Protein AF-0000000080708548 (afdb_homodimer)

Sequence (972 aa):
MDDQYDEQAQTPADSDKGAAAAVDATTAAASSSLLKWSDKQFHILTGGGVSSKWYRGPRFPFSQEELPHFHKARATTHEAFSLWHNQGTGCGAEIAGAWKRPLFVGGWTHSDDAAEPASRSSSSPPIGQEGETTFNLQTPSVFIDIRVPKAAAALLGHHRSFHTMTDFELRLFARRHAFAGYTRVEPVASPWVDGASLRRGGGEEQGAKEHGRLEGSVATRHHCIDWNYVGEARPRPNKWRVEMGPGGDVWKEWGFAKDAFDQHVYMERWERLPGGRGPYFALRRRPSSAPDALLVVCGDHFGLIVDRDSGLMEAGGSSRGGKGGLVGRVDDAIARGDRRRALELLSLEASHGRVSAQKGRLPWTVNCSLHPWLENRRPFLGSVLTIAPDSLSADWVGVKSAGGSDDGVPRHLGWNGARLDGTWDVVESTMSLPPPSRSPSSRGLPHVAFRALFAESGAEVLMGGGETPRKDEGGTCSLRAKLSQLMDDQYDEQAQTPADSDKGAAAAVDATTAAASSSLLKWSDKQFHILTGGGVSSKWYRGPRFPFSQEELPHFHKARATTHEAFSLWHNQGTGCGAEIAGAWKRPLFVGGWTHSDDAAEPASRSSSSPPIGQEGETTFNLQTPSVFIDIRVPKAAAALLGHHRSFHTMTDFELRLFARRHAFAGYTRVEPVASPWVDGASLRRGGGEEQGAKEHGRLEGSVATRHHCIDWNYVGEARPRPNKWRVEMGPGGDVWKEWGFAKDAFDQHVYMERWERLPGGRGPYFALRRRPSSAPDALLVVCGDHFGLIVDRDSGLMEAGGSSRGGKGGLVGRVDDAIARGDRRRALELLSLEASHGRVSAQKGRLPWTVNCSLHPWLENRRPFLGSVLTIAPDSLSADWVGVKSAGGSDDGVPRHLGWNGARLDGTWDVVESTMSLPPPSRSPSSRGLPHVAFRALFAESGAEVLMGGGETPRKDEGGTCSLRAKLSQL

Nearest PDB structures (foldseek):
  8z02-assembly1_B  TM=2.528E-01  e=1.165E+00  Homo sapiens
  3ufx-assembly1_B  TM=2.279E-01  e=3.077E+00  Thermus aquaticus
  5cae-assembly1_B  TM=1.972E-01  e=2.109E+00  Sus scrofa
  3ufx-assembly5_G  TM=2.280E-01  e=3.818E+00  Thermus aquaticus
  8g5c-assembly1_A  TM=3.177E-01  e=8.128E+00  Homo sapiens

Foldseek 3Di:
DPPPPPPPPPDPVNVVVVQVVLLVVLLVLLLVLLLCQVVVLVCLLCQRVCNVVFCPPDVHDDDPCLFQCSCQVVVCQLVVLLVVLVVVAFFAQLQAWKKWWQWKGFHPDIAGDDADDPPPPDDRQSGPGTHWTWIWHDGRWKIKIWIGGPSLCRNPLPDQDCVVDDLSNLLSLLRIWMWIGTKGKDQDQDPPPPLVVLPPPPPPVVVCNPPSPSQWIKMGHHTNAILFPQADTDPHTPMFIWHADPPSQKIKTFASGADPVRGGRMIIIIGHDVQGADWKWKKWFDPVLDDTKMWIDGGFKIKIKHHFGVPRNVPPPCPVDQDDTLSSVSVVCSVVVNVLNSCRSSVIKMFMDTQPDDVVAFGQATCDISRSSRHSHQLQAQAEEAEEEPPSDDDPPVPPDDDPDPPSRPPPPDSDNHSNHHYIYISDTPLDQPPPDPPPPDSVGSQVVVCVSCVRSNHHYHYDDDPPPPDPDDPDPPPPPDDDDD/DPPPPPPPPPDPVNVVVVQVVVLVVLLVLLLVLLLCQVVVLVCLLCQRVCNVVFCPPDVHDDDPCLFQCSCQVVVCQLVVLLVCLVVVAFFAQLQAWKKWWQWKGFHPDIAGDDADDPPPDDDRQSGPGTHWTWIWHDGRWKIKIWIGGPSLCRNPLPDQDCVVDDLSNLLSLLRIWMWIGTKGKDQDQDPPPPLVVCPPPPDPSVVCNPPSNSQWIKIWHHTNAILFDQADTDPHTPMFIWAADPPSQKIKTFASGADPVRGGRMIIIIGHDVQGADWKWKKWFDPVLDDTKMWIDGGFKIKIKHHFGVPRNVPPPCPVDQDDTLSSVSVVCSVVVNVLNSCRSSVIKMFMDTQPDDVVAFGQATCDISRSSSHSHQLQAQAEEAEEEPPSDDDPPVPPDDDPDPPRRPPPPDSDNHSNHHYIYISDTPLDQQDPDPDPDDSPGSLVVVCVSCVRSNHHYHYDDDPPPPPPDPPPPDPDDDPDDD

Secondary structure (DSSP, 8-state):
-----------HHHHHHHHHHHHHHHHHHHHHHHHTHHHHHHHHHTTTTTGGGTS-TTTS---GGGSTTHHHHTT-HHHHHHHHHHHTTT--GGG-EEEEEEEEEETTEEEE--------SSSS-------EEEEEEE-SSEEEEEEEEHHHHHHHTT-SSGGG--HHHHHHHTS-EEEEEEEEEEEEE-TT--HHHHHH--SGGGGTTTTT-EEEEEEEEEEEEETT-SS---SS-EEEEEEE-GGGSEEEEEESSB-TTS-BSEEEEEEEPTT-SS-EEEEEE-GGG-S-EEEEEETTEEEEEE---THHHHT----TT--SSHHHHHHHHHHTT-HHHHHHHTT-EEEEEESS-BTTB-SSEEEEESSGGGTT--TTTT-EEEEESSTTSS--------------S-------GGGG-EEEEEEEE-S------SSSS----THHHHHHHHGGGT-EEEE----------------TT--S--/-----------HHHHHHHHHHHHHHHHHHHHHHHHTHHHHHHHHHTTTTTGGGTS-TTTS---GGGSTTHHHHTT-HHHHHHHHHHHT-S--GGG-EEEEEEEEEETTEEEE--------SSSS--S----EEEEEEE-SSEEEEEEEEHHHHHHHTT-SSGGG--HHHHHHHTS-EEEEEEEEEEEEE-TT--HHHHHH--SGGGGGTTTT-EEEEEEEEEEEEETT-SS---SS-EEEEEEE-GGGSEEEEEESSB-TTS-BSEEEEEEEPTT-SS-EEEEEE-GGG-S-EEEEEETTEEEEEE---THHHHT----TT--SSHHHHHHHHHHTT-HHHHHHHTT-EEEEEESS-BTTB-SSEEEEESSGGGTT--TTTT-EEEEESSTTSS--------------S-------GGGG-EEEEEEEE-S------SSSS----THHHHHHHHGGGT-EEEE-------------------SS--

Radius of gyration: 35.39 Å; Cα contacts (8 Å, |Δi|>4): 1915; chains: 2; bounding box: 96×175×98 Å

Organism: Ectocarpus siliculosus (NCBI:txid2880)

Solvent-accessible surface area (backbone atoms only — not comparable to full-atom values): 53369 Å² total; per-residue (Å²): 136,84,81,74,79,77,74,78,72,78,50,72,66,59,56,53,51,53,48,52,50,50,44,48,49,30,49,48,49,26,48,53,49,38,69,42,42,56,58,49,53,47,28,21,69,21,29,57,70,50,40,79,75,30,59,32,68,85,84,28,60,81,59,73,79,49,21,22,40,45,39,40,77,64,74,36,41,70,61,50,50,41,52,41,59,73,64,66,59,25,57,31,65,83,68,39,22,22,29,32,41,61,33,38,38,14,52,92,51,70,45,29,40,61,70,43,50,75,66,66,70,87,82,64,69,75,51,63,36,61,36,32,52,38,42,37,38,24,48,38,39,41,38,38,38,41,38,40,34,44,30,47,50,69,74,48,45,83,42,75,48,75,85,76,47,51,72,69,50,48,51,48,60,48,48,54,45,40,37,28,36,39,39,38,24,41,78,36,73,43,86,74,64,54,74,64,67,39,66,65,52,73,56,88,61,46,78,54,35,78,58,74,55,54,69,32,32,35,37,37,33,37,37,69,38,48,58,49,56,71,78,58,71,65,94,55,57,48,40,27,33,45,43,76,39,80,94,63,49,31,32,33,43,29,36,62,32,43,48,87,82,60,39,52,30,18,39,35,37,35,34,54,38,93,52,9,62,70,61,31,36,32,35,35,42,36,79,89,34,61,48,52,32,40,39,38,34,17,41,41,30,35,32,40,36,37,44,41,66,72,62,62,63,67,65,53,57,74,62,85,69,76,71,69,48,41,52,43,48,33,45,51,24,48,74,68,67,34,55,69,59,30,49,55,69,63,53,49,42,41,34,36,27,27,48,53,62,47,97,94,39,62,33,34,25,25,72,42,40,77,47,48,58,51,39,76,31,46,74,38,35,69,11,44,35,28,42,26,67,76,59,71,66,83,85,74,66,78,72,71,81,74,78,68,76,76,79,73,67,75,72,79,60,66,89,47,11,64,79,66,33,37,45,27,35,53,75,45,65,60,68,66,51,60,70,83,63,81,74,85,66,89,72,76,54,43,60,54,56,55,44,59,65,36,57,63,30,48,37,46,74,41,78,59,79,84,76,72,81,75,78,79,74,85,80,80,79,80,72,70,75,83,84,81,80,136,137,83,81,76,80,78,75,79,70,77,49,73,65,59,56,51,49,53,49,52,50,50,45,50,50,32,50,48,48,26,48,53,50,38,69,42,42,57,60,49,52,49,29,21,68,22,28,57,70,49,40,78,76,31,59,34,69,85,85,28,62,79,58,72,79,49,20,22,39,45,40,40,78,65,73,35,40,71,60,50,50,45,51,40,59,72,64,63,59,25,56,30,66,83,67,40,21,23,29,33,42,64,35,36,36,14,53,91,51,71,45,31,41,63,70,42,52,74,70,70,63,82,88,64,70,78,51,64,37,63,35,32,52,37,42,37,36,25,48,38,37,41,37,38,38,42,35,40,34,44,34,50,52,70,73,49,45,84,39,77,49,72,85,78,48,50,71,69,51,51,50,49,61,48,46,54,45,40,37,28,34,40,36,38,25,42,81,35,73,42,85,75,63,52,71,63,66,40,65,65,49,71,54,90,59,46,79,49,40,79,62,68,53,61,68,34,32,38,36,39,35,36,37,66,37,48,60,49,58,71,81,60,71,65,94,54,57,50,40,28,32,46,44,77,40,79,95,64,48,31,35,34,43,28,37,62,31,43,48,88,83,60,39,54,30,18,39,36,38,34,34,53,39,92,52,9,62,68,60,33,37,31,34,33,42,36,81,90,33,62,49,52,33,41,38,39,35,18,39,40,30,34,34,41,38,37,44,42,66,73,60,61,64,67,66,52,56,73,60,84,73,75,72,68,48,42,52,44,49,34,46,50,25,48,75,69,67,34,55,68,60,30,50,55,69,62,52,50,42,40,35,36,27,28,47,54,63,47,97,92,39,62,34,35,24,24,72,42,40,80,49,50,57,52,39,77,32,47,74,39,35,69,11,44,34,30,41,26,69,76,58,77,71,70,84,75,66,79,73,72,81,74,76,65,75,75,80,74,66,76,72,80,62,67,89,48,11,64,80,66,32,35,47,27,35,51,75,46,62,61,68,67,52,61,72,86,68,83,79,90,67,86,77,79,55,42,62,53,56,55,46,58,66,36,57,63,29,48,37,46,75,42,78,57,80,82,75,71,79,76,79,76,75,83,76,78,79,78,85,70,77,86,82,70,85,134

pLDDT: mean 73.2, std 26.58, range [16.62, 98.75]

Structure (mmCIF, N/CA/C/O backbone):
data_AF-0000000080708548-model_v1
#
loop_
_entity.id
_entity.type
_entity.pdbx_description
1 polymer 'Uncharacterized protein'
#
loop_
_atom_site.group_PDB
_atom_site.id
_atom_site.type_symbol
_atom_site.label_atom_id
_atom_site.label_alt_id
_atom_site.label_comp_id
_atom_site.label_asym_id
_atom_site.label_entity_id
_atom_site.label_seq_id
_atom_site.pdbx_PDB_ins_code
_atom_site.Cartn_x
_atom_site.Cartn_y
_atom_site.Cartn_z
_atom_site.occupancy
_atom_site.B_iso_or_equiv
_atom_site.auth_seq_id
_atom_site.auth_comp_id
_atom_site.auth_asym_id
_atom_site.auth_atom_id
_atom_site.pdbx_PDB_model_num
ATOM 1 N N . MET A 1 1 ? 48.531 -3.324 -46.625 1 24.28 1 MET A N 1
ATOM 2 C CA . MET A 1 1 ? 47.688 -2.174 -46.406 1 24.28 1 MET A CA 1
ATOM 3 C C . MET A 1 1 ? 47.062 -2.225 -45 1 24.28 1 MET A C 1
ATOM 5 O O . MET A 1 1 ? 46.469 -3.225 -44.625 1 24.28 1 MET A O 1
ATOM 9 N N . ASP A 1 2 ? 47.719 -1.481 -44.031 1 27.39 2 ASP A N 1
ATOM 10 C CA . ASP A 1 2 ? 47.594 -1.198 -42.625 1 27.39 2 ASP A CA 1
ATOM 11 C C . ASP A 1 2 ? 46.281 -0.537 -42.281 1 27.39 2 ASP A C 1
ATOM 13 O O . ASP A 1 2 ? 46.031 0.605 -42.688 1 27.39 2 ASP A O 1
ATOM 17 N N . ASP A 1 3 ? 45.156 -1.214 -42.406 1 29.67 3 ASP A N 1
ATOM 18 C CA . ASP A 1 3 ? 43.844 -0.714 -42.031 1 29.67 3 ASP A CA 1
ATOM 19 C C . ASP A 1 3 ? 43.844 -0.222 -40.562 1 29.67 3 ASP A C 1
ATOM 21 O O . ASP A 1 3 ? 44.062 -1.006 -39.656 1 29.67 3 ASP A O 1
ATOM 25 N N . GLN A 1 4 ? 44.312 1.041 -40.375 1 25.47 4 GLN A N 1
ATOM 26 C CA . GLN A 1 4 ? 44.281 1.815 -39.156 1 25.47 4 GLN A CA 1
ATOM 27 C C . GLN A 1 4 ? 42.875 1.932 -38.594 1 25.47 4 GLN A C 1
ATOM 29 O O . GLN A 1 4 ? 41.969 2.393 -39.281 1 25.47 4 GLN A O 1
ATOM 34 N N . TYR A 1 5 ? 42.469 1.082 -37.656 1 32 5 TYR A N 1
ATOM 35 C CA . TYR A 1 5 ? 41.281 1.146 -36.812 1 32 5 TYR A CA 1
ATOM 36 C C . TYR A 1 5 ? 41.156 2.502 -36.125 1 32 5 TYR A C 1
ATOM 38 O O . TYR A 1 5 ? 42.062 2.904 -35.406 1 32 5 TYR A O 1
ATOM 46 N N . ASP A 1 6 ? 40.625 3.498 -36.812 1 27.58 6 ASP A N 1
ATOM 47 C CA . ASP A 1 6 ? 40.25 4.781 -36.188 1 27.58 6 ASP A CA 1
ATOM 48 C C . ASP A 1 6 ? 39.375 4.586 -34.969 1 27.58 6 ASP A C 1
ATOM 50 O O . ASP A 1 6 ? 38.25 4.074 -35.094 1 27.58 6 ASP A O 1
ATOM 54 N N . GLU A 1 7 ? 39.938 4.395 -33.844 1 30.53 7 GLU A N 1
ATOM 55 C CA . GLU A 1 7 ? 39.25 4.527 -32.594 1 30.53 7 GLU A CA 1
ATOM 56 C C . GLU A 1 7 ? 38.594 5.898 -32.438 1 30.53 7 GLU A C 1
ATOM 58 O O . GLU A 1 7 ? 39.281 6.914 -32.344 1 30.53 7 GLU A O 1
ATOM 63 N N . GLN A 1 8 ? 37.5 6.098 -33.062 1 28.34 8 GLN A N 1
ATOM 64 C CA . GLN A 1 8 ? 36.75 7.305 -32.75 1 28.34 8 GLN A CA 1
ATOM 65 C C . GLN A 1 8 ? 36.594 7.492 -31.25 1 28.34 8 GLN A C 1
ATOM 67 O O . GLN A 1 8 ? 35.969 6.656 -30.578 1 28.34 8 GLN A O 1
ATOM 72 N N . ALA A 1 9 ? 37.5 8.305 -30.578 1 29.86 9 ALA A N 1
ATOM 73 C CA . ALA A 1 9 ? 37.438 8.836 -29.219 1 29.86 9 ALA A CA 1
ATOM 74 C C . ALA A 1 9 ? 36.094 9.492 -28.953 1 29.86 9 ALA A C 1
ATOM 76 O O . ALA A 1 9 ? 35.719 10.453 -29.625 1 29.86 9 ALA A O 1
ATOM 77 N N . GLN A 1 10 ? 35.219 8.719 -28.5 1 33.66 10 GLN A N 1
ATOM 78 C CA . GLN A 1 10 ? 34.031 9.406 -27.969 1 33.66 10 GLN A CA 1
ATOM 79 C C . GLN A 1 10 ? 34.438 10.578 -27.078 1 33.66 10 GLN A C 1
ATOM 81 O O . GLN A 1 10 ? 35.25 10.414 -26.156 1 33.66 10 GLN A O 1
ATOM 86 N N . THR A 1 11 ? 34.469 11.727 -27.578 1 40.75 11 THR A N 1
ATOM 87 C CA . THR A 1 11 ? 34.906 12.93 -26.859 1 40.75 11 THR A CA 1
ATOM 88 C C . THR A 1 11 ? 34.062 13.117 -25.594 1 40.75 11 THR A C 1
ATOM 90 O O . THR A 1 11 ? 32.875 12.719 -25.547 1 40.75 11 THR A O 1
ATOM 93 N N . PRO A 1 12 ? 34.656 13.516 -24.578 1 45.22 12 PRO A N 1
ATOM 94 C CA . PRO A 1 12 ? 34 13.883 -23.312 1 45.22 12 PRO A CA 1
ATOM 95 C C . PRO A 1 12 ? 32.75 14.727 -23.516 1 45.22 12 PRO A C 1
ATOM 97 O O . PRO A 1 12 ? 31.875 14.758 -22.656 1 45.22 12 PRO A O 1
ATOM 100 N N . ALA A 1 13 ? 32.625 15.352 -24.656 1 51.41 13 ALA A N 1
ATOM 101 C CA . ALA A 1 13 ? 31.469 16.203 -24.938 1 51.41 13 ALA A CA 1
ATOM 102 C C . ALA A 1 13 ? 30.219 15.359 -25.172 1 51.41 13 ALA A C 1
ATOM 104 O O . ALA A 1 13 ? 29.109 15.766 -24.797 1 51.41 13 ALA A O 1
ATOM 105 N N . ASP A 1 14 ? 30.359 14.203 -25.672 1 49.38 14 ASP A N 1
ATOM 106 C CA . ASP A 1 14 ? 29.203 13.352 -25.938 1 49.38 14 ASP A CA 1
ATOM 107 C C . ASP A 1 14 ? 28.672 12.719 -24.656 1 49.38 14 ASP A C 1
ATOM 109 O O . ASP A 1 14 ? 27.469 12.531 -24.5 1 49.38 14 ASP A O 1
ATOM 113 N N . SER A 1 15 ? 29.578 12.562 -23.719 1 52.16 15 SER A N 1
ATOM 114 C CA . SER A 1 15 ? 29.172 12.016 -22.438 1 52.16 15 SER A CA 1
ATOM 115 C C . SER A 1 15 ? 28.438 13.055 -21.594 1 52.16 15 SER A C 1
ATOM 117 O O . SER A 1 15 ? 27.453 12.734 -20.922 1 52.16 15 SER A O 1
ATOM 119 N N . ASP A 1 16 ? 28.859 14.359 -21.891 1 50.06 16 ASP A N 1
ATOM 120 C CA . ASP A 1 16 ? 28.234 15.445 -21.156 1 50.06 16 ASP A CA 1
ATOM 121 C C . ASP A 1 16 ? 26.812 15.711 -21.672 1 50.06 16 ASP A C 1
ATOM 123 O O . ASP A 1 16 ? 25.922 16.031 -20.891 1 50.06 16 ASP A O 1
ATOM 127 N N . LYS A 1 17 ? 26.609 15.352 -23.016 1 56.81 17 LYS A N 1
ATOM 128 C CA . LYS A 1 17 ? 25.297 15.562 -23.609 1 56.81 17 LYS A CA 1
ATOM 129 C C . LYS A 1 17 ? 24.328 14.453 -23.219 1 56.81 17 LYS A C 1
ATOM 131 O O . LYS A 1 17 ? 23.156 14.711 -22.969 1 56.81 17 LYS A O 1
ATOM 136 N N . GLY A 1 18 ? 24.812 13.312 -23.109 1 47.94 18 GLY A N 1
ATOM 137 C CA . GLY A 1 18 ? 24.016 12.18 -22.672 1 47.94 18 GLY A CA 1
ATOM 138 C C . GLY A 1 18 ? 23.578 12.273 -21.219 1 47.94 18 GLY A C 1
ATOM 139 O O . GLY A 1 18 ? 22.422 11.992 -20.891 1 47.94 18 GLY A O 1
ATOM 140 N N . ALA A 1 19 ? 24.516 12.82 -20.484 1 47.5 19 ALA A N 1
ATOM 141 C CA . ALA A 1 19 ? 24.234 13.023 -19.062 1 47.5 19 ALA A CA 1
ATOM 142 C C . ALA A 1 19 ? 23.25 14.172 -18.859 1 47.5 19 ALA A C 1
ATOM 144 O O . ALA A 1 19 ? 22.328 14.055 -18.062 1 47.5 19 ALA A O 1
ATOM 145 N N . ALA A 1 20 ? 23.438 15.242 -19.547 1 50.25 20 ALA A N 1
ATOM 146 C CA . ALA A 1 20 ? 22.531 16.391 -19.469 1 50.25 20 ALA A CA 1
ATOM 147 C C . ALA A 1 20 ? 21.125 16.016 -19.938 1 50.25 20 ALA A C 1
ATOM 149 O O . ALA A 1 20 ? 20.125 16.406 -19.344 1 50.25 20 ALA A O 1
ATOM 150 N N . ALA A 1 21 ? 21.078 15.195 -20.984 1 57.84 21 ALA A N 1
ATOM 151 C CA . ALA A 1 21 ? 19.797 14.734 -21.516 1 57.84 21 ALA A CA 1
ATOM 152 C C . ALA A 1 21 ? 19.094 13.812 -20.531 1 57.84 21 ALA A C 1
ATOM 154 O O . ALA A 1 21 ? 17.875 13.883 -20.375 1 57.84 21 ALA A O 1
ATOM 155 N N . ALA A 1 22 ? 19.828 12.984 -19.844 1 52.5 22 ALA A N 1
ATOM 156 C CA . ALA A 1 22 ? 19.266 12.086 -18.844 1 52.5 22 ALA A CA 1
ATOM 157 C C . ALA A 1 22 ? 18.75 12.867 -17.625 1 52.5 22 ALA A C 1
ATOM 159 O O . ALA A 1 22 ? 17.688 12.562 -17.094 1 52.5 22 ALA A O 1
ATOM 160 N N . VAL A 1 23 ? 19.469 13.898 -17.25 1 53.72 23 VAL A N 1
ATOM 161 C CA . VAL A 1 23 ? 19.047 14.758 -16.141 1 53.72 23 VAL A CA 1
ATOM 162 C C . VAL A 1 23 ? 17.766 15.508 -16.531 1 53.72 23 VAL A C 1
ATOM 164 O O . VAL A 1 23 ? 16.859 15.641 -15.719 1 53.72 23 VAL A O 1
ATOM 167 N N . ASP A 1 24 ? 17.688 15.797 -17.719 1 68.31 24 ASP A N 1
ATOM 168 C CA . ASP A 1 24 ? 16.531 16.531 -18.203 1 68.31 24 ASP A CA 1
ATOM 169 C C . ASP A 1 24 ? 15.289 15.633 -18.234 1 68.31 24 ASP A C 1
ATOM 171 O O . ASP A 1 24 ? 14.195 16.062 -17.859 1 68.31 24 ASP A O 1
ATOM 175 N N . ALA A 1 25 ? 15.531 14.398 -18.562 1 66.69 25 ALA A N 1
ATOM 176 C CA . ALA A 1 25 ? 14.406 13.469 -18.625 1 66.69 25 ALA A CA 1
ATOM 177 C C . ALA A 1 25 ? 13.898 13.141 -17.219 1 66.69 25 ALA A C 1
ATOM 179 O O . ALA A 1 25 ? 12.688 13.055 -17 1 66.69 25 ALA A O 1
ATOM 180 N N . THR A 1 26 ? 14.742 13.047 -16.344 1 67.88 26 THR A N 1
ATOM 181 C CA . THR A 1 26 ? 14.383 12.742 -14.961 1 67.88 26 THR A CA 1
ATOM 182 C C . THR A 1 26 ? 13.633 13.914 -14.328 1 67.88 26 THR A C 1
ATOM 184 O O . THR A 1 26 ? 12.648 13.711 -13.617 1 67.88 26 THR A O 1
ATOM 187 N N . THR A 1 27 ? 14.102 15 -14.703 1 74.88 27 THR A N 1
ATOM 188 C CA . THR A 1 27 ? 13.453 16.203 -14.195 1 74.88 27 THR A CA 1
ATOM 189 C C . THR A 1 27 ? 12.055 16.359 -14.781 1 74.88 27 THR A C 1
ATOM 191 O O . THR A 1 27 ? 11.125 16.75 -14.078 1 74.88 27 THR A O 1
ATOM 194 N N . ALA A 1 28 ? 12.031 16 -16.016 1 79 28 ALA A N 1
ATOM 195 C CA . ALA A 1 28 ? 10.727 16.094 -16.672 1 79 28 ALA A CA 1
ATOM 196 C C . ALA A 1 28 ? 9.742 15.094 -16.078 1 79 28 ALA A C 1
ATOM 198 O O . ALA A 1 28 ? 8.57 15.422 -15.859 1 79 28 ALA A O 1
ATOM 199 N N . ALA A 1 29 ? 10.25 13.938 -15.789 1 76.12 29 ALA A N 1
ATOM 200 C CA . ALA A 1 29 ? 9.391 12.906 -15.211 1 76.12 29 ALA A CA 1
ATOM 201 C C . ALA A 1 29 ? 8.961 13.281 -13.797 1 76.12 29 ALA A C 1
ATOM 203 O O . ALA A 1 29 ? 7.801 13.102 -13.43 1 76.12 29 ALA A O 1
ATOM 204 N N . ALA A 1 30 ? 9.836 13.805 -13.109 1 80.56 30 ALA A N 1
ATOM 205 C CA . ALA A 1 30 ? 9.531 14.234 -11.742 1 80.56 30 ALA A CA 1
ATOM 206 C C . ALA A 1 30 ? 8.523 15.383 -11.742 1 80.56 30 ALA A C 1
ATOM 208 O O . ALA A 1 30 ? 7.613 15.414 -10.906 1 80.56 30 ALA A O 1
ATOM 209 N N . SER A 1 31 ? 8.688 16.25 -12.633 1 85.5 31 SER A N 1
ATOM 210 C CA . SER A 1 31 ? 7.77 17.375 -12.734 1 85.5 31 SER A CA 1
ATOM 211 C C . SER A 1 31 ? 6.367 16.906 -13.125 1 85.5 31 SER A C 1
ATOM 213 O O . SER A 1 31 ? 5.375 17.391 -12.57 1 85.5 31 SER A O 1
ATOM 215 N N . SER A 1 32 ? 6.383 16.016 -14.047 1 84.06 32 SER A N 1
ATOM 216 C CA . SER A 1 32 ? 5.098 15.484 -14.477 1 84.06 32 SER A CA 1
ATOM 217 C C . SER A 1 32 ? 4.398 14.758 -13.328 1 84.06 32 SER A C 1
ATOM 219 O O . SER A 1 32 ? 3.191 14.922 -13.125 1 84.06 32 SER A O 1
ATOM 221 N N . SER A 1 33 ? 5.168 14.016 -12.617 1 81.88 33 SER A N 1
ATOM 222 C CA . SER A 1 33 ? 4.625 13.305 -11.461 1 81.88 33 SER A CA 1
ATOM 223 C C . SER A 1 33 ? 4.121 14.281 -10.406 1 81.88 33 SER A C 1
ATOM 225 O O . SER A 1 33 ? 3.045 14.086 -9.836 1 81.88 33 SER A O 1
ATOM 227 N N . LEU A 1 34 ? 4.855 15.266 -10.172 1 89.81 34 LEU A N 1
ATOM 228 C CA . LEU A 1 34 ? 4.488 16.25 -9.156 1 89.81 34 LEU A CA 1
ATOM 229 C C . LEU A 1 34 ? 3.232 17.016 -9.57 1 89.81 34 LEU A C 1
ATOM 231 O O . LEU A 1 34 ? 2.357 17.281 -8.742 1 89.81 34 LEU A O 1
ATOM 235 N N . LEU A 1 35 ? 3.082 17.312 -10.828 1 91.06 35 LEU A N 1
ATOM 236 C CA . LEU A 1 35 ? 1.9 18.016 -11.305 1 91.06 35 LEU A CA 1
ATOM 237 C C . LEU A 1 35 ? 0.642 17.188 -11.086 1 91.06 35 LEU A C 1
ATOM 239 O O . LEU A 1 35 ? -0.45 17.734 -10.93 1 91.06 35 LEU A O 1
ATOM 243 N N . LYS A 1 36 ? 0.856 15.852 -10.984 1 89.5 36 LYS A N 1
ATOM 244 C CA . LYS A 1 36 ? -0.289 14.953 -10.859 1 89.5 36 LYS A CA 1
ATOM 245 C C . LYS A 1 36 ? -0.509 14.555 -9.406 1 89.5 36 LYS A C 1
ATOM 247 O O . LYS A 1 36 ? -1.459 13.828 -9.094 1 89.5 36 LYS A O 1
ATOM 252 N N . TRP A 1 37 ? 0.269 15.016 -8.555 1 91.75 37 TRP A N 1
ATOM 253 C CA . TRP A 1 37 ? 0.281 14.516 -7.18 1 91.75 37 TRP A CA 1
ATOM 254 C C . TRP A 1 37 ? -1.041 14.82 -6.48 1 91.75 37 TRP A C 1
ATOM 256 O O . TRP A 1 37 ? -1.637 13.938 -5.859 1 91.75 37 TRP A O 1
ATOM 266 N N . SER A 1 38 ? -1.519 16.031 -6.582 1 92.88 38 SER A N 1
ATOM 267 C CA . SER A 1 38 ? -2.742 16.422 -5.891 1 92.88 38 SER A CA 1
ATOM 268 C C . SER A 1 38 ? -3.943 15.633 -6.41 1 92.88 38 SER A C 1
ATOM 270 O O . SER A 1 38 ? -4.812 15.242 -5.633 1 92.88 38 SER A O 1
ATOM 272 N N . ASP A 1 39 ? -3.965 15.445 -7.688 1 90.75 39 ASP A N 1
ATOM 273 C CA . ASP A 1 39 ? -5.035 14.648 -8.281 1 90.75 39 ASP A CA 1
ATOM 274 C C . ASP A 1 39 ? -4.992 13.211 -7.773 1 90.75 39 ASP A C 1
ATOM 276 O O . ASP A 1 39 ? -6.035 12.609 -7.512 1 90.75 39 ASP A O 1
ATOM 280 N N . LYS A 1 40 ? -3.812 12.711 -7.688 1 91.69 40 LYS A N 1
ATOM 281 C CA . LYS A 1 40 ? -3.662 11.359 -7.176 1 91.69 40 LYS A CA 1
ATOM 282 C C . LYS A 1 40 ? -4.133 11.266 -5.727 1 91.69 40 LYS A C 1
ATOM 284 O O . LYS A 1 40 ? -4.84 10.32 -5.355 1 91.69 40 LYS A O 1
ATOM 289 N N . GLN A 1 41 ? -3.713 12.219 -4.871 1 91.94 41 GLN A N 1
ATOM 290 C CA . GLN A 1 41 ? -4.152 12.234 -3.482 1 91.94 41 GLN A CA 1
ATOM 291 C C . GLN A 1 41 ? -5.676 12.281 -3.389 1 91.94 41 GLN A C 1
ATOM 293 O O . GLN A 1 41 ? -6.273 11.57 -2.582 1 91.94 41 GLN A O 1
ATOM 298 N N . PHE A 1 42 ? -6.238 13.086 -4.23 1 91.06 42 PHE A N 1
ATOM 299 C CA . PHE A 1 42 ? -7.688 13.219 -4.266 1 91.06 42 PHE A CA 1
ATOM 300 C C . PHE A 1 42 ? -8.344 11.906 -4.691 1 91.06 42 PHE A C 1
ATOM 302 O O . PHE A 1 42 ? -9.344 11.484 -4.105 1 91.06 42 PHE A O 1
ATOM 309 N N . HIS A 1 43 ? -7.801 11.297 -5.723 1 90.44 43 HIS A N 1
ATOM 310 C CA . HIS A 1 43 ? -8.305 10.008 -6.195 1 90.44 43 HIS A CA 1
ATOM 311 C C . HIS A 1 43 ? -8.297 8.969 -5.082 1 90.44 43 HIS A C 1
ATOM 313 O O . HIS A 1 43 ? -9.297 8.273 -4.871 1 90.44 43 HIS A O 1
ATOM 319 N N . ILE A 1 44 ? -7.262 8.883 -4.344 1 92.88 44 ILE A N 1
ATOM 320 C CA . ILE A 1 44 ? -7.129 7.902 -3.271 1 92.88 44 ILE A CA 1
ATOM 321 C C . ILE A 1 44 ? -8.133 8.211 -2.166 1 92.88 44 ILE A C 1
ATOM 323 O O . ILE A 1 44 ? -8.906 7.336 -1.761 1 92.88 44 ILE A O 1
ATOM 327 N N . LEU A 1 45 ? -8.18 9.445 -1.751 1 92.31 45 LEU A N 1
ATOM 328 C CA . LEU A 1 45 ? -9.016 9.867 -0.634 1 92.31 45 LEU A CA 1
ATOM 329 C C . LEU A 1 45 ? -10.492 9.602 -0.931 1 92.31 45 LEU A C 1
ATOM 331 O O . LEU A 1 45 ? -11.273 9.336 -0.016 1 92.31 45 LEU A O 1
ATOM 335 N N . THR A 1 46 ? -10.844 9.617 -2.223 1 89.81 46 THR A N 1
ATOM 336 C CA . THR A 1 46 ? -12.25 9.523 -2.588 1 89.81 46 THR A CA 1
ATOM 337 C C . THR A 1 46 ? -12.586 8.141 -3.127 1 89.81 46 THR A C 1
ATOM 339 O O . THR A 1 46 ? -13.664 7.926 -3.688 1 89.81 46 THR A O 1
ATOM 342 N N . GLY A 1 47 ? -11.648 7.223 -3.01 1 84.69 47 GLY A N 1
ATOM 343 C CA . GLY A 1 47 ? -11.914 5.898 -3.551 1 84.69 47 GLY A CA 1
ATOM 344 C C . GLY A 1 47 ? -12.094 5.895 -5.055 1 84.69 47 GLY A C 1
ATOM 345 O O . GLY A 1 47 ? -12.977 5.211 -5.578 1 84.69 47 GLY A O 1
ATOM 346 N N . GLY A 1 48 ? -11.391 6.754 -5.688 1 77.88 48 GLY A N 1
ATOM 347 C CA . GLY A 1 48 ? -11.484 6.832 -7.137 1 77.88 48 GLY A CA 1
ATOM 348 C C . GLY A 1 48 ? -12.477 7.875 -7.617 1 77.88 48 GLY A C 1
ATOM 349 O O . GLY A 1 48 ? -13.031 7.75 -8.711 1 77.88 48 GLY A O 1
ATOM 350 N N . GLY A 1 49 ? -12.773 8.828 -6.789 1 76.62 49 GLY A N 1
ATOM 351 C CA . GLY A 1 49 ? -13.68 9.898 -7.164 1 76.62 49 GLY A CA 1
ATOM 352 C C . GLY A 1 49 ? -15.141 9.562 -6.914 1 76.62 49 GLY A C 1
ATOM 353 O O . GLY A 1 49 ? -16.031 10.266 -7.379 1 76.62 49 GLY A O 1
ATOM 354 N N . VAL A 1 50 ? -15.398 8.5 -6.098 1 76.25 50 VAL A N 1
ATOM 355 C CA . VAL A 1 50 ? -16.781 8.031 -6.012 1 76.25 50 VAL A CA 1
ATOM 356 C C . VAL A 1 50 ? -17.297 8.211 -4.586 1 76.25 50 VAL A C 1
ATOM 358 O O . VAL A 1 50 ? -18.453 7.883 -4.293 1 76.25 50 VAL A O 1
ATOM 361 N N . SER A 1 51 ? -16.562 8.789 -3.746 1 82.19 51 SER A N 1
ATOM 362 C CA . SER A 1 51 ? -16.906 8.797 -2.328 1 82.19 51 SER A CA 1
ATOM 363 C C . SER A 1 51 ? -18.188 9.594 -2.074 1 82.19 51 SER A C 1
ATOM 365 O O . SER A 1 51 ? -18.953 9.266 -1.166 1 82.19 51 SER A O 1
ATOM 367 N N . SER A 1 52 ? -18.422 10.625 -2.826 1 79.44 52 SER A N 1
ATOM 368 C CA . SER A 1 52 ? -19.594 11.469 -2.602 1 79.44 52 SER A CA 1
ATOM 369 C C . SER A 1 52 ? -20.875 10.656 -2.682 1 79.44 52 SER A C 1
ATOM 371 O O . SER A 1 52 ? -21.875 11 -2.041 1 79.44 52 SER A O 1
ATOM 373 N N . LYS A 1 53 ? -20.766 9.516 -3.375 1 82.31 53 LYS A N 1
ATOM 374 C CA . LYS A 1 53 ? -21.922 8.633 -3.527 1 82.31 53 LYS A CA 1
ATOM 375 C C . LYS A 1 53 ? -22.203 7.879 -2.234 1 82.31 53 LYS A C 1
ATOM 377 O O . LYS A 1 53 ? -23.328 7.441 -2.002 1 82.31 53 LYS A O 1
ATOM 382 N N . TRP A 1 54 ? -21.234 7.793 -1.437 1 85.56 54 TRP A N 1
ATOM 383 C CA . TRP A 1 54 ? -21.375 6.891 -0.299 1 85.56 54 TRP A CA 1
ATOM 384 C C . TRP A 1 54 ? -21.609 7.664 0.992 1 85.56 54 TRP A C 1
ATOM 386 O O . TRP A 1 54 ? -22.125 7.121 1.967 1 85.56 54 TRP A O 1
ATOM 396 N N . TYR A 1 55 ? -21.219 8.984 0.988 1 86.75 55 TYR A N 1
ATOM 397 C CA . TYR A 1 55 ? -21.438 9.82 2.164 1 86.75 55 TYR A CA 1
ATOM 398 C C . TYR A 1 55 ? -22.859 10.328 2.219 1 86.75 55 TYR A C 1
ATOM 400 O O . TYR A 1 55 ? -23.109 11.539 2.15 1 86.75 55 TYR A O 1
ATOM 408 N N . ARG A 1 56 ? -23.688 9.422 2.357 1 83.31 56 ARG A N 1
ATOM 409 C CA . ARG A 1 56 ? -25.109 9.75 2.432 1 83.31 56 ARG A CA 1
ATOM 410 C C . ARG A 1 56 ? -25.859 8.773 3.332 1 83.31 56 ARG A C 1
ATOM 412 O O . ARG A 1 56 ? -25.422 7.641 3.525 1 83.31 56 ARG A O 1
ATOM 419 N N . GLY A 1 57 ? -26.859 9.336 3.891 1 78.56 57 GLY A N 1
ATOM 420 C CA . GLY A 1 57 ? -27.766 8.477 4.648 1 78.56 57 GLY A CA 1
ATOM 421 C C . GLY A 1 57 ? -28.516 7.48 3.777 1 78.56 57 GLY A C 1
ATOM 422 O O . GLY A 1 57 ? -28.656 7.688 2.572 1 78.56 57 GLY A O 1
ATOM 423 N N . PRO A 1 58 ? -28.828 6.312 4.414 1 80.69 58 PRO A N 1
ATOM 424 C CA . PRO A 1 58 ? -28.766 6.051 5.852 1 80.69 58 PRO A CA 1
ATOM 425 C C . PRO A 1 58 ? -27.469 5.375 6.273 1 80.69 58 PRO A C 1
ATOM 427 O O . PRO A 1 58 ? -27.156 5.305 7.465 1 80.69 58 PRO A O 1
ATOM 430 N N . ARG A 1 59 ? -26.703 4.957 5.395 1 82.62 59 ARG A N 1
ATOM 431 C CA . ARG A 1 59 ? -25.562 4.133 5.777 1 82.62 59 ARG A CA 1
ATOM 432 C C . ARG A 1 59 ? -24.453 4.984 6.406 1 82.62 59 ARG A C 1
ATOM 434 O O . ARG A 1 59 ? -23.922 4.637 7.465 1 82.62 59 ARG A O 1
ATOM 441 N N . PHE A 1 60 ? -24.234 6.137 5.773 1 89.88 60 PHE A N 1
ATOM 442 C CA . PHE A 1 60 ? -23.141 6.965 6.266 1 89.88 60 PHE A CA 1
ATOM 443 C C . PHE A 1 60 ? -23.547 8.43 6.305 1 89.88 60 PHE A C 1
ATOM 445 O O . PHE A 1 60 ? -22.984 9.258 5.574 1 89.88 60 PHE A O 1
ATOM 452 N N . PRO A 1 61 ? -24.406 8.727 7.223 1 90 61 PRO A N 1
ATOM 453 C CA . PRO A 1 61 ? -24.891 10.102 7.355 1 90 61 PRO A CA 1
ATOM 454 C C . PRO A 1 61 ? -23.875 11.031 8.016 1 90 61 PRO A C 1
ATOM 456 O O . PRO A 1 61 ? -22.969 10.555 8.711 1 90 61 PRO A O 1
ATOM 459 N N . PHE A 1 62 ? -24.016 12.297 7.762 1 92.75 62 PHE A N 1
ATOM 460 C CA . PHE A 1 62 ? -23.266 13.32 8.492 1 92.75 62 PHE A CA 1
ATOM 461 C C . PHE A 1 62 ? -24.047 14.625 8.547 1 92.75 62 PHE A C 1
ATOM 463 O O . PHE A 1 62 ? -24.906 14.875 7.695 1 92.75 62 PHE A O 1
ATOM 470 N N . SER A 1 63 ? -23.844 15.359 9.555 1 94.25 63 SER A N 1
ATOM 471 C CA . SER A 1 63 ? -24.438 16.688 9.672 1 94.25 63 SER A CA 1
ATOM 472 C C . SER A 1 63 ? -23.531 17.75 9.055 1 94.25 63 SER A C 1
ATOM 474 O O . SER A 1 63 ? -22.328 17.547 8.922 1 94.25 63 SER A O 1
ATOM 476 N N . GLN A 1 64 ? -24.031 18.859 8.727 1 94.38 64 GLN A N 1
ATOM 477 C CA . GLN A 1 64 ? -23.281 19.969 8.156 1 94.38 64 GLN A CA 1
ATOM 478 C C . GLN A 1 64 ? -22.172 20.422 9.109 1 94.38 64 GLN A C 1
ATOM 480 O O . GLN A 1 64 ? -21.094 20.828 8.672 1 94.38 64 GLN A O 1
ATOM 485 N N . GLU A 1 65 ? -22.469 20.312 10.328 1 95.25 65 GLU A N 1
ATOM 486 C CA . GLU A 1 65 ? -21.5 20.766 11.336 1 95.25 65 GLU A CA 1
ATOM 487 C C . GLU A 1 65 ? -20.266 19.875 11.344 1 95.25 65 GLU A C 1
ATOM 489 O O . GLU A 1 65 ? -19.219 20.266 11.883 1 95.25 65 GLU A O 1
ATOM 494 N N . GLU A 1 66 ? -20.375 18.734 10.773 1 95.38 66 GLU A N 1
ATOM 495 C CA . GLU A 1 66 ? -19.25 17.812 10.773 1 95.38 66 GLU A CA 1
ATOM 496 C C . GLU A 1 66 ? -18.312 18.078 9.602 1 95.38 66 GLU A C 1
ATOM 498 O O . GLU A 1 66 ? -17.234 17.5 9.516 1 95.38 66 GLU A O 1
ATOM 503 N N . LEU A 1 67 ? -18.719 18.984 8.711 1 96.19 67 LEU A N 1
ATOM 504 C CA . LEU A 1 67 ? -17.828 19.344 7.609 1 96.19 67 LEU A CA 1
ATOM 505 C C . LEU A 1 67 ? -16.562 20.016 8.125 1 96.19 67 LEU A C 1
ATOM 507 O O . LEU A 1 67 ? -16.609 20.812 9.07 1 96.19 67 LEU A O 1
ATOM 511 N N . PRO A 1 68 ? -15.469 19.703 7.527 1 97 68 PRO A N 1
ATOM 512 C CA . PRO A 1 68 ? -14.195 20.141 8.117 1 97 68 PRO A CA 1
ATOM 513 C C . PRO A 1 68 ? -14.07 21.656 8.195 1 97 68 PRO A C 1
ATOM 515 O O . PRO A 1 68 ? -13.43 22.188 9.109 1 97 68 PRO A O 1
ATOM 518 N N . HIS A 1 69 ? -14.711 22.391 7.234 1 95.94 69 HIS A N 1
ATOM 519 C CA . HIS A 1 69 ? -14.523 23.828 7.168 1 95.94 69 HIS A CA 1
ATOM 520 C C . HIS A 1 69 ? -15.742 24.578 7.703 1 95.94 69 HIS A C 1
ATOM 522 O O . HIS A 1 69 ? -15.867 25.781 7.52 1 95.94 69 HIS A O 1
ATOM 528 N N . PHE A 1 70 ? -16.672 23.891 8.336 1 96 70 PHE A N 1
ATOM 529 C CA . PHE A 1 70 ? -17.906 24.5 8.828 1 96 70 PHE A CA 1
ATOM 530 C C . PHE A 1 70 ? -17.594 25.656 9.773 1 96 70 PHE A C 1
ATOM 532 O O . PHE A 1 70 ? -18.078 26.766 9.562 1 96 70 PHE A O 1
ATOM 539 N N . HIS A 1 71 ? -16.828 25.453 10.773 1 95.25 71 HIS A N 1
ATOM 540 C CA . HIS A 1 71 ? -16.516 26.469 11.766 1 95.25 71 HIS A CA 1
ATOM 541 C C . HIS A 1 71 ? -15.508 27.469 11.227 1 95.25 71 HIS A C 1
ATOM 543 O O . HIS A 1 71 ? -15.547 28.656 11.594 1 95.25 71 HIS A O 1
ATOM 549 N N . LYS A 1 72 ? -14.594 26.984 10.367 1 94.06 72 LYS A N 1
ATOM 550 C CA . LYS A 1 72 ? -13.625 27.891 9.773 1 94.06 72 LYS A CA 1
ATOM 551 C C . LYS A 1 72 ? -14.32 28.953 8.922 1 94.06 72 LYS A C 1
ATOM 553 O O . LYS A 1 72 ? -14.023 30.141 9.031 1 94.06 72 LYS A O 1
ATOM 558 N N . ALA A 1 73 ? -15.219 28.5 8.109 1 91.5 73 ALA A N 1
ATOM 559 C CA . ALA A 1 73 ? -15.953 29.406 7.227 1 91.5 73 ALA A CA 1
ATOM 560 C C . ALA A 1 73 ? -16.75 30.438 8.023 1 91.5 73 ALA A C 1
ATOM 562 O O . ALA A 1 73 ? -17.031 31.531 7.535 1 91.5 73 ALA A O 1
ATOM 563 N N . ARG A 1 74 ? -17.047 30.109 9.266 1 92.19 74 ARG A N 1
ATOM 564 C CA . ARG A 1 74 ? -17.875 30.969 10.109 1 92.19 74 ARG A CA 1
ATOM 565 C C . ARG A 1 74 ? -17.047 31.688 11.156 1 92.19 74 ARG A C 1
ATOM 567 O O . ARG A 1 74 ? -17.594 32.375 12.023 1 92.19 74 ARG A O 1
ATOM 574 N N . ALA A 1 75 ? -15.766 31.516 11.148 1 90.19 75 ALA A N 1
ATOM 575 C CA . ALA A 1 75 ? -14.828 32.125 12.094 1 90.19 75 ALA A CA 1
ATOM 576 C C . ALA A 1 75 ? -15.188 31.766 13.531 1 90.19 75 ALA A C 1
ATOM 578 O O . ALA A 1 75 ? -15.125 32.625 14.422 1 90.19 75 ALA A O 1
ATOM 579 N N . THR A 1 76 ? -15.648 30.516 13.695 1 93.75 76 THR A N 1
ATOM 580 C CA . THR A 1 76 ? -16.062 30.094 15.031 1 93.75 76 THR A CA 1
ATOM 581 C C . THR A 1 76 ? -15.148 29 15.562 1 93.75 76 THR A C 1
ATOM 583 O O . THR A 1 76 ? -15.516 28.281 16.5 1 93.75 76 THR A O 1
ATOM 586 N N . THR A 1 77 ? -14.016 28.812 15.016 1 94.19 77 THR A N 1
ATOM 587 C CA . THR A 1 77 ? -13.164 27.688 15.383 1 94.19 77 THR A CA 1
ATOM 588 C C . THR A 1 77 ? -12.656 27.844 16.812 1 94.19 77 THR A C 1
ATOM 590 O O . THR A 1 77 ? -12.633 26.875 17.578 1 94.19 77 THR A O 1
ATOM 593 N N . HIS A 1 78 ? -12.203 29.062 17.234 1 91.56 78 HIS A N 1
ATOM 594 C CA . HIS A 1 78 ? -11.727 29.25 18.609 1 91.56 78 HIS A CA 1
ATOM 595 C C . HIS A 1 78 ? -12.82 28.938 19.625 1 91.56 78 HIS A C 1
ATOM 597 O O . HIS A 1 78 ? -12.578 28.219 20.594 1 91.56 78 HIS A O 1
ATOM 603 N N . GLU A 1 79 ? -13.977 29.422 19.359 1 90.31 79 GLU A N 1
ATOM 604 C CA . GLU A 1 79 ? -15.109 29.203 20.266 1 90.31 79 GLU A CA 1
ATOM 605 C C . GLU A 1 79 ? -15.484 27.734 20.312 1 90.31 79 GLU A C 1
ATOM 607 O O . GLU A 1 79 ? -15.648 27.172 21.406 1 90.31 79 GLU A O 1
ATOM 612 N N . ALA A 1 80 ? -15.633 27.109 19.203 1 92.12 80 ALA A N 1
ATOM 613 C CA . ALA A 1 80 ? -16.047 25.719 19.141 1 92.12 80 ALA A CA 1
ATOM 614 C C . ALA A 1 80 ? -15.031 24.797 19.828 1 92.12 80 ALA A C 1
ATOM 616 O O . ALA A 1 80 ? -15.406 23.953 20.625 1 92.12 80 ALA A O 1
ATOM 617 N N . PHE A 1 81 ? -13.773 25.016 19.547 1 88.88 81 PHE A N 1
ATOM 618 C CA . PHE A 1 81 ? -12.727 24.188 20.125 1 88.88 81 PHE A CA 1
ATOM 619 C C . PHE A 1 81 ? -12.711 24.312 21.656 1 88.88 81 PHE A C 1
ATOM 621 O O . PHE A 1 81 ? -12.578 23.312 22.359 1 88.88 81 PHE A O 1
ATOM 628 N N . SER A 1 82 ? -12.812 25.547 22.062 1 86.12 82 SER A N 1
ATOM 629 C CA . SER A 1 82 ? -12.836 25.781 23.5 1 86.12 82 SER A CA 1
ATOM 630 C C . SER A 1 82 ? -14.023 25.078 24.156 1 86.12 82 SER A C 1
ATOM 632 O O . SER A 1 82 ? -13.875 24.469 25.219 1 86.12 82 SER A O 1
ATOM 634 N N . LEU A 1 83 ? -15.117 25.172 23.547 1 86.81 83 LEU A N 1
ATOM 635 C CA . LEU A 1 83 ? -16.328 24.547 24.078 1 86.81 83 LEU A CA 1
ATOM 636 C C . LEU A 1 83 ? -16.141 23.031 24.156 1 86.81 83 LEU A C 1
ATOM 638 O O . LEU A 1 83 ? -16.453 22.422 25.172 1 86.81 83 LEU A O 1
ATOM 642 N N . TRP A 1 84 ? -15.695 22.406 23.094 1 86.88 84 TRP A N 1
ATOM 643 C CA . TRP A 1 84 ? -15.523 20.969 23.062 1 86.88 84 TRP A CA 1
ATOM 644 C C . TRP A 1 84 ? -14.484 20.5 24.078 1 86.88 84 TRP A C 1
ATOM 646 O O . TRP A 1 84 ? -14.664 19.469 24.734 1 86.88 84 TRP A O 1
ATOM 656 N N . HIS A 1 85 ? -13.398 21.219 24.141 1 81.56 85 HIS A N 1
ATOM 657 C CA . HIS A 1 85 ? -12.359 20.891 25.109 1 81.56 85 HIS A CA 1
ATOM 658 C C . HIS A 1 85 ? -12.906 20.891 26.531 1 81.56 85 HIS A C 1
ATOM 660 O O . HIS A 1 85 ? -12.609 20 27.328 1 81.56 85 HIS A O 1
ATOM 666 N N . ASN A 1 86 ? -13.656 21.859 26.844 1 77.88 86 ASN A N 1
ATOM 667 C CA . ASN A 1 86 ? -14.219 22 28.188 1 77.88 86 ASN A CA 1
ATOM 668 C C . ASN A 1 86 ? -15.227 20.891 28.484 1 77.88 86 ASN A C 1
ATOM 670 O O . ASN A 1 86 ? -15.391 20.5 29.641 1 77.88 86 ASN A O 1
ATOM 674 N N . GLN A 1 87 ? -15.828 20.422 27.469 1 78.5 87 GLN A N 1
ATOM 675 C CA . GLN A 1 87 ? -16.797 19.344 27.625 1 78.5 87 GLN A CA 1
ATOM 676 C C . GLN A 1 87 ? -16.109 18 27.812 1 78.5 87 GLN A C 1
ATOM 678 O O . GLN A 1 87 ? -16.719 17.047 28.297 1 78.5 87 GLN A O 1
ATOM 683 N N . GLY A 1 88 ? -14.828 17.953 27.641 1 70 88 GLY A N 1
ATOM 684 C CA . GLY A 1 88 ? -14.062 16.719 27.781 1 70 88 GLY A CA 1
ATOM 685 C C . GLY A 1 88 ? -14.508 15.625 26.828 1 70 88 GLY A C 1
ATOM 686 O O . GLY A 1 88 ? -14.07 14.477 26.953 1 70 88 GLY A O 1
ATOM 687 N N . THR A 1 89 ? -15.422 15.836 26.047 1 60.5 89 THR A N 1
ATOM 688 C CA . THR A 1 89 ? -15.961 14.82 25.156 1 60.5 89 THR A CA 1
ATOM 689 C C . THR A 1 89 ? -15.195 14.789 23.844 1 60.5 89 THR A C 1
ATOM 691 O O . THR A 1 89 ? -14.766 15.836 23.344 1 60.5 89 THR A O 1
ATOM 694 N N . GLY A 1 90 ? -14.797 13.594 23.484 1 63 90 GLY A N 1
ATOM 695 C CA . GLY A 1 90 ? -14.328 13.453 22.109 1 63 90 GLY A CA 1
ATOM 696 C C . GLY A 1 90 ? -12.812 13.445 22 1 63 90 GLY A C 1
ATOM 697 O O . GLY A 1 90 ? -12.266 13.781 20.953 1 63 90 GLY A O 1
ATOM 698 N N . CYS A 1 91 ? -12.227 13.133 23.078 1 67.06 91 CYS A N 1
ATOM 699 C CA . CYS A 1 91 ? -10.766 13.109 23.016 1 67.06 91 CYS A CA 1
ATOM 700 C C . CYS A 1 91 ? -10.258 11.727 22.656 1 67.06 91 CYS A C 1
ATOM 702 O O . CYS A 1 91 ? -10.812 10.719 23.094 1 67.06 91 CYS A O 1
ATOM 704 N N . GLY A 1 92 ? -9.406 11.711 21.75 1 79.25 92 GLY A N 1
ATOM 705 C CA . GLY A 1 92 ? -8.844 10.484 21.203 1 79.25 92 GLY A CA 1
ATOM 706 C C . GLY A 1 92 ? -7.418 10.234 21.672 1 79.25 92 GLY A C 1
ATOM 707 O O . GLY A 1 92 ? -6.477 10.359 20.891 1 79.25 92 GLY A O 1
ATOM 708 N N . ALA A 1 93 ? -7.273 9.781 23.016 1 83.38 93 ALA A N 1
ATOM 709 C CA . ALA A 1 93 ? -5.934 9.562 23.562 1 83.38 93 ALA A CA 1
ATOM 710 C C . ALA A 1 93 ? -5.238 8.414 22.844 1 83.38 93 ALA A C 1
ATOM 712 O O . ALA A 1 93 ? -4.004 8.344 22.797 1 83.38 93 ALA A O 1
ATOM 713 N N . GLU A 1 94 ? -5.996 7.59 22.219 1 88.25 94 GLU A N 1
ATOM 714 C CA . GLU A 1 94 ? -5.418 6.395 21.609 1 88.25 94 GLU A CA 1
ATOM 715 C C . GLU A 1 94 ? -4.57 6.746 20.391 1 88.25 94 GLU A C 1
ATOM 717 O O . GLU A 1 94 ? -3.598 6.051 20.078 1 88.25 94 GLU A O 1
ATOM 722 N N . ILE A 1 95 ? -4.898 7.828 19.734 1 92.56 95 ILE A N 1
ATOM 723 C CA . ILE A 1 95 ? -4.156 8.156 18.516 1 92.56 95 ILE A CA 1
ATOM 724 C C . ILE A 1 95 ? -3.193 9.305 18.797 1 92.56 95 ILE A C 1
ATOM 726 O O . ILE A 1 95 ? -2.578 9.852 17.891 1 92.56 95 ILE A O 1
ATOM 730 N N . ALA A 1 96 ? -3.049 9.727 20.062 1 94.69 96 ALA A N 1
ATOM 731 C CA . ALA A 1 96 ? -2.129 10.805 20.406 1 94.69 96 ALA A CA 1
ATOM 732 C C . ALA A 1 96 ? -0.682 10.406 20.125 1 94.69 96 ALA A C 1
ATOM 734 O O . ALA A 1 96 ? -0.282 9.273 20.422 1 94.69 96 ALA A O 1
ATOM 735 N N . GLY A 1 97 ? 0.105 11.258 19.5 1 96.62 97 GLY A N 1
ATOM 736 C CA . GLY A 1 97 ? 1.502 11.008 19.188 1 96.62 97 GLY A CA 1
ATOM 737 C C . GLY A 1 97 ? 1.942 11.656 17.891 1 96.62 97 GLY A C 1
ATOM 738 O O . GLY A 1 97 ? 1.19 12.43 17.297 1 96.62 97 GLY A O 1
ATOM 739 N N . ALA A 1 98 ? 3.215 11.477 17.578 1 98.38 98 ALA A N 1
ATOM 740 C CA . ALA A 1 98 ? 3.752 11.852 16.266 1 98.38 98 ALA A CA 1
ATOM 741 C C . ALA A 1 98 ? 3.832 10.648 15.336 1 98.38 98 ALA A C 1
ATOM 743 O O . ALA A 1 98 ? 4.363 9.602 15.711 1 98.38 98 ALA A O 1
ATOM 744 N N . TRP A 1 99 ? 3.314 10.844 14.156 1 98.06 99 TRP A N 1
ATOM 745 C CA . TRP A 1 99 ? 3.115 9.695 13.273 1 98.06 99 TRP A CA 1
ATOM 746 C C . TRP A 1 99 ? 3.629 10 11.867 1 98.06 99 TRP A C 1
ATOM 748 O O . TRP A 1 99 ? 3.572 11.141 11.406 1 98.06 99 TRP A O 1
ATOM 758 N N . LYS A 1 100 ? 4.16 8.992 11.188 1 97.12 100 LYS A N 1
ATOM 759 C CA . LYS A 1 100 ? 4.379 8.992 9.742 1 97.12 100 LYS A CA 1
ATOM 760 C C . LYS A 1 100 ? 3.369 8.094 9.031 1 97.12 100 LYS A C 1
ATOM 762 O O . LYS A 1 100 ? 2.703 7.277 9.672 1 97.12 100 LYS A O 1
ATOM 767 N N . ARG A 1 101 ? 3.244 8.234 7.723 1 96.94 101 ARG A N 1
ATOM 768 C CA . ARG A 1 101 ? 2.262 7.465 6.961 1 96.94 101 ARG A CA 1
ATOM 769 C C . ARG A 1 101 ? 2.939 6.594 5.91 1 96.94 101 ARG A C 1
ATOM 771 O O . ARG A 1 101 ? 3.143 7.023 4.773 1 96.94 101 ARG A O 1
ATOM 778 N N . PRO A 1 102 ? 3.174 5.324 6.121 1 93.62 102 PRO A N 1
ATOM 779 C CA . PRO A 1 102 ? 3.828 4.438 5.156 1 93.62 102 PRO A CA 1
ATOM 780 C C . PRO A 1 102 ? 2.926 4.074 3.979 1 93.62 102 PRO A C 1
ATOM 782 O O . PRO A 1 102 ? 3.418 3.676 2.92 1 93.62 102 PRO A O 1
ATOM 785 N N . LEU A 1 103 ? 1.619 4.23 4.195 1 94.62 103 LEU A N 1
ATOM 786 C CA . LEU A 1 103 ? 0.742 3.764 3.125 1 94.62 103 LEU A CA 1
ATOM 787 C C . LEU A 1 103 ? -0.561 4.555 3.107 1 94.62 103 LEU A C 1
ATOM 789 O O . LEU A 1 103 ? -1.153 4.809 4.16 1 94.62 103 LEU A O 1
ATOM 793 N N . PHE A 1 104 ? -0.958 4.969 1.976 1 96.94 104 PHE A N 1
ATOM 794 C CA . PHE A 1 104 ? -2.227 5.609 1.646 1 96.94 104 PHE A CA 1
ATOM 795 C C . PHE A 1 104 ? -2.869 4.945 0.434 1 96.94 104 PHE A C 1
ATOM 797 O O . PHE A 1 104 ? -2.338 5.023 -0.677 1 96.94 104 PHE A O 1
ATOM 804 N N . VAL A 1 105 ? -4.035 4.242 0.704 1 95.25 105 VAL A N 1
ATOM 805 C CA . VAL A 1 105 ? -4.609 3.428 -0.362 1 95.25 105 VAL A CA 1
ATOM 806 C C . VAL A 1 105 ? -6.102 3.729 -0.494 1 95.25 105 VAL A C 1
ATOM 808 O O . VAL A 1 105 ? -6.793 3.926 0.508 1 95.25 105 VAL A O 1
ATOM 811 N N . GLY A 1 106 ? -6.605 3.754 -1.706 1 93.56 106 GLY A N 1
ATOM 812 C CA . GLY A 1 106 ? -8 3.982 -2.051 1 93.56 106 GLY A CA 1
ATOM 813 C C . GLY A 1 106 ? -8.258 3.977 -3.545 1 93.56 106 GLY A C 1
ATOM 814 O O . GLY A 1 106 ? -7.387 4.367 -4.328 1 93.56 106 GLY A O 1
ATOM 815 N N . GLY A 1 107 ? -9.453 3.586 -3.934 1 92.12 107 GLY A N 1
ATOM 816 C CA . GLY A 1 107 ? -9.719 3.408 -5.352 1 92.12 107 GLY A CA 1
ATOM 817 C C . GLY A 1 107 ? -8.82 2.371 -6 1 92.12 107 GLY A C 1
ATOM 818 O O . GLY A 1 107 ? -8.742 1.232 -5.535 1 92.12 107 GLY A O 1
ATOM 819 N N . TRP A 1 108 ? -8.125 2.828 -7.023 1 91.44 108 TRP A N 1
ATOM 820 C CA . TRP A 1 108 ? -7.34 1.869 -7.797 1 91.44 108 TRP A CA 1
ATOM 821 C C . TRP A 1 108 ? -5.871 2.268 -7.832 1 91.44 108 TRP A C 1
ATOM 823 O O . TRP A 1 108 ? -5.176 2.023 -8.82 1 91.44 108 TRP A O 1
ATOM 833 N N . THR A 1 109 ? -5.504 3.018 -6.789 1 92 109 THR A N 1
ATOM 834 C CA . THR A 1 109 ? -4.109 3.426 -6.68 1 92 109 THR A CA 1
ATOM 835 C C . THR A 1 109 ? -3.711 3.596 -5.215 1 92 109 THR A C 1
ATOM 837 O O . THR A 1 109 ? -4.492 3.287 -4.312 1 92 109 THR A O 1
ATOM 840 N N . HIS A 1 110 ? -2.393 3.836 -4.938 1 92.88 110 HIS A N 1
ATOM 841 C CA . HIS A 1 110 ? -1.862 4.047 -3.596 1 92.88 110 HIS A CA 1
ATOM 842 C C . HIS A 1 110 ? -0.661 4.984 -3.621 1 92.88 110 HIS A C 1
ATOM 844 O O . HIS A 1 110 ? -0.132 5.297 -4.691 1 92.88 110 HIS A O 1
ATOM 850 N N . SER A 1 111 ? -0.402 5.535 -2.496 1 91.06 111 SER A N 1
ATOM 851 C CA . SER A 1 111 ? 0.806 6.32 -2.254 1 91.06 111 SER A CA 1
ATOM 852 C C . SER A 1 111 ? 1.528 5.848 -0.997 1 91.06 111 SER A C 1
ATOM 854 O O . SER A 1 111 ? 0.9 5.328 -0.071 1 91.06 111 SER A O 1
ATOM 856 N N . ASP A 1 112 ? 2.828 5.871 -1 1 87.06 112 ASP A N 1
ATOM 857 C CA . ASP A 1 112 ? 3.615 5.41 0.139 1 87.06 112 ASP A CA 1
ATOM 858 C C . ASP A 1 112 ? 4.77 6.363 0.43 1 87.06 112 ASP A C 1
ATOM 860 O O . ASP A 1 112 ? 4.879 7.422 -0.191 1 87.06 112 ASP A O 1
ATOM 864 N N . ASP A 1 113 ? 5.477 6.051 1.514 1 81.5 113 ASP A N 1
ATOM 865 C CA . ASP A 1 113 ? 6.594 6.91 1.895 1 81.5 113 ASP A CA 1
ATOM 866 C C . ASP A 1 113 ? 7.922 6.332 1.406 1 81.5 113 ASP A C 1
ATOM 868 O O . ASP A 1 113 ? 8.984 6.715 1.895 1 81.5 113 ASP A O 1
ATOM 872 N N . ALA A 1 114 ? 7.816 5.25 0.768 1 64.31 114 ALA A N 1
ATOM 873 C CA . ALA A 1 114 ? 9.055 4.578 0.39 1 64.31 114 ALA A CA 1
ATOM 874 C C . ALA A 1 114 ? 9.891 5.445 -0.549 1 64.31 114 ALA A C 1
ATOM 876 O O . ALA A 1 114 ? 9.344 6.172 -1.382 1 64.31 114 ALA A O 1
ATOM 877 N N . ALA A 1 115 ? 11.141 5.883 0.108 1 49.81 115 ALA A N 1
ATOM 878 C CA . ALA A 1 115 ? 12.156 6.633 -0.627 1 49.81 115 ALA A CA 1
ATOM 879 C C . ALA A 1 115 ? 12.641 5.852 -1.845 1 49.81 115 ALA A C 1
ATOM 881 O O . ALA A 1 115 ? 12.633 4.617 -1.842 1 49.81 115 ALA A O 1
ATOM 882 N N . GLU A 1 116 ? 12.445 6.465 -2.9 1 42.59 116 GLU A N 1
ATOM 883 C CA . GLU A 1 116 ? 13.344 5.945 -3.928 1 42.59 116 GLU A CA 1
ATOM 884 C C . GLU A 1 116 ? 14.789 5.891 -3.426 1 42.59 116 GLU A C 1
ATOM 886 O O . GLU A 1 116 ? 15.203 6.73 -2.627 1 42.59 116 GLU A O 1
ATOM 891 N N . PRO A 1 117 ? 15.531 4.875 -3.438 1 34.66 117 PRO A N 1
ATOM 892 C CA . PRO A 1 117 ? 16.906 4.82 -2.963 1 34.66 117 PRO A CA 1
ATOM 893 C C . PRO A 1 117 ? 17.719 6.059 -3.348 1 34.66 117 PRO A C 1
ATOM 895 O O . PRO A 1 117 ? 17.453 6.676 -4.383 1 34.66 117 PRO A O 1
ATOM 898 N N . ALA A 1 118 ? 18.203 6.801 -2.229 1 29.72 118 ALA A N 1
ATOM 899 C CA . ALA A 1 118 ? 19.25 7.805 -2.432 1 29.72 118 ALA A CA 1
ATOM 900 C C . ALA A 1 118 ? 20.375 7.258 -3.291 1 29.72 118 ALA A C 1
ATOM 902 O O . ALA A 1 118 ? 21.141 6.383 -2.854 1 29.72 118 ALA A O 1
ATOM 903 N N . SER A 1 119 ? 20.422 6.766 -4.379 1 29.72 119 SER A N 1
ATOM 904 C CA . SER A 1 119 ? 21.812 6.773 -4.844 1 29.72 119 SER A CA 1
ATOM 905 C C . SER A 1 119 ? 22.469 8.125 -4.578 1 29.72 119 SER A C 1
ATOM 907 O O . SER A 1 119 ? 22.016 9.156 -5.074 1 29.72 119 SER A O 1
ATOM 909 N N . ARG A 1 120 ? 22.953 8.422 -3.389 1 29.53 120 ARG A N 1
ATOM 910 C CA . ARG A 1 120 ? 23.859 9.57 -3.307 1 29.53 120 ARG A CA 1
ATOM 911 C C . ARG A 1 120 ? 24.812 9.594 -4.488 1 29.53 120 ARG A C 1
ATOM 913 O O . ARG A 1 120 ? 25.812 10.312 -4.465 1 29.53 120 ARG A O 1
ATOM 920 N N . SER A 1 121 ? 25.438 8.562 -5.066 1 28.72 121 SER A N 1
ATOM 921 C CA . SER A 1 121 ? 26.5 9.273 -5.777 1 28.72 121 SER A CA 1
ATOM 922 C C . SER A 1 121 ? 25.984 10.594 -6.348 1 28.72 121 SER A C 1
ATOM 924 O O . SER A 1 121 ? 24.781 10.766 -6.547 1 28.72 121 SER A O 1
ATOM 926 N N . SER A 1 122 ? 27.047 11.523 -6.746 1 29.31 122 SER A N 1
ATOM 927 C CA . SER A 1 122 ? 27.031 12.93 -7.129 1 29.31 122 SER A CA 1
ATOM 928 C C . SER A 1 122 ? 25.734 13.305 -7.828 1 29.31 122 SER A C 1
ATOM 930 O O . SER A 1 122 ? 25.062 14.258 -7.43 1 29.31 122 SER A O 1
ATOM 932 N N . SER A 1 123 ? 25.859 13.539 -9.211 1 29.33 123 SER A N 1
ATOM 933 C CA . SER A 1 123 ? 25.234 14.547 -10.062 1 29.33 123 SER A CA 1
ATOM 934 C C . SER A 1 123 ? 23.766 14.219 -10.312 1 29.33 123 SER A C 1
ATOM 936 O O . SER A 1 123 ? 23.016 15.039 -10.867 1 29.33 123 SER A O 1
ATOM 938 N N . SER A 1 124 ? 23.422 12.875 -10.719 1 31.97 124 SER A N 1
ATOM 939 C CA . SER A 1 124 ? 22.141 12.875 -11.414 1 31.97 124 SER A CA 1
ATOM 940 C C . SER A 1 124 ? 20.969 12.742 -10.438 1 31.97 124 SER A C 1
ATOM 942 O O . SER A 1 124 ? 21.047 11.977 -9.469 1 31.97 124 SER A O 1
ATOM 944 N N . PRO A 1 125 ? 20.094 13.695 -10.383 1 34.69 125 PRO A N 1
ATOM 945 C CA . PRO A 1 125 ? 18.875 13.867 -9.586 1 34.69 125 PRO A CA 1
ATOM 946 C C . PRO A 1 125 ? 18.094 12.57 -9.422 1 34.69 125 PRO A C 1
ATOM 948 O O . PRO A 1 125 ? 18.125 11.719 -10.312 1 34.69 125 PRO A O 1
ATOM 951 N N . PRO A 1 126 ? 18 12.031 -8.227 1 38.38 126 PRO A N 1
ATOM 952 C CA . PRO A 1 126 ? 17.156 10.875 -7.949 1 38.38 126 PRO A CA 1
ATOM 953 C C . PRO A 1 126 ? 15.93 10.805 -8.867 1 38.38 126 PRO A C 1
ATOM 955 O O . PRO A 1 126 ? 15.188 11.781 -8.984 1 38.38 126 PRO A O 1
ATOM 958 N N . ILE A 1 127 ? 15.883 10.164 -9.961 1 35.88 127 ILE A N 1
ATOM 959 C CA . ILE A 1 127 ? 14.812 9.914 -10.922 1 35.88 127 ILE A CA 1
ATOM 960 C C . ILE A 1 127 ? 13.664 9.18 -10.234 1 35.88 127 ILE A C 1
ATOM 962 O O . ILE A 1 127 ? 13.883 8.219 -9.5 1 35.88 127 ILE A O 1
ATOM 966 N N . GLY A 1 128 ? 12.398 9.758 -10.414 1 42.53 128 GLY A N 1
ATOM 967 C CA . GLY A 1 128 ? 10.992 9.398 -10.359 1 42.53 128 GLY A CA 1
ATOM 968 C C . GLY A 1 128 ? 10.516 9.031 -8.961 1 42.53 128 GLY A C 1
ATOM 969 O O . GLY A 1 128 ? 10.133 7.891 -8.711 1 42.53 128 GLY A O 1
ATOM 970 N N . GLN A 1 129 ? 11.008 9.875 -8.039 1 53.62 129 GLN A N 1
ATOM 971 C CA . GLN A 1 129 ? 10.711 9.641 -6.629 1 53.62 129 GLN A CA 1
ATOM 972 C C . GLN A 1 129 ? 9.219 9.734 -6.352 1 53.62 129 GLN A C 1
ATOM 974 O O . GLN A 1 129 ? 8.656 10.836 -6.293 1 53.62 129 GLN A O 1
ATOM 979 N N . GLU A 1 130 ? 8.445 8.594 -6.562 1 69.12 130 GLU A N 1
ATOM 980 C CA . GLU A 1 130 ? 7.027 8.57 -6.23 1 69.12 130 GLU A CA 1
ATOM 981 C C . GLU A 1 130 ? 6.816 8.469 -4.723 1 69.12 130 GLU A C 1
ATOM 983 O O . GLU A 1 130 ? 7.73 8.094 -3.984 1 69.12 130 GLU A O 1
ATOM 988 N N . GLY A 1 131 ? 5.934 9.18 -4.191 1 83.44 131 GLY A N 1
ATOM 989 C CA . GLY A 1 131 ? 5.527 9.125 -2.795 1 83.44 131 GLY A CA 1
ATOM 990 C C . GLY A 1 131 ? 5.586 10.469 -2.1 1 83.44 131 GLY A C 1
ATOM 991 O O . GLY A 1 131 ? 5.746 11.508 -2.752 1 83.44 131 GLY A O 1
ATOM 992 N N . GLU A 1 132 ? 5.297 10.531 -0.814 1 91.75 132 GLU A N 1
ATOM 993 C CA . GLU A 1 132 ? 5.297 11.758 -0.019 1 91.75 132 GLU A CA 1
ATOM 994 C C . GLU A 1 132 ? 5.734 11.484 1.416 1 91.75 132 GLU A C 1
ATOM 996 O O . GLU A 1 132 ? 5.594 10.359 1.912 1 91.75 132 GLU A O 1
ATOM 1001 N N . THR A 1 133 ? 6.43 12.438 1.986 1 94.12 133 THR A N 1
ATOM 1002 C CA . THR A 1 133 ? 6.668 12.477 3.424 1 94.12 133 THR A CA 1
ATOM 1003 C C . THR A 1 133 ? 5.484 13.117 4.148 1 94.12 133 THR A C 1
ATOM 1005 O O . THR A 1 133 ? 5.086 14.234 3.832 1 94.12 133 THR A O 1
ATOM 1008 N N . THR A 1 134 ? 4.902 12.336 5.035 1 97.38 134 THR A N 1
ATOM 1009 C CA . THR A 1 134 ? 3.727 12.812 5.754 1 97.38 134 THR A CA 1
ATOM 1010 C C . THR A 1 134 ? 3.947 12.734 7.262 1 97.38 134 THR A C 1
ATOM 1012 O O . THR A 1 134 ? 4.414 11.711 7.773 1 97.38 134 THR A O 1
ATOM 1015 N N . PHE A 1 135 ? 3.662 13.828 7.988 1 98.38 135 PHE A N 1
ATOM 1016 C CA . PHE A 1 135 ? 3.658 13.875 9.445 1 98.38 135 PHE A CA 1
ATOM 1017 C C . PHE A 1 135 ? 2.268 14.211 9.969 1 98.38 135 PHE A C 1
ATOM 1019 O O . PHE A 1 135 ? 1.592 15.094 9.438 1 98.38 135 PHE A O 1
ATOM 1026 N N . ASN A 1 136 ? 1.864 13.453 10.891 1 98.44 136 ASN A N 1
ATOM 1027 C CA . ASN A 1 136 ? 0.701 13.805 11.695 1 98.44 136 ASN A CA 1
ATOM 1028 C C . ASN A 1 136 ? 1.056 13.914 13.172 1 98.44 136 ASN A C 1
ATOM 1030 O O . ASN A 1 136 ? 1.515 12.945 13.781 1 98.44 136 ASN A O 1
ATOM 1034 N N . LEU A 1 137 ? 1.044 15.094 13.727 1 98.25 137 LEU A N 1
ATOM 1035 C CA . LEU A 1 137 ? 1.144 15.32 15.172 1 98.25 137 LEU A CA 1
ATOM 1036 C C . LEU A 1 137 ? -0.237 15.516 15.781 1 98.25 137 LEU A C 1
ATOM 1038 O O . LEU A 1 137 ? -0.996 16.391 15.352 1 98.25 137 LEU A O 1
ATOM 1042 N N . GLN A 1 138 ? -0.498 14.656 16.719 1 95.5 138 GLN A N 1
ATOM 1043 C CA . GLN A 1 138 ? -1.84 14.586 17.297 1 95.5 138 GLN A CA 1
ATOM 1044 C C . GLN A 1 138 ? -1.789 14.5 18.812 1 95.5 138 GLN A C 1
ATOM 1046 O O . GLN A 1 138 ? -1.154 13.602 19.375 1 95.5 138 GLN A O 1
ATOM 1051 N N . THR A 1 139 ? -2.342 15.547 19.484 1 94.19 139 THR A N 1
ATOM 1052 C CA . THR A 1 139 ? -2.771 15.359 20.875 1 94.19 139 THR A CA 1
ATOM 1053 C C . THR A 1 139 ? -4.145 14.688 20.922 1 94.19 139 THR A C 1
ATOM 1055 O O . THR A 1 139 ? -4.691 14.305 19.891 1 94.19 139 THR A O 1
ATOM 1058 N N . PRO A 1 140 ? -4.703 14.492 22.047 1 90.31 140 PRO A N 1
ATOM 1059 C CA . PRO A 1 140 ? -6.031 13.875 22.062 1 90.31 140 PRO A CA 1
ATOM 1060 C C . PRO A 1 140 ? -7.059 14.672 21.25 1 90.31 140 PRO A C 1
ATOM 1062 O O . PRO A 1 140 ? -8.008 14.094 20.719 1 90.31 140 PRO A O 1
ATOM 1065 N N . SER A 1 141 ? -6.793 16.062 21.031 1 92.62 141 SER A N 1
ATOM 1066 C CA . SER A 1 141 ? -7.867 16.812 20.391 1 92.62 141 SER A CA 1
ATOM 1067 C C . SER A 1 141 ? -7.32 17.75 19.328 1 92.62 141 SER A C 1
ATOM 1069 O O . SER A 1 141 ? -8.086 18.328 18.547 1 92.62 141 SER A O 1
ATOM 1071 N N . VAL A 1 142 ? -6.051 18 19.297 1 95.94 142 VAL A N 1
ATOM 1072 C CA . VAL A 1 142 ? -5.48 18.969 18.359 1 95.94 142 VAL A CA 1
ATOM 1073 C C . VAL A 1 142 ? -4.52 18.25 17.406 1 95.94 142 VAL A C 1
ATOM 1075 O O . VAL A 1 142 ? -3.742 17.391 17.828 1 95.94 142 VAL A O 1
ATOM 1078 N N . PHE A 1 143 ? -4.629 18.656 16.141 1 97.62 143 PHE A N 1
ATOM 1079 C CA . PHE A 1 143 ? -3.762 17.953 15.188 1 97.62 143 PHE A CA 1
ATOM 1080 C C . PHE A 1 143 ? -3.111 18.953 14.234 1 97.62 143 PHE A C 1
ATOM 1082 O O . PHE A 1 143 ? -3.643 20.031 14 1 97.62 143 PHE A O 1
ATOM 1089 N N . ILE A 1 144 ? -1.986 18.625 13.719 1 98.75 144 ILE A N 1
ATOM 1090 C CA . ILE A 1 144 ? -1.327 19.203 12.555 1 98.75 144 ILE A CA 1
ATOM 1091 C C . ILE A 1 144 ? -0.912 18.078 11.594 1 98.75 144 ILE A C 1
ATOM 1093 O O . ILE A 1 144 ? -0.269 17.109 12 1 98.75 144 ILE A O 1
ATOM 1097 N N . ASP A 1 145 ? -1.33 18.172 10.391 1 98.75 145 ASP A N 1
ATOM 1098 C CA . ASP A 1 145 ? -0.98 17.234 9.32 1 98.75 145 ASP A CA 1
ATOM 1099 C C . ASP A 1 145 ? -0.159 17.938 8.234 1 98.75 145 ASP A C 1
ATOM 1101 O O . ASP A 1 145 ? -0.538 19.016 7.754 1 98.75 145 ASP A O 1
ATOM 1105 N N . ILE A 1 146 ? 0.983 17.375 7.863 1 98.62 146 ILE A N 1
ATOM 1106 C CA . ILE A 1 146 ? 1.904 17.953 6.895 1 98.62 146 ILE A CA 1
ATOM 1107 C C . ILE A 1 146 ? 2.275 16.906 5.844 1 98.62 146 ILE A C 1
ATOM 1109 O O . ILE A 1 146 ? 2.701 15.805 6.18 1 98.62 146 ILE A O 1
ATOM 1113 N N . ARG A 1 147 ? 2.119 17.266 4.574 1 97.38 147 ARG A N 1
ATOM 1114 C CA . ARG A 1 147 ? 2.395 16.344 3.477 1 97.38 147 ARG A CA 1
ATOM 1115 C C . ARG A 1 147 ? 3.254 17 2.408 1 97.38 147 ARG A C 1
ATOM 1117 O O . ARG A 1 147 ? 2.822 17.969 1.762 1 97.38 147 ARG A O 1
ATOM 1124 N N . VAL A 1 148 ? 4.422 16.453 2.174 1 96.19 148 VAL A N 1
ATOM 1125 C CA . VAL A 1 148 ? 5.371 16.984 1.203 1 96.19 148 VAL A CA 1
ATOM 1126 C C . VAL A 1 148 ? 5.777 15.883 0.223 1 96.19 148 VAL A C 1
ATOM 1128 O O . VAL A 1 148 ? 6.453 14.922 0.603 1 96.19 148 VAL A O 1
ATOM 1131 N N . PRO A 1 149 ? 5.418 16.078 -1.069 1 93.75 149 PRO A N 1
ATOM 1132 C CA . PRO A 1 149 ? 5.871 15.086 -2.051 1 93.75 149 PRO A CA 1
ATOM 1133 C C . PRO A 1 149 ? 7.395 15.008 -2.148 1 93.75 149 PRO A C 1
ATOM 1135 O O . PRO A 1 149 ? 8.078 16.031 -2.09 1 93.75 149 PRO A O 1
ATOM 1138 N N . LYS A 1 150 ? 7.918 13.836 -2.299 1 88 150 LYS A N 1
ATOM 1139 C CA . LYS A 1 150 ? 9.359 13.641 -2.408 1 88 150 LYS A CA 1
ATOM 1140 C C . LYS A 1 150 ? 9.914 14.305 -3.668 1 88 150 LYS A C 1
ATOM 1142 O O . LYS A 1 150 ? 11.016 14.859 -3.652 1 88 150 LYS A O 1
ATOM 1147 N N . ALA A 1 151 ? 9.102 14.258 -4.75 1 87.06 151 ALA A N 1
ATOM 1148 C CA . ALA A 1 151 ? 9.5 14.922 -5.988 1 87.06 151 ALA A CA 1
ATOM 1149 C C . ALA A 1 151 ? 9.68 16.422 -5.77 1 87.06 151 ALA A C 1
ATOM 1151 O O . ALA A 1 151 ? 10.562 17.047 -6.371 1 87.06 151 ALA A O 1
ATOM 1152 N N . ALA A 1 152 ? 8.836 16.969 -4.949 1 90.25 152 ALA A N 1
ATOM 1153 C CA . ALA A 1 152 ? 8.953 18.406 -4.656 1 90.25 152 ALA A CA 1
ATOM 1154 C C . ALA A 1 152 ? 10.25 18.703 -3.912 1 90.25 152 ALA A C 1
ATOM 1156 O O . ALA A 1 152 ? 10.922 19.703 -4.207 1 90.25 152 ALA A O 1
ATOM 1157 N N . ALA A 1 153 ? 10.555 17.875 -2.98 1 83.88 153 ALA A N 1
ATOM 1158 C CA . ALA A 1 153 ? 11.797 18.062 -2.23 1 83.88 153 ALA A CA 1
ATOM 1159 C C . ALA A 1 153 ? 13.008 17.984 -3.154 1 83.88 153 ALA A C 1
ATOM 1161 O O . ALA A 1 153 ? 13.953 18.766 -3.01 1 83.88 153 ALA A O 1
ATOM 1162 N N . ALA A 1 154 ? 12.938 17.172 -4.141 1 82.25 154 ALA A N 1
ATOM 1163 C CA . ALA A 1 154 ? 14.055 16.984 -5.066 1 82.25 154 ALA A CA 1
ATOM 1164 C C . ALA A 1 154 ? 14.148 18.141 -6.059 1 82.25 154 ALA A C 1
ATOM 1166 O O . ALA A 1 154 ? 15.25 18.594 -6.383 1 82.25 154 ALA A O 1
ATOM 1167 N N . LEU A 1 155 ? 13.016 18.594 -6.512 1 87.88 155 LEU A N 1
ATOM 1168 C CA . LEU A 1 155 ? 12.977 19.578 -7.59 1 87.88 155 LEU A CA 1
ATOM 1169 C C . LEU A 1 155 ? 13.148 20.984 -7.043 1 87.88 155 LEU A C 1
ATOM 1171 O O . LEU A 1 155 ? 13.742 21.844 -7.699 1 87.88 155 LEU A O 1
ATOM 1175 N N . LEU A 1 156 ? 12.664 21.188 -5.848 1 93.44 156 LEU A N 1
ATOM 1176 C CA . LEU A 1 156 ? 12.531 22.562 -5.379 1 93.44 156 LEU A CA 1
ATOM 1177 C C . LEU A 1 156 ? 13.367 22.797 -4.129 1 93.44 156 LEU A C 1
ATOM 1179 O O . LEU A 1 156 ? 13.438 23.922 -3.621 1 93.44 156 LEU A O 1
ATOM 1183 N N . GLY A 1 157 ? 14.086 21.781 -3.633 1 91.5 157 GLY A N 1
ATOM 1184 C CA . GLY A 1 157 ? 14.789 21.828 -2.359 1 91.5 157 GLY A CA 1
ATOM 1185 C C . GLY A 1 157 ? 15.93 22.828 -2.35 1 91.5 157 GLY A C 1
ATOM 1186 O O . GLY A 1 157 ? 16.359 23.281 -1.284 1 91.5 157 GLY A O 1
ATOM 1187 N N . HIS A 1 158 ? 16.359 23.281 -3.496 1 91.81 158 HIS A N 1
ATOM 1188 C CA . HIS A 1 158 ? 17.516 24.156 -3.584 1 91.81 158 HIS A CA 1
ATOM 1189 C C . HIS A 1 158 ? 17.094 25.625 -3.459 1 91.81 158 HIS A C 1
ATOM 1191 O O . HIS A 1 158 ? 17.938 26.5 -3.27 1 91.81 158 HIS A O 1
ATOM 1197 N N . HIS A 1 159 ? 15.859 25.906 -3.508 1 93.5 159 HIS A N 1
ATOM 1198 C CA . HIS A 1 159 ? 15.406 27.281 -3.447 1 93.5 159 HIS A CA 1
ATOM 1199 C C . HIS A 1 159 ? 15.461 27.812 -2.02 1 93.5 159 HIS A C 1
ATOM 1201 O O . HIS A 1 159 ? 15.188 27.094 -1.066 1 93.5 159 HIS A O 1
ATOM 1207 N N . ARG A 1 160 ? 15.711 29.141 -1.902 1 92.94 160 ARG A N 1
ATOM 1208 C CA . ARG A 1 160 ? 15.828 29.781 -0.595 1 92.94 160 ARG A CA 1
ATOM 1209 C C . ARG A 1 160 ? 14.703 30.781 -0.38 1 92.94 160 ARG A C 1
ATOM 1211 O O . ARG A 1 160 ? 14.609 31.406 0.684 1 92.94 160 ARG A O 1
ATOM 1218 N N . SER A 1 161 ? 14.031 30.938 -1.391 1 93.25 161 SER A N 1
ATOM 1219 C CA . SER A 1 161 ? 12.859 31.812 -1.354 1 93.25 161 SER A CA 1
ATOM 1220 C C . SER A 1 161 ? 12.008 31.625 -2.605 1 93.25 161 SER A C 1
ATOM 1222 O O . SER A 1 161 ? 12.43 31 -3.57 1 93.25 161 SER A O 1
ATOM 1224 N N . PHE A 1 162 ? 10.797 32.281 -2.551 1 93.62 162 PHE A N 1
ATOM 1225 C CA . PHE A 1 162 ? 9.938 32.25 -3.73 1 93.62 162 PHE A CA 1
ATOM 1226 C C . PHE A 1 162 ? 10.57 33.031 -4.871 1 93.62 162 PHE A C 1
ATOM 1228 O O . PHE A 1 162 ? 10.281 32.781 -6.043 1 93.62 162 PHE A O 1
ATOM 1235 N N . HIS A 1 163 ? 11.438 34 -4.59 1 91.5 163 HIS A N 1
ATOM 1236 C CA . HIS A 1 163 ? 11.992 34.906 -5.582 1 91.5 163 HIS A CA 1
ATOM 1237 C C . HIS A 1 163 ? 12.836 34.156 -6.605 1 91.5 163 HIS A C 1
ATOM 1239 O O . HIS A 1 163 ? 12.961 34.594 -7.754 1 91.5 163 HIS A O 1
ATOM 1245 N N . THR A 1 164 ? 13.352 33.125 -6.164 1 93.19 164 THR A N 1
ATOM 1246 C CA . THR A 1 164 ? 14.234 32.375 -7.059 1 93.19 164 THR A CA 1
ATOM 1247 C C . THR A 1 164 ? 13.445 31.359 -7.867 1 93.19 164 THR A C 1
ATOM 1249 O O . THR A 1 164 ? 14.016 30.641 -8.688 1 93.19 164 THR A O 1
ATOM 1252 N N . MET A 1 165 ? 12.18 31.281 -7.695 1 94.88 165 MET A N 1
ATOM 1253 C CA . MET A 1 165 ? 11.367 30.281 -8.383 1 94.88 165 MET A CA 1
ATOM 1254 C C . MET A 1 165 ? 10.734 30.859 -9.641 1 94.88 165 MET A C 1
ATOM 1256 O O . MET A 1 165 ? 10.281 32 -9.641 1 94.88 165 MET A O 1
ATOM 1260 N N . THR A 1 166 ? 10.781 30.062 -10.641 1 95.81 166 THR A N 1
ATOM 1261 C CA . THR A 1 166 ? 10.031 30.406 -11.836 1 95.81 166 THR A CA 1
ATOM 1262 C C . THR A 1 166 ? 8.531 30.234 -11.602 1 95.81 166 THR A C 1
ATOM 1264 O O . THR A 1 166 ? 8.117 29.625 -10.617 1 95.81 166 THR A O 1
ATOM 1267 N N . ASP A 1 167 ? 7.762 30.797 -12.555 1 96.25 167 ASP A N 1
ATOM 1268 C CA . ASP A 1 167 ? 6.316 30.625 -12.484 1 96.25 167 ASP A CA 1
ATOM 1269 C C . ASP A 1 167 ? 5.93 29.141 -12.523 1 96.25 167 ASP A C 1
ATOM 1271 O O . ASP A 1 167 ? 5.023 28.719 -11.805 1 96.25 167 ASP A O 1
ATOM 1275 N N . PHE A 1 168 ? 6.57 28.438 -13.391 1 96 168 PHE A N 1
ATOM 1276 C CA . PHE A 1 168 ? 6.297 27 -13.477 1 96 168 PHE A CA 1
ATOM 1277 C C . PHE A 1 168 ? 6.602 26.312 -12.148 1 96 168 PHE A C 1
ATOM 1279 O O . PHE A 1 168 ? 5.844 25.453 -11.711 1 96 168 PHE A O 1
ATOM 1286 N N . GLU A 1 169 ? 7.668 26.688 -11.492 1 95.5 169 GLU A N 1
ATOM 1287 C CA . GLU A 1 169 ? 8.062 26.078 -10.227 1 95.5 169 GLU A CA 1
ATOM 1288 C C . GLU A 1 169 ? 7.082 26.438 -9.109 1 95.5 169 GLU A C 1
ATOM 1290 O O . GLU A 1 169 ? 6.871 25.656 -8.18 1 95.5 169 GLU A O 1
ATOM 1295 N N . LEU A 1 170 ? 6.488 27.594 -9.234 1 97.19 170 LEU A N 1
ATOM 1296 C CA . LEU A 1 170 ? 5.449 27.938 -8.273 1 97.19 170 LEU A CA 1
ATOM 1297 C C . LEU A 1 170 ? 4.242 27.016 -8.414 1 97.19 170 LEU A C 1
ATOM 1299 O O . LEU A 1 170 ? 3.604 26.672 -7.418 1 97.19 170 LEU A O 1
ATOM 1303 N N . ARG A 1 171 ? 3.908 26.672 -9.617 1 96.56 171 ARG A N 1
ATOM 1304 C CA . ARG A 1 171 ? 2.85 25.688 -9.836 1 96.56 171 ARG A CA 1
ATOM 1305 C C . ARG A 1 171 ? 3.207 24.344 -9.211 1 96.56 171 ARG A C 1
ATOM 1307 O O . ARG A 1 171 ? 2.357 23.688 -8.602 1 96.56 171 ARG A O 1
ATOM 1314 N N . LEU A 1 172 ? 4.484 23.938 -9.367 1 96.31 172 LEU A N 1
ATOM 1315 C CA . LEU A 1 172 ? 4.957 22.719 -8.727 1 96.31 172 LEU A CA 1
ATOM 1316 C C . LEU A 1 172 ? 4.875 22.828 -7.211 1 96.31 172 LEU A C 1
ATOM 1318 O O . LEU A 1 172 ? 4.453 21.891 -6.531 1 96.31 172 LEU A O 1
ATOM 1322 N N . PHE A 1 173 ? 5.168 23.969 -6.715 1 97.38 173 PHE A N 1
ATOM 1323 C CA . PHE A 1 173 ? 5.18 24.234 -5.281 1 97.38 173 PHE A CA 1
ATOM 1324 C C . PHE A 1 173 ? 3.785 24.078 -4.691 1 97.38 173 PHE A C 1
ATOM 1326 O O . PHE A 1 173 ? 3.631 23.609 -3.557 1 97.38 173 PHE A O 1
ATOM 1333 N N . ALA A 1 174 ? 2.844 24.406 -5.434 1 97.25 174 ALA A N 1
ATOM 1334 C CA . ALA A 1 174 ? 1.459 24.359 -4.973 1 97.25 174 ALA A CA 1
ATOM 1335 C C . ALA A 1 174 ? 1.053 22.938 -4.621 1 97.25 174 ALA A C 1
ATOM 1337 O O . ALA A 1 174 ? 0.093 22.719 -3.879 1 97.25 174 ALA A O 1
ATOM 1338 N N . ARG A 1 175 ? 1.782 22 -5.195 1 96.38 175 ARG A N 1
ATOM 1339 C CA . ARG A 1 175 ? 1.438 20.594 -4.996 1 96.38 175 ARG A CA 1
ATOM 1340 C C . ARG A 1 175 ? 2.027 20.062 -3.695 1 96.38 175 ARG A C 1
ATOM 1342 O O . ARG A 1 175 ? 2.977 19.281 -3.711 1 96.38 175 ARG A O 1
ATOM 1349 N N . ARG A 1 176 ? 1.496 20.391 -2.607 1 96.94 176 ARG A N 1
ATOM 1350 C CA . ARG A 1 176 ? 1.752 20 -1.222 1 96.94 176 ARG A CA 1
ATOM 1351 C C . ARG A 1 176 ? 0.533 20.281 -0.346 1 96.94 176 ARG A C 1
ATOM 1353 O O . ARG A 1 176 ? -0.498 20.75 -0.834 1 96.94 176 ARG A O 1
ATOM 1360 N N . HIS A 1 177 ? 0.64 19.797 0.877 1 97.06 177 HIS A N 1
ATOM 1361 C CA . HIS A 1 177 ? -0.56 19.953 1.69 1 97.06 177 HIS A CA 1
ATOM 1362 C C . HIS A 1 177 ? -0.214 20.031 3.174 1 97.06 177 HIS A C 1
ATOM 1364 O O . HIS A 1 177 ? 0.697 19.344 3.641 1 97.06 177 HIS A O 1
ATOM 1370 N N . ALA A 1 178 ? -0.969 20.875 3.924 1 98.56 178 ALA A N 1
ATOM 1371 C CA . ALA A 1 178 ? -0.953 20.922 5.383 1 98.56 178 ALA A CA 1
ATOM 1372 C C . ALA A 1 178 ? -2.273 21.469 5.93 1 98.56 178 ALA A C 1
ATOM 1374 O O . ALA A 1 178 ? -2.896 22.328 5.312 1 98.56 178 ALA A O 1
ATOM 1375 N N . PHE A 1 179 ? -2.699 20.922 6.965 1 98.31 179 PHE A N 1
ATOM 1376 C CA . PHE A 1 179 ? -3.9 21.391 7.648 1 98.31 179 PHE A CA 1
ATOM 1377 C C . PHE A 1 179 ? -3.848 21.062 9.133 1 98.31 179 PHE A C 1
ATOM 1379 O O . PHE A 1 179 ? -3.051 20.219 9.555 1 98.31 179 PHE A O 1
ATOM 1386 N N . ALA A 1 180 ? -4.594 21.812 9.922 1 98.69 180 ALA A N 1
ATOM 1387 C CA . ALA A 1 180 ? -4.59 21.688 11.375 1 98.69 180 ALA A CA 1
ATOM 1388 C C . ALA A 1 180 ? -5.949 22.062 11.961 1 98.69 180 ALA A C 1
ATOM 1390 O O . ALA A 1 180 ? -6.738 22.766 11.32 1 98.69 180 ALA A O 1
ATOM 1391 N N . GLY A 1 181 ? -6.148 21.531 13.109 1 97.75 181 GLY A N 1
ATOM 1392 C CA . GLY A 1 181 ? -7.402 21.844 13.773 1 97.75 181 GLY A CA 1
ATOM 1393 C C . GLY A 1 181 ? -7.691 20.938 14.953 1 97.75 181 GLY A C 1
ATOM 1394 O O . GLY A 1 181 ? -6.801 20.641 15.758 1 97.75 181 GLY A O 1
ATOM 1395 N N . TYR A 1 182 ? -8.977 20.641 15.102 1 96.38 182 TYR A N 1
ATOM 1396 C CA . TYR A 1 182 ? -9.484 19.906 16.25 1 96.38 182 TYR A CA 1
ATOM 1397 C C . TYR A 1 182 ? -10.062 18.562 15.82 1 96.38 182 TYR A C 1
ATOM 1399 O O . TYR A 1 182 ? -10.797 18.469 14.836 1 96.38 182 TYR A O 1
ATOM 1407 N N . THR A 1 183 ? -9.664 17.516 16.531 1 95.69 183 THR A N 1
ATOM 1408 C CA . THR A 1 183 ? -10.203 16.188 16.312 1 95.69 183 THR A CA 1
ATOM 1409 C C . THR A 1 183 ? -11.195 15.805 17.406 1 95.69 183 THR A C 1
ATOM 1411 O O . THR A 1 183 ? -10.852 15.828 18.594 1 95.69 183 THR A O 1
ATOM 1414 N N . ARG A 1 184 ? -12.375 15.453 17.031 1 93.81 184 ARG A N 1
ATOM 1415 C CA . ARG A 1 184 ? -13.352 14.875 17.953 1 93.81 184 ARG A CA 1
ATOM 1416 C C . ARG A 1 184 ? -13.453 13.367 17.766 1 93.81 184 ARG A C 1
ATOM 1418 O O . ARG A 1 184 ? -13.672 12.891 16.656 1 93.81 184 ARG A O 1
ATOM 1425 N N . VAL A 1 185 ? -13.227 12.641 18.797 1 90.94 185 VAL A N 1
ATOM 1426 C CA . VAL A 1 185 ? -13.25 11.18 18.719 1 90.94 185 VAL A CA 1
ATOM 1427 C C . VAL A 1 185 ? -14.43 10.648 19.531 1 90.94 185 VAL A C 1
ATOM 1429 O O . VAL A 1 185 ? -14.602 11 20.703 1 90.94 185 VAL A O 1
ATOM 1432 N N . GLU A 1 186 ? -15.219 9.844 18.922 1 87 186 GLU A N 1
ATOM 1433 C CA . GLU A 1 186 ? -16.359 9.211 19.578 1 87 186 GLU A CA 1
ATOM 1434 C C . GLU A 1 186 ? -16.281 7.691 19.484 1 87 186 GLU A C 1
ATOM 1436 O O . GLU A 1 186 ? -15.969 7.141 18.438 1 87 186 GLU A O 1
ATOM 1441 N N . PRO A 1 187 ? -16.531 7.066 20.594 1 82.38 187 PRO A N 1
ATOM 1442 C CA . PRO A 1 187 ? -16.531 5.602 20.547 1 82.38 187 PRO A CA 1
ATOM 1443 C C . PRO A 1 187 ? -17.719 5.039 19.75 1 82.38 187 PRO A C 1
ATOM 1445 O O . PRO A 1 187 ? -18.797 5.617 19.75 1 82.38 187 PRO A O 1
ATOM 1448 N N . VAL A 1 188 ? -17.406 3.996 18.953 1 76.31 188 VAL A N 1
ATOM 1449 C CA . VAL A 1 188 ? -18.453 3.316 18.219 1 76.31 188 VAL A CA 1
ATOM 1450 C C . VAL A 1 188 ? -18.438 1.824 18.547 1 76.31 188 VAL A C 1
ATOM 1452 O O . VAL A 1 188 ? -17.375 1.235 18.719 1 76.31 188 VAL A O 1
ATOM 1455 N N . ALA A 1 189 ? -19.656 1.229 18.703 1 63.28 189 ALA A N 1
ATOM 1456 C CA . ALA A 1 189 ? -19.797 -0.201 18.969 1 63.28 189 ALA A CA 1
ATOM 1457 C C . ALA A 1 189 ? -19.5 -1.023 17.719 1 63.28 189 ALA A C 1
ATOM 1459 O O . ALA A 1 189 ? -19.781 -0.588 16.609 1 63.28 189 ALA A O 1
ATOM 1460 N N . SER A 1 190 ? -18.672 -2.033 17.781 1 56.5 190 SER A N 1
ATOM 1461 C CA . SER A 1 190 ? -18.453 -2.939 16.656 1 56.5 190 SER A CA 1
ATOM 1462 C C . SER A 1 190 ? -19.75 -3.586 16.203 1 56.5 190 SER A C 1
ATOM 1464 O O . SER A 1 190 ? -20.531 -4.059 17.016 1 56.5 190 SER A O 1
ATOM 1466 N N . PRO A 1 191 ? -20.125 -3.424 14.922 1 50.88 191 PRO A N 1
ATOM 1467 C CA . PRO A 1 191 ? -21.359 -4.09 14.523 1 50.88 191 PRO A CA 1
ATOM 1468 C C . PRO A 1 191 ? -21.312 -5.602 14.727 1 50.88 191 PRO A C 1
ATOM 1470 O O . PRO A 1 191 ? -22.359 -6.242 14.852 1 50.88 191 PRO A O 1
ATOM 1473 N N . TRP A 1 192 ? -20.234 -6.367 14.508 1 46.66 192 TRP A N 1
ATOM 1474 C CA . TRP A 1 192 ? -20.234 -7.828 14.445 1 46.66 192 TRP A CA 1
ATOM 1475 C C . TRP A 1 192 ? -20 -8.43 15.828 1 46.66 192 TRP A C 1
ATOM 1477 O O . TRP A 1 192 ? -19.797 -9.641 15.953 1 46.66 192 TRP A O 1
ATOM 1487 N N . VAL A 1 193 ? -19.656 -7.746 16.812 1 40.41 193 VAL A N 1
ATOM 1488 C CA . VAL A 1 193 ? -19.578 -8.523 18.047 1 40.41 193 VAL A CA 1
ATOM 1489 C C . VAL A 1 193 ? -20.984 -8.906 18.516 1 40.41 193 VAL A C 1
ATOM 1491 O O . VAL A 1 193 ? -21.781 -8.031 18.859 1 40.41 193 VAL A O 1
ATOM 1494 N N . ASP A 1 194 ? -21.406 -9.875 18.094 1 38.31 194 ASP A N 1
ATOM 1495 C CA . ASP A 1 194 ? -22.609 -10.484 18.656 1 38.31 194 ASP A CA 1
ATOM 1496 C C . ASP A 1 194 ? -22.609 -10.391 20.172 1 38.31 194 ASP A C 1
ATOM 1498 O O . ASP A 1 194 ? -21.594 -10.641 20.828 1 38.31 194 ASP A O 1
ATOM 1502 N N . GLY A 1 195 ? -23.469 -9.727 20.766 1 35.53 195 GLY A N 1
ATOM 1503 C CA . GLY A 1 195 ? -23.75 -9.766 22.188 1 35.53 195 GLY A CA 1
ATOM 1504 C C . GLY A 1 195 ? -23.672 -11.172 22.766 1 35.53 195 GLY A C 1
ATOM 1505 O O . GLY A 1 195 ? -23.453 -11.344 23.969 1 35.53 195 GLY A O 1
ATOM 1506 N N . ALA A 1 196 ? -24.031 -12.227 22.016 1 35.31 196 ALA A N 1
ATOM 1507 C CA . ALA A 1 196 ? -24.125 -13.578 22.562 1 35.31 196 ALA A CA 1
ATOM 1508 C C . ALA A 1 196 ? -22.734 -14.18 22.766 1 35.31 196 ALA A C 1
ATOM 1510 O O . ALA A 1 196 ? -22.547 -15.047 23.609 1 35.31 196 ALA A O 1
ATOM 1511 N N . SER A 1 197 ? -21.844 -13.969 21.906 1 34.44 197 SER A N 1
ATOM 1512 C CA . SER A 1 197 ? -20.516 -14.562 22.109 1 34.44 197 SER A CA 1
ATOM 1513 C C . SER A 1 197 ? -19.828 -13.945 23.328 1 34.44 197 SER A C 1
ATOM 1515 O O . SER A 1 197 ? -18.766 -14.422 23.75 1 34.44 197 SER A O 1
ATOM 1517 N N . LEU A 1 198 ? -20.188 -12.773 23.672 1 33.78 198 LEU A N 1
ATOM 1518 C CA . LEU A 1 198 ? -19.703 -12.227 24.922 1 33.78 198 LEU A CA 1
ATOM 1519 C C . LEU A 1 198 ? -20.188 -13.07 26.109 1 33.78 198 LEU A C 1
ATOM 1521 O O . LEU A 1 198 ? -19.578 -13.047 27.172 1 33.78 198 LEU A O 1
ATOM 1525 N N . ARG A 1 199 ? -21.438 -13.5 26.078 1 31.52 199 ARG A N 1
ATOM 1526 C CA . ARG A 1 199 ? -21.984 -14.156 27.266 1 31.52 199 ARG A CA 1
ATOM 1527 C C . ARG A 1 199 ? -21.359 -15.531 27.469 1 31.52 199 ARG A C 1
ATOM 1529 O O . ARG A 1 199 ? -21.328 -16.047 28.578 1 31.52 199 ARG A O 1
ATOM 1536 N N . ARG A 1 200 ? -21.172 -16.297 26.453 1 32.25 200 ARG A N 1
ATOM 1537 C CA . ARG A 1 200 ? -20.922 -17.703 26.781 1 32.25 200 ARG A CA 1
ATOM 1538 C C . ARG A 1 200 ? -19.453 -17.906 27.125 1 32.25 200 ARG A C 1
ATOM 1540 O O . ARG A 1 200 ? -19.062 -19 27.562 1 32.25 200 ARG A O 1
ATOM 1547 N N . GLY A 1 201 ? -18.438 -17.297 26.359 1 31.61 201 GLY A N 1
ATOM 1548 C CA . GLY A 1 201 ? -17.156 -17.766 26.859 1 31.61 201 GLY A CA 1
ATOM 1549 C C . GLY A 1 201 ? -16.812 -17.219 28.234 1 31.61 201 GLY A C 1
ATOM 1550 O O . GLY A 1 201 ? -16.719 -16 28.422 1 31.61 201 GLY A O 1
ATOM 1551 N N . GLY A 1 202 ? -17.125 -17.766 29.266 1 31.09 202 GLY A N 1
ATOM 1552 C CA . GLY A 1 202 ? -16.641 -17.688 30.625 1 31.09 202 GLY A CA 1
ATOM 1553 C C . GLY A 1 202 ? -15.141 -17.516 30.719 1 31.09 202 GLY A C 1
ATOM 1554 O O . GLY A 1 202 ? -14.586 -17.359 31.812 1 31.09 202 GLY A O 1
ATOM 1555 N N . GLY A 1 203 ? -14.375 -18.391 29.969 1 28.56 203 GLY A N 1
ATOM 1556 C CA . GLY A 1 203 ? -12.977 -18.203 30.344 1 28.56 203 GLY A CA 1
ATOM 1557 C C . GLY A 1 203 ? -12.484 -16.781 30.141 1 28.56 203 GLY A C 1
ATOM 1558 O O . GLY A 1 203 ? -13.273 -15.883 29.844 1 28.56 203 GLY A O 1
ATOM 1559 N N . GLU A 1 204 ? -11.094 -16.656 29.922 1 30.52 204 GLU A N 1
ATOM 1560 C CA . GLU A 1 204 ? -10.234 -15.484 29.891 1 30.52 204 GLU A CA 1
ATOM 1561 C C . GLU A 1 204 ? -10.727 -14.461 28.859 1 30.52 204 GLU A C 1
ATOM 1563 O O . GLU A 1 204 ? -10.133 -13.398 28.703 1 30.52 204 GLU A O 1
ATOM 1568 N N . GLU A 1 205 ? -11.609 -14.922 28.062 1 32.16 205 GLU A N 1
ATOM 1569 C CA . GLU A 1 205 ? -12.117 -13.945 27.109 1 32.16 205 GLU A CA 1
ATOM 1570 C C . GLU A 1 205 ? -13.078 -12.961 27.781 1 32.16 205 GLU A C 1
ATOM 1572 O O . GLU A 1 205 ? -13.898 -12.336 27.109 1 32.16 205 GLU A O 1
ATOM 1577 N N . GLN A 1 206 ? -13.438 -13.102 29.141 1 31.09 206 GLN A N 1
ATOM 1578 C CA . GLN A 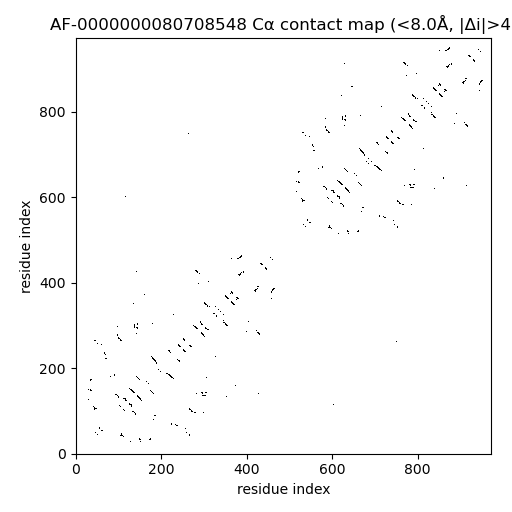1 206 ? -14.156 -12.203 30.031 1 31.09 206 GLN A CA 1
ATOM 1579 C C . GLN A 1 206 ? -13.797 -10.742 29.75 1 31.09 206 GLN A C 1
ATOM 1581 O O . GLN A 1 206 ? -14.523 -9.828 30.156 1 31.09 206 GLN A O 1
ATOM 1586 N N . GLY A 1 207 ? -12.539 -10.5 29.5 1 29.02 207 GLY A N 1
ATOM 1587 C CA . GLY A 1 207 ? -12.211 -9.094 29.344 1 29.02 207 GLY A CA 1
ATOM 1588 C C . GLY A 1 207 ? -12.922 -8.445 28.172 1 29.02 207 GLY A C 1
ATOM 1589 O O . GLY A 1 207 ? -12.812 -7.238 27.953 1 29.02 207 GLY A O 1
ATOM 1590 N N . ALA A 1 208 ? -13.391 -9.258 27.234 1 31.53 208 ALA A N 1
ATOM 1591 C CA . ALA A 1 208 ? -14.172 -8.664 26.156 1 31.53 208 ALA A CA 1
ATOM 1592 C C . ALA A 1 208 ? -15.609 -8.391 26.594 1 31.53 208 ALA A C 1
ATOM 1594 O O . ALA A 1 208 ? -16.375 -7.754 25.875 1 31.53 208 ALA A O 1
ATOM 1595 N N . LYS A 1 209 ? -16.359 -9.203 27.484 1 34.38 209 LYS A N 1
ATOM 1596 C CA . LYS A 1 209 ? -17.766 -9.164 27.859 1 34.38 209 LYS A CA 1
ATOM 1597 C C . LYS A 1 209 ? -18.141 -7.805 28.453 1 34.38 209 LYS A C 1
ATOM 1599 O O . LYS A 1 209 ? -19.266 -7.332 28.281 1 34.38 209 LYS A O 1
ATOM 1604 N N . GLU A 1 210 ? -17.75 -7.645 29.781 1 33.62 210 GLU A N 1
ATOM 1605 C CA . GLU A 1 210 ? -18.281 -6.598 30.641 1 33.62 210 GLU A CA 1
ATOM 1606 C C . GLU A 1 210 ? -18.312 -5.254 29.922 1 33.62 210 GLU A C 1
ATOM 1608 O O . GLU A 1 210 ? -19.172 -4.414 30.203 1 33.62 210 GLU A O 1
ATOM 1613 N N . HIS A 1 211 ? -17.156 -4.672 29.656 1 32 211 HIS A N 1
ATOM 1614 C CA . HIS A 1 211 ? -17.172 -3.385 28.969 1 32 211 HIS A CA 1
ATOM 1615 C C . HIS A 1 211 ? -17.531 -3.549 27.5 1 32 211 HIS A C 1
ATOM 1617 O O . HIS A 1 211 ? -16.922 -4.359 26.781 1 32 211 HIS A O 1
ATOM 1623 N N . GLY A 1 212 ? -18.781 -3.748 27.062 1 36.34 212 GLY A N 1
ATOM 1624 C CA . GLY A 1 212 ? -19.281 -3.619 25.703 1 36.34 212 GLY A CA 1
ATOM 1625 C C . GLY A 1 212 ? -18.219 -3.129 24.719 1 36.34 212 GLY A C 1
ATOM 1626 O O . GLY A 1 212 ? -17.953 -1.929 24.656 1 36.34 212 GLY A O 1
ATOM 1627 N N . ARG A 1 213 ? -17.203 -3.873 24.641 1 39.94 213 ARG A N 1
ATOM 1628 C CA . ARG A 1 213 ? -15.914 -3.43 24.094 1 39.94 213 ARG A CA 1
ATOM 1629 C C . ARG A 1 213 ? -16.125 -2.596 22.828 1 39.94 213 ARG A C 1
ATOM 1631 O O . ARG A 1 213 ? -16.734 -3.059 21.859 1 39.94 213 ARG A O 1
ATOM 1638 N N . LEU A 1 214 ? -16.453 -1.288 22.828 1 48.38 214 LEU A N 1
ATOM 1639 C CA . LEU A 1 214 ? -16.203 -0.225 21.859 1 48.38 214 LEU A CA 1
ATOM 1640 C C . LEU A 1 214 ? -15.016 -0.561 20.969 1 48.38 214 LEU A C 1
ATOM 1642 O O . LEU A 1 214 ? -13.898 -0.744 21.469 1 48.38 214 LEU A O 1
ATOM 1646 N N . GLU A 1 215 ? -15.203 -1.558 19.953 1 56.19 215 GLU A N 1
ATOM 1647 C CA . GLU A 1 215 ? -14.086 -2.086 19.156 1 56.19 215 GLU A CA 1
ATOM 1648 C C . GLU A 1 215 ? -13.508 -1.02 18.234 1 56.19 215 GLU A C 1
ATOM 1650 O O . GLU A 1 215 ? -12.422 -1.2 17.672 1 56.19 215 GLU A O 1
ATOM 1655 N N . GLY A 1 216 ? -14.055 0.248 18.297 1 73.75 216 GLY A N 1
ATOM 1656 C CA . GLY A 1 216 ? -13.32 1.238 17.531 1 73.75 216 GLY A CA 1
ATOM 1657 C C . GLY A 1 216 ? -13.797 2.658 17.766 1 73.75 216 GLY A C 1
ATOM 1658 O O . GLY A 1 216 ? -14.516 2.922 18.734 1 73.75 216 GLY A O 1
ATOM 1659 N N . SER A 1 217 ? -13.312 3.623 17.391 1 88.12 217 SER A N 1
ATOM 1660 C CA . SER A 1 217 ? -13.664 5.035 17.5 1 88.12 217 SER A CA 1
ATOM 1661 C C . SER A 1 217 ? -13.781 5.68 16.125 1 88.12 217 SER A C 1
ATOM 1663 O O . SER A 1 217 ? -13.234 5.164 15.141 1 88.12 217 SER A O 1
ATOM 1665 N N . VAL A 1 218 ? -14.664 6.633 16.094 1 92.38 218 VAL A N 1
ATOM 1666 C CA . VAL A 1 218 ? -14.766 7.488 14.906 1 92.38 218 VAL A CA 1
ATOM 1667 C C . VAL A 1 218 ? -14.234 8.883 15.227 1 92.38 218 VAL A C 1
ATOM 1669 O O . VAL A 1 218 ? -14.602 9.477 16.25 1 92.38 218 VAL A O 1
ATOM 1672 N N . ALA A 1 219 ? -13.383 9.312 14.438 1 95.62 219 ALA A N 1
ATOM 1673 C CA . ALA A 1 219 ? -12.805 10.641 14.57 1 95.62 219 ALA A CA 1
ATOM 1674 C C . ALA A 1 219 ? -13.359 11.594 13.523 1 95.62 219 ALA A C 1
ATOM 1676 O O . ALA A 1 219 ? -13.531 11.211 12.359 1 95.62 219 ALA A O 1
ATOM 1677 N N . THR A 1 220 ? -13.711 12.781 13.898 1 96.31 220 THR A N 1
ATOM 1678 C CA . THR A 1 220 ? -14.109 13.875 13.023 1 96.31 220 THR A CA 1
ATOM 1679 C C . THR A 1 220 ? -13.188 15.078 13.203 1 96.31 220 THR A C 1
ATOM 1681 O O . THR A 1 220 ? -13.016 15.57 14.312 1 96.31 220 THR A O 1
ATOM 1684 N N . ARG A 1 221 ? -12.648 15.531 12.047 1 97.25 221 ARG A N 1
ATOM 1685 C CA . ARG A 1 221 ? -11.703 16.641 12.133 1 97.25 221 ARG A CA 1
ATOM 1686 C C . ARG A 1 221 ? -12.328 17.938 11.641 1 97.25 221 ARG A C 1
ATOM 1688 O O . ARG A 1 221 ? -13.016 17.953 10.617 1 97.25 221 ARG A O 1
ATOM 1695 N N . HIS A 1 222 ? -12.07 18.953 12.375 1 97.12 222 HIS A N 1
ATOM 1696 C CA . HIS A 1 222 ? -12.453 20.328 12.062 1 97.12 222 HIS A CA 1
ATOM 1697 C C . HIS A 1 222 ? -11.219 21.203 11.836 1 97.12 222 HIS A C 1
ATOM 1699 O O . HIS A 1 222 ? -10.391 21.359 12.734 1 97.12 222 HIS A O 1
ATOM 1705 N N . HIS A 1 223 ? -11.172 21.766 10.633 1 97.75 223 HIS A N 1
ATOM 1706 C CA . HIS A 1 223 ? -9.969 22.484 10.227 1 97.75 223 HIS A CA 1
ATOM 1707 C C . HIS A 1 223 ? -10.055 23.969 10.617 1 97.75 223 HIS A C 1
ATOM 1709 O O . HIS A 1 223 ? -11.07 24.625 10.383 1 97.75 223 HIS A O 1
ATOM 1715 N N . CYS A 1 224 ? -8.992 24.531 11.234 1 96.75 224 CYS A N 1
ATOM 1716 C CA . CYS A 1 224 ? -8.906 25.969 11.445 1 96.75 224 CYS A CA 1
ATOM 1717 C C . CYS A 1 224 ? -7.883 26.594 10.5 1 96.75 224 CYS A C 1
ATOM 1719 O O . CYS A 1 224 ? -7.961 27.781 10.188 1 96.75 224 CYS A O 1
ATOM 1721 N N . ILE A 1 225 ? -6.898 25.859 10.102 1 96.75 225 ILE A N 1
ATOM 1722 C CA . ILE A 1 225 ? -5.938 26.219 9.07 1 96.75 225 ILE A CA 1
ATOM 1723 C C . ILE A 1 225 ? -5.863 25.109 8.023 1 96.75 225 ILE A C 1
ATOM 1725 O O . ILE A 1 225 ? -5.789 23.922 8.359 1 96.75 225 ILE A O 1
ATOM 1729 N N . ASP A 1 226 ? -5.895 25.5 6.73 1 96.88 226 ASP A N 1
ATOM 1730 C CA . ASP A 1 226 ? -5.922 24.5 5.672 1 96.88 226 ASP A CA 1
ATOM 1731 C C . ASP A 1 226 ? -5.324 25.047 4.379 1 96.88 226 ASP A C 1
ATOM 1733 O O . ASP A 1 226 ? -5.805 26.047 3.844 1 96.88 226 ASP A O 1
ATOM 1737 N N . TRP A 1 227 ? -4.309 24.344 3.908 1 96.56 227 TRP A N 1
ATOM 1738 C CA . TRP A 1 227 ? -3.607 24.688 2.676 1 96.56 227 TRP A CA 1
ATOM 1739 C C . TRP A 1 227 ? -4.586 24.844 1.516 1 96.56 227 TRP A C 1
ATOM 1741 O O . TRP A 1 227 ? -4.48 25.781 0.727 1 96.56 227 TRP A O 1
ATOM 1751 N N . ASN A 1 228 ? -5.605 24 1.452 1 93.25 228 ASN A N 1
ATOM 1752 C CA . ASN A 1 228 ? -6.473 23.938 0.281 1 93.25 228 ASN A CA 1
ATOM 1753 C C . ASN A 1 228 ? -7.723 24.797 0.455 1 93.25 228 ASN A C 1
ATOM 1755 O O . ASN A 1 228 ? -8.5 24.969 -0.485 1 93.25 228 ASN A O 1
ATOM 1759 N N . TYR A 1 229 ? -7.957 25.297 1.577 1 92.69 229 TYR A N 1
ATOM 1760 C CA . TYR A 1 229 ? -9.125 26.141 1.775 1 92.69 229 TYR A CA 1
ATOM 1761 C C . TYR A 1 229 ? -8.828 27.594 1.375 1 92.69 229 TYR A C 1
ATOM 1763 O O . TYR A 1 229 ? -8.266 28.359 2.162 1 92.69 229 TYR A O 1
ATOM 1771 N N . VAL A 1 230 ? -9.258 27.953 0.232 1 89.81 230 VAL A N 1
ATOM 1772 C CA . VAL A 1 230 ? -9.07 29.297 -0.297 1 89.81 230 VAL A CA 1
ATOM 1773 C C . VAL A 1 230 ? -10.414 29.859 -0.766 1 89.81 230 VAL A C 1
ATOM 1775 O O . VAL A 1 230 ? -10.5 30.469 -1.838 1 89.81 230 VAL A O 1
ATOM 1778 N N . GLY A 1 231 ? -11.391 29.484 -0.037 1 81.88 231 GLY A N 1
ATOM 1779 C CA . GLY A 1 231 ? -12.711 30.031 -0.33 1 81.88 231 GLY A CA 1
ATOM 1780 C C . GLY A 1 231 ? -13.75 28.953 -0.589 1 81.88 231 GLY A C 1
ATOM 1781 O O . GLY A 1 231 ? -14.953 29.203 -0.471 1 81.88 231 GLY A O 1
ATOM 1782 N N . GLU A 1 232 ? -13.359 27.828 -0.943 1 83.19 232 GLU A N 1
ATOM 1783 C CA . GLU A 1 232 ? -14.289 26.734 -1.202 1 83.19 232 GLU A CA 1
ATOM 1784 C C . GLU A 1 232 ? -14.117 25.609 -0.177 1 83.19 232 GLU A C 1
ATOM 1786 O O . GLU A 1 232 ? -13.023 25.062 -0.018 1 83.19 232 GLU A O 1
ATOM 1791 N N . ALA A 1 233 ? -15.219 25.297 0.441 1 88.19 233 ALA A N 1
ATOM 1792 C CA . ALA A 1 233 ? -15.203 24.281 1.487 1 88.19 233 ALA A CA 1
ATOM 1793 C C . ALA A 1 233 ? -15.336 22.875 0.894 1 88.19 233 ALA A C 1
ATOM 1795 O O . ALA A 1 233 ? -15.977 22.688 -0.144 1 88.19 233 ALA A O 1
ATOM 1796 N N . ARG A 1 234 ? -14.719 21.891 1.551 1 87.88 234 ARG A N 1
ATOM 1797 C CA . ARG A 1 234 ? -14.891 20.484 1.204 1 87.88 234 ARG A CA 1
ATOM 1798 C C . ARG A 1 234 ? -16.312 20.016 1.47 1 87.88 234 ARG A C 1
ATOM 1800 O O . ARG A 1 234 ? -16.875 20.281 2.537 1 87.88 234 ARG A O 1
ATOM 1807 N N . PRO A 1 235 ? -16.938 19.297 0.526 1 87.88 235 PRO A N 1
ATOM 1808 C CA . PRO A 1 235 ? -18.344 18.938 0.663 1 87.88 235 PRO A CA 1
ATOM 1809 C C . PRO A 1 235 ? -18.547 17.594 1.38 1 87.88 235 PRO A C 1
ATOM 1811 O O . PRO A 1 235 ? -19.625 17.016 1.298 1 87.88 235 PRO A O 1
ATOM 1814 N N . ARG A 1 236 ? -17.578 17.078 1.986 1 91.25 236 ARG A N 1
ATOM 1815 C CA . ARG A 1 236 ? -17.656 15.852 2.773 1 91.25 236 ARG A CA 1
ATOM 1816 C C . ARG A 1 236 ? -16.859 15.984 4.07 1 91.25 236 ARG A C 1
ATOM 1818 O O . ARG A 1 236 ? -15.875 16.734 4.125 1 91.25 236 ARG A O 1
ATOM 1825 N N . PRO A 1 237 ? -17.312 15.258 5.066 1 95.06 237 PRO A N 1
ATOM 1826 C CA . PRO A 1 237 ? -16.578 15.375 6.336 1 95.06 237 PRO A CA 1
ATOM 1827 C C . PRO A 1 237 ? -15.195 14.727 6.285 1 95.06 237 PRO A C 1
ATOM 1829 O O . PRO A 1 237 ? -14.945 13.859 5.449 1 95.06 237 PRO A O 1
ATOM 1832 N N . ASN A 1 238 ? -14.297 15.273 7.012 1 96.62 238 ASN A N 1
ATOM 1833 C CA . ASN A 1 238 ? -13.07 14.57 7.371 1 96.62 238 ASN A CA 1
ATOM 1834 C C . ASN A 1 238 ? -13.289 13.641 8.562 1 96.62 238 ASN A C 1
ATOM 1836 O O . ASN A 1 238 ? -12.914 13.977 9.688 1 96.62 238 ASN A O 1
ATOM 1840 N N . LYS A 1 239 ? -13.891 12.547 8.289 1 95.5 239 LYS A N 1
ATOM 1841 C CA . LYS A 1 239 ? -14.383 11.586 9.266 1 95.5 239 LYS A CA 1
ATOM 1842 C C . LYS A 1 239 ? -13.883 10.18 8.961 1 95.5 239 LYS A C 1
ATOM 1844 O O . LYS A 1 239 ? -13.898 9.75 7.801 1 95.5 239 LYS A O 1
ATOM 1849 N N . TRP A 1 240 ? -13.422 9.484 9.984 1 94.44 240 TRP A N 1
ATOM 1850 C CA . TRP A 1 240 ? -12.805 8.188 9.727 1 94.44 240 TRP A CA 1
ATOM 1851 C C . TRP A 1 240 ? -12.82 7.316 10.977 1 94.44 240 TRP A C 1
ATOM 1853 O O . TRP A 1 240 ? -13 7.82 12.086 1 94.44 240 TRP A O 1
ATOM 1863 N N . ARG A 1 241 ? -12.719 6.043 10.781 1 92.62 241 ARG A N 1
ATOM 1864 C CA . ARG A 1 241 ? -12.664 5.051 11.852 1 92.62 241 ARG A CA 1
ATOM 1865 C C . ARG A 1 241 ? -11.227 4.715 12.219 1 92.62 241 ARG A C 1
ATOM 1867 O O . ARG A 1 241 ? -10.367 4.598 11.344 1 92.62 241 ARG A O 1
ATOM 1874 N N . VAL A 1 242 ? -11.031 4.523 13.523 1 93.25 242 VAL A N 1
ATOM 1875 C CA . VAL A 1 242 ? -9.695 4.215 14.031 1 93.25 242 VAL A CA 1
ATOM 1876 C C . VAL A 1 242 ? -9.594 2.721 14.32 1 93.25 242 VAL A C 1
ATOM 1878 O O . VAL A 1 242 ? -10.406 2.166 15.062 1 93.25 242 VAL A O 1
ATOM 1881 N N . GLU A 1 243 ? -8.617 2.041 13.719 1 91.25 243 GLU A N 1
ATOM 1882 C CA . GLU A 1 243 ? -8.203 0.698 14.117 1 91.25 243 GLU A CA 1
ATOM 1883 C C . GLU A 1 243 ? -6.793 0.706 14.695 1 91.25 243 GLU A C 1
ATOM 1885 O O . GLU A 1 243 ? -5.816 0.892 13.969 1 91.25 243 GLU A O 1
ATOM 1890 N N . MET A 1 244 ? -6.711 0.465 15.984 1 90.38 244 MET A N 1
ATOM 1891 C CA . MET A 1 244 ? -5.402 0.458 16.641 1 90.38 244 MET A CA 1
ATOM 1892 C C . MET A 1 244 ? -4.719 -0.894 16.469 1 90.38 244 MET A C 1
ATOM 1894 O O . MET A 1 244 ? -5.363 -1.938 16.578 1 90.38 244 MET A O 1
ATOM 1898 N N . GLY A 1 245 ? -3.451 -0.838 16.141 1 87.81 245 GLY A N 1
ATOM 1899 C CA . GLY A 1 245 ? -2.662 -2.055 16.031 1 87.81 245 GLY A CA 1
ATOM 1900 C C . GLY A 1 245 ? -2.025 -2.471 17.344 1 87.81 245 GLY A C 1
ATOM 1901 O O . GLY A 1 245 ? -2.246 -1.834 18.391 1 87.81 245 GLY A O 1
ATOM 1902 N N . PRO A 1 246 ? -1.278 -3.559 17.219 1 82.81 246 PRO A N 1
ATOM 1903 C CA . PRO A 1 246 ? -0.636 -4.066 18.438 1 82.81 246 PRO A CA 1
ATOM 1904 C C . PRO A 1 246 ? 0.378 -3.086 19.016 1 82.81 246 PRO A C 1
ATOM 1906 O O . PRO A 1 246 ? 1.091 -2.41 18.266 1 82.81 246 PRO A O 1
ATOM 1909 N N . GLY A 1 247 ? 0.368 -2.986 20.328 1 84.94 247 GLY A N 1
ATOM 1910 C CA . GLY A 1 247 ? 1.354 -2.174 21.031 1 84.94 247 GLY A CA 1
ATOM 1911 C C . GLY A 1 247 ? 1.062 -0.687 20.953 1 84.94 247 GLY A C 1
ATOM 1912 O O . GLY A 1 247 ? 1.667 0.106 21.672 1 84.94 247 GLY A O 1
ATOM 1913 N N . GLY A 1 248 ? 0.206 -0.269 20.078 1 89.94 248 GLY A N 1
ATOM 1914 C CA . GLY A 1 248 ? -0.185 1.13 20.016 1 89.94 248 GLY A CA 1
ATOM 1915 C C . GLY A 1 248 ? 0.757 1.976 19.188 1 89.94 248 GLY A C 1
ATOM 1916 O O . GLY A 1 248 ? 0.711 3.207 19.234 1 89.94 248 GLY A O 1
ATOM 1917 N N . ASP A 1 249 ? 1.653 1.344 18.406 1 94.12 249 ASP A N 1
ATOM 1918 C CA . ASP A 1 249 ? 2.627 2.096 17.625 1 94.12 249 ASP A CA 1
ATOM 1919 C C . ASP A 1 249 ? 2.26 2.086 16.141 1 94.12 249 ASP A C 1
ATOM 1921 O O . ASP A 1 249 ? 3.025 2.564 15.305 1 94.12 249 ASP A O 1
ATOM 1925 N N . VAL A 1 250 ? 1.183 1.483 15.859 1 94.06 250 VAL A N 1
ATOM 1926 C CA . VAL A 1 250 ? 0.624 1.492 14.508 1 94.06 250 VAL A CA 1
ATOM 1927 C C . VAL A 1 250 ? -0.898 1.578 14.586 1 94.06 250 VAL A C 1
ATOM 1929 O O . VAL A 1 250 ? -1.513 1.053 15.516 1 94.06 250 VAL A O 1
ATOM 1932 N N . TRP A 1 251 ? -1.508 2.271 13.688 1 94.19 251 TRP A N 1
ATOM 1933 C CA . TRP A 1 251 ? -2.963 2.271 13.57 1 94.19 251 TRP A CA 1
ATOM 1934 C C . TRP A 1 251 ? -3.395 2.576 12.141 1 94.19 251 TRP A C 1
ATOM 1936 O O . TRP A 1 251 ? -2.572 2.959 11.305 1 94.19 251 TRP A O 1
ATOM 1946 N N . LYS A 1 252 ? -4.617 2.244 11.82 1 95.25 252 LYS A N 1
ATOM 1947 C CA . LYS A 1 252 ? -5.207 2.506 10.508 1 95.25 252 LYS A CA 1
ATOM 1948 C C . LYS A 1 252 ? -6.371 3.488 10.617 1 95.25 252 LYS A C 1
ATOM 1950 O O . LYS A 1 252 ? -7.188 3.391 11.531 1 95.25 252 LYS A O 1
ATOM 1955 N N . GLU A 1 253 ? -6.285 4.473 9.742 1 96.31 253 GLU A N 1
ATOM 1956 C CA . GLU A 1 253 ? -7.418 5.34 9.445 1 96.31 253 GLU A CA 1
ATOM 1957 C C . GLU A 1 253 ? -8.25 4.785 8.297 1 96.31 253 GLU A C 1
ATOM 1959 O O . GLU A 1 253 ? -7.789 4.727 7.156 1 96.31 253 GLU A O 1
ATOM 1964 N N . TRP A 1 254 ? -9.461 4.34 8.633 1 94.38 254 TRP A N 1
ATOM 1965 C CA . TRP A 1 254 ? -10.406 3.902 7.613 1 94.38 254 TRP A CA 1
ATOM 1966 C C . TRP A 1 254 ? -11.414 5.004 7.301 1 94.38 254 TRP A C 1
ATOM 1968 O O . TRP A 1 254 ? -12.047 5.555 8.203 1 94.38 254 TRP A O 1
ATOM 1978 N N . GLY A 1 255 ? -11.547 5.336 5.98 1 93.5 255 GLY A N 1
ATOM 1979 C CA . GLY A 1 255 ? -12.617 6.262 5.645 1 93.5 255 GLY A CA 1
ATOM 1980 C C . GLY A 1 255 ? -13.938 5.906 6.301 1 93.5 255 GLY A C 1
ATOM 1981 O O . GLY A 1 255 ? -14.242 4.73 6.5 1 93.5 255 GLY A O 1
ATOM 1982 N N . PHE A 1 256 ? -14.719 6.906 6.605 1 92.44 256 PHE A N 1
ATOM 1983 C CA . PHE A 1 256 ? -15.992 6.707 7.281 1 92.44 256 PHE A CA 1
ATOM 1984 C C . PHE A 1 256 ? -16.969 5.941 6.395 1 92.44 256 PHE A C 1
ATOM 1986 O O . PHE A 1 256 ? -17.625 5 6.844 1 92.44 256 PHE A O 1
ATOM 1993 N N . ALA A 1 257 ? -17 6.273 5.137 1 90.88 257 ALA A N 1
ATOM 1994 C CA . ALA A 1 257 ? -17.953 5.664 4.203 1 90.88 257 ALA A CA 1
ATOM 1995 C C . ALA A 1 257 ? -17.375 4.391 3.594 1 90.88 257 ALA A C 1
ATOM 1997 O O . ALA A 1 257 ? -16.156 4.27 3.42 1 90.88 257 ALA A O 1
ATOM 1998 N N . LYS A 1 258 ? -18.203 3.432 3.285 1 88.25 258 LYS A N 1
ATOM 1999 C CA . LYS A 1 258 ? -17.891 2.203 2.561 1 88.25 258 LYS A CA 1
ATOM 2000 C C . LYS A 1 258 ? -18.547 2.193 1.182 1 88.25 258 LYS A C 1
ATOM 2002 O O . LYS A 1 258 ? -19.594 2.791 0.986 1 88.25 258 LYS A O 1
ATOM 2007 N N . ASP A 1 259 ? -17.891 1.528 0.282 1 82.69 259 ASP A N 1
ATOM 2008 C CA . ASP A 1 259 ? -18.391 1.442 -1.083 1 82.69 259 ASP A CA 1
ATOM 2009 C C . ASP A 1 259 ? -19.359 0.275 -1.235 1 82.69 259 ASP A C 1
ATOM 2011 O O . ASP A 1 259 ? -19.828 -0.282 -0.24 1 82.69 259 ASP A O 1
ATOM 2015 N N . ALA A 1 260 ? -19.688 -0.058 -2.49 1 75.19 260 ALA A N 1
ATOM 2016 C CA . ALA A 1 260 ? -20.672 -1.093 -2.797 1 75.19 260 ALA A CA 1
ATOM 2017 C C . ALA A 1 260 ? -20.141 -2.479 -2.438 1 75.19 260 ALA A C 1
ATOM 2019 O O . ALA A 1 260 ? -20.922 -3.42 -2.26 1 75.19 260 ALA A O 1
ATOM 2020 N N . PHE A 1 261 ? -18.891 -2.623 -2.305 1 77.38 261 PHE A N 1
ATOM 2021 C CA . PHE A 1 261 ? -18.266 -3.893 -1.953 1 77.38 261 PHE A CA 1
ATOM 2022 C C . PHE A 1 261 ? -18.031 -3.982 -0.449 1 77.38 261 PHE A C 1
ATOM 2024 O O . PHE A 1 261 ? -17.344 -4.887 0.024 1 77.38 261 PHE A O 1
ATOM 2031 N N . ASP A 1 262 ? -18.516 -2.953 0.224 1 80.44 262 ASP A N 1
ATOM 2032 C CA . ASP A 1 262 ? -18.484 -2.863 1.681 1 80.44 262 ASP A CA 1
ATOM 2033 C C . ASP A 1 262 ? -17.062 -2.678 2.184 1 80.44 262 ASP A C 1
ATOM 2035 O O . ASP A 1 262 ? -16.688 -3.211 3.234 1 80.44 262 ASP A O 1
ATOM 2039 N N . GLN A 1 263 ? -16.344 -2.064 1.412 1 84.06 263 GLN A N 1
ATOM 2040 C CA . GLN A 1 263 ? -15 -1.671 1.797 1 84.06 263 GLN A CA 1
ATOM 2041 C C . GLN A 1 263 ? -14.914 -0.167 2.041 1 84.06 263 GLN A C 1
ATOM 2043 O O . GLN A 1 263 ? -15.523 0.621 1.318 1 84.06 263 GLN A O 1
ATOM 2048 N N . HIS A 1 264 ? -14.18 0.131 3.061 1 91.38 264 HIS A N 1
ATOM 2049 C CA . HIS A 1 264 ? -13.961 1.556 3.291 1 91.38 264 HIS A CA 1
ATOM 2050 C C . HIS A 1 264 ? -13.312 2.219 2.08 1 91.38 264 HIS A C 1
ATOM 2052 O O . HIS A 1 264 ? -12.445 1.626 1.435 1 91.38 264 HIS A O 1
ATOM 2058 N N . VAL A 1 265 ? -13.656 3.445 1.838 1 91.12 265 VAL A N 1
ATOM 2059 C CA . VAL A 1 265 ? -13.32 4.121 0.59 1 91.12 265 VAL A CA 1
ATOM 2060 C C . VAL A 1 265 ? -11.805 4.34 0.515 1 91.12 265 VAL A C 1
ATOM 2062 O O . VAL A 1 265 ? -11.234 4.379 -0.576 1 91.12 265 VAL A O 1
ATOM 2065 N N . TYR A 1 266 ? -11.164 4.52 1.637 1 94.81 266 TYR A N 1
ATOM 2066 C CA . TYR A 1 266 ? -9.711 4.637 1.679 1 94.81 266 TYR A CA 1
ATOM 2067 C C . TYR A 1 266 ? -9.156 4.145 3.014 1 94.81 266 TYR A C 1
ATOM 2069 O O . TYR A 1 266 ? -9.922 3.91 3.955 1 94.81 266 TYR A O 1
ATOM 2077 N N . MET A 1 267 ? -7.879 3.928 3.043 1 96.19 267 MET A N 1
ATOM 2078 C CA . MET A 1 267 ? -7.168 3.564 4.262 1 96.19 267 MET A CA 1
ATOM 2079 C C . MET A 1 267 ? -5.809 4.254 4.324 1 96.19 267 MET A C 1
ATOM 2081 O O . MET A 1 267 ? -5.094 4.32 3.322 1 96.19 267 MET A O 1
ATOM 2085 N N . GLU A 1 268 ? -5.52 4.863 5.391 1 97.5 268 GLU A N 1
ATOM 2086 C CA . GLU A 1 268 ? -4.172 5.305 5.734 1 97.5 268 GLU A CA 1
ATOM 2087 C C . GLU A 1 268 ? -3.594 4.473 6.875 1 97.5 268 GLU A C 1
ATOM 2089 O O . GLU A 1 268 ? -4.27 4.23 7.879 1 97.5 268 GLU A O 1
ATOM 2094 N N . ARG A 1 269 ? -2.408 3.988 6.676 1 96.5 269 ARG A N 1
ATOM 2095 C CA . ARG A 1 269 ? -1.697 3.359 7.785 1 96.5 269 ARG A CA 1
ATOM 2096 C C . ARG A 1 269 ? -0.68 4.316 8.398 1 96.5 269 ARG A C 1
ATOM 2098 O O . ARG A 1 269 ? 0.126 4.914 7.68 1 96.5 269 ARG A O 1
ATOM 2105 N N . TRP A 1 270 ? -0.764 4.426 9.664 1 96.94 270 TRP A N 1
ATOM 2106 C CA . TRP A 1 270 ? 0.105 5.32 10.422 1 96.94 270 TRP A CA 1
ATOM 2107 C C . TRP A 1 270 ? 1.043 4.527 11.328 1 96.94 270 TRP A C 1
ATOM 2109 O O . TRP A 1 270 ? 0.641 3.529 11.93 1 96.94 270 TRP A O 1
ATOM 2119 N N . GLU A 1 271 ? 2.275 4.977 11.414 1 96.44 271 GLU A N 1
ATOM 2120 C CA . GLU A 1 271 ? 3.287 4.387 12.289 1 96.44 271 GLU A CA 1
ATOM 2121 C C . GLU A 1 271 ? 3.939 5.449 13.172 1 96.44 271 GLU A C 1
ATOM 2123 O O . GLU A 1 271 ? 4.27 6.539 12.703 1 96.44 271 GLU A O 1
ATOM 2128 N N . ARG A 1 272 ? 4.047 5.117 14.414 1 97.25 272 ARG A N 1
ATOM 2129 C CA . ARG A 1 272 ? 4.629 6.074 15.352 1 97.25 272 ARG A CA 1
ATOM 2130 C C . ARG A 1 272 ? 6.082 6.367 15 1 97.25 272 ARG A C 1
ATOM 2132 O O . ARG A 1 272 ? 6.855 5.449 14.711 1 97.25 272 ARG A O 1
ATOM 2139 N N . LEU A 1 273 ? 6.414 7.641 15 1 96.44 273 LEU A N 1
ATOM 2140 C CA . LEU A 1 273 ? 7.801 8.055 14.836 1 96.44 273 LEU A CA 1
ATOM 2141 C C . LEU A 1 273 ? 8.617 7.707 16.078 1 96.44 273 LEU A C 1
ATOM 2143 O O . LEU A 1 273 ? 8.117 7.781 17.203 1 96.44 273 LEU A O 1
ATOM 2147 N N . PRO A 1 274 ? 9.93 7.348 15.859 1 95.19 274 PRO A N 1
ATOM 2148 C CA . PRO A 1 274 ? 10.773 7.242 17.047 1 95.19 274 PRO A CA 1
ATOM 2149 C C . PRO A 1 274 ? 10.75 8.508 17.906 1 95.19 274 PRO A C 1
ATOM 2151 O O . PRO A 1 274 ? 10.945 9.609 17.391 1 95.19 274 PRO A O 1
ATOM 2154 N N . GLY A 1 275 ? 10.43 8.352 19.203 1 94.5 275 GLY A N 1
ATOM 2155 C CA . GLY A 1 275 ? 10.32 9.5 20.078 1 94.5 275 GLY A CA 1
ATOM 2156 C C . GLY A 1 275 ? 8.984 10.211 19.969 1 94.5 275 GLY A C 1
ATOM 2157 O O . GLY A 1 275 ? 8.82 11.32 20.469 1 94.5 275 GLY A O 1
ATOM 2158 N N . GLY A 1 276 ? 8.102 9.586 19.234 1 96.12 276 GLY A N 1
ATOM 2159 C CA . GLY A 1 276 ? 6.836 10.242 18.969 1 96.12 276 GLY A CA 1
ATOM 2160 C C . GLY A 1 276 ? 5.797 10.016 20.047 1 96.12 276 GLY A C 1
ATOM 2161 O O . GLY A 1 276 ? 4.695 10.562 19.984 1 96.12 276 GLY A O 1
ATOM 2162 N N . ARG A 1 277 ? 6.176 9.141 21.031 1 91.44 277 ARG A N 1
ATOM 2163 C CA . ARG A 1 277 ? 5.344 8.922 22.203 1 91.44 277 ARG A CA 1
ATOM 2164 C C . ARG A 1 277 ? 5.816 9.773 23.375 1 91.44 277 ARG A C 1
ATOM 2166 O O . ARG A 1 277 ? 7.008 10.062 23.5 1 91.44 277 ARG A O 1
ATOM 2173 N N . GLY A 1 278 ? 4.883 10.242 24.297 1 82.5 278 GLY A N 1
ATOM 2174 C CA . GLY A 1 278 ? 5.277 10.969 25.484 1 82.5 278 GLY A CA 1
ATOM 2175 C C . GLY A 1 278 ? 4.363 12.141 25.797 1 82.5 278 GLY A C 1
ATOM 2176 O O . GLY A 1 278 ? 3.207 12.164 25.359 1 82.5 278 GLY A O 1
ATOM 2177 N N . PRO A 1 279 ? 4.922 13.023 26.578 1 87.94 279 PRO A N 1
ATOM 2178 C CA . PRO A 1 279 ? 4.125 14.219 26.891 1 87.94 279 PRO A CA 1
ATOM 2179 C C . PRO A 1 279 ? 3.768 15.031 25.641 1 87.94 279 PRO A C 1
ATOM 2181 O O . PRO A 1 279 ? 4.5 15 24.656 1 87.94 279 PRO A O 1
ATOM 2184 N N . TYR A 1 280 ? 2.643 15.586 25.703 1 90.38 280 TYR A N 1
ATOM 2185 C CA . TYR A 1 280 ? 2.211 16.422 24.594 1 90.38 280 TYR A CA 1
ATOM 2186 C C . TYR A 1 280 ? 1.677 17.75 25.078 1 90.38 280 TYR A C 1
ATOM 2188 O O . TYR A 1 280 ? 1.306 17.891 26.25 1 90.38 280 TYR A O 1
ATOM 2196 N N . PHE A 1 281 ? 1.66 18.75 24.203 1 90.12 281 PHE A N 1
ATOM 2197 C CA . PHE A 1 281 ? 0.898 19.984 24.391 1 90.12 281 PHE A CA 1
ATOM 2198 C C . PHE A 1 281 ? 0.548 20.625 23.062 1 90.12 281 PHE A C 1
ATOM 2200 O O . PHE A 1 281 ? 1.184 20.344 22.047 1 90.12 281 PHE A O 1
ATOM 2207 N N . ALA A 1 282 ? -0.418 21.391 23.094 1 93.38 282 ALA A N 1
ATOM 2208 C CA . ALA A 1 282 ? -0.875 22.172 21.953 1 93.38 282 ALA A CA 1
ATOM 2209 C C . ALA A 1 282 ? -1.129 23.625 22.328 1 93.38 282 ALA A C 1
ATOM 2211 O O . ALA A 1 282 ? -1.772 23.906 23.344 1 93.38 282 ALA A O 1
ATOM 2212 N N . LEU A 1 283 ? -0.509 24.531 21.547 1 92.12 283 LEU A N 1
ATOM 2213 C CA . LEU A 1 283 ? -0.744 25.969 21.688 1 92.12 283 LEU A CA 1
ATOM 2214 C C . LEU A 1 283 ? -1.414 26.531 20.438 1 92.12 283 LEU A C 1
ATOM 2216 O O . LEU A 1 283 ? -1.088 26.141 19.312 1 92.12 283 LEU A O 1
ATOM 2220 N N . ARG A 1 284 ? -2.32 27.344 20.656 1 94.38 284 ARG A N 1
ATOM 2221 C CA . ARG A 1 284 ? -2.914 28.094 19.547 1 94.38 284 ARG A CA 1
ATOM 2222 C C . ARG A 1 284 ? -2.797 29.594 19.766 1 94.38 284 ARG A C 1
ATOM 2224 O O . ARG A 1 284 ? -3.031 30.078 20.859 1 94.38 284 ARG A O 1
ATOM 2231 N N . ARG A 1 285 ? -2.414 30.25 18.734 1 93.12 285 ARG A N 1
ATOM 2232 C CA . ARG A 1 285 ? -2.275 31.688 18.828 1 93.12 285 ARG A CA 1
ATOM 2233 C C . ARG A 1 285 ? -3.637 32.375 18.969 1 93.12 285 ARG A C 1
ATOM 2235 O O . ARG A 1 285 ? -4.594 32 18.297 1 93.12 285 ARG A O 1
ATOM 2242 N N . ARG A 1 286 ? -3.682 33.312 19.797 1 88.75 286 ARG A N 1
ATOM 2243 C CA . ARG A 1 286 ? -4.91 34.062 19.984 1 88.75 286 ARG A CA 1
ATOM 2244 C C . ARG A 1 286 ? -5.238 34.906 18.75 1 88.75 286 ARG A C 1
ATOM 2246 O O . ARG A 1 286 ? -4.336 35.375 18.062 1 88.75 286 ARG A O 1
ATOM 2253 N N . PRO A 1 287 ? -6.512 35.031 18.562 1 83.88 287 PRO A N 1
ATOM 2254 C CA . PRO A 1 287 ? -6.914 35.812 17.375 1 83.88 287 PRO A CA 1
ATOM 2255 C C . PRO A 1 287 ? -6.301 37.219 17.359 1 83.88 287 PRO A C 1
ATOM 2257 O O . PRO A 1 287 ? -6.051 37.75 16.281 1 83.88 287 PRO A O 1
ATOM 2260 N N . SER A 1 288 ? -6 37.781 18.453 1 78.44 288 SER A N 1
ATOM 2261 C CA . SER A 1 288 ? -5.461 39.125 18.531 1 78.44 288 SER A CA 1
ATOM 2262 C C . SER A 1 288 ? -4.039 39.188 17.984 1 78.44 288 SER A C 1
ATOM 2264 O O . SER A 1 288 ? -3.545 40.25 17.641 1 78.44 288 SER A O 1
ATOM 2266 N N . SER A 1 289 ? -3.371 38.094 17.906 1 73.44 289 SER A N 1
ATOM 2267 C CA . SER A 1 289 ? -1.994 38.031 17.422 1 73.44 289 SER A CA 1
ATOM 2268 C C . SER A 1 289 ? -1.933 37.469 16 1 73.44 289 SER A C 1
ATOM 2270 O O . SER A 1 289 ? -0.882 37 15.562 1 73.44 289 SER A O 1
ATOM 2272 N N . ALA A 1 290 ? -2.734 37.688 15.117 1 77.5 290 ALA A N 1
ATOM 2273 C CA . ALA A 1 290 ? -2.822 37.156 13.758 1 77.5 290 ALA A CA 1
ATOM 2274 C C . ALA A 1 290 ? -1.441 37.062 13.125 1 77.5 290 ALA A C 1
ATOM 2276 O O . ALA A 1 290 ? -0.512 37.75 13.508 1 77.5 290 ALA A O 1
ATOM 2277 N N . PRO A 1 291 ? -1.194 36.188 12.148 1 89.88 291 PRO A N 1
ATOM 2278 C CA . PRO A 1 291 ? -2.148 35.219 11.625 1 89.88 291 PRO A CA 1
ATOM 2279 C C . PRO A 1 291 ? -2.334 34.031 12.555 1 89.88 291 PRO A C 1
ATOM 2281 O O . PRO A 1 291 ? -1.519 33.812 13.453 1 89.88 291 PRO A O 1
ATOM 2284 N N . ASP A 1 292 ? -3.484 33.25 12.375 1 93.06 292 ASP A N 1
ATOM 2285 C CA . ASP A 1 292 ? -3.742 32.031 13.156 1 93.06 292 ASP A CA 1
ATOM 2286 C C . ASP A 1 292 ? -2.566 31.062 13.07 1 93.06 292 ASP A C 1
ATOM 2288 O O . ASP A 1 292 ? -1.894 30.984 12.039 1 93.06 292 ASP A O 1
ATOM 2292 N N . ALA A 1 293 ? -2.252 30.422 14.188 1 95.94 293 ALA A N 1
ATOM 2293 C CA . ALA A 1 293 ? -1.129 29.484 14.242 1 95.94 293 ALA A CA 1
ATOM 2294 C C . ALA A 1 293 ? -1.342 28.438 15.328 1 95.94 293 ALA A C 1
ATOM 2296 O O . ALA A 1 293 ? -2.025 28.688 16.328 1 95.94 293 ALA A O 1
ATOM 2297 N N . LEU A 1 294 ? -0.844 27.266 15.047 1 97.19 294 LEU A N 1
ATOM 2298 C CA . LEU A 1 294 ? -0.88 26.156 15.992 1 97.19 294 LEU A CA 1
ATOM 2299 C C . LEU A 1 294 ? 0.501 25.531 16.156 1 97.19 294 LEU A C 1
ATOM 2301 O O . LEU A 1 294 ? 1.23 25.375 15.172 1 97.19 294 LEU A O 1
ATOM 2305 N N . LEU A 1 295 ? 0.844 25.312 17.391 1 96.69 295 LEU A N 1
ATOM 2306 C CA . LEU A 1 295 ? 2 24.5 17.75 1 96.69 295 LEU A CA 1
ATOM 2307 C C . LEU A 1 295 ? 1.571 23.234 18.484 1 96.69 295 LEU A C 1
ATOM 2309 O O . LEU A 1 295 ? 0.835 23.312 19.469 1 96.69 295 LEU A O 1
ATOM 2313 N N . VAL A 1 296 ? 1.977 22.078 17.984 1 97.19 296 VAL A N 1
ATOM 2314 C CA . VAL A 1 296 ? 1.728 20.812 18.656 1 97.19 296 VAL A CA 1
ATOM 2315 C C . VAL A 1 296 ? 3.053 20.094 18.922 1 97.19 296 VAL A C 1
ATOM 2317 O O . VAL A 1 296 ? 3.898 19.984 18.031 1 97.19 296 VAL A O 1
ATOM 2320 N N . VAL A 1 297 ? 3.213 19.688 20.125 1 95.31 297 VAL A N 1
ATOM 2321 C CA . VAL A 1 297 ? 4.367 18.891 20.5 1 95.31 297 VAL A CA 1
ATOM 2322 C C . VAL A 1 297 ? 3.904 17.516 21 1 95.31 297 VAL A C 1
ATOM 2324 O O . VAL A 1 297 ? 2.959 17.422 21.781 1 95.31 297 VAL A O 1
ATOM 2327 N N . CYS A 1 298 ? 4.473 16.516 20.5 1 95.62 298 CYS A N 1
ATOM 2328 C CA . CYS A 1 298 ? 4.309 15.133 20.953 1 95.62 298 CYS A CA 1
ATOM 2329 C C . CYS A 1 298 ? 5.66 14.445 21.125 1 95.62 298 CYS A C 1
ATOM 2331 O O . CYS A 1 298 ? 6.352 14.164 20.141 1 95.62 298 CYS A O 1
ATOM 2333 N N . GLY A 1 299 ? 5.992 14.164 22.344 1 93.81 299 GLY A N 1
ATOM 2334 C CA . GLY A 1 299 ? 7.32 13.625 22.594 1 93.81 299 GLY A CA 1
ATOM 2335 C C . GLY A 1 299 ? 8.438 14.531 22.125 1 93.81 299 GLY A C 1
ATOM 2336 O O . GLY A 1 299 ? 8.492 15.703 22.5 1 93.81 299 GLY A O 1
ATOM 2337 N N . ASP A 1 300 ? 9.25 14.023 21.203 1 95.19 300 ASP A N 1
ATOM 2338 C CA . ASP A 1 300 ? 10.422 14.742 20.734 1 95.19 300 ASP A CA 1
ATOM 2339 C C . ASP A 1 300 ? 10.141 15.438 19.391 1 95.19 300 ASP A C 1
ATOM 2341 O O . ASP A 1 300 ? 11.062 15.758 18.641 1 95.19 300 ASP A O 1
ATOM 2345 N N . HIS A 1 301 ? 8.922 15.523 19.078 1 97.69 301 HIS A N 1
ATOM 2346 C CA . HIS A 1 301 ? 8.547 16.109 17.781 1 97.69 301 HIS A CA 1
ATOM 2347 C C . HIS A 1 301 ? 7.66 17.328 17.969 1 97.69 301 HIS A C 1
ATOM 2349 O O . HIS A 1 301 ? 6.832 17.375 18.875 1 97.69 301 HIS A O 1
ATOM 2355 N N . PHE A 1 302 ? 7.793 18.297 17.094 1 97.38 302 PHE A N 1
ATOM 2356 C CA . PHE A 1 302 ? 6.852 19.406 17.094 1 97.38 302 PHE A CA 1
ATOM 2357 C C . PHE A 1 302 ? 6.352 19.672 15.672 1 97.38 302 PHE A C 1
ATOM 2359 O O . PHE A 1 302 ? 7.059 19.406 14.695 1 97.38 302 PHE A O 1
ATOM 2366 N N . GLY A 1 303 ? 5.125 19.984 15.547 1 98.5 303 GLY A N 1
ATOM 2367 C CA . GLY A 1 303 ? 4.512 20.562 14.359 1 98.5 303 GLY A CA 1
ATOM 2368 C C . GLY A 1 303 ? 4.094 22.016 14.547 1 98.5 303 GLY A C 1
ATOM 2369 O O . GLY A 1 303 ? 3.576 22.375 15.602 1 98.5 303 GLY A O 1
ATOM 2370 N N . LEU A 1 304 ? 4.434 22.828 13.578 1 98.31 304 LEU A N 1
ATOM 2371 C CA . LEU A 1 304 ? 4.086 24.234 13.562 1 98.31 304 LEU A CA 1
ATOM 2372 C C . LEU A 1 304 ? 3.391 24.609 12.258 1 98.31 304 LEU A C 1
ATOM 2374 O O . LEU A 1 304 ? 3.869 24.266 11.172 1 98.31 304 LEU A O 1
ATOM 2378 N N . ILE A 1 305 ? 2.242 25.219 12.367 1 98.38 305 ILE A N 1
ATOM 2379 C CA . ILE A 1 305 ? 1.541 25.703 11.18 1 98.38 305 ILE A CA 1
ATOM 2380 C C . ILE A 1 305 ? 1.084 27.141 11.398 1 98.38 305 ILE A C 1
ATOM 2382 O O . ILE A 1 305 ? 0.62 27.5 12.484 1 98.38 305 ILE A O 1
ATOM 2386 N N . VAL A 1 306 ? 1.352 28.016 10.469 1 96.31 306 VAL A N 1
ATOM 2387 C CA . VAL A 1 306 ? 0.983 29.438 10.477 1 96.31 306 VAL A CA 1
ATOM 2388 C C . VAL A 1 306 ? 0.183 29.766 9.219 1 96.31 306 VAL A C 1
ATOM 2390 O O . VAL A 1 306 ? 0.653 29.531 8.094 1 96.31 306 VAL A O 1
ATOM 2393 N N . ASP A 1 307 ? -1.018 30.234 9.438 1 95.19 307 ASP A N 1
ATOM 2394 C CA . ASP A 1 307 ? -1.906 30.531 8.312 1 95.19 307 ASP A CA 1
ATOM 2395 C C . ASP A 1 307 ? -1.407 31.734 7.527 1 95.19 307 ASP A C 1
ATOM 2397 O O . ASP A 1 307 ? -0.412 32.375 7.898 1 95.19 307 ASP A O 1
ATOM 2401 N N . ARG A 1 308 ? -2.057 31.922 6.402 1 91.81 308 ARG A N 1
ATOM 2402 C CA . ARG A 1 308 ? -1.827 33.094 5.566 1 91.81 308 ARG A CA 1
ATOM 2403 C C . ARG A 1 308 ? -2.268 34.375 6.281 1 91.81 308 ARG A C 1
ATOM 2405 O O . ARG A 1 308 ? -3.041 34.312 7.238 1 91.81 308 ARG A O 1
ATOM 2412 N N . ASP A 1 309 ? -1.666 35.406 5.785 1 79.62 309 ASP A N 1
ATOM 2413 C CA . ASP A 1 309 ? -2.098 36.688 6.336 1 79.62 309 ASP A CA 1
ATOM 2414 C C . ASP A 1 309 ? -3.545 37 5.957 1 79.62 309 ASP A C 1
ATOM 2416 O O . ASP A 1 309 ? -3.998 36.625 4.875 1 79.62 309 ASP A O 1
ATOM 2420 N N . SER A 1 310 ? -4.543 37.062 6.883 1 61.66 310 SER A N 1
ATOM 2421 C CA . SER A 1 310 ? -5.992 37.188 6.852 1 61.66 310 SER A CA 1
ATOM 2422 C C . SER A 1 310 ? -6.457 37.875 5.574 1 61.66 310 SER A C 1
ATOM 2424 O O . SER A 1 310 ? -7.582 37.656 5.117 1 61.66 310 SER A O 1
ATOM 2426 N N . GLY A 1 311 ? -5.672 38.562 4.844 1 54.06 311 GLY A N 1
ATOM 2427 C CA . GLY A 1 311 ? -6.223 39.312 3.73 1 54.06 311 GLY A CA 1
ATOM 2428 C C . GLY A 1 311 ? -6.574 38.469 2.535 1 54.06 311 GLY A C 1
ATOM 2429 O O . GLY A 1 311 ? -7.227 38.938 1.596 1 54.06 311 GLY A O 1
ATOM 2430 N N . LEU A 1 312 ? -6.172 37.281 2.457 1 53.34 312 LEU A N 1
ATOM 2431 C CA . LEU A 1 312 ? -6.367 36.469 1.248 1 53.34 312 LEU A CA 1
ATOM 2432 C C . LEU A 1 312 ? -7.812 36 1.132 1 53.34 312 LEU A C 1
ATOM 2434 O O . LEU A 1 312 ? -8.336 35.875 0.025 1 53.34 312 LEU A O 1
ATOM 2438 N N . MET A 1 313 ? -8.398 35.531 2.293 1 49.97 313 MET A N 1
ATOM 2439 C CA . MET A 1 313 ? -9.703 34.906 2.16 1 49.97 313 MET A CA 1
ATOM 2440 C C . MET A 1 313 ? -10.75 35.875 1.666 1 49.97 313 MET A C 1
ATOM 2442 O O . MET A 1 313 ? -11.727 35.5 1.02 1 49.97 313 MET A O 1
ATOM 2446 N N . GLU A 1 314 ? -10.602 37.125 2.176 1 44.97 314 GLU A N 1
ATOM 2447 C CA . GLU A 1 314 ? -11.664 38.094 1.876 1 44.97 314 GLU A CA 1
ATOM 2448 C C . GLU A 1 314 ? -11.664 38.469 0.397 1 44.97 314 GLU A C 1
ATOM 2450 O O . GLU A 1 314 ? -12.711 38.812 -0.159 1 44.97 314 GLU A O 1
ATOM 2455 N N . ALA A 1 315 ? -10.539 38.625 -0.081 1 38.09 315 ALA A N 1
ATOM 2456 C CA . ALA A 1 315 ? -10.578 39.156 -1.442 1 38.09 315 ALA A CA 1
ATOM 2457 C C . ALA A 1 315 ? -11.156 38.125 -2.412 1 38.09 315 ALA A C 1
ATOM 2459 O O . ALA A 1 315 ? -11.047 38.281 -3.631 1 38.09 315 ALA A O 1
ATOM 2460 N N . GLY A 1 316 ? -11.328 37 -1.972 1 38.41 316 GLY A N 1
ATOM 2461 C CA . GLY A 1 316 ? -12 36.156 -2.953 1 38.41 316 GLY A CA 1
ATOM 2462 C C . GLY A 1 316 ? -13.328 36.719 -3.42 1 38.41 316 GLY A C 1
ATOM 2463 O O . GLY A 1 316 ? -14.359 36.469 -2.795 1 38.41 316 GLY A O 1
ATOM 2464 N N . GLY A 1 317 ? -13.406 37.938 -3.688 1 34.84 317 GLY A N 1
ATOM 2465 C CA . GLY A 1 317 ? -14.484 38.094 -4.648 1 34.84 317 GLY A CA 1
ATOM 2466 C C . GLY A 1 317 ? -14.781 36.812 -5.41 1 34.84 317 GLY A C 1
ATOM 2467 O O . GLY A 1 317 ? -13.93 35.906 -5.492 1 34.84 317 GLY A O 1
ATOM 2468 N N . SER A 1 318 ? -16.109 36.438 -5.336 1 36.47 318 SER A N 1
ATOM 2469 C CA . SER A 1 318 ? -16.672 35.5 -6.285 1 36.47 318 SER A CA 1
ATOM 2470 C C . SER A 1 318 ? -15.914 35.531 -7.609 1 36.47 318 SER A C 1
ATOM 2472 O O . SER A 1 318 ? -16.266 36.312 -8.508 1 36.47 318 SER A O 1
ATOM 2474 N N . SER A 1 319 ? -14.883 36.156 -7.742 1 33.19 319 SER A N 1
ATOM 2475 C CA . SER A 1 319 ? -14.703 36 -9.18 1 33.19 319 SER A CA 1
ATOM 2476 C C . SER A 1 319 ? -15.141 34.594 -9.625 1 33.19 319 SER A C 1
ATOM 2478 O O . SER A 1 319 ? -14.773 33.594 -9.008 1 33.19 319 SER A O 1
ATOM 2480 N N . ARG A 1 320 ? -16.281 34.656 -10.234 1 35.34 320 ARG A N 1
ATOM 2481 C CA . ARG A 1 320 ? -17.031 33.625 -10.938 1 35.34 320 ARG A CA 1
ATOM 2482 C C . ARG A 1 320 ? -16.125 32.469 -11.344 1 35.34 320 ARG A C 1
ATOM 2484 O O . ARG A 1 320 ? -16.594 31.391 -11.656 1 35.34 320 ARG A O 1
ATOM 2491 N N . GLY A 1 321 ? -14.961 32.781 -11.836 1 33.34 321 GLY A N 1
ATOM 2492 C CA . GLY A 1 321 ? -14.461 31.75 -12.75 1 33.34 321 GLY A CA 1
ATOM 2493 C C . GLY A 1 321 ? -13.555 30.75 -12.078 1 33.34 321 GLY A C 1
ATOM 2494 O O . GLY A 1 321 ? -13.086 29.797 -12.711 1 33.34 321 GLY A O 1
ATOM 2495 N N . GLY A 1 322 ? -12.523 31.156 -11.016 1 37.59 322 GLY A N 1
ATOM 2496 C CA . GLY A 1 322 ? -11.57 30.062 -10.914 1 37.59 322 GLY A CA 1
ATOM 2497 C C . GLY A 1 322 ? -12.07 28.906 -10.086 1 37.59 322 GLY A C 1
ATOM 2498 O O . GLY A 1 322 ? -12.391 29.062 -8.906 1 37.59 322 GLY A O 1
ATOM 2499 N N . LYS A 1 323 ? -12.828 28.078 -10.391 1 46.41 323 LYS A N 1
ATOM 2500 C CA . LYS A 1 323 ? -13.18 26.703 -10.047 1 46.41 323 LYS A CA 1
ATOM 2501 C C . LYS A 1 323 ? -11.961 25.938 -9.539 1 46.41 323 LYS A C 1
ATOM 2503 O O . LYS A 1 323 ? -10.898 25.969 -10.164 1 46.41 323 LYS A O 1
ATOM 2508 N N . GLY A 1 324 ? -11.75 25.625 -8.094 1 63 324 GLY A N 1
ATOM 2509 C CA . GLY A 1 324 ? -10.883 24.516 -7.75 1 63 324 GLY A CA 1
ATOM 2510 C C . GLY A 1 324 ? -10.102 24.75 -6.469 1 63 324 GLY A C 1
ATOM 2511 O O . GLY A 1 324 ? -10.227 25.797 -5.832 1 63 324 GLY A O 1
ATOM 2512 N N . GLY A 1 325 ? -9.547 24.031 -5.664 1 83.38 325 GLY A N 1
ATOM 2513 C CA . GLY A 1 325 ? -8.602 24.016 -4.559 1 83.38 325 GLY A CA 1
ATOM 2514 C C . GLY A 1 325 ? -7.398 24.906 -4.801 1 83.38 325 GLY A C 1
ATOM 2515 O O . GLY A 1 325 ? -7.344 25.641 -5.793 1 83.38 325 GLY A O 1
ATOM 2516 N N . LEU A 1 326 ? -6.621 25.203 -3.854 1 93.25 326 LEU A N 1
ATOM 2517 C CA . LEU A 1 326 ? -5.441 26.062 -3.912 1 93.25 326 LEU A CA 1
ATOM 2518 C C . LEU A 1 326 ? -4.656 25.812 -5.195 1 93.25 326 LEU A C 1
ATOM 2520 O O . LEU A 1 326 ? -4.207 26.766 -5.844 1 93.25 326 LEU A O 1
ATOM 2524 N N . VAL A 1 327 ? -4.535 24.609 -5.641 1 94.38 327 VAL A N 1
ATOM 2525 C CA . VAL A 1 327 ? -3.764 24.25 -6.824 1 94.38 327 VAL A CA 1
ATOM 2526 C C . VAL A 1 327 ? -4.355 24.938 -8.055 1 94.38 327 VAL A C 1
ATOM 2528 O O . VAL A 1 327 ? -3.629 25.562 -8.828 1 94.38 327 VAL A O 1
ATOM 2531 N N . GLY A 1 328 ? -5.695 24.844 -8.188 1 92.25 328 GLY A N 1
ATOM 2532 C CA . GLY A 1 328 ? -6.359 25.5 -9.305 1 92.25 328 GLY A CA 1
ATOM 2533 C C . GLY A 1 328 ? -6.207 27 -9.289 1 92.25 328 GLY A C 1
ATOM 2534 O O . GLY A 1 328 ? -5.988 27.625 -10.336 1 92.25 328 GLY A O 1
ATOM 2535 N N . ARG A 1 329 ? -6.246 27.594 -8.188 1 93 329 ARG A N 1
ATOM 2536 C CA . ARG A 1 329 ? -6.148 29.047 -8.062 1 93 329 ARG A CA 1
ATOM 2537 C C . ARG A 1 329 ? -4.734 29.531 -8.367 1 93 329 ARG A C 1
ATOM 2539 O O . ARG A 1 329 ? -4.551 30.594 -8.969 1 93 329 ARG A O 1
ATOM 2546 N N . VAL A 1 330 ? -3.775 28.797 -7.914 1 95.44 330 VAL A N 1
ATOM 2547 C CA . VAL A 1 330 ? -2.391 29.156 -8.203 1 95.44 330 VAL A CA 1
ATOM 2548 C C . VAL A 1 330 ? -2.129 29.016 -9.703 1 95.44 330 VAL A C 1
ATOM 2550 O O . VAL A 1 330 ? -1.537 29.906 -10.32 1 95.44 330 VAL A O 1
ATOM 2553 N N . ASP A 1 331 ? -2.568 27.891 -10.273 1 95.25 331 ASP A N 1
ATOM 2554 C CA . ASP A 1 331 ? -2.395 27.703 -11.711 1 95.25 331 ASP A CA 1
ATOM 2555 C C . ASP A 1 331 ? -3.049 28.828 -12.5 1 95.25 331 ASP A C 1
ATOM 2557 O O . ASP A 1 331 ? -2.463 29.344 -13.453 1 95.25 331 ASP A O 1
ATOM 2561 N N . ASP A 1 332 ? -4.215 29.203 -12.094 1 93.94 332 ASP A N 1
ATOM 2562 C CA . ASP A 1 332 ? -4.938 30.281 -12.758 1 93.94 332 ASP A CA 1
ATOM 2563 C C . ASP A 1 332 ? -4.195 31.609 -12.617 1 93.94 332 ASP A C 1
ATOM 2565 O O . ASP A 1 332 ? -4.086 32.375 -13.578 1 93.94 332 ASP A O 1
ATOM 2569 N N . ALA A 1 333 ? -3.775 31.906 -11.414 1 95 333 ALA A N 1
ATOM 2570 C CA . ALA A 1 333 ? -3.041 33.125 -11.172 1 95 333 ALA A CA 1
ATOM 2571 C C . ALA A 1 333 ? -1.797 33.219 -12.047 1 95 333 ALA A C 1
ATOM 2573 O O . ALA A 1 333 ? -1.525 34.25 -12.656 1 95 333 ALA A O 1
ATOM 2574 N N . ILE A 1 334 ? -1.088 32.094 -12.117 1 95.62 334 ILE A N 1
ATOM 2575 C CA . ILE A 1 334 ? 0.124 32.062 -12.93 1 95.62 334 ILE A CA 1
ATOM 2576 C C . ILE A 1 334 ? -0.232 32.25 -14.406 1 95.62 334 ILE A C 1
ATOM 2578 O O . ILE A 1 334 ? 0.437 33 -15.117 1 95.62 334 ILE A O 1
ATOM 2582 N N . ALA A 1 335 ? -1.234 31.641 -14.805 1 95.69 335 ALA A N 1
ATOM 2583 C CA . ALA A 1 335 ? -1.676 31.75 -16.203 1 95.69 335 ALA A CA 1
ATOM 2584 C C . ALA A 1 335 ? -2.037 33.188 -16.547 1 95.69 335 ALA A C 1
ATOM 2586 O O . ALA A 1 335 ? -1.825 33.625 -17.672 1 95.69 335 ALA A O 1
ATOM 2587 N N . ARG A 1 336 ? -2.422 33.938 -15.609 1 95.94 336 ARG A N 1
ATOM 2588 C CA . ARG A 1 336 ? -2.848 35.312 -15.828 1 95.94 336 ARG A CA 1
ATOM 2589 C C . ARG A 1 336 ? -1.702 36.281 -15.562 1 95.94 336 ARG A C 1
ATOM 2591 O O . ARG A 1 336 ? -1.888 37.5 -15.617 1 95.94 336 ARG A O 1
ATOM 2598 N N . GLY A 1 337 ? -0.614 35.75 -15.195 1 95.12 337 GLY A N 1
ATOM 2599 C CA . GLY A 1 337 ? 0.546 36.594 -14.922 1 95.12 337 GLY A CA 1
ATOM 2600 C C . GLY A 1 337 ? 0.471 37.281 -13.578 1 95.12 337 GLY A C 1
ATOM 2601 O O . GLY A 1 337 ? 1.156 38.281 -13.352 1 95.12 337 GLY A O 1
ATOM 2602 N N . ASP A 1 338 ? -0.407 36.844 -12.758 1 95.06 338 ASP A N 1
ATOM 2603 C CA . ASP A 1 338 ? -0.575 37.406 -11.43 1 95.06 338 ASP A CA 1
ATOM 2604 C C . ASP A 1 338 ? 0.282 36.688 -10.398 1 95.06 338 ASP A C 1
ATOM 2606 O O . ASP A 1 338 ? -0.245 36.031 -9.5 1 95.06 338 ASP A O 1
ATOM 2610 N N . ARG A 1 339 ? 1.522 36.875 -10.43 1 94.81 339 ARG A N 1
ATOM 2611 C CA . ARG A 1 339 ? 2.486 36.188 -9.562 1 94.81 339 ARG A CA 1
ATOM 2612 C C . ARG A 1 339 ? 2.252 36.562 -8.102 1 94.81 339 ARG A C 1
ATOM 2614 O O . ARG A 1 339 ? 2.406 35.719 -7.215 1 94.81 339 ARG A O 1
ATOM 2621 N N . ARG A 1 340 ? 1.931 37.812 -7.906 1 92.81 340 ARG A N 1
ATOM 2622 C CA . ARG A 1 340 ? 1.695 38.281 -6.543 1 92.81 340 ARG A CA 1
ATOM 2623 C C . ARG A 1 340 ? 0.608 37.438 -5.863 1 92.81 340 ARG A C 1
ATOM 2625 O O . ARG A 1 340 ? 0.78 37 -4.727 1 92.81 340 ARG A O 1
ATOM 2632 N N . ARG A 1 341 ? -0.443 37.25 -6.535 1 91.81 341 ARG A N 1
ATOM 2633 C CA . ARG A 1 341 ? -1.537 36.438 -5.996 1 91.81 341 ARG A CA 1
ATOM 2634 C C . ARG A 1 341 ? -1.085 35.031 -5.719 1 91.81 341 ARG A C 1
ATOM 2636 O O . ARG A 1 341 ? -1.444 34.438 -4.695 1 91.81 341 ARG A O 1
ATOM 2643 N N . ALA A 1 342 ? -0.353 34.438 -6.594 1 94.44 342 ALA A N 1
ATOM 2644 C CA . ALA A 1 342 ? 0.175 33.094 -6.395 1 94.44 342 ALA A CA 1
ATOM 2645 C C . ALA A 1 342 ? 0.997 33 -5.113 1 94.44 342 ALA A C 1
ATOM 2647 O O . ALA A 1 342 ? 0.83 32.062 -4.324 1 94.44 342 ALA A O 1
ATOM 2648 N N . LEU A 1 343 ? 1.788 33.969 -4.91 1 95.06 343 LEU A N 1
ATOM 2649 C CA . LEU A 1 343 ? 2.654 33.969 -3.736 1 95.06 343 LEU A CA 1
ATOM 2650 C C . LEU A 1 343 ? 1.836 34.125 -2.457 1 95.06 343 LEU A C 1
ATOM 2652 O O . LEU A 1 343 ? 2.141 33.469 -1.445 1 95.06 343 LEU A O 1
ATOM 2656 N N . GLU A 1 344 ? 0.813 34.906 -2.518 1 92.5 344 GLU A N 1
ATOM 2657 C CA . GLU A 1 344 ? -0.076 35.062 -1.37 1 92.5 344 GLU A CA 1
ATOM 2658 C C . GLU A 1 344 ? -0.741 33.719 -1.008 1 92.5 344 GLU A C 1
ATOM 2660 O O . GLU A 1 344 ? -0.812 33.375 0.168 1 92.5 344 GLU A O 1
ATOM 2665 N N . LEU A 1 345 ? -1.202 33.031 -1.959 1 93.38 345 LEU A N 1
ATOM 2666 C CA . LEU A 1 345 ? -1.86 31.75 -1.761 1 93.38 345 LEU A CA 1
ATOM 2667 C C . LEU A 1 345 ? -0.888 30.719 -1.188 1 93.38 345 LEU A C 1
ATOM 2669 O O . LEU A 1 345 ? -1.271 29.891 -0.36 1 93.38 345 LEU A O 1
ATOM 2673 N N . LEU A 1 346 ? 0.361 30.812 -1.564 1 96.06 346 LEU A N 1
ATOM 2674 C CA . LEU A 1 346 ? 1.366 29.812 -1.227 1 96.06 346 LEU A CA 1
ATOM 2675 C C . LEU A 1 346 ? 2.055 30.156 0.09 1 96.06 346 LEU A C 1
ATOM 2677 O O . LEU A 1 346 ? 2.959 29.438 0.528 1 96.06 346 LEU A O 1
ATOM 2681 N N . SER A 1 347 ? 1.61 31.141 0.835 1 94.5 347 SER A N 1
ATOM 2682 C CA . SER A 1 347 ? 2.377 31.719 1.938 1 94.5 347 SER A CA 1
ATOM 2683 C C . SER A 1 347 ? 2.086 30.984 3.248 1 94.5 347 SER A C 1
ATOM 2685 O O . SER A 1 347 ? 2.725 31.266 4.266 1 94.5 347 SER A O 1
ATOM 2687 N N . LEU A 1 348 ? 1.081 30.062 3.283 1 96 348 LEU A N 1
ATOM 2688 C CA . LEU A 1 348 ? 0.862 29.266 4.48 1 96 348 LEU A CA 1
ATOM 2689 C C . LEU A 1 348 ? 2.088 28.406 4.793 1 96 348 LEU A C 1
ATOM 2691 O O . LEU A 1 348 ? 2.619 27.734 3.914 1 96 348 LEU A O 1
ATOM 2695 N N . GLU A 1 349 ? 2.545 28.469 6.031 1 96.69 349 GLU A N 1
ATOM 2696 C CA . GLU A 1 349 ? 3.732 27.719 6.43 1 96.69 349 GLU A CA 1
ATOM 2697 C C . GLU A 1 349 ? 3.371 26.562 7.367 1 96.69 349 GLU A C 1
ATOM 2699 O O . GLU A 1 349 ? 2.494 26.719 8.219 1 96.69 349 GLU A O 1
ATOM 2704 N N . ALA A 1 350 ? 3.996 25.453 7.168 1 98.5 350 ALA A N 1
ATOM 2705 C CA . ALA A 1 350 ? 3.881 24.312 8.078 1 98.5 350 ALA A CA 1
ATOM 2706 C C . ALA A 1 350 ? 5.18 23.516 8.117 1 98.5 350 ALA A C 1
ATOM 2708 O O . ALA A 1 350 ? 5.824 23.312 7.09 1 98.5 350 ALA A O 1
ATOM 2709 N N . SER A 1 351 ? 5.59 23.156 9.336 1 98.31 351 SER A N 1
ATOM 2710 C CA . SER A 1 351 ? 6.883 22.484 9.516 1 98.31 351 SER A CA 1
ATOM 2711 C C . SER A 1 351 ? 6.816 21.422 10.602 1 98.31 351 SER A C 1
ATOM 2713 O O . SER A 1 351 ? 6.094 21.578 11.594 1 98.31 351 SER A O 1
ATOM 2715 N N . HIS A 1 352 ? 7.488 20.391 10.352 1 98.62 352 HIS A N 1
ATOM 2716 C CA . HIS A 1 352 ? 7.824 19.375 11.352 1 98.62 352 HIS A CA 1
ATOM 2717 C C . HIS A 1 352 ? 9.273 19.531 11.812 1 98.62 352 HIS A C 1
ATOM 2719 O O . HIS A 1 352 ? 10.156 19.797 11 1 98.62 352 HIS A O 1
ATOM 2725 N N . GLY A 1 353 ? 9.461 19.359 13.117 1 97.81 353 GLY A N 1
ATOM 2726 C CA . GLY A 1 353 ? 10.82 19.391 13.648 1 97.81 353 GLY A CA 1
ATOM 2727 C C . GLY A 1 353 ? 10.992 18.531 14.891 1 97.81 353 GLY A C 1
ATOM 2728 O O . GLY A 1 353 ? 10.086 17.812 15.281 1 97.81 353 GLY A O 1
ATOM 2729 N N . ARG A 1 354 ? 12.234 18.625 15.406 1 96.44 354 ARG A N 1
ATOM 2730 C CA . ARG A 1 354 ? 12.602 17.875 16.609 1 96.44 354 ARG A CA 1
ATOM 2731 C C . ARG A 1 354 ? 12.875 18.828 17.766 1 96.44 354 ARG A C 1
ATOM 2733 O O . ARG A 1 354 ? 13.484 19.891 17.594 1 96.44 354 ARG A O 1
ATOM 2740 N N . VAL A 1 355 ? 12.367 18.391 18.922 1 94.56 355 VAL A N 1
ATOM 2741 C CA . VAL A 1 355 ? 12.531 19.188 20.125 1 94.56 355 VAL A CA 1
ATOM 2742 C C . VAL A 1 355 ? 13.953 19.047 20.656 1 94.56 355 VAL A C 1
ATOM 2744 O O . VAL A 1 355 ? 14.594 20.047 21 1 94.56 355 VAL A O 1
ATOM 2747 N N . SER A 1 356 ? 14.43 17.828 20.688 1 91.88 356 SER A N 1
ATOM 2748 C CA . SER A 1 356 ? 15.781 17.578 21.188 1 91.88 356 SER A CA 1
ATOM 2749 C C . SER A 1 356 ? 16.812 17.75 20.078 1 91.88 356 SER A C 1
ATOM 2751 O O . SER A 1 356 ? 16.484 17.672 18.891 1 91.88 356 SER A O 1
ATOM 2753 N N . ALA A 1 357 ? 17.984 17.953 20.562 1 90.38 357 ALA A N 1
ATOM 2754 C CA . ALA A 1 357 ? 19.094 18.031 19.609 1 90.38 357 ALA A CA 1
ATOM 2755 C C . ALA A 1 357 ? 19.328 16.688 18.938 1 90.38 357 ALA A C 1
ATOM 2757 O O . ALA A 1 357 ? 19.188 15.633 19.562 1 90.38 357 ALA A O 1
ATOM 2758 N N . GLN A 1 358 ? 19.531 16.812 17.656 1 89.38 358 GLN A N 1
ATOM 2759 C CA . GLN A 1 358 ? 19.969 15.656 16.891 1 89.38 358 GLN A CA 1
ATOM 2760 C C . GLN A 1 358 ? 21.422 15.805 16.438 1 89.38 358 GLN A C 1
ATOM 2762 O O . GLN A 1 358 ? 22.016 16.859 16.609 1 89.38 358 GLN A O 1
ATOM 2767 N N . LYS A 1 359 ? 21.969 14.695 15.961 1 86.31 359 LYS A N 1
ATOM 2768 C CA . LYS A 1 359 ? 23.344 14.789 15.469 1 86.31 359 LYS A CA 1
ATOM 2769 C C . LYS A 1 359 ? 23.484 15.914 14.445 1 86.31 359 LYS A C 1
ATOM 2771 O O . LYS A 1 359 ? 22.875 15.867 13.375 1 86.31 359 LYS A O 1
ATOM 2776 N N . GLY A 1 360 ? 24.156 16.906 14.859 1 87 360 GLY A N 1
ATOM 2777 C CA . GLY A 1 360 ? 24.453 18.031 13.969 1 87 360 GLY A CA 1
ATOM 2778 C C . GLY A 1 360 ? 23.359 19.078 13.93 1 87 360 GLY A C 1
ATOM 2779 O O . GLY A 1 360 ? 23.406 20.016 13.141 1 87 360 GLY A O 1
ATOM 2780 N N . ARG A 1 361 ? 22.359 18.938 14.695 1 90.38 361 ARG A N 1
ATOM 2781 C CA . ARG A 1 361 ? 21.25 19.891 14.719 1 90.38 361 ARG A CA 1
ATOM 2782 C C . ARG A 1 361 ? 20.922 20.312 16.141 1 90.38 361 ARG A C 1
ATOM 2784 O O . ARG A 1 361 ? 20.953 19.5 17.062 1 90.38 361 ARG A O 1
ATOM 2791 N N . LEU A 1 362 ? 20.766 21.594 16.344 1 92 362 LEU A N 1
ATOM 2792 C CA . LEU A 1 362 ? 20.375 22.156 17.625 1 92 362 LEU A CA 1
ATOM 2793 C C . LEU A 1 362 ? 18.953 21.766 17.984 1 92 362 LEU A C 1
ATOM 2795 O O . LEU A 1 362 ? 18.203 21.281 17.125 1 92 362 LEU A O 1
ATOM 2799 N N . PRO A 1 363 ? 18.562 21.891 19.25 1 92.5 363 PRO A N 1
ATOM 2800 C CA . PRO A 1 363 ? 17.172 21.625 19.625 1 92.5 363 PRO A CA 1
ATOM 2801 C C . PRO A 1 363 ? 16.172 22.531 18.906 1 92.5 363 PRO A C 1
ATOM 2803 O O . PRO A 1 363 ? 16.531 23.641 18.5 1 92.5 363 PRO A O 1
ATOM 2806 N N . TRP A 1 364 ? 14.922 22.047 18.734 1 95.19 364 TRP A N 1
ATOM 2807 C CA . TRP A 1 364 ? 13.836 22.781 18.125 1 95.19 364 TRP A CA 1
ATOM 2808 C C . TRP A 1 364 ? 14.195 23.203 16.703 1 95.19 364 TRP A C 1
ATOM 2810 O O . TRP A 1 364 ? 13.992 24.359 16.312 1 95.19 364 TRP A O 1
ATOM 2820 N N . THR A 1 365 ? 14.773 22.25 15.984 1 95.69 365 THR A N 1
ATOM 2821 C CA . THR A 1 365 ? 15.148 22.484 14.594 1 95.69 365 THR A CA 1
ATOM 2822 C C . THR A 1 365 ? 14.156 21.812 13.648 1 95.69 365 THR A C 1
ATOM 2824 O O . THR A 1 365 ? 13.727 20.688 13.883 1 95.69 365 THR A O 1
ATOM 2827 N N . VAL A 1 366 ? 13.742 22.531 12.602 1 96.75 366 VAL A N 1
ATOM 2828 C CA . VAL A 1 366 ? 12.828 22.031 11.586 1 96.75 366 VAL A CA 1
ATOM 2829 C C . VAL A 1 366 ? 13.539 21 10.711 1 96.75 366 VAL A C 1
ATOM 2831 O O . VAL A 1 366 ? 14.648 21.234 10.227 1 96.75 366 VAL A O 1
ATOM 2834 N N . ASN A 1 367 ? 12.914 19.812 10.508 1 95.69 367 ASN A N 1
ATOM 2835 C CA . ASN A 1 367 ? 13.469 18.766 9.648 1 95.69 367 ASN A CA 1
ATOM 2836 C C . ASN A 1 367 ? 12.742 18.703 8.312 1 95.69 367 ASN A C 1
ATOM 2838 O O . ASN A 1 367 ? 13.32 18.266 7.312 1 95.69 367 ASN A O 1
ATOM 2842 N N . CYS A 1 368 ? 11.516 19.031 8.273 1 96.56 368 CYS A N 1
ATOM 2843 C CA . CYS A 1 368 ? 10.695 19 7.062 1 96.56 368 CYS A CA 1
ATOM 2844 C C . CYS A 1 368 ? 9.695 20.141 7.055 1 96.56 368 CYS A C 1
ATOM 2846 O O . CYS A 1 368 ? 9.078 20.438 8.078 1 96.56 368 CYS A O 1
ATOM 2848 N N . SER A 1 369 ? 9.586 20.781 5.926 1 97.56 369 SER A N 1
ATOM 2849 C CA . SER A 1 369 ? 8.719 21.953 5.828 1 97.56 369 SER A CA 1
ATOM 2850 C C . SER A 1 369 ? 8.086 22.062 4.445 1 97.56 369 SER A C 1
ATOM 2852 O O . SER A 1 369 ? 8.625 21.547 3.467 1 97.56 369 SER A O 1
ATOM 2854 N N . LEU A 1 370 ? 6.867 22.641 4.359 1 97.62 370 LEU A N 1
ATOM 2855 C CA . LEU A 1 370 ? 6.324 23.016 3.061 1 97.62 370 LEU A CA 1
ATOM 2856 C C . LEU A 1 370 ? 7.301 23.906 2.297 1 97.62 370 LEU A C 1
ATOM 2858 O O . LEU A 1 370 ? 7.395 23.828 1.07 1 97.62 370 LEU A O 1
ATOM 2862 N N . HIS A 1 371 ? 8.008 24.766 3.01 1 96.94 371 HIS A N 1
ATOM 2863 C CA . HIS A 1 371 ? 9 25.688 2.461 1 96.94 371 HIS A CA 1
ATOM 2864 C C . HIS A 1 371 ? 10.414 25.188 2.707 1 96.94 371 HIS A C 1
ATOM 2866 O O . HIS A 1 371 ? 10.938 25.297 3.82 1 96.94 371 HIS A O 1
ATOM 2872 N N . PRO A 1 372 ? 11.031 24.781 1.646 1 95 372 PRO A N 1
ATOM 2873 C CA . PRO A 1 372 ? 12.32 24.125 1.831 1 95 372 PRO A CA 1
ATOM 2874 C C . PRO A 1 372 ? 13.336 25 2.557 1 95 372 PRO A C 1
ATOM 2876 O O . PRO A 1 372 ? 14.203 24.484 3.271 1 95 372 PRO A O 1
ATOM 2879 N N . TRP A 1 373 ? 13.289 26.281 2.486 1 94.56 373 TRP A N 1
ATOM 2880 C CA . TRP A 1 373 ? 14.273 27.172 3.086 1 94.56 373 TRP A CA 1
ATOM 2881 C C . TRP A 1 373 ? 14.047 27.297 4.59 1 94.56 373 TRP A C 1
ATOM 2883 O O . TRP A 1 373 ? 14.852 27.922 5.293 1 94.56 373 TRP A O 1
ATOM 2893 N N . LEU A 1 374 ? 12.977 26.734 5.117 1 95.06 374 LEU A N 1
ATOM 2894 C CA . LEU A 1 374 ? 12.75 26.719 6.559 1 95.06 374 LEU A CA 1
ATOM 2895 C C . LEU A 1 374 ? 13.391 25.484 7.195 1 95.06 374 LEU A C 1
ATOM 2897 O O . LEU A 1 374 ? 13.523 25.422 8.422 1 95.06 374 LEU A O 1
ATOM 2901 N N . GLU A 1 375 ? 13.789 24.531 6.41 1 94.81 375 GLU A N 1
ATOM 2902 C CA . GLU A 1 375 ? 14.438 23.328 6.945 1 94.81 375 GLU A CA 1
ATOM 2903 C C . GLU A 1 375 ? 15.805 23.672 7.527 1 94.81 375 GLU A C 1
ATOM 2905 O O . GLU A 1 375 ? 16.531 24.5 6.988 1 94.81 375 GLU A O 1
ATOM 2910 N N . ASN A 1 376 ? 16.078 23.031 8.641 1 93.88 376 ASN A N 1
ATOM 2911 C CA . ASN A 1 376 ? 17.312 23.203 9.414 1 93.88 376 ASN A CA 1
ATOM 2912 C C . ASN A 1 376 ? 17.344 24.562 10.117 1 93.88 376 ASN A C 1
ATOM 2914 O O . ASN A 1 376 ? 18.406 25.016 10.555 1 93.88 376 ASN A O 1
ATOM 2918 N N . ARG A 1 377 ? 16.203 25.172 10.188 1 93.31 377 ARG A N 1
ATOM 2919 C CA . ARG A 1 377 ? 16.078 26.406 10.938 1 93.31 377 ARG A CA 1
ATOM 2920 C C . ARG A 1 377 ? 15.352 26.172 12.266 1 93.31 377 ARG A C 1
ATOM 2922 O O . ARG A 1 377 ? 14.75 25.125 12.477 1 93.31 377 ARG A O 1
ATOM 2929 N N . ARG A 1 378 ? 15.523 27.172 13.117 1 93.88 378 ARG A N 1
ATOM 2930 C CA . ARG A 1 378 ? 14.852 27.203 14.414 1 93.88 378 ARG A CA 1
ATOM 2931 C C . ARG A 1 378 ? 13.773 28.281 14.438 1 93.88 378 ARG A C 1
ATOM 2933 O O . ARG A 1 378 ? 14.078 29.469 14.602 1 93.88 378 ARG A O 1
ATOM 2940 N N . PRO A 1 379 ? 12.594 27.828 14.305 1 92.69 379 PRO A N 1
ATOM 2941 C CA . PRO A 1 379 ? 11.539 28.812 14.062 1 92.69 379 PRO A CA 1
ATOM 2942 C C . PRO A 1 379 ? 11.312 29.75 15.25 1 92.69 379 PRO A C 1
ATOM 2944 O O . PRO A 1 379 ? 10.852 30.875 15.07 1 92.69 379 PRO A O 1
ATOM 2947 N N . PHE A 1 380 ? 11.672 29.375 16.438 1 90.88 380 PHE A N 1
ATOM 2948 C CA . PHE A 1 380 ? 11.328 30.141 17.625 1 90.88 380 PHE A CA 1
ATOM 2949 C C . PHE A 1 380 ? 12.492 31.047 18.031 1 90.88 380 PHE A C 1
ATOM 2951 O O . PHE A 1 380 ? 12.359 31.859 18.953 1 90.88 380 PHE A O 1
ATOM 2958 N N . LEU A 1 381 ? 13.555 30.906 17.391 1 88.06 381 LEU A N 1
ATOM 2959 C CA . LEU A 1 381 ? 14.719 31.703 17.75 1 88.06 381 LEU A CA 1
ATOM 2960 C C . LEU A 1 381 ? 14.398 33.188 17.688 1 88.06 381 LEU A C 1
ATOM 2962 O O . LEU A 1 381 ? 13.992 33.688 16.625 1 88.06 381 LEU A O 1
ATOM 2966 N N . GLY A 1 382 ? 14.484 33.812 18.766 1 85.31 382 GLY A N 1
ATOM 2967 C CA . GLY A 1 382 ? 14.273 35.25 18.828 1 85.31 382 GLY A CA 1
ATOM 2968 C C . GLY A 1 382 ? 12.812 35.625 19 1 85.31 382 GLY A C 1
ATOM 2969 O O . GLY A 1 382 ? 12.477 36.812 19.016 1 85.31 382 GLY A O 1
ATOM 2970 N N . SER A 1 383 ? 11.922 34.688 19.094 1 86.31 383 SER A N 1
ATOM 2971 C CA . SER A 1 383 ? 10.5 35 19.266 1 86.31 383 SER A CA 1
ATOM 2972 C C . SER A 1 383 ? 10.164 35.25 20.719 1 86.31 383 SER A C 1
ATOM 2974 O O . SER A 1 383 ? 10.883 34.812 21.625 1 86.31 383 SER A O 1
ATOM 2976 N N . VAL A 1 384 ? 9.094 36 20.891 1 83.75 384 VAL A N 1
ATOM 2977 C CA . VAL A 1 384 ? 8.523 36.219 22.219 1 83.75 384 VAL A CA 1
ATOM 2978 C C . VAL A 1 384 ? 7.121 35.625 22.281 1 83.75 384 VAL A C 1
ATOM 2980 O O . VAL A 1 384 ? 6.195 36.125 21.641 1 83.75 384 VAL A O 1
ATOM 2983 N N . LEU A 1 385 ? 7.027 34.594 23.031 1 85.44 385 LEU A N 1
ATOM 2984 C CA . LEU A 1 385 ? 5.754 33.906 23.188 1 85.44 385 LEU A CA 1
ATOM 2985 C C . LEU A 1 385 ? 5.16 34.188 24.562 1 85.44 385 LEU A C 1
ATOM 2987 O O . LEU A 1 385 ? 5.781 33.875 25.594 1 85.44 385 LEU A O 1
ATOM 2991 N N . THR A 1 386 ? 4.016 34.812 24.594 1 84.25 386 THR A N 1
ATOM 2992 C CA . THR A 1 386 ? 3.24 34.906 25.828 1 84.25 386 THR A CA 1
ATOM 2993 C C . THR A 1 386 ? 2.266 33.719 25.938 1 84.25 386 THR A C 1
ATOM 2995 O O . THR A 1 386 ? 1.314 33.625 25.156 1 84.25 386 THR A O 1
ATOM 2998 N N . ILE A 1 387 ? 2.562 32.812 26.844 1 83.81 387 ILE A N 1
ATOM 2999 C CA . ILE A 1 387 ? 1.716 31.641 27.016 1 83.81 387 ILE A CA 1
ATOM 3000 C C . ILE A 1 387 ? 0.7 31.891 28.125 1 83.81 387 ILE A C 1
ATOM 3002 O O . ILE A 1 387 ? 1.074 32.188 29.266 1 83.81 387 ILE A O 1
ATOM 3006 N N . ALA A 1 388 ? -0.576 31.875 27.844 1 74.69 388 ALA A N 1
ATOM 3007 C CA . ALA A 1 388 ? -1.668 32.094 28.781 1 74.69 388 ALA A CA 1
ATOM 3008 C C . ALA A 1 388 ? -2.297 30.75 29.188 1 74.69 388 ALA A C 1
ATOM 3010 O O . ALA A 1 388 ? -2.852 30.047 28.344 1 74.69 388 ALA A O 1
ATOM 3011 N N . PRO A 1 389 ? -2.072 30.172 30.422 1 60 389 PRO A N 1
ATOM 3012 C CA . PRO A 1 389 ? -2.643 28.875 30.812 1 60 389 PRO A CA 1
ATOM 3013 C C . PRO A 1 389 ? -4.168 28.891 30.828 1 60 389 PRO A C 1
ATOM 3015 O O . PRO A 1 389 ? -4.793 27.859 30.531 1 60 389 PRO A O 1
ATOM 3018 N N . ASP A 1 390 ? -4.961 29.75 31.797 1 50.03 390 ASP A N 1
ATOM 3019 C CA . ASP A 1 390 ? -6.379 29.641 32.125 1 50.03 390 ASP A CA 1
ATOM 3020 C C . ASP A 1 390 ? -7.258 30.094 30.969 1 50.03 390 ASP A C 1
ATOM 3022 O O . ASP A 1 390 ? -8.43 30.422 31.156 1 50.03 390 ASP A O 1
ATOM 3026 N N . SER A 1 391 ? -6.723 30.422 29.953 1 43.5 391 SER A N 1
ATOM 3027 C CA . SER A 1 391 ? -7.621 31.281 29.172 1 43.5 391 SER A CA 1
ATOM 3028 C C . SER A 1 391 ? -8.695 30.453 28.469 1 43.5 391 SER A C 1
ATOM 3030 O O . SER A 1 391 ? -9.375 30.953 27.578 1 43.5 391 SER A O 1
ATOM 3032 N N . LEU A 1 392 ? -8.688 29.203 28.453 1 39.16 392 LEU A N 1
ATOM 3033 C CA . LEU A 1 392 ? -9.852 28.812 27.656 1 39.16 392 LEU A CA 1
ATOM 3034 C C . LEU A 1 392 ? -11.125 29.422 28.234 1 39.16 392 LEU A C 1
ATOM 3036 O O . LEU A 1 392 ? -12.234 29.047 27.844 1 39.16 392 LEU A O 1
ATOM 3040 N N . SER A 1 393 ? -11.289 29.969 29.453 1 29.81 393 SER A N 1
ATOM 3041 C CA . SER A 1 393 ? -12.523 30.531 29.984 1 29.81 393 SER A CA 1
ATOM 3042 C C . SER A 1 393 ? -13.07 31.625 29.062 1 29.81 393 SER A C 1
ATOM 3044 O O . SER A 1 393 ? -12.383 32.062 28.141 1 29.81 393 SER A O 1
ATOM 3046 N N . ALA A 1 394 ? -13.688 32.906 29.656 1 28.48 394 ALA A N 1
ATOM 3047 C CA . ALA A 1 394 ? -14.859 33.719 29.422 1 28.48 394 ALA A CA 1
ATOM 3048 C C . ALA A 1 394 ? -14.688 34.562 28.156 1 28.48 394 ALA A C 1
ATOM 3050 O O . ALA A 1 394 ? -15.555 34.562 27.281 1 28.48 394 ALA A O 1
ATOM 3051 N N . ASP A 1 395 ? -14.062 35.938 28.25 1 25.75 395 ASP A N 1
ATOM 3052 C CA . ASP A 1 395 ? -14.57 37.125 27.562 1 25.75 395 ASP A CA 1
ATOM 3053 C C . ASP A 1 395 ? -14.055 37.156 26.125 1 25.75 395 ASP A C 1
ATOM 3055 O O . ASP A 1 395 ? -12.945 37.625 25.859 1 25.75 395 ASP A O 1
ATOM 3059 N N . TRP A 1 396 ? -14.258 36.188 25.406 1 26.23 396 TRP A N 1
ATOM 3060 C CA . TRP A 1 396 ? -14.023 36.312 23.969 1 26.23 396 TRP A CA 1
ATOM 3061 C C . TRP A 1 396 ? -14.609 37.625 23.438 1 26.23 396 TRP A C 1
ATOM 3063 O O . TRP A 1 396 ? -15.828 37.781 23.422 1 26.23 396 TRP A O 1
ATOM 3073 N N . VAL A 1 397 ? -14.133 38.75 23.734 1 24.09 397 VAL A N 1
ATOM 3074 C CA . VAL A 1 397 ? -14.617 39.844 22.906 1 24.09 397 VAL A CA 1
ATOM 3075 C C . VAL A 1 397 ? -14.242 39.625 21.453 1 24.09 397 VAL A C 1
ATOM 3077 O O . VAL A 1 397 ? -13.094 39.281 21.141 1 24.09 397 VAL A O 1
ATOM 3080 N N . GLY A 1 398 ? -15.125 39.281 20.641 1 25.47 398 GLY A N 1
ATOM 3081 C CA . GLY A 1 398 ? -15.047 39.25 19.188 1 25.47 398 GLY A CA 1
ATOM 3082 C C . GLY A 1 398 ? -14.07 40.281 18.641 1 25.47 398 GLY A C 1
ATOM 3083 O O . GLY A 1 398 ? -14.281 41.469 18.766 1 25.47 398 GLY A O 1
ATOM 3084 N N . VAL A 1 399 ? -12.883 40.188 18.859 1 24.11 399 VAL A N 1
ATOM 3085 C CA . VAL A 1 399 ? -12.07 41.188 18.188 1 24.11 399 VAL A CA 1
ATOM 3086 C C . VAL A 1 399 ? -12.32 41.094 16.672 1 24.11 399 VAL A C 1
ATOM 3088 O O . VAL A 1 399 ? -12.227 40.031 16.078 1 24.11 399 VAL A O 1
ATOM 3091 N N . LYS A 1 400 ? -12.984 42.031 16.109 1 24.56 400 LYS A N 1
ATOM 3092 C CA . LYS A 1 400 ? -13.133 42.375 14.688 1 24.56 400 LYS A CA 1
ATOM 3093 C C . LYS A 1 400 ? -11.781 42.375 13.984 1 24.56 400 LYS A C 1
ATOM 3095 O O . LYS A 1 400 ? -10.758 42.688 14.602 1 24.56 400 LYS A O 1
ATOM 3100 N N . SER A 1 401 ? -11.703 41.688 12.859 1 24.06 401 SER A N 1
ATOM 3101 C CA . SER A 1 401 ? -10.641 41.625 11.859 1 24.06 401 SER A CA 1
ATOM 3102 C C . SER A 1 401 ? -9.992 43 11.656 1 24.06 401 SER A C 1
ATOM 3104 O O . SER A 1 401 ? -10.68 43.969 11.359 1 24.06 401 SER A O 1
ATOM 3106 N N . ALA A 1 402 ? -9.07 43.344 12.422 1 23.66 402 ALA A N 1
ATOM 3107 C CA . ALA A 1 402 ? -8.391 44.594 12.016 1 23.66 402 ALA A CA 1
ATOM 3108 C C . ALA A 1 402 ? -7.984 44.531 10.547 1 23.66 402 ALA A C 1
ATOM 3110 O O . ALA A 1 402 ? -7.66 43.469 10.023 1 23.66 402 ALA A O 1
ATOM 3111 N N . GLY A 1 403 ? -8.453 45.406 9.695 1 22.95 403 GLY A N 1
ATOM 3112 C CA . GLY A 1 403 ? -8.18 45.688 8.305 1 22.95 403 GLY A CA 1
ATOM 3113 C C . GLY A 1 403 ? -6.699 45.625 7.957 1 22.95 403 GLY A C 1
ATOM 3114 O O . GLY A 1 403 ? -5.859 46.125 8.719 1 22.95 403 GLY A O 1
ATOM 3115 N N . GLY A 1 404 ? -6.297 44.562 7.238 1 24.98 404 GLY A N 1
ATOM 3116 C CA . GLY A 1 404 ? -4.988 44.344 6.641 1 24.98 404 GLY A CA 1
ATOM 3117 C C . GLY A 1 404 ? -4.418 45.594 6 1 24.98 404 GLY A C 1
ATOM 3118 O O . GLY A 1 404 ? -5.145 46.344 5.359 1 24.98 404 GLY A O 1
ATOM 3119 N N . SER A 1 405 ? -3.582 46.25 6.684 1 23.42 405 SER A N 1
ATOM 3120 C CA . SER A 1 405 ? -2.873 47.25 5.906 1 23.42 405 SER A CA 1
ATOM 3121 C C . SER A 1 405 ? -2.4 46.688 4.57 1 23.42 405 SER A C 1
ATOM 3123 O O . SER A 1 405 ? -2.16 45.5 4.445 1 23.42 405 SER A O 1
ATOM 3125 N N . ASP A 1 406 ? -2.727 47.25 3.387 1 25.31 406 ASP A N 1
ATOM 3126 C CA . ASP A 1 406 ? -2.584 47.125 1.939 1 25.31 406 ASP A CA 1
ATOM 3127 C C . ASP A 1 406 ? -1.144 46.781 1.557 1 25.31 406 ASP A C 1
ATOM 3129 O O . ASP A 1 406 ? -0.774 46.875 0.383 1 25.31 406 ASP A O 1
ATOM 3133 N N . ASP A 1 407 ? -0.158 46.969 2.438 1 26.88 407 ASP A N 1
ATOM 3134 C CA . ASP A 1 407 ? 1.066 46.906 1.647 1 26.88 407 ASP A CA 1
ATOM 3135 C C . ASP A 1 407 ? 1.319 45.469 1.18 1 26.88 407 ASP A C 1
ATOM 3137 O O . ASP A 1 407 ? 1.342 44.531 1.989 1 26.88 407 ASP A O 1
ATOM 3141 N N . GLY A 1 408 ? 0.893 44.969 0.05 1 27.59 408 GLY A N 1
ATOM 3142 C CA . GLY A 1 408 ? 0.753 43.812 -0.814 1 27.59 408 GLY A CA 1
ATOM 3143 C C . GLY A 1 408 ? 1.971 42.906 -0.799 1 27.59 408 GLY A C 1
ATOM 3144 O O . GLY A 1 408 ? 2.025 41.938 -1.532 1 27.59 408 GLY A O 1
ATOM 3145 N N . VAL A 1 409 ? 3.152 43.5 -0.723 1 26.61 409 VAL A N 1
ATOM 3146 C CA . VAL A 1 409 ? 4.262 42.594 -1.032 1 26.61 409 VAL A CA 1
ATOM 3147 C C . VAL A 1 409 ? 4.414 41.562 0.079 1 26.61 409 VAL A C 1
ATOM 3149 O O . VAL A 1 409 ? 4.484 41.906 1.259 1 26.61 409 VAL A O 1
ATOM 3152 N N . PRO A 1 410 ? 3.963 40.438 -0.192 1 31.33 410 PRO A N 1
ATOM 3153 C CA . PRO A 1 410 ? 4.262 39.406 0.794 1 31.33 410 PRO A CA 1
ATOM 3154 C C . PRO A 1 410 ? 5.688 39.5 1.337 1 31.33 410 PRO A C 1
ATOM 3156 O O . PRO A 1 410 ? 6.641 39.594 0.562 1 31.33 410 PRO A O 1
ATOM 3159 N N . ARG A 1 411 ? 5.961 40.188 2.391 1 27.81 411 ARG A N 1
ATOM 3160 C CA . ARG A 1 411 ? 7.281 40.219 3.014 1 27.81 411 ARG A CA 1
ATOM 3161 C C . ARG A 1 411 ? 7.859 38.844 3.178 1 27.81 411 ARG A C 1
ATOM 3163 O O . ARG A 1 411 ? 7.238 37.969 3.805 1 27.81 411 ARG A O 1
ATOM 3170 N N . HIS A 1 412 ? 8.461 38.281 2.145 1 30.64 412 HIS A N 1
ATOM 3171 C CA . HIS A 1 412 ? 9.336 37.125 2.414 1 30.64 412 HIS A CA 1
ATOM 3172 C C . HIS A 1 412 ? 10.195 37.375 3.648 1 30.64 412 HIS A C 1
ATOM 3174 O O . HIS A 1 412 ? 11.211 38.062 3.576 1 30.64 412 HIS A O 1
ATOM 3180 N N . LEU A 1 413 ? 9.609 37.719 4.637 1 30.03 413 LEU A N 1
ATOM 3181 C CA . LEU A 1 413 ? 10.398 37.938 5.852 1 30.03 413 LEU A CA 1
ATOM 3182 C C . LEU A 1 413 ? 11.219 36.688 6.176 1 30.03 413 LEU A C 1
ATOM 3184 O O . LEU A 1 413 ? 10.711 35.562 6.141 1 30.03 413 LEU A O 1
ATOM 3188 N N . GLY A 1 414 ? 12.414 36.656 5.906 1 31.42 414 GLY A N 1
ATOM 3189 C CA . GLY A 1 414 ? 13.234 35.719 6.637 1 31.42 414 GLY A CA 1
ATOM 3190 C C . GLY A 1 414 ? 12.664 35.344 7.988 1 31.42 414 GLY A C 1
ATOM 3191 O O . GLY A 1 414 ? 11.836 36.062 8.539 1 31.42 414 GLY A O 1
ATOM 3192 N N . TRP A 1 415 ? 12.578 34.031 8.281 1 39.81 415 TRP A N 1
ATOM 3193 C CA . TRP A 1 415 ? 12.125 33.562 9.586 1 39.81 415 TRP A CA 1
ATOM 3194 C C . TRP A 1 415 ? 12.57 34.5 10.695 1 39.81 415 TRP A C 1
ATOM 3196 O O . TRP A 1 415 ? 13.758 34.562 11.023 1 39.81 415 TRP A O 1
ATOM 3206 N N . ASN A 1 416 ? 12.25 35.688 10.656 1 45.38 416 ASN A N 1
ATOM 3207 C CA . ASN A 1 416 ? 12.539 36.375 11.914 1 45.38 416 ASN A CA 1
ATOM 3208 C C . ASN A 1 416 ? 11.578 35.969 13.016 1 45.38 416 ASN A C 1
ATOM 3210 O O . ASN A 1 416 ? 10.406 35.688 12.758 1 45.38 416 ASN A O 1
ATOM 3214 N N . GLY A 1 417 ? 12.07 35.375 14.125 1 56.66 417 GLY A N 1
ATOM 3215 C CA . GLY A 1 417 ? 11.406 35.031 15.375 1 56.66 417 GLY A CA 1
ATOM 3216 C C . GLY A 1 417 ? 10.211 35.938 15.664 1 56.66 417 GLY A C 1
ATOM 3217 O O . GLY A 1 417 ? 9.258 35.5 16.312 1 56.66 417 GLY A O 1
ATOM 3218 N N . ALA A 1 418 ? 10.047 36.969 14.898 1 66.38 418 ALA A N 1
ATOM 3219 C CA . ALA A 1 418 ? 8.977 37.938 15.188 1 66.38 418 ALA A CA 1
ATOM 3220 C C . ALA A 1 418 ? 7.645 37.438 14.625 1 66.38 418 ALA A C 1
ATOM 3222 O O . ALA A 1 418 ? 6.578 37.844 15.109 1 66.38 418 ALA A O 1
ATOM 3223 N N . ARG A 1 419 ? 7.711 36.531 13.688 1 79.19 419 ARG A N 1
ATOM 3224 C CA . ARG A 1 419 ? 6.504 36.031 13.047 1 79.19 419 ARG A CA 1
ATOM 3225 C C . ARG A 1 419 ? 5.664 35.219 14.039 1 79.19 419 ARG A C 1
ATOM 3227 O O . ARG A 1 419 ? 4.445 35.094 13.875 1 79.19 419 ARG A O 1
ATOM 3234 N N . LEU A 1 420 ? 6.273 34.719 15.078 1 89.19 420 LEU A N 1
ATOM 3235 C CA . LEU A 1 420 ? 5.574 33.875 16.031 1 89.19 420 LEU A CA 1
ATOM 3236 C C . LEU A 1 420 ? 5.301 34.625 17.328 1 89.19 420 LEU A C 1
ATOM 3238 O O . LEU A 1 420 ? 4.742 34.031 18.266 1 89.19 420 LEU A O 1
ATOM 3242 N N . ASP A 1 421 ? 5.625 35.906 17.281 1 88.12 421 ASP A N 1
ATOM 3243 C CA . ASP A 1 421 ? 5.336 36.719 18.453 1 88.12 421 ASP A CA 1
ATOM 3244 C C . ASP A 1 421 ? 3.834 36.781 18.734 1 88.12 421 ASP A C 1
ATOM 3246 O O . ASP A 1 421 ? 3.033 36.844 17.797 1 88.12 421 ASP A O 1
ATOM 3250 N N . GLY A 1 422 ? 3.58 36.812 20 1 88.19 422 GLY A N 1
ATOM 3251 C CA . GLY A 1 422 ? 2.184 37 20.359 1 88.19 422 GLY A CA 1
ATOM 3252 C C . GLY A 1 422 ? 1.749 36.125 21.531 1 88.19 422 GLY A C 1
ATOM 3253 O O . GLY A 1 422 ? 2.586 35.562 22.219 1 88.19 422 GLY A O 1
ATOM 3254 N N . THR A 1 423 ? 0.466 36.219 21.75 1 88.69 423 THR A N 1
ATOM 3255 C CA . THR A 1 423 ? -0.12 35.469 22.859 1 88.69 423 THR A CA 1
ATOM 3256 C C . THR A 1 423 ? -0.661 34.125 22.359 1 88.69 423 THR A C 1
ATOM 3258 O O . THR A 1 423 ? -1.375 34.062 21.359 1 88.69 423 THR A O 1
ATOM 3261 N N . TRP A 1 424 ? -0.229 33.094 23 1 90.5 424 TRP A N 1
ATOM 3262 C CA . TRP A 1 424 ? -0.626 31.734 22.688 1 90.5 424 TRP A CA 1
ATOM 3263 C C . TRP A 1 424 ? -1.401 31.109 23.844 1 90.5 424 TRP A C 1
ATOM 3265 O O . TRP A 1 424 ? -0.956 31.156 25 1 90.5 424 TRP A O 1
ATOM 3275 N N . ASP A 1 425 ? -2.527 30.547 23.516 1 88.31 425 ASP A N 1
ATOM 3276 C CA . ASP A 1 425 ? -3.32 29.812 24.516 1 88.31 425 ASP A CA 1
ATOM 3277 C C . ASP A 1 425 ? -2.912 28.344 24.562 1 88.31 425 ASP A C 1
ATOM 3279 O O . ASP A 1 425 ? -2.658 27.719 23.531 1 88.31 425 ASP A O 1
ATOM 3283 N N . VAL A 1 426 ? -2.814 27.812 25.766 1 86.5 426 VAL A N 1
ATOM 3284 C CA . VAL A 1 426 ? -2.674 26.375 25.938 1 86.5 426 VAL A CA 1
ATOM 3285 C C . VAL A 1 426 ? -4.012 25.688 25.656 1 86.5 426 VAL A C 1
ATOM 3287 O O . VAL A 1 426 ? -4.988 25.906 26.391 1 86.5 426 VAL A O 1
ATOM 3290 N N . VAL A 1 427 ? -4.086 24.922 24.672 1 87.25 427 VAL A N 1
ATOM 3291 C CA . VAL A 1 427 ? -5.316 24.203 24.344 1 87.25 427 VAL A CA 1
ATOM 3292 C C . VAL A 1 427 ? -5.371 22.875 25.094 1 87.25 427 VAL A C 1
ATOM 3294 O O . VAL A 1 427 ? -6.426 22.484 25.594 1 87.25 427 VAL A O 1
ATOM 3297 N N . GLU A 1 428 ? -4.246 22.141 25.141 1 85.31 428 GLU A N 1
ATOM 3298 C CA . GLU A 1 428 ? -4.113 20.828 25.781 1 85.31 428 GLU A CA 1
ATOM 3299 C C . GLU A 1 428 ? -2.668 20.547 26.172 1 85.31 428 GLU A C 1
ATOM 3301 O O . GLU A 1 428 ? -1.736 20.969 25.484 1 85.31 428 GLU A O 1
ATOM 3306 N N . SER A 1 429 ? -2.566 19.922 27.422 1 85.5 429 SER A N 1
ATOM 3307 C CA . SER A 1 429 ? -1.202 19.641 27.859 1 85.5 429 SER A CA 1
ATOM 3308 C C . SER A 1 429 ? -1.173 18.516 28.891 1 85.5 429 SER A C 1
ATOM 3310 O O . SER A 1 429 ? -2.088 18.406 29.719 1 85.5 429 SER A O 1
ATOM 3312 N N . THR A 1 430 ? -0.286 17.547 28.766 1 78.12 430 THR A N 1
ATOM 3313 C CA . THR A 1 430 ? 0.031 16.625 29.844 1 78.12 430 THR A CA 1
ATOM 3314 C C . THR A 1 430 ? 1.054 17.234 30.797 1 78.12 430 THR A C 1
ATOM 3316 O O . THR A 1 430 ? 1.355 16.672 31.844 1 78.12 430 THR A O 1
ATOM 3319 N N . MET A 1 431 ? 1.597 18.109 30.453 1 61.44 431 MET A N 1
ATOM 3320 C CA . MET A 1 431 ? 2.625 18.734 31.297 1 61.44 431 MET A CA 1
ATOM 3321 C C . MET A 1 431 ? 2.006 19.422 32.5 1 61.44 431 MET A C 1
ATOM 3323 O O . MET A 1 431 ? 1.016 20.141 32.375 1 61.44 431 MET A O 1
ATOM 3327 N N . SER A 1 432 ? 1.435 18.328 33.594 1 48.66 432 SER A N 1
ATOM 3328 C CA . SER A 1 432 ? 0.759 18.703 34.812 1 48.66 432 SER A CA 1
ATOM 3329 C C . SER A 1 432 ? 1.04 20.156 35.188 1 48.66 432 SER A C 1
ATOM 3331 O O . SER A 1 432 ? 2.197 20.578 35.25 1 48.66 432 SER A O 1
ATOM 3333 N N . LEU A 1 433 ? -0.096 20.797 35.125 1 40.34 433 LEU A N 1
ATOM 3334 C CA . LEU A 1 433 ? -0.13 22.016 35.938 1 40.34 433 LEU A CA 1
ATOM 3335 C C . LEU A 1 433 ? -0.201 21.688 37.406 1 40.34 433 LEU A C 1
ATOM 3337 O O . LEU A 1 433 ? -0.873 20.734 37.812 1 40.34 433 LEU A O 1
ATOM 3341 N N . PRO A 1 434 ? 0.656 21.766 38.312 1 34.09 434 PRO A N 1
ATOM 3342 C CA . PRO A 1 434 ? 0.417 21.422 39.719 1 34.09 434 PRO A CA 1
ATOM 3343 C C . PRO A 1 434 ? -0.986 21.812 40.188 1 34.09 434 PRO A C 1
ATOM 3345 O O . PRO A 1 434 ? -1.568 22.766 39.688 1 34.09 434 PRO A O 1
ATOM 3348 N N . PRO A 1 435 ? -1.713 20.828 40.688 1 32.25 435 PRO A N 1
ATOM 3349 C CA . PRO A 1 435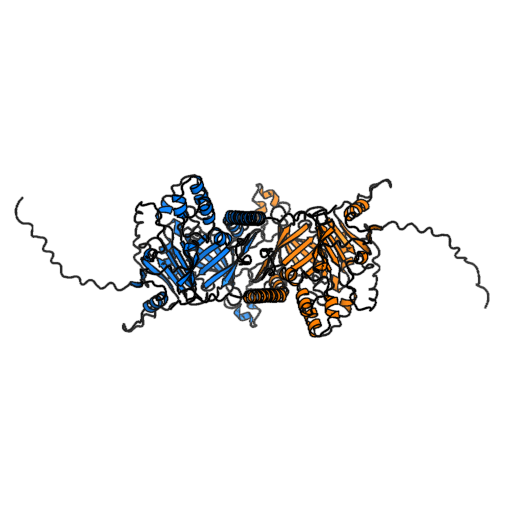 ? -2.986 21.219 41.312 1 32.25 435 PRO A CA 1
ATOM 3350 C C . PRO A 1 435 ? -2.863 22.453 42.156 1 32.25 435 PRO A C 1
ATOM 3352 O O . PRO A 1 435 ? -1.791 22.734 42.719 1 32.25 435 PRO A O 1
ATOM 3355 N N . PRO A 1 436 ? -3.781 23.375 42 1 31.31 436 PRO A N 1
ATOM 3356 C CA . PRO A 1 436 ? -3.74 24.422 43.031 1 31.31 436 PRO A CA 1
ATOM 3357 C C . PRO A 1 436 ? -3.693 23.875 44.438 1 31.31 436 PRO A C 1
ATOM 3359 O O . PRO A 1 436 ? -4.594 23.141 44.844 1 31.31 436 PRO A O 1
ATOM 3362 N N . SER A 1 437 ? -2.654 23.328 44.969 1 29.44 437 SER A N 1
ATOM 3363 C CA . SER A 1 437 ? -2.68 23.062 46.406 1 29.44 437 SER A CA 1
ATOM 3364 C C . SER A 1 437 ? -3.469 24.141 47.156 1 29.44 437 SER A C 1
ATOM 3366 O O . SER A 1 437 ? -3.576 25.266 46.688 1 29.44 437 SER A O 1
ATOM 3368 N N . ARG A 1 438 ? -4.234 23.734 48.312 1 32.16 438 ARG A N 1
ATOM 3369 C CA . ARG A 1 438 ? -4.887 24.578 49.312 1 32.16 438 ARG A CA 1
ATOM 3370 C C . ARG A 1 438 ? -4.012 25.766 49.656 1 32.16 438 ARG A C 1
ATOM 3372 O O . ARG A 1 438 ? -4.504 26.891 49.781 1 32.16 438 ARG A O 1
ATOM 3379 N N . SER A 1 439 ? -3.023 25.406 50.719 1 30.77 439 SER A N 1
ATOM 3380 C CA . SER A 1 439 ? -2.469 26.641 51.281 1 30.77 439 SER A CA 1
ATOM 3381 C C . SER A 1 439 ? -1.809 27.484 50.188 1 30.77 439 SER A C 1
ATOM 3383 O O . SER A 1 439 ? -1.194 26.953 49.281 1 30.77 439 SER A O 1
ATOM 3385 N N . PRO A 1 440 ? -2.141 28.812 50.094 1 31.3 440 PRO A N 1
ATOM 3386 C CA . PRO A 1 440 ? -1.753 29.828 49.094 1 31.3 440 PRO A CA 1
ATOM 3387 C C . PRO A 1 440 ? -0.284 29.719 48.688 1 31.3 440 PRO A C 1
ATOM 3389 O O . PRO A 1 440 ? 0.189 30.516 47.875 1 31.3 440 PRO A O 1
ATOM 3392 N N . SER A 1 441 ? 0.504 29.031 49.562 1 27.66 441 SER A N 1
ATOM 3393 C CA . SER A 1 441 ? 1.897 29.422 49.375 1 27.66 441 SER A CA 1
ATOM 3394 C C . SER A 1 441 ? 2.432 28.938 48.031 1 27.66 441 SER A C 1
ATOM 3396 O O . SER A 1 441 ? 2.941 29.719 47.25 1 27.66 441 SER A O 1
ATOM 3398 N N . SER A 1 442 ? 3.615 27.938 48.094 1 27.33 442 SER A N 1
ATOM 3399 C CA . SER A 1 442 ? 4.652 27.812 47.094 1 27.33 442 SER A CA 1
ATOM 3400 C C . SER A 1 442 ? 4.152 27.047 45.875 1 27.33 442 SER A C 1
ATOM 3402 O O . SER A 1 442 ? 4.238 25.812 45.812 1 27.33 442 SER A O 1
ATOM 3404 N N . ARG A 1 443 ? 2.959 27.172 45.375 1 34.88 443 ARG A N 1
ATOM 3405 C CA . ARG A 1 443 ? 2.307 26.719 44.156 1 34.88 443 ARG A CA 1
ATOM 3406 C C . ARG A 1 443 ? 3.252 26.828 42.969 1 34.88 443 ARG A C 1
ATOM 3408 O O . ARG A 1 443 ? 3.402 27.891 42.375 1 34.88 443 ARG A O 1
ATOM 3415 N N . GLY A 1 444 ? 4.375 26.094 42.938 1 31.28 444 GLY A N 1
ATOM 3416 C CA . GLY A 1 444 ? 5.359 26.094 41.875 1 31.28 444 GLY A CA 1
ATOM 3417 C C . GLY A 1 444 ? 4.77 25.75 40.531 1 31.28 444 GLY A C 1
ATOM 3418 O O . GLY A 1 444 ? 4.246 24.641 40.344 1 31.28 444 GLY A O 1
ATOM 3419 N N . LEU A 1 445 ? 4.281 26.656 39.562 1 35.81 445 LEU A N 1
ATOM 3420 C CA . LEU A 1 445 ? 3.4 27.031 38.469 1 35.81 445 LEU A CA 1
ATOM 3421 C C . LEU A 1 445 ? 3.762 26.266 37.219 1 35.81 445 LEU A C 1
ATOM 3423 O O . LEU A 1 445 ? 4.934 25.969 36.969 1 35.81 445 LEU A O 1
ATOM 3427 N N . PRO A 1 446 ? 2.816 25.438 36.531 1 46.34 446 PRO A N 1
ATOM 3428 C CA . PRO A 1 446 ? 2.898 25.016 35.125 1 46.34 446 PRO A CA 1
ATOM 3429 C C . PRO A 1 446 ? 3.789 25.922 34.281 1 46.34 446 PRO A C 1
ATOM 3431 O O . PRO A 1 446 ? 4.426 25.453 33.312 1 46.34 446 PRO A O 1
ATOM 3434 N N . HIS A 1 447 ? 4.004 27.031 34.688 1 52 447 HIS A N 1
ATOM 3435 C CA . HIS A 1 447 ? 4.816 28.047 34.031 1 52 447 HIS A CA 1
ATOM 3436 C C . HIS A 1 447 ? 6.266 27.594 33.875 1 52 447 HIS A C 1
ATOM 3438 O O . HIS A 1 447 ? 6.922 27.875 32.875 1 52 447 HIS A O 1
ATOM 3444 N N . VAL A 1 448 ? 6.578 26.625 34.812 1 51.38 448 VAL A N 1
ATOM 3445 C CA . VAL A 1 448 ? 7.984 26.25 34.844 1 51.38 448 VAL A CA 1
ATOM 3446 C C . VAL A 1 448 ? 8.25 25.219 33.75 1 51.38 448 VAL A C 1
ATOM 3448 O O . VAL A 1 448 ? 9.289 25.266 33.062 1 51.38 448 VAL A O 1
ATOM 3451 N N . ALA A 1 449 ? 7.172 24.484 33.438 1 64.94 449 ALA A N 1
ATOM 3452 C CA . ALA A 1 449 ? 7.391 23.391 32.5 1 64.94 449 ALA A CA 1
ATOM 3453 C C . ALA A 1 449 ? 7.516 23.906 31.062 1 64.94 449 ALA A C 1
ATOM 3455 O O . ALA A 1 449 ? 8.391 23.484 30.312 1 64.94 449 ALA A O 1
ATOM 3456 N N . PHE A 1 450 ? 6.738 24.844 30.75 1 72.94 450 PHE A N 1
ATOM 3457 C CA . PHE A 1 450 ? 6.812 25.391 29.406 1 72.94 450 PHE A CA 1
ATOM 3458 C C . PHE A 1 450 ? 8.102 26.188 29.219 1 72.94 450 PHE A C 1
ATOM 3460 O O . PHE A 1 450 ? 8.734 26.094 28.156 1 72.94 450 PHE A O 1
ATOM 3467 N N . ARG A 1 451 ? 8.43 26.906 30.297 1 71.31 451 ARG A N 1
ATOM 3468 C CA . ARG A 1 451 ? 9.672 27.656 30.203 1 71.31 451 ARG A CA 1
ATOM 3469 C C . ARG A 1 451 ? 10.867 26.719 30.016 1 71.31 451 ARG A C 1
ATOM 3471 O O . ARG A 1 451 ? 11.758 26.984 29.203 1 71.31 451 ARG A O 1
ATOM 3478 N N . ALA A 1 452 ? 10.766 25.703 30.703 1 72 452 ALA A N 1
ATOM 3479 C CA . ALA A 1 452 ? 11.852 24.734 30.594 1 72 452 ALA A CA 1
ATOM 3480 C C . ALA A 1 452 ? 11.883 24.078 29.219 1 72 452 ALA A C 1
ATOM 3482 O O . ALA A 1 452 ? 12.953 23.875 28.641 1 72 452 ALA A O 1
ATOM 3483 N N . LEU A 1 453 ? 10.758 23.859 28.719 1 76.12 453 LEU A N 1
ATOM 3484 C CA . LEU A 1 453 ? 10.656 23.172 27.438 1 76.12 453 LEU A CA 1
ATOM 3485 C C . LEU A 1 453 ? 11.156 24.062 26.312 1 76.12 453 LEU A C 1
ATOM 3487 O O . LEU A 1 453 ? 11.836 23.594 25.391 1 76.12 453 LEU A O 1
ATOM 3491 N N . PHE A 1 454 ? 10.797 25.328 26.469 1 80.62 454 PHE A N 1
ATOM 3492 C CA . PHE A 1 454 ? 11.164 26.234 25.406 1 80.62 454 PHE A CA 1
ATOM 3493 C C . PHE A 1 454 ? 12.555 26.812 25.625 1 80.62 454 PHE A C 1
ATOM 3495 O O . PHE A 1 454 ? 13.062 27.562 24.797 1 80.62 454 PHE A O 1
ATOM 3502 N N . ALA A 1 455 ? 13.141 26.484 26.781 1 77.31 455 ALA A N 1
ATOM 3503 C CA . ALA A 1 455 ? 14.422 27.062 27.141 1 77.31 455 ALA A CA 1
ATOM 3504 C C . ALA A 1 455 ? 15.461 26.875 26.047 1 77.31 455 ALA A C 1
ATOM 3506 O O . ALA A 1 455 ? 16.25 27.766 25.766 1 77.31 455 ALA A O 1
ATOM 3507 N N . GLU A 1 456 ? 15.367 25.812 25.344 1 82.44 456 GLU A N 1
ATOM 3508 C CA . GLU A 1 456 ? 16.375 25.516 24.328 1 82.44 456 GLU A CA 1
ATOM 3509 C C . GLU A 1 456 ? 15.898 25.906 22.938 1 82.44 456 GLU A C 1
ATOM 3511 O O . GLU A 1 456 ? 16.609 25.703 21.953 1 82.44 456 GLU A O 1
ATOM 3516 N N . SER A 1 457 ? 14.727 26.453 22.859 1 84.44 457 SER A N 1
ATOM 3517 C CA . SER A 1 457 ? 14.148 26.797 21.562 1 84.44 457 SER A CA 1
ATOM 3518 C C . SER A 1 457 ? 14.68 28.141 21.062 1 84.44 457 SER A C 1
ATOM 3520 O O . SER A 1 457 ? 14.539 28.453 19.875 1 84.44 457 SER A O 1
ATOM 3522 N N . GLY A 1 458 ? 15.289 28.953 22 1 78.62 458 GLY A N 1
ATOM 3523 C CA . GLY A 1 458 ? 15.703 30.297 21.688 1 78.62 458 GLY A CA 1
ATOM 3524 C C . GLY A 1 458 ? 14.578 31.312 21.828 1 78.62 458 GLY A C 1
ATOM 3525 O O . GLY A 1 458 ? 14.773 32.5 21.578 1 78.62 458 GLY A O 1
ATOM 3526 N N . ALA A 1 459 ? 13.43 30.906 22.172 1 83.25 459 ALA A N 1
ATOM 3527 C CA . ALA A 1 459 ? 12.305 31.812 22.391 1 83.25 459 ALA A CA 1
ATOM 3528 C C . ALA A 1 459 ? 12.336 32.406 23.781 1 83.25 459 ALA A C 1
ATOM 3530 O O . ALA A 1 459 ? 12.844 31.797 24.719 1 83.25 459 ALA A O 1
ATOM 3531 N N . GLU A 1 460 ? 11.891 33.656 23.906 1 81.94 460 GLU A N 1
ATOM 3532 C CA . GLU A 1 460 ? 11.516 34.219 25.203 1 81.94 460 GLU A CA 1
ATOM 3533 C C . GLU A 1 460 ? 10.062 33.875 25.547 1 81.94 460 GLU A C 1
ATOM 3535 O O . GLU A 1 460 ? 9.156 34.219 24.781 1 81.94 460 GLU A O 1
ATOM 3540 N N . VAL A 1 461 ? 9.891 33.219 26.625 1 81.06 461 VAL A N 1
ATOM 3541 C CA . VAL A 1 461 ? 8.547 32.781 27.016 1 81.06 461 VAL A CA 1
ATOM 3542 C C . VAL A 1 461 ? 8.07 33.594 28.219 1 81.06 461 VAL A C 1
ATOM 3544 O O . VAL A 1 461 ? 8.703 33.562 29.266 1 81.06 461 VAL A O 1
ATOM 3547 N N . LEU A 1 462 ? 6.949 34.281 28.016 1 76.44 462 LEU A N 1
ATOM 3548 C CA . LEU A 1 462 ? 6.285 35.031 29.078 1 76.44 462 LEU A CA 1
ATOM 3549 C C . LEU A 1 462 ? 5.008 34.344 29.516 1 76.44 462 LEU A C 1
ATOM 3551 O O . LEU A 1 462 ? 4.273 33.781 28.688 1 76.44 462 LEU A O 1
ATOM 3555 N N . MET A 1 463 ? 4.82 34.156 30.859 1 73.12 463 MET A N 1
ATOM 3556 C CA . MET A 1 463 ? 3.584 33.531 31.359 1 73.12 463 MET A CA 1
ATOM 3557 C C . MET A 1 463 ? 2.557 34.625 31.703 1 73.12 463 MET A C 1
ATOM 3559 O O . MET A 1 463 ? 2.883 35.625 32.344 1 73.12 463 MET A O 1
ATOM 3563 N N . GLY A 1 464 ? 1.438 34.875 31.078 1 55.66 464 GLY A N 1
ATOM 3564 C CA . GLY A 1 464 ? 0.371 35.844 31.219 1 55.66 464 GLY A CA 1
ATOM 3565 C C . GLY A 1 464 ? -0.812 35.312 32 1 55.66 464 GLY A C 1
ATOM 3566 O O . GLY A 1 464 ? -1.169 34.156 31.906 1 55.66 464 GLY A O 1
ATOM 3567 N N . GLY A 1 465 ? -1.197 35.969 33.594 1 47.56 465 GLY A N 1
ATOM 3568 C CA . GLY A 1 465 ? -2.354 35.938 34.469 1 47.56 465 GLY A CA 1
ATOM 3569 C C . GLY A 1 465 ? -2.404 37.094 35.406 1 47.56 465 GLY A C 1
ATOM 3570 O O . GLY A 1 465 ? -3.412 37.312 36.094 1 47.56 465 GLY A O 1
ATOM 3571 N N . GLY A 1 466 ? -1.39 37.531 36.188 1 35.84 466 GLY A N 1
ATOM 3572 C CA . GLY A 1 466 ? -1.682 38.344 37.344 1 35.84 466 GLY A CA 1
ATOM 3573 C C . GLY A 1 466 ? -2.125 39.75 37 1 35.84 466 GLY A C 1
ATOM 3574 O O . GLY A 1 466 ? -1.358 40.531 36.406 1 35.84 466 GLY A O 1
ATOM 3575 N N . GLU A 1 467 ? -3.416 40.031 36.656 1 33.31 467 GLU A N 1
ATOM 3576 C CA . GLU A 1 467 ? -3.859 41.438 36.844 1 33.31 467 GLU A CA 1
ATOM 3577 C C . GLU A 1 467 ? -3.359 41.969 38.188 1 33.31 467 GLU A C 1
ATOM 3579 O O . GLU A 1 467 ? -3.592 41.375 39.25 1 33.31 467 GLU A O 1
ATOM 3584 N N . THR A 1 468 ? -2.383 42.719 38.344 1 31.16 468 THR A N 1
ATOM 3585 C CA . THR A 1 468 ? -2.199 43.562 39.5 1 31.16 468 THR A CA 1
ATOM 3586 C C . THR A 1 468 ? -3.445 44.406 39.75 1 31.16 468 THR A C 1
ATOM 3588 O O . THR A 1 468 ? -3.99 45.031 38.812 1 31.16 468 THR A O 1
ATOM 3591 N N . PRO A 1 469 ? -4.254 44.188 40.875 1 30.66 469 PRO A N 1
ATOM 3592 C CA . PRO A 1 469 ? -5.348 45.094 41.219 1 30.66 469 PRO A CA 1
ATOM 3593 C C . PRO A 1 469 ? -4.945 46.562 41.094 1 30.66 469 PRO A C 1
ATOM 3595 O O . PRO A 1 469 ? -3.926 46.969 41.656 1 30.66 469 PRO A O 1
ATOM 3598 N N . ARG A 1 470 ? -5.305 47.219 40.031 1 30.11 470 ARG A N 1
ATOM 3599 C CA . ARG A 1 470 ? -5.117 48.656 40.031 1 30.11 470 ARG A CA 1
ATOM 3600 C C . ARG A 1 470 ? -5.723 49.281 41.281 1 30.11 470 ARG A C 1
ATOM 3602 O O . ARG A 1 470 ? -6.883 49.031 41.625 1 30.11 470 ARG A O 1
ATOM 3609 N N . LYS A 1 471 ? -4.961 49.719 42.219 1 30.95 471 LYS A N 1
ATOM 3610 C CA . LYS A 1 471 ? -5.32 50.656 43.281 1 30.95 471 LYS A CA 1
ATOM 3611 C C . LYS A 1 471 ? -6.062 51.875 42.719 1 30.95 471 LYS A C 1
ATOM 3613 O O . LYS A 1 471 ? -5.539 52.594 41.875 1 30.95 471 LYS A O 1
ATOM 3618 N N . ASP A 1 472 ? -7.414 51.844 42.719 1 25.17 472 ASP A N 1
ATOM 3619 C CA . ASP A 1 472 ? -8.32 53 42.594 1 25.17 472 ASP A CA 1
ATOM 3620 C C . ASP A 1 472 ? -7.875 54.156 43.469 1 25.17 472 ASP A C 1
ATOM 3622 O O . ASP A 1 472 ? -7.906 54.062 44.688 1 25.17 472 ASP A O 1
ATOM 3626 N N . GLU A 1 473 ? -6.914 54.938 43.188 1 24.31 473 GLU A N 1
ATOM 3627 C CA . GLU A 1 473 ? -6.82 56.25 43.812 1 24.31 473 GLU A CA 1
ATOM 3628 C C . GLU A 1 473 ? -8.141 57 43.719 1 24.31 473 GLU A C 1
ATOM 3630 O O . GLU A 1 473 ? -8.938 56.75 42.812 1 24.31 473 GLU A O 1
ATOM 3635 N N . GLY A 1 474 ? -8.688 57.844 44.75 1 23.23 474 GLY A N 1
ATOM 3636 C CA . GLY A 1 474 ? -9.719 58.781 45.125 1 23.23 474 GLY A CA 1
ATOM 3637 C C . GLY A 1 474 ? -9.875 59.938 44.156 1 23.23 474 GLY A C 1
ATOM 3638 O O . GLY A 1 474 ? -9.172 60.938 44.25 1 23.23 474 GLY A O 1
ATOM 3639 N N . GLY A 1 475 ? -9.93 59.844 42.844 1 19.67 475 GLY A N 1
ATOM 3640 C CA . GLY A 1 475 ? -10.328 61 42.094 1 19.67 475 GLY A CA 1
ATOM 3641 C C . GLY A 1 475 ? -11.609 61.625 42.594 1 19.67 475 GLY A C 1
ATOM 3642 O O . GLY A 1 475 ? -12.586 60.938 42.875 1 19.67 475 GLY A O 1
ATOM 3643 N N . THR A 1 476 ? -11.5 62.906 43.375 1 20.84 476 THR A N 1
ATOM 3644 C CA . THR A 1 476 ? -12.32 64.125 43.562 1 20.84 476 THR A CA 1
ATOM 3645 C C . THR A 1 476 ? -12.992 64.5 42.25 1 20.84 476 THR A C 1
ATOM 3647 O O . THR A 1 476 ? -12.383 64.438 41.188 1 20.84 476 THR A O 1
ATOM 3650 N N . CYS A 1 477 ? -14.328 64.5 42.094 1 19.88 477 CYS A N 1
ATOM 3651 C CA . CYS A 1 477 ? -15.383 65.062 41.25 1 19.88 477 CYS A CA 1
ATOM 3652 C C . CYS A 1 477 ? -15.312 66.562 41.188 1 19.88 477 CYS A C 1
ATOM 3654 O O . CYS A 1 477 ? -16.266 67.188 40.75 1 19.88 477 CYS A O 1
ATOM 3656 N N . SER A 1 478 ? -14.242 67.375 41.562 1 19.62 478 SER A N 1
ATOM 3657 C CA . SER A 1 478 ? -14.57 68.812 41.5 1 19.62 478 SER A CA 1
ATOM 3658 C C . SER A 1 478 ? -14.719 69.312 40.062 1 19.62 478 SER A C 1
ATOM 3660 O O . SER A 1 478 ? -13.727 69.562 39.375 1 19.62 478 SER A O 1
ATOM 3662 N N . LEU A 1 479 ? -15.383 68.875 39.062 1 17.31 479 LEU A N 1
ATOM 3663 C CA . LEU A 1 479 ? -15.367 69.562 37.781 1 17.31 479 LEU A CA 1
ATOM 3664 C C . LEU A 1 479 ? -16.047 70.938 37.906 1 17.31 479 LEU A C 1
ATOM 3666 O O . LEU A 1 479 ? -16.469 71.5 36.906 1 17.31 479 LEU A O 1
ATOM 3670 N N . ARG A 1 480 ? -16.438 71.625 39.031 1 18.75 480 ARG A N 1
ATOM 3671 C CA . ARG A 1 480 ? -17.219 72.812 38.781 1 18.75 480 ARG A CA 1
ATOM 3672 C C . ARG A 1 480 ? -16.344 73.938 38.219 1 18.75 480 ARG A C 1
ATOM 3674 O O . ARG A 1 480 ? -16.812 75.062 38.031 1 18.75 480 ARG A O 1
ATOM 3681 N N . ALA A 1 481 ? -15.164 74.062 37.938 1 17.42 481 ALA A N 1
ATOM 3682 C CA . ALA A 1 481 ? -14.609 75.375 38.062 1 17.42 481 ALA A CA 1
ATOM 3683 C C . ALA A 1 481 ? -15.109 76.312 36.969 1 17.42 481 ALA A C 1
ATOM 3685 O O . ALA A 1 481 ? -14.656 77.438 36.875 1 17.42 481 ALA A O 1
ATOM 3686 N N . LYS A 1 482 ? -15.82 75.938 35.875 1 20.22 482 LYS A N 1
ATOM 3687 C CA . LYS A 1 482 ? -15.812 77.062 34.906 1 20.22 482 LYS A CA 1
ATOM 3688 C C . LYS A 1 482 ? -16.672 78.188 35.375 1 20.22 482 LYS A C 1
ATOM 3690 O O . LYS A 1 482 ? -17.859 78 35.719 1 20.22 482 LYS A O 1
ATOM 3695 N N . LEU A 1 483 ? -16.266 79.562 35.844 1 19.52 483 LEU A N 1
ATOM 3696 C CA . LEU A 1 483 ? -16.562 80.938 36.188 1 19.52 483 LEU A CA 1
ATOM 3697 C C . LEU A 1 483 ? -17.578 81.562 35.219 1 19.52 483 LEU A C 1
ATOM 3699 O O . LEU A 1 483 ? -18.25 80.812 34.5 1 19.52 483 LEU A O 1
ATOM 3703 N N . SER A 1 484 ? -17.359 82.812 34.531 1 20.7 484 SER A N 1
ATOM 3704 C CA . SER A 1 484 ? -17.844 84.188 34.25 1 20.7 484 SER A CA 1
ATOM 3705 C C . SER A 1 484 ? -18.781 84.188 33.062 1 20.7 484 SER A C 1
ATOM 3707 O O . SER A 1 484 ? -19.812 84.875 33.094 1 20.7 484 SER A O 1
ATOM 3709 N N . GLN A 1 485 ? -18.484 84.188 31.719 1 22.09 485 GLN A N 1
ATOM 3710 C CA . GLN A 1 485 ? -19.094 85.125 30.797 1 22.09 485 GLN A CA 1
ATOM 3711 C C . GLN A 1 485 ? -20.547 84.75 30.484 1 22.09 485 GLN A C 1
ATOM 3713 O O . GLN A 1 485 ? -21.406 85.625 30.469 1 22.09 485 GLN A O 1
ATOM 3718 N N . LEU A 1 486 ? -21.344 83.812 29.797 1 20.84 486 LEU A N 1
ATOM 3719 C CA . LEU A 1 486 ? -22.547 84.438 29.281 1 20.84 486 LEU A CA 1
ATOM 3720 C C . LEU A 1 486 ? -23.625 84.5 30.359 1 20.84 486 LEU A C 1
ATOM 3722 O O . LEU A 1 486 ? -23.797 83.625 31.156 1 20.84 486 LEU A O 1
ATOM 3726 N N . MET B 1 1 ? 58.156 31.875 9.055 1 24.8 1 MET B N 1
ATOM 3727 C CA . MET B 1 1 ? 57.875 30.453 9.297 1 24.8 1 MET B CA 1
ATOM 3728 C C . MET B 1 1 ? 56.656 30 8.539 1 24.8 1 MET B C 1
ATOM 3730 O O . MET B 1 1 ? 55.562 30.562 8.711 1 24.8 1 MET B O 1
ATOM 3734 N N . ASP B 1 2 ? 56.875 29.484 7.281 1 28.09 2 ASP B N 1
ATOM 3735 C CA . ASP B 1 2 ? 56.062 28.984 6.172 1 28.09 2 ASP B CA 1
ATOM 3736 C C . ASP B 1 2 ? 55.281 27.75 6.586 1 28.09 2 ASP B C 1
ATOM 3738 O O . ASP B 1 2 ? 55.844 26.703 6.887 1 28.09 2 ASP B O 1
ATOM 3742 N N . ASP B 1 3 ? 54.25 27.875 7.363 1 29.69 3 ASP B N 1
ATOM 3743 C CA . ASP B 1 3 ? 53.312 26.812 7.746 1 29.69 3 ASP B CA 1
ATOM 3744 C C . ASP B 1 3 ? 52.75 26.109 6.516 1 29.69 3 ASP B C 1
ATOM 3746 O O . ASP B 1 3 ? 52.031 26.719 5.727 1 29.69 3 ASP B O 1
ATOM 3750 N N . GLN B 1 4 ? 53.562 25.188 5.93 1 26.19 4 GLN B N 1
ATOM 3751 C CA . GLN B 1 4 ? 53.188 24.281 4.836 1 26.19 4 GLN B CA 1
ATOM 3752 C C . GLN B 1 4 ? 51.969 23.438 5.203 1 26.19 4 GLN B C 1
ATOM 3754 O O . GLN B 1 4 ? 51.969 22.766 6.234 1 26.19 4 GLN B O 1
ATOM 3759 N N . TYR B 1 5 ? 50.75 23.812 4.766 1 32.5 5 TYR B N 1
ATOM 3760 C CA . TYR B 1 5 ? 49.5 23.078 4.754 1 32.5 5 TYR B CA 1
ATOM 3761 C C . TYR B 1 5 ? 49.688 21.688 4.129 1 32.5 5 TYR B C 1
ATOM 3763 O O . TYR B 1 5 ? 50.094 21.578 2.975 1 32.5 5 TYR B O 1
ATOM 3771 N N . ASP B 1 6 ? 50.094 20.688 4.879 1 27.89 6 ASP B N 1
ATOM 3772 C CA . ASP B 1 6 ? 50.094 19.281 4.496 1 27.89 6 ASP B CA 1
ATOM 3773 C C . ASP B 1 6 ? 48.719 18.828 4.012 1 27.89 6 ASP B C 1
ATOM 3775 O O . ASP B 1 6 ? 47.75 18.828 4.777 1 27.89 6 ASP B O 1
ATOM 3779 N N . GLU B 1 7 ? 48.438 19 2.766 1 31.19 7 GLU B N 1
ATOM 3780 C CA . GLU B 1 7 ? 47.312 18.344 2.102 1 31.19 7 GLU B CA 1
ATOM 3781 C C . GLU B 1 7 ? 47.406 16.828 2.234 1 31.19 7 GLU B C 1
ATOM 3783 O O . GLU B 1 7 ? 48.312 16.203 1.669 1 31.19 7 GLU B O 1
ATOM 3788 N N . GLN B 1 8 ? 47.062 16.297 3.322 1 28.61 8 GLN B N 1
ATOM 3789 C CA . GLN B 1 8 ? 46.875 14.844 3.387 1 28.61 8 GLN B CA 1
ATOM 3790 C C . GLN B 1 8 ? 46.031 14.336 2.229 1 28.61 8 GLN B C 1
ATOM 3792 O O . GLN B 1 8 ? 44.844 14.688 2.117 1 28.61 8 GLN B O 1
ATOM 3797 N N . ALA B 1 9 ? 46.688 13.859 1.091 1 30.64 9 ALA B N 1
ATOM 3798 C CA . ALA B 1 9 ? 46.125 13.117 -0.039 1 30.64 9 ALA B CA 1
ATOM 3799 C C . ALA B 1 9 ? 45.344 11.891 0.437 1 30.64 9 ALA B C 1
ATOM 3801 O O . ALA B 1 9 ? 45.906 11 1.07 1 30.64 9 ALA B O 1
ATOM 3802 N N . GLN B 1 10 ? 44.125 12.133 0.67 1 33.41 10 GLN B N 1
ATOM 3803 C CA . GLN B 1 10 ? 43.344 10.906 0.805 1 33.41 10 GLN B CA 1
ATOM 3804 C C . GLN B 1 10 ? 43.688 9.906 -0.297 1 33.41 10 GLN B C 1
ATOM 3806 O O . GLN B 1 10 ? 43.656 10.25 -1.481 1 33.41 10 GLN B O 1
ATOM 3811 N N . THR B 1 11 ? 44.469 9 -0.021 1 40.38 11 THR B N 1
ATOM 3812 C CA . THR B 1 11 ? 44.906 8 -0.993 1 40.38 11 THR B CA 1
ATOM 3813 C C . THR B 1 11 ? 43.719 7.25 -1.56 1 40.38 11 THR B C 1
ATOM 3815 O O . THR B 1 11 ? 42.719 7.074 -0.874 1 40.38 11 THR B O 1
ATOM 3818 N N . PRO B 1 12 ? 43.75 6.996 -2.805 1 44.28 12 PRO B N 1
ATOM 3819 C CA . PRO B 1 12 ? 42.75 6.176 -3.496 1 44.28 12 PRO B CA 1
ATOM 3820 C C . PRO B 1 12 ? 42.375 4.914 -2.717 1 44.28 12 PRO B C 1
ATOM 3822 O O . PRO B 1 12 ? 41.312 4.34 -2.934 1 44.28 12 PRO B O 1
ATOM 3825 N N . ALA B 1 13 ? 43.219 4.496 -1.802 1 52.31 13 ALA B N 1
ATOM 3826 C CA . ALA B 1 13 ? 42.969 3.283 -1.027 1 52.31 13 ALA B CA 1
ATOM 3827 C C . ALA B 1 13 ? 41.844 3.504 -0.015 1 52.31 13 ALA B C 1
ATOM 3829 O O . ALA B 1 13 ? 41.031 2.598 0.245 1 52.31 13 ALA B O 1
ATOM 3830 N N . ASP B 1 14 ? 41.688 4.652 0.472 1 48.44 14 ASP B N 1
ATOM 3831 C CA . ASP B 1 14 ? 40.688 4.938 1.471 1 48.44 14 ASP B CA 1
ATOM 3832 C C . ASP B 1 14 ? 39.312 5.062 0.822 1 48.44 14 ASP B C 1
ATOM 3834 O O . ASP B 1 14 ? 38.281 4.672 1.415 1 48.44 14 ASP B O 1
ATOM 3838 N N . SER B 1 15 ? 39.344 5.449 -0.418 1 51.62 15 SER B N 1
ATOM 3839 C CA . SER B 1 15 ? 38.062 5.539 -1.154 1 51.62 15 SER B CA 1
ATOM 3840 C C . SER B 1 15 ? 37.562 4.156 -1.558 1 51.62 15 SER B C 1
ATOM 3842 O O . SER B 1 15 ? 36.375 3.885 -1.497 1 51.62 15 SER B O 1
ATOM 3844 N N . ASP B 1 16 ? 38.625 3.252 -1.802 1 50.28 16 ASP B N 1
ATOM 3845 C CA . ASP B 1 16 ? 38.25 1.89 -2.188 1 50.28 16 ASP B CA 1
ATOM 3846 C C . ASP B 1 16 ? 37.719 1.109 -1 1 50.28 16 ASP B C 1
ATOM 3848 O O . ASP B 1 16 ? 36.781 0.3 -1.157 1 50.28 16 ASP B O 1
ATOM 3852 N N . LYS B 1 17 ? 38.156 1.521 0.243 1 57.19 17 LYS B N 1
ATOM 3853 C CA . LYS B 1 17 ? 37.688 0.837 1.449 1 57.19 17 LYS B CA 1
ATOM 3854 C C . LYS B 1 17 ? 36.312 1.318 1.858 1 57.19 17 LYS B C 1
ATOM 3856 O O . LYS B 1 17 ? 35.469 0.524 2.297 1 57.19 17 LYS B O 1
ATOM 3861 N N . GLY B 1 18 ? 36.062 2.504 1.645 1 48.09 18 GLY B N 1
ATOM 3862 C CA . GLY B 1 18 ? 34.781 3.08 1.93 1 48.09 18 GLY B CA 1
ATOM 3863 C C . GLY B 1 18 ? 33.688 2.576 1.003 1 48.09 18 GLY B C 1
ATOM 3864 O O . GLY B 1 18 ? 32.562 2.27 1.447 1 48.09 18 GLY B O 1
ATOM 3865 N N . ALA B 1 19 ? 34.156 2.363 -0.221 1 47.81 19 ALA B N 1
ATOM 3866 C CA . ALA B 1 19 ? 33.25 1.841 -1.226 1 47.81 19 ALA B CA 1
ATOM 3867 C C . ALA B 1 19 ? 32.969 0.36 -0.992 1 47.81 19 ALA B C 1
ATOM 3869 O O . ALA B 1 19 ? 31.812 -0.079 -1.075 1 47.81 19 ALA B O 1
ATOM 3870 N N . ALA B 1 20 ? 33.969 -0.398 -0.73 1 50.56 20 ALA B N 1
ATOM 3871 C CA . ALA B 1 20 ? 33.812 -1.821 -0.442 1 50.56 20 ALA B CA 1
ATOM 3872 C C . ALA B 1 20 ? 32.969 -2.037 0.811 1 50.56 20 ALA B C 1
ATOM 3874 O O . ALA B 1 20 ? 32.125 -2.928 0.846 1 50.56 20 ALA B O 1
ATOM 3875 N N . ALA B 1 21 ? 33.156 -1.206 1.804 1 57.88 21 ALA B N 1
ATOM 3876 C CA . ALA B 1 21 ? 32.406 -1.29 3.041 1 57.88 21 ALA B CA 1
ATOM 3877 C C . ALA B 1 21 ? 30.922 -0.937 2.801 1 57.88 21 ALA B C 1
ATOM 3879 O O . ALA B 1 21 ? 30.031 -1.564 3.367 1 57.88 21 ALA B O 1
ATOM 3880 N N . ALA B 1 22 ? 30.672 0.028 1.978 1 53.66 22 ALA B N 1
ATOM 3881 C CA . ALA B 1 22 ? 29.297 0.421 1.637 1 53.66 22 ALA B CA 1
ATOM 3882 C C . ALA B 1 22 ? 28.594 -0.672 0.835 1 53.66 22 ALA B C 1
ATOM 3884 O O . ALA B 1 22 ? 27.422 -0.963 1.068 1 53.66 22 ALA B O 1
ATOM 3885 N N . VAL B 1 23 ? 29.328 -1.347 -0.045 1 52.44 23 VAL B N 1
ATOM 3886 C CA . VAL B 1 23 ? 28.781 -2.459 -0.817 1 52.44 23 VAL B CA 1
ATOM 3887 C C . VAL B 1 23 ? 28.453 -3.623 0.115 1 52.44 23 VAL B C 1
ATOM 3889 O O . VAL B 1 23 ? 27.406 -4.266 -0.031 1 52.44 23 VAL B O 1
ATOM 3892 N N . ASP B 1 24 ? 29.203 -3.748 1.077 1 67.88 24 ASP B N 1
ATOM 3893 C CA . ASP B 1 24 ? 29 -4.832 2.037 1 67.88 24 ASP B CA 1
ATOM 3894 C C . ASP B 1 24 ? 27.766 -4.578 2.904 1 67.88 24 ASP B C 1
ATOM 3896 O O . ASP B 1 24 ? 27 -5.5 3.174 1 67.88 24 ASP B O 1
ATOM 3900 N N . ALA B 1 25 ? 27.609 -3.311 3.23 1 66.69 25 ALA B N 1
ATOM 3901 C CA . ALA B 1 25 ? 26.453 -2.979 4.062 1 66.69 25 ALA B CA 1
ATOM 3902 C C . ALA B 1 25 ? 25.156 -3.123 3.283 1 66.69 25 ALA B C 1
ATOM 3904 O O . ALA B 1 25 ? 24.156 -3.611 3.816 1 66.69 25 ALA B O 1
ATOM 3905 N N . THR B 1 26 ? 25.172 -2.803 2.1 1 67.94 26 THR B N 1
ATOM 3906 C CA . THR B 1 26 ? 24 -2.902 1.242 1 67.94 26 THR B CA 1
ATOM 3907 C C . THR B 1 26 ? 23.641 -4.363 0.988 1 67.94 26 THR B C 1
ATOM 3909 O O . THR B 1 26 ? 22.469 -4.73 1.017 1 67.94 26 THR B O 1
ATOM 3912 N N . THR B 1 27 ? 24.641 -5.066 0.841 1 74.69 27 THR B N 1
ATOM 3913 C CA . THR B 1 27 ? 24.438 -6.492 0.619 1 74.69 27 THR B CA 1
ATOM 3914 C C . THR B 1 27 ? 23.875 -7.16 1.875 1 74.69 27 THR B C 1
ATOM 3916 O O . THR B 1 27 ? 23 -8.016 1.791 1 74.69 27 THR B O 1
ATOM 3919 N N . ALA B 1 28 ? 24.406 -6.668 2.93 1 78.88 28 ALA B N 1
ATOM 3920 C CA . ALA B 1 28 ? 23.922 -7.227 4.195 1 78.88 28 ALA B CA 1
ATOM 3921 C C . ALA B 1 28 ? 22.469 -6.863 4.441 1 78.88 28 ALA B C 1
ATOM 3923 O O . ALA B 1 28 ? 21.688 -7.699 4.891 1 78.88 28 ALA B O 1
ATOM 3924 N N . ALA B 1 29 ? 22.141 -5.664 4.078 1 76.06 29 ALA B N 1
ATOM 3925 C CA . ALA B 1 29 ? 20.766 -5.215 4.262 1 76.06 29 ALA B CA 1
ATOM 3926 C C . ALA B 1 29 ? 19.812 -5.949 3.316 1 76.06 29 ALA B C 1
ATOM 3928 O O . ALA B 1 29 ? 18.719 -6.352 3.715 1 76.06 29 ALA B O 1
ATOM 3929 N N . ALA B 1 30 ? 20.25 -6.129 2.186 1 80.12 30 ALA B N 1
ATOM 3930 C CA . ALA B 1 30 ? 19.453 -6.852 1.205 1 80.12 30 ALA B CA 1
ATOM 3931 C C . ALA B 1 30 ? 19.25 -8.305 1.616 1 80.12 30 ALA B C 1
ATOM 3933 O O . ALA B 1 30 ? 18.172 -8.867 1.467 1 80.12 30 ALA B O 1
ATOM 3934 N N . SER B 1 31 ? 20.281 -8.875 2.109 1 85.31 31 SER B N 1
ATOM 3935 C CA . SER B 1 31 ? 20.203 -10.258 2.557 1 85.31 31 SER B CA 1
ATOM 3936 C C . SER B 1 31 ? 19.25 -10.406 3.744 1 85.31 31 SER B C 1
ATOM 3938 O O . SER B 1 31 ? 18.469 -11.352 3.805 1 85.31 31 SER B O 1
ATOM 3940 N N . SER B 1 32 ? 19.406 -9.477 4.609 1 84 32 SER B N 1
ATOM 3941 C CA . SER B 1 32 ? 18.516 -9.5 5.773 1 84 32 SER B CA 1
ATOM 3942 C C . SER B 1 32 ? 17.062 -9.344 5.367 1 84 32 SER B C 1
ATOM 3944 O O . SER B 1 32 ? 16.188 -10.039 5.887 1 84 32 SER B O 1
ATOM 3946 N N . SER B 1 33 ? 16.859 -8.445 4.457 1 81.75 33 SER B N 1
ATOM 3947 C CA . SER B 1 33 ? 15.508 -8.234 3.947 1 81.75 33 SER B CA 1
ATOM 3948 C C . SER B 1 33 ? 14.984 -9.477 3.244 1 81.75 33 SER B C 1
ATOM 3950 O O . SER B 1 33 ? 13.828 -9.867 3.436 1 81.75 33 SER B O 1
ATOM 3952 N N . LEU B 1 34 ? 15.789 -10.07 2.492 1 89.5 34 LEU B N 1
ATOM 3953 C CA . LEU B 1 34 ? 15.383 -11.258 1.743 1 89.5 34 LEU B CA 1
ATOM 3954 C C . LEU B 1 34 ? 15.094 -12.422 2.684 1 89.5 34 LEU B C 1
ATOM 3956 O O . LEU B 1 34 ? 14.125 -13.164 2.479 1 89.5 34 LEU B O 1
ATOM 3960 N N . LEU B 1 35 ? 15.828 -12.547 3.734 1 90.56 35 LEU B N 1
ATOM 3961 C CA . LEU B 1 35 ? 15.602 -13.617 4.699 1 90.56 35 LEU B CA 1
ATOM 3962 C C . LEU B 1 35 ? 14.234 -13.469 5.367 1 90.56 35 LEU B C 1
ATOM 3964 O O . LEU B 1 35 ? 13.633 -14.461 5.785 1 90.56 35 LEU B O 1
ATOM 3968 N N . LYS B 1 36 ? 13.742 -12.219 5.359 1 89.38 36 LYS B N 1
ATOM 3969 C CA . LYS B 1 36 ? 12.484 -11.945 6.047 1 89.38 36 LYS B CA 1
ATOM 3970 C C . LYS B 1 36 ? 11.32 -11.906 5.062 1 89.38 36 LYS B C 1
ATOM 3972 O O . LYS B 1 36 ? 10.164 -11.727 5.469 1 89.38 36 LYS B O 1
ATOM 3977 N N . TRP B 1 37 ? 11.57 -12.086 3.859 1 91.75 37 TRP B N 1
ATOM 3978 C CA . TRP B 1 37 ? 10.57 -11.852 2.822 1 91.75 37 TRP B CA 1
ATOM 3979 C C . TRP B 1 37 ? 9.391 -12.805 2.98 1 91.75 37 TRP B C 1
ATOM 3981 O O . TRP B 1 37 ? 8.227 -12.383 2.959 1 91.75 37 TRP B O 1
ATOM 3991 N N . SER B 1 38 ? 9.648 -14.086 3.156 1 92.94 38 SER B N 1
ATOM 3992 C CA . SER B 1 38 ? 8.578 -15.078 3.246 1 92.94 38 SER B CA 1
ATOM 3993 C C . SER B 1 38 ? 7.707 -14.836 4.473 1 92.94 38 SER B C 1
ATOM 3995 O O . SER B 1 38 ? 6.484 -14.984 4.414 1 92.94 38 SER B O 1
ATOM 3997 N N . ASP B 1 39 ? 8.336 -14.484 5.543 1 90.75 39 ASP B N 1
ATOM 3998 C CA . ASP B 1 39 ? 7.59 -14.164 6.758 1 90.75 39 ASP B CA 1
ATOM 3999 C C . ASP B 1 39 ? 6.695 -12.945 6.547 1 90.75 39 ASP B C 1
ATOM 4001 O O . ASP B 1 39 ? 5.562 -12.914 7.031 1 90.75 39 ASP B O 1
ATOM 4005 N N . LYS B 1 40 ? 7.254 -12.008 5.859 1 91.62 40 LYS B N 1
ATOM 4006 C CA . LYS B 1 40 ? 6.465 -10.82 5.562 1 91.62 40 LYS B CA 1
ATOM 4007 C C . LYS B 1 40 ? 5.266 -11.156 4.684 1 91.62 40 LYS B C 1
ATOM 4009 O O . LYS B 1 40 ? 4.152 -10.695 4.934 1 91.62 40 LYS B O 1
ATOM 4014 N N . GLN B 1 41 ? 5.469 -11.938 3.637 1 92 41 GLN B N 1
ATOM 4015 C CA . GLN B 1 41 ? 4.367 -12.344 2.771 1 92 41 GLN B CA 1
ATOM 4016 C C . GLN B 1 41 ? 3.283 -13.07 3.566 1 92 41 GLN B C 1
ATOM 4018 O O . GLN B 1 41 ? 2.092 -12.812 3.373 1 92 41 GLN B O 1
ATOM 4023 N N . PHE B 1 42 ? 3.74 -13.914 4.434 1 91.19 42 PHE B N 1
ATOM 4024 C CA . PHE B 1 42 ? 2.816 -14.664 5.281 1 91.19 42 PHE B CA 1
ATOM 4025 C C . PHE B 1 42 ? 2.041 -13.727 6.195 1 91.19 42 PHE B C 1
ATOM 4027 O O . PHE B 1 42 ? 0.83 -13.883 6.367 1 91.19 42 PHE B O 1
ATOM 4034 N N . HIS B 1 43 ? 2.742 -12.797 6.797 1 90.75 43 HIS B N 1
ATOM 4035 C CA . HIS B 1 43 ? 2.111 -11.812 7.664 1 90.75 43 HIS B CA 1
ATOM 4036 C C . HIS B 1 43 ? 1.017 -11.047 6.926 1 90.75 43 HIS B C 1
ATOM 4038 O O . HIS B 1 43 ? -0.093 -10.891 7.441 1 90.75 43 HIS B O 1
ATOM 4044 N N . ILE B 1 44 ? 1.261 -10.609 5.754 1 93.06 44 ILE B N 1
ATOM 4045 C CA . ILE B 1 44 ? 0.306 -9.836 4.965 1 93.06 44 ILE B CA 1
ATOM 4046 C C . ILE B 1 44 ? -0.894 -10.719 4.609 1 93.06 44 ILE B C 1
ATOM 4048 O O . ILE B 1 44 ? -2.041 -10.336 4.859 1 93.06 44 ILE B O 1
ATOM 4052 N N . LEU B 1 45 ? -0.628 -11.906 4.117 1 92.44 45 LEU B N 1
ATOM 4053 C CA . LEU B 1 45 ? -1.668 -12.812 3.643 1 92.44 45 LEU B CA 1
ATOM 4054 C C . LEU B 1 45 ? -2.629 -13.172 4.77 1 92.44 45 LEU B C 1
ATOM 4056 O O . LEU B 1 45 ? -3.814 -13.414 4.527 1 92.44 45 LEU B O 1
ATOM 4060 N N . THR B 1 46 ? -2.107 -13.141 6.012 1 90.06 46 THR B N 1
ATOM 4061 C CA . THR B 1 46 ? -2.908 -13.633 7.129 1 90.06 46 THR B CA 1
ATOM 4062 C C . THR B 1 46 ? -3.434 -12.469 7.965 1 90.06 46 THR B C 1
ATOM 4064 O O . THR B 1 46 ? -3.941 -12.664 9.07 1 90.06 46 THR B O 1
ATOM 4067 N N . GLY B 1 47 ? -3.262 -11.273 7.461 1 85.44 47 GLY B N 1
ATOM 4068 C CA . GLY B 1 47 ? -3.711 -10.141 8.25 1 85.44 47 GLY B CA 1
ATOM 4069 C C . GLY B 1 47 ? -2.963 -9.984 9.555 1 85.44 47 GLY B C 1
ATOM 4070 O O . GLY B 1 47 ? -3.568 -9.695 10.594 1 85.44 47 GLY B O 1
ATOM 4071 N N . GLY B 1 48 ? -1.738 -10.336 9.523 1 78.94 48 GLY B N 1
ATOM 4072 C CA . GLY B 1 48 ? -0.925 -10.234 10.719 1 78.94 48 GLY B CA 1
ATOM 4073 C C . GLY B 1 48 ? -0.881 -11.516 11.523 1 78.94 48 GLY B C 1
ATOM 4074 O O . GLY B 1 48 ? -0.69 -11.484 12.742 1 78.94 48 GLY B O 1
ATOM 4075 N N . GLY B 1 49 ? -1.143 -12.609 10.906 1 77.06 49 GLY B N 1
ATOM 4076 C CA . GLY B 1 49 ? -1.082 -13.898 11.57 1 77.06 49 GLY B CA 1
ATOM 4077 C C . GLY B 1 49 ? -2.381 -14.281 12.258 1 77.06 49 GLY B C 1
ATOM 4078 O O . GLY B 1 49 ? -2.42 -15.227 13.039 1 77.06 49 GLY B O 1
ATOM 4079 N N . VAL B 1 50 ? -3.5 -13.586 11.906 1 76.56 50 VAL B N 1
ATOM 4080 C CA . VAL B 1 50 ? -4.707 -13.797 12.695 1 76.56 50 VAL B CA 1
ATOM 4081 C C . VAL B 1 50 ? -5.805 -14.398 11.82 1 76.56 50 VAL B C 1
ATOM 4083 O O . VAL B 1 50 ? -6.918 -14.641 12.289 1 76.56 50 VAL B O 1
ATOM 4086 N N . SER B 1 51 ? -5.523 -14.711 10.641 1 82.75 51 SER B N 1
ATOM 4087 C CA . SER B 1 51 ? -6.566 -15.086 9.695 1 82.75 51 SER B CA 1
ATOM 4088 C C . SER B 1 51 ? -7.254 -16.391 10.109 1 82.75 51 SER B C 1
ATOM 4090 O O . SER B 1 51 ? -8.445 -16.562 9.867 1 82.75 51 SER B O 1
ATOM 4092 N N . SER B 1 52 ? -6.539 -17.281 10.703 1 79.88 52 SER B N 1
ATOM 4093 C CA . SER B 1 52 ? -7.117 -18.562 11.078 1 79.88 52 SER B CA 1
ATOM 4094 C C . SER B 1 52 ? -8.312 -18.391 12.008 1 79.88 52 SER B C 1
ATOM 4096 O O . SER B 1 52 ? -9.227 -19.219 12.023 1 79.88 52 SER B O 1
ATOM 4098 N N . LYS B 1 53 ? -8.32 -17.234 12.656 1 82.5 53 LYS B N 1
ATOM 4099 C CA . LYS B 1 53 ? -9.414 -16.922 13.578 1 82.5 53 LYS B CA 1
ATOM 4100 C C . LYS B 1 53 ? -10.688 -16.562 12.812 1 82.5 53 LYS B C 1
ATOM 4102 O O . LYS B 1 53 ? -11.789 -16.703 13.344 1 82.5 53 LYS B O 1
ATOM 4107 N N . TRP B 1 54 ? -10.516 -16.203 11.633 1 85.62 54 TRP B N 1
ATOM 4108 C CA . TRP B 1 54 ? -11.648 -15.617 10.922 1 85.62 54 TRP B CA 1
ATOM 4109 C C . TRP B 1 54 ? -12.211 -16.609 9.898 1 85.62 54 TRP B C 1
ATOM 4111 O O . TRP B 1 54 ? -13.375 -16.5 9.5 1 85.62 54 TRP B O 1
ATOM 4121 N N . TYR B 1 55 ? -11.375 -17.609 9.477 1 86.88 55 TYR B N 1
ATOM 4122 C CA . TYR B 1 55 ? -11.82 -18.609 8.531 1 86.88 55 TYR B CA 1
ATOM 4123 C C . TYR B 1 55 ? -12.609 -19.719 9.234 1 86.88 55 TYR B C 1
ATOM 4125 O O . TYR B 1 55 ? -12.203 -20.875 9.234 1 86.88 55 TYR B O 1
ATOM 4133 N N . ARG B 1 56 ? -13.672 -19.281 9.734 1 83.44 56 ARG B N 1
ATOM 4134 C CA . ARG B 1 56 ? -14.539 -20.219 10.445 1 83.44 56 ARG B CA 1
ATOM 4135 C C . ARG B 1 56 ? -16 -19.828 10.305 1 83.44 56 ARG B C 1
ATOM 4137 O O . ARG B 1 56 ? -16.312 -18.656 10.062 1 83.44 56 ARG B O 1
ATOM 4144 N N . GLY B 1 57 ? -16.781 -20.859 10.367 1 79.19 57 GLY B N 1
ATOM 4145 C CA . GLY B 1 57 ? -18.219 -20.609 10.406 1 79.19 57 GLY B CA 1
ATOM 4146 C C . GLY B 1 57 ? -18.672 -19.922 11.688 1 79.19 57 GLY B C 1
ATOM 4147 O O . GLY B 1 57 ? -17.984 -19.984 12.703 1 79.19 57 GLY B O 1
ATOM 4148 N N . PRO B 1 58 ? -19.781 -19.156 11.516 1 81.25 58 PRO B N 1
ATOM 4149 C CA . PRO B 1 58 ? -20.688 -19.109 10.375 1 81.25 58 PRO B CA 1
ATOM 4150 C C . PRO B 1 58 ? -20.344 -18 9.383 1 81.25 58 PRO B C 1
ATOM 4152 O O . PRO B 1 58 ? -20.859 -17.984 8.258 1 81.25 58 PRO B O 1
ATOM 4155 N N . ARG B 1 59 ? -19.469 -17.156 9.703 1 82.88 59 ARG B N 1
ATOM 4156 C CA . ARG B 1 59 ? -19.281 -15.992 8.859 1 82.88 59 ARG B CA 1
ATOM 4157 C C . ARG B 1 59 ? -18.516 -16.359 7.59 1 82.88 59 ARG B C 1
ATOM 4159 O O . ARG B 1 59 ? -18.906 -15.977 6.488 1 82.88 59 ARG B O 1
ATOM 4166 N N . PHE B 1 60 ? -17.484 -17.188 7.797 1 90.12 60 PHE B N 1
ATOM 4167 C CA . PHE B 1 60 ? -16.656 -17.516 6.641 1 90.12 60 PHE B CA 1
ATOM 4168 C C . PHE B 1 60 ? -16.297 -19 6.621 1 90.12 60 PHE B C 1
ATOM 4170 O O . PHE B 1 60 ? -15.133 -19.359 6.754 1 90.12 60 PHE B O 1
ATOM 4177 N N . PRO B 1 61 ? -17.281 -19.766 6.344 1 90.06 61 PRO B N 1
ATOM 4178 C CA . PRO B 1 61 ? -17.094 -21.219 6.309 1 90.06 61 PRO B CA 1
ATOM 4179 C C . PRO B 1 61 ? -16.375 -21.688 5.047 1 90.06 61 PRO B C 1
ATOM 4181 O O . PRO B 1 61 ? -16.359 -20.969 4.039 1 90.06 61 PRO B O 1
ATOM 4184 N N . PHE B 1 62 ? -15.766 -22.844 5.141 1 92.81 62 PHE B N 1
ATOM 4185 C CA . PHE B 1 62 ? -15.234 -23.531 3.967 1 92.81 62 PHE B CA 1
ATOM 4186 C C . PHE B 1 62 ? -15.227 -25.047 4.18 1 92.81 62 PHE B C 1
ATOM 4188 O O . PHE B 1 62 ? -15.203 -25.516 5.316 1 92.81 62 PHE B O 1
ATOM 4195 N N . SER B 1 63 ? -15.328 -25.734 3.15 1 94.31 63 SER B N 1
ATOM 4196 C CA . SER B 1 63 ? -15.219 -27.188 3.193 1 94.31 63 SER B CA 1
ATOM 4197 C C . SER B 1 63 ? -13.773 -27.641 3.014 1 94.31 63 SER B C 1
ATOM 4199 O O . SER B 1 63 ? -12.953 -26.906 2.457 1 94.31 63 SER B O 1
ATOM 4201 N N . GLN B 1 64 ? -13.445 -28.797 3.385 1 94.44 64 GLN B N 1
ATOM 4202 C CA . GLN B 1 64 ? -12.102 -29.359 3.236 1 94.44 64 GLN B CA 1
ATOM 4203 C C . GLN B 1 64 ? -11.688 -29.422 1.769 1 94.44 64 GLN B C 1
ATOM 4205 O O . GLN B 1 64 ? -10.516 -29.234 1.439 1 94.44 64 GLN B O 1
ATOM 4210 N N . GLU B 1 65 ? -12.641 -29.641 0.971 1 95.25 65 GLU B N 1
ATOM 4211 C CA . GLU B 1 65 ? -12.359 -29.766 -0.457 1 95.25 65 GLU B CA 1
ATOM 4212 C C . GLU B 1 65 ? -11.891 -28.438 -1.046 1 95.25 65 GLU B C 1
ATOM 4214 O O . GLU B 1 65 ? -11.305 -28.406 -2.127 1 95.25 65 GLU B O 1
ATOM 4219 N N . GLU B 1 66 ? -12.156 -27.375 -0.353 1 95.38 66 GLU B N 1
ATOM 4220 C CA . GLU B 1 66 ? -11.797 -26.062 -0.851 1 95.38 66 GLU B CA 1
ATOM 4221 C C . GLU B 1 66 ? -10.352 -25.703 -0.5 1 95.38 66 GLU B C 1
ATOM 4223 O O . GLU B 1 66 ? -9.82 -24.703 -0.961 1 95.38 66 GLU B O 1
ATOM 4228 N N . LEU B 1 67 ? -9.711 -26.547 0.307 1 96.25 67 LEU B N 1
ATOM 4229 C CA . LEU B 1 67 ? -8.312 -26.312 0.633 1 96.25 67 LEU B CA 1
ATOM 4230 C C . LEU B 1 67 ? -7.438 -26.422 -0.61 1 96.25 67 LEU B C 1
ATOM 4232 O O . LEU B 1 67 ? -7.664 -27.297 -1.455 1 96.25 67 LEU B O 1
ATOM 4236 N N . PRO B 1 68 ? -6.473 -25.594 -0.713 1 97 68 PRO B N 1
ATOM 4237 C CA . PRO B 1 68 ? -5.738 -25.5 -1.978 1 97 68 PRO B CA 1
ATOM 4238 C C . PRO B 1 68 ? -5.027 -26.797 -2.338 1 97 68 PRO B C 1
ATOM 4240 O O . PRO B 1 68 ? -4.871 -27.125 -3.521 1 97 68 PRO B O 1
ATOM 4243 N N . HIS B 1 69 ? -4.602 -27.578 -1.302 1 95.94 69 HIS B N 1
ATOM 4244 C CA . HIS B 1 69 ? -3.797 -28.766 -1.574 1 95.94 69 HIS B CA 1
ATOM 4245 C C . HIS B 1 69 ? -4.621 -30.047 -1.41 1 95.94 69 HIS B C 1
ATOM 4247 O O . HIS B 1 69 ? -4.066 -31.141 -1.374 1 95.94 69 HIS B O 1
ATOM 4253 N N . PHE B 1 70 ? -5.938 -29.938 -1.294 1 96 70 PHE B N 1
ATOM 4254 C CA . PHE B 1 70 ? -6.805 -31.094 -1.067 1 96 70 PHE B CA 1
ATOM 4255 C C . PHE B 1 70 ? -6.633 -32.125 -2.174 1 96 70 PHE B C 1
ATOM 4257 O O . PHE B 1 70 ? -6.344 -33.281 -1.902 1 96 70 PHE B O 1
ATOM 4264 N N . HIS B 1 71 ? -6.754 -31.766 -3.395 1 95.31 71 HIS B N 1
ATOM 4265 C CA . HIS B 1 71 ? -6.66 -32.688 -4.531 1 95.31 71 HIS B CA 1
ATOM 4266 C C . HIS B 1 71 ? -5.211 -33.062 -4.824 1 95.31 71 HIS B C 1
ATOM 4268 O O . HIS B 1 71 ? -4.93 -34.156 -5.273 1 95.31 71 HIS B O 1
ATOM 4274 N N . LYS B 1 72 ? -4.305 -32.062 -4.59 1 93.94 72 LYS B N 1
ATOM 4275 C CA . LYS B 1 72 ? -2.891 -32.375 -4.797 1 93.94 72 LYS B CA 1
ATOM 4276 C C . LYS B 1 72 ? -2.418 -33.469 -3.867 1 93.94 72 LYS B C 1
ATOM 4278 O O . LYS B 1 72 ? -1.754 -34.438 -4.305 1 93.94 72 LYS B O 1
ATOM 4283 N N . ALA B 1 73 ? -2.779 -33.344 -2.641 1 91.38 73 ALA B N 1
ATOM 4284 C CA . ALA B 1 73 ? -2.379 -34.344 -1.64 1 91.38 73 ALA B CA 1
ATOM 4285 C C . ALA B 1 73 ? -2.938 -35.719 -1.972 1 91.38 73 ALA B C 1
ATOM 4287 O O . ALA B 1 73 ? -2.367 -36.75 -1.577 1 91.38 73 ALA B O 1
ATOM 4288 N N . ARG B 1 74 ? -3.99 -35.75 -2.756 1 92.12 74 ARG B N 1
ATOM 4289 C CA . ARG B 1 74 ? -4.684 -37 -3.074 1 92.12 74 ARG B CA 1
ATOM 4290 C C . ARG B 1 74 ? -4.391 -37.438 -4.504 1 92.12 74 ARG B C 1
ATOM 4292 O O . ARG B 1 74 ? -4.961 -38.438 -4.988 1 92.12 74 ARG B O 1
ATOM 4299 N N . ALA B 1 75 ? -3.574 -36.719 -5.227 1 90.12 75 ALA B N 1
ATOM 4300 C CA . ALA B 1 75 ? -3.201 -37 -6.609 1 90.12 75 ALA B CA 1
ATOM 4301 C C . ALA B 1 75 ? -4.434 -37.062 -7.512 1 90.12 75 ALA B C 1
ATOM 4303 O O . ALA B 1 75 ? -4.527 -37.938 -8.383 1 90.12 75 ALA B O 1
ATOM 4304 N N . THR B 1 76 ? -5.398 -36.156 -7.172 1 93.56 76 THR B N 1
ATOM 4305 C CA . THR B 1 76 ? -6.637 -36.188 -7.945 1 93.56 76 THR B CA 1
ATOM 4306 C C . THR B 1 76 ? -6.797 -34.875 -8.734 1 93.56 76 THR B C 1
ATOM 4308 O O . THR B 1 76 ? -7.902 -34.531 -9.156 1 93.56 76 THR B O 1
ATOM 4311 N N . THR B 1 77 ? -5.762 -34.156 -8.945 1 94 77 THR B N 1
ATOM 4312 C CA . THR B 1 77 ? -5.883 -32.812 -9.562 1 94 77 THR B CA 1
ATOM 4313 C C . THR B 1 77 ? -6.285 -32.969 -11.031 1 94 77 THR B C 1
ATOM 4315 O O . THR B 1 77 ? -7.137 -32.219 -11.516 1 94 77 THR B O 1
ATOM 4318 N N . HIS B 1 78 ? -5.711 -33.906 -11.789 1 91.31 78 HIS B N 1
ATOM 4319 C CA . HIS B 1 78 ? -6.078 -34.062 -13.195 1 91.31 78 HIS B CA 1
ATOM 4320 C C . HIS B 1 78 ? -7.555 -34.406 -13.336 1 91.31 78 HIS B C 1
ATOM 4322 O O . HIS B 1 78 ? -8.258 -33.812 -14.156 1 91.31 78 HIS B O 1
ATOM 4328 N N . GLU B 1 79 ? -7.969 -35.312 -12.547 1 90 79 GLU B N 1
ATOM 4329 C CA . GLU B 1 79 ? -9.359 -35.75 -12.578 1 90 79 GLU B CA 1
ATOM 4330 C C . GLU B 1 79 ? -10.305 -34.625 -12.188 1 90 79 GLU B C 1
ATOM 4332 O O . GLU B 1 79 ? -11.289 -34.344 -12.883 1 90 79 GLU B O 1
ATOM 4337 N N . ALA B 1 80 ? -10.055 -33.969 -11.117 1 91.94 80 ALA B N 1
ATOM 4338 C CA . ALA B 1 80 ? -10.914 -32.906 -10.609 1 91.94 80 ALA B CA 1
ATOM 4339 C C . ALA B 1 80 ? -11.008 -31.75 -11.609 1 91.94 80 ALA B C 1
ATOM 4341 O O . ALA B 1 80 ? -12.102 -31.266 -11.914 1 91.94 80 ALA B O 1
ATOM 4342 N N . PHE B 1 81 ? -9.875 -31.344 -12.156 1 88.62 81 PHE B N 1
ATOM 4343 C CA . PHE B 1 81 ? -9.852 -30.234 -13.094 1 88.62 81 PHE B CA 1
ATOM 4344 C C . PHE B 1 81 ? -10.648 -30.562 -14.352 1 88.62 81 PHE B C 1
ATOM 4346 O O . PHE B 1 81 ? -11.398 -29.734 -14.852 1 88.62 81 PHE B O 1
ATOM 4353 N N . SER B 1 82 ? -10.422 -31.766 -14.797 1 85.81 82 SER B N 1
ATOM 4354 C CA . SER B 1 82 ? -11.156 -32.188 -15.977 1 85.81 82 SER B CA 1
ATOM 4355 C C . SER B 1 82 ? -12.664 -32.188 -15.719 1 85.81 82 SER B C 1
ATOM 4357 O O . SER B 1 82 ? -13.438 -31.766 -16.578 1 85.81 82 SER B O 1
ATOM 4359 N N . LEU B 1 83 ? -13.023 -32.688 -14.617 1 86.62 83 LEU B N 1
ATOM 4360 C CA . LEU B 1 83 ? -14.438 -32.719 -14.25 1 86.62 83 LEU B CA 1
ATOM 4361 C C . LEU B 1 83 ? -15.023 -31.312 -14.203 1 86.62 83 LEU B C 1
ATOM 4363 O O . LEU B 1 83 ? -16.094 -31.062 -14.75 1 86.62 83 LEU B O 1
ATOM 4367 N N . TRP B 1 84 ? -14.367 -30.406 -13.523 1 86.75 84 TRP B N 1
ATOM 4368 C CA . TRP B 1 84 ? -14.859 -29.047 -13.375 1 86.75 84 TRP B CA 1
ATOM 4369 C C . TRP B 1 84 ? -14.93 -28.344 -14.727 1 86.75 84 TRP B C 1
ATOM 4371 O O . TRP B 1 84 ? -15.875 -27.594 -15 1 86.75 84 TRP B O 1
ATOM 4381 N N . HIS B 1 85 ? -13.922 -28.5 -15.531 1 81.12 85 HIS B N 1
ATOM 4382 C CA . HIS B 1 85 ? -13.898 -27.906 -16.859 1 81.12 85 HIS B CA 1
ATOM 4383 C C . HIS B 1 85 ? -15.086 -28.359 -17.688 1 81.12 85 HIS B C 1
ATOM 4385 O O . HIS B 1 85 ? -15.727 -27.562 -18.375 1 81.12 85 HIS B O 1
ATOM 4391 N N . ASN B 1 86 ? -15.352 -29.594 -17.641 1 77.56 86 ASN B N 1
ATOM 4392 C CA . ASN B 1 86 ? -16.453 -30.172 -18.422 1 77.56 86 ASN B CA 1
ATOM 4393 C C . ASN B 1 86 ? -17.797 -29.688 -17.922 1 77.56 86 ASN B C 1
ATOM 4395 O O . ASN B 1 86 ? -18.75 -29.578 -18.703 1 77.56 86 ASN B O 1
ATOM 4399 N N . GLN B 1 87 ? -17.844 -29.375 -16.688 1 78.38 87 GLN B N 1
ATOM 4400 C CA . GLN B 1 87 ? -19.094 -28.875 -16.109 1 78.38 87 GLN B CA 1
ATOM 4401 C C . GLN B 1 87 ? -19.312 -27.406 -16.469 1 78.38 87 GLN B C 1
ATOM 4403 O O . GLN B 1 87 ? -20.438 -26.906 -16.359 1 78.38 87 GLN B O 1
ATOM 4408 N N . GLY B 1 88 ? -18.359 -26.781 -17.031 1 69.62 88 GLY B N 1
ATOM 4409 C CA . GLY B 1 88 ? -18.453 -25.375 -17.406 1 69.62 88 GLY B CA 1
ATOM 4410 C C . GLY B 1 88 ? -18.703 -24.453 -16.219 1 69.62 88 GLY B C 1
ATOM 4411 O O . GLY B 1 88 ? -19 -23.281 -16.406 1 69.62 88 GLY B O 1
ATOM 4412 N N . THR B 1 89 ? -18.766 -24.938 -15.102 1 60.72 89 THR B N 1
ATOM 4413 C CA . THR B 1 89 ? -19.078 -24.125 -13.922 1 60.72 89 THR B CA 1
ATOM 4414 C C . THR B 1 89 ? -17.797 -23.562 -13.305 1 60.72 89 THR B C 1
ATOM 4416 O O . THR B 1 89 ? -16.75 -24.219 -13.32 1 60.72 89 THR B O 1
ATOM 4419 N N . GLY B 1 90 ? -17.859 -22.281 -13.031 1 63.88 90 GLY B N 1
ATOM 4420 C CA . GLY B 1 90 ? -16.812 -21.75 -12.188 1 63.88 90 GLY B CA 1
ATOM 4421 C C . GLY B 1 90 ? -15.703 -21.062 -12.969 1 63.88 90 GLY B C 1
ATOM 4422 O O . GLY B 1 90 ? -14.562 -20.984 -12.508 1 63.88 90 GLY B O 1
ATOM 4423 N N . CYS B 1 91 ? -16.078 -20.656 -14.094 1 67.62 91 CYS B N 1
ATOM 4424 C CA . CYS B 1 91 ? -15.07 -19.969 -14.891 1 67.62 91 CYS B CA 1
ATOM 4425 C C . CYS B 1 91 ? -15.117 -18.469 -14.672 1 67.62 91 CYS B C 1
ATOM 4427 O O . CYS B 1 91 ? -16.188 -17.891 -14.516 1 67.62 91 CYS B O 1
ATOM 4429 N N . GLY B 1 92 ? -14.008 -17.953 -14.438 1 80 92 GLY B N 1
ATOM 4430 C CA . GLY B 1 92 ? -13.852 -16.547 -14.148 1 80 92 GLY B CA 1
ATOM 4431 C C . GLY B 1 92 ? -13.25 -15.758 -15.297 1 80 92 GLY B C 1
ATOM 4432 O O . GLY B 1 92 ? -12.094 -15.32 -15.219 1 80 92 GLY B O 1
ATOM 4433 N N . ALA B 1 93 ? -14.109 -15.484 -16.391 1 83.56 93 ALA B N 1
ATOM 4434 C CA . ALA B 1 93 ? -13.594 -14.773 -17.562 1 83.56 93 ALA B CA 1
ATOM 4435 C C . ALA B 1 93 ? -13.203 -13.344 -17.203 1 83.56 93 ALA B C 1
ATOM 4437 O O . ALA B 1 93 ? -12.359 -12.734 -17.875 1 83.56 93 ALA B O 1
ATOM 4438 N N . GLU B 1 94 ? -13.727 -12.859 -16.156 1 88.44 94 GLU B N 1
ATOM 4439 C CA . GLU B 1 94 ? -13.508 -11.453 -15.812 1 88.44 94 GLU B CA 1
ATOM 4440 C C . GLU B 1 94 ? -12.07 -11.211 -15.375 1 88.44 94 GLU B C 1
ATOM 4442 O O . GLU B 1 94 ? -11.523 -10.125 -15.578 1 88.44 94 GLU B O 1
ATOM 4447 N N . ILE B 1 95 ? -11.43 -12.227 -14.828 1 92.69 95 ILE B N 1
ATOM 4448 C CA . ILE B 1 95 ? -10.078 -12.016 -14.328 1 92.69 95 ILE B CA 1
ATOM 4449 C C . ILE B 1 95 ? -9.07 -12.648 -15.281 1 92.69 95 ILE B C 1
ATOM 4451 O O . ILE B 1 95 ? -7.875 -12.727 -14.977 1 92.69 95 ILE B O 1
ATOM 4455 N N . ALA B 1 96 ? -9.516 -13.125 -16.438 1 94.75 96 ALA B N 1
ATOM 4456 C CA . ALA B 1 96 ? -8.602 -13.734 -17.406 1 94.75 96 ALA B CA 1
ATOM 4457 C C . ALA B 1 96 ? -7.625 -12.695 -17.953 1 94.75 96 ALA B C 1
ATOM 4459 O O . ALA B 1 96 ? -8.008 -11.562 -18.25 1 94.75 96 ALA B O 1
ATOM 4460 N N . GLY B 1 97 ? -6.352 -13.016 -18.031 1 96.69 97 GLY B N 1
ATOM 4461 C CA . GLY B 1 97 ? -5.312 -12.133 -18.531 1 96.69 97 GLY B CA 1
ATOM 4462 C C . GLY B 1 97 ? -3.977 -12.328 -17.844 1 96.69 97 GLY B C 1
ATOM 4463 O O . GLY B 1 97 ? -3.811 -13.25 -17.047 1 96.69 97 GLY B O 1
ATOM 4464 N N . ALA B 1 98 ? -2.996 -11.562 -18.297 1 98.38 98 ALA B N 1
ATOM 4465 C CA . ALA B 1 98 ? -1.708 -11.469 -17.609 1 98.38 98 ALA B CA 1
ATOM 4466 C C . ALA B 1 98 ? -1.646 -10.227 -16.719 1 98.38 98 ALA B C 1
ATOM 4468 O O . ALA B 1 98 ? -1.953 -9.117 -17.172 1 98.38 98 ALA B O 1
ATOM 4469 N N . TRP B 1 99 ? -1.237 -10.445 -15.508 1 98 99 TRP B N 1
ATOM 4470 C CA . TRP B 1 99 ? -1.369 -9.391 -14.508 1 98 99 TRP B CA 1
ATOM 4471 C C . TRP B 1 99 ? -0.075 -9.219 -13.719 1 98 99 TRP B C 1
ATOM 4473 O O . TRP B 1 99 ? 0.65 -10.188 -13.492 1 98 99 TRP B O 1
ATOM 4483 N N . LYS B 1 100 ? 0.234 -7.984 -13.32 1 97.06 100 LYS B N 1
ATOM 4484 C CA . LYS B 1 100 ? 1.215 -7.672 -12.289 1 97.06 100 LYS B CA 1
ATOM 4485 C C . LYS B 1 100 ? 0.53 -7.211 -11.008 1 97.06 100 LYS B C 1
ATOM 4487 O O . LYS B 1 100 ? -0.657 -6.879 -11.016 1 97.06 100 LYS B O 1
ATOM 4492 N N . ARG B 1 101 ? 1.271 -7.211 -9.906 1 96.94 101 ARG B N 1
ATOM 4493 C CA . ARG B 1 101 ? 0.693 -6.863 -8.609 1 96.94 101 ARG B CA 1
ATOM 4494 C C . ARG B 1 101 ? 1.378 -5.633 -8.016 1 96.94 101 ARG B C 1
ATOM 4496 O O . ARG B 1 101 ? 2.355 -5.758 -7.277 1 96.94 101 ARG B O 1
ATOM 4503 N N . PRO B 1 102 ? 0.847 -4.418 -8.125 1 93.5 102 PRO B N 1
ATOM 4504 C CA . PRO B 1 102 ? 1.463 -3.199 -7.598 1 93.5 102 PRO B CA 1
ATOM 4505 C C . PRO B 1 102 ? 1.363 -3.102 -6.074 1 93.5 102 PRO B C 1
ATOM 4507 O O . PRO B 1 102 ? 2.139 -2.375 -5.449 1 93.5 102 PRO B O 1
ATOM 4510 N N . LEU B 1 103 ? 0.415 -3.855 -5.52 1 94.56 103 LEU B N 1
ATOM 4511 C CA . LEU B 1 103 ? 0.224 -3.674 -4.082 1 94.56 103 LEU B CA 1
ATOM 4512 C C . LEU B 1 103 ? -0.315 -4.945 -3.441 1 94.56 103 LEU B C 1
ATOM 4514 O O . LEU B 1 103 ? -1.218 -5.586 -3.984 1 94.56 103 LEU B O 1
ATOM 4518 N N . PHE B 1 104 ? 0.235 -5.312 -2.373 1 96.81 104 PHE B N 1
ATOM 4519 C CA . PHE B 1 104 ? -0.168 -6.387 -1.476 1 96.81 104 PHE B CA 1
ATOM 4520 C C . PHE B 1 104 ? -0.205 -5.902 -0.032 1 96.81 104 PHE B C 1
ATOM 4522 O O . PHE B 1 104 ? 0.835 -5.578 0.546 1 96.81 104 PHE B O 1
ATOM 4529 N N . VAL B 1 105 ? -1.461 -5.84 0.535 1 95.31 105 VAL B N 1
ATOM 4530 C CA . VAL B 1 105 ? -1.604 -5.207 1.844 1 95.31 105 VAL B CA 1
ATOM 4531 C C . VAL B 1 105 ? -2.424 -6.109 2.766 1 95.31 105 VAL B C 1
ATOM 4533 O O . VAL B 1 105 ? -3.391 -6.738 2.328 1 95.31 105 VAL B O 1
ATOM 4536 N N . GLY B 1 106 ? -2.072 -6.176 4.027 1 93.69 106 GLY B N 1
ATOM 4537 C CA . GLY B 1 106 ? -2.736 -6.938 5.074 1 93.69 106 GLY B CA 1
ATOM 4538 C C . GLY B 1 106 ? -2.055 -6.82 6.422 1 93.69 106 GLY B C 1
ATOM 4539 O O . GLY B 1 106 ? -0.834 -6.672 6.496 1 93.69 106 GLY B O 1
ATOM 4540 N N . GLY B 1 107 ? -2.84 -6.949 7.477 1 92.12 107 GLY B N 1
ATOM 4541 C CA . GLY B 1 107 ? -2.289 -6.695 8.797 1 92.12 107 GLY B CA 1
ATOM 4542 C C . GLY B 1 107 ? -1.757 -5.285 8.961 1 92.12 107 GLY B C 1
ATOM 4543 O O . GLY B 1 107 ? -2.473 -4.312 8.711 1 92.12 107 GLY B O 1
ATOM 4544 N N . TRP B 1 108 ? -0.481 -5.227 9.312 1 91.62 108 TRP B N 1
ATOM 4545 C CA . TRP B 1 108 ? 0.08 -3.916 9.625 1 91.62 108 TRP B CA 1
ATOM 4546 C C . TRP B 1 108 ? 1.289 -3.615 8.75 1 91.62 108 TRP B C 1
ATOM 4548 O O . TRP B 1 108 ? 2.227 -2.939 9.18 1 91.62 108 TRP B O 1
ATOM 4558 N N . THR B 1 109 ? 1.278 -4.273 7.586 1 92.06 109 THR B N 1
ATOM 4559 C CA . THR B 1 109 ? 2.359 -4.039 6.637 1 92.06 109 THR B CA 1
ATOM 4560 C C . THR B 1 109 ? 1.871 -4.238 5.203 1 92.06 109 THR B C 1
ATOM 4562 O O . THR B 1 109 ? 0.678 -4.445 4.973 1 92.06 109 THR B O 1
ATOM 4565 N N . HIS B 1 110 ? 2.725 -3.914 4.188 1 92.75 110 HIS B N 1
ATOM 4566 C CA . HIS B 1 110 ? 2.414 -4.066 2.77 1 92.75 110 HIS B CA 1
ATOM 4567 C C . HIS B 1 110 ? 3.672 -4.363 1.96 1 92.75 110 HIS B C 1
ATOM 4569 O O . HIS B 1 110 ? 4.785 -4.238 2.469 1 92.75 110 HIS B O 1
ATOM 4575 N N . SER B 1 111 ? 3.439 -4.898 0.829 1 91.06 111 SER B N 1
ATOM 4576 C CA . SER B 1 111 ? 4.477 -5.098 -0.178 1 91.06 111 SER B CA 1
ATOM 4577 C C . SER B 1 111 ? 4.043 -4.551 -1.533 1 91.06 111 SER B C 1
ATOM 4579 O O . SER B 1 111 ? 2.85 -4.504 -1.838 1 91.06 111 SER B O 1
ATOM 4581 N N . ASP B 1 112 ? 4.965 -4 -2.283 1 86.88 112 ASP B N 1
ATOM 4582 C CA . ASP B 1 112 ? 4.648 -3.416 -3.584 1 86.88 112 ASP B CA 1
ATOM 4583 C C . ASP B 1 112 ? 5.699 -3.793 -4.625 1 86.88 112 ASP B C 1
ATOM 4585 O O . ASP B 1 112 ? 6.598 -4.594 -4.348 1 86.88 112 ASP B O 1
ATOM 4589 N N . ASP B 1 113 ? 5.43 -3.377 -5.852 1 81.38 113 ASP B N 1
ATOM 4590 C CA . ASP B 1 113 ? 6.355 -3.703 -6.93 1 81.38 113 ASP B CA 1
ATOM 4591 C C . ASP B 1 113 ? 7.293 -2.533 -7.223 1 81.38 113 ASP B C 1
ATOM 4593 O O . ASP B 1 113 ? 7.914 -2.48 -8.289 1 81.38 113 ASP B O 1
ATOM 4597 N N . ALA B 1 114 ? 7.125 -1.532 -6.5 1 63.66 114 ALA B N 1
ATOM 4598 C CA . ALA B 1 114 ? 7.891 -0.329 -6.824 1 63.66 114 ALA B CA 1
ATOM 4599 C C . ALA B 1 114 ? 9.391 -0.584 -6.715 1 63.66 114 ALA B C 1
ATOM 4601 O O . ALA B 1 114 ? 9.836 -1.332 -5.844 1 63.66 114 ALA B O 1
ATOM 4602 N N . ALA B 1 115 ? 10.047 -0.604 -8.047 1 49.75 115 ALA B N 1
ATOM 4603 C CA . ALA B 1 115 ? 11.492 -0.708 -8.203 1 49.75 115 ALA B CA 1
ATOM 4604 C C . ALA B 1 115 ? 12.211 0.415 -7.453 1 49.75 115 ALA B C 1
ATOM 4606 O O . ALA B 1 115 ? 11.656 1.505 -7.281 1 49.75 115 ALA B O 1
ATOM 4607 N N . GLU B 1 116 ? 13.008 -0.006 -6.598 1 42.53 116 GLU B N 1
ATOM 4608 C CA . GLU B 1 116 ? 14.008 1 -6.254 1 42.53 116 GLU B CA 1
ATOM 4609 C C . GLU B 1 116 ? 14.648 1.585 -7.508 1 42.53 116 GLU B C 1
ATOM 4611 O O . GLU B 1 116 ? 14.82 0.886 -8.508 1 42.53 116 GLU B O 1
ATOM 4616 N N . PRO B 1 117 ? 14.797 2.771 -7.766 1 34.19 117 PRO B N 1
ATOM 4617 C CA . PRO B 1 117 ? 15.445 3.359 -8.938 1 34.19 117 PRO B CA 1
ATOM 4618 C C . PRO B 1 117 ? 16.75 2.652 -9.305 1 34.19 117 PRO B C 1
ATOM 4620 O O . PRO B 1 117 ? 17.469 2.18 -8.422 1 34.19 117 PRO B O 1
ATOM 4623 N N . ALA B 1 118 ? 16.719 1.979 -10.562 1 29.36 118 ALA B N 1
ATOM 4624 C CA . ALA B 1 118 ? 17.984 1.562 -11.164 1 29.36 118 ALA B CA 1
ATOM 4625 C C . ALA B 1 118 ? 19 2.699 -11.148 1 29.36 118 ALA B C 1
ATOM 4627 O O . ALA B 1 118 ? 18.844 3.699 -11.852 1 29.36 118 ALA B O 1
ATOM 4628 N N . SER B 1 119 ? 19.5 3.422 -10.25 1 29.58 119 SER B N 1
ATOM 4629 C CA . SER B 1 119 ? 20.672 4.086 -10.789 1 29.58 119 SER B CA 1
ATOM 4630 C C . SER B 1 119 ? 21.562 3.104 -11.547 1 29.58 119 SER B C 1
ATOM 4632 O O . SER B 1 119 ? 22.016 2.107 -10.984 1 29.58 119 SER B O 1
ATOM 4634 N N . ARG B 1 120 ? 21.328 2.807 -12.805 1 29.72 120 ARG B N 1
ATOM 4635 C CA . ARG B 1 120 ? 22.391 2.113 -13.531 1 29.72 120 ARG B CA 1
ATOM 4636 C C . ARG B 1 120 ? 23.766 2.666 -13.156 1 29.72 120 ARG B C 1
ATOM 4638 O O . ARG B 1 120 ? 24.75 2.387 -13.836 1 29.72 120 ARG B O 1
ATOM 4645 N N . SER B 1 121 ? 24.016 3.998 -12.977 1 28.98 121 SER B N 1
ATOM 4646 C CA . SER B 1 121 ? 25.469 3.99 -13.109 1 28.98 121 SER B CA 1
ATOM 4647 C C . SER B 1 121 ? 26.094 2.771 -12.422 1 28.98 121 SER B C 1
ATOM 4649 O O . SER B 1 121 ? 25.438 2.123 -11.602 1 28.98 121 SER B O 1
ATOM 4651 N N . SER B 1 122 ? 27.531 2.926 -12.148 1 29.12 122 SER B N 1
ATOM 4652 C CA . SER B 1 122 ? 28.484 1.863 -11.883 1 29.12 122 SER B CA 1
ATOM 4653 C C . SER B 1 122 ? 27.906 0.814 -10.945 1 29.12 122 SER B C 1
ATOM 4655 O O . SER B 1 122 ? 26.781 0.973 -10.445 1 29.12 122 SER B O 1
ATOM 4657 N N . SER B 1 123 ? 28.828 0.188 -10.078 1 29.55 123 SER B N 1
ATOM 4658 C CA . SER B 1 123 ? 29.156 -1.033 -9.344 1 29.55 123 SER B CA 1
ATOM 4659 C C . SER B 1 123 ? 28.125 -1.313 -8.25 1 29.55 123 SER B C 1
ATOM 4661 O O . SER B 1 123 ? 28.188 -2.352 -7.59 1 29.55 123 SER B O 1
ATOM 4663 N N . SER B 1 124 ? 27.688 -0.174 -7.492 1 32 124 SER B N 1
ATOM 4664 C CA . SER B 1 124 ? 27.188 -0.652 -6.207 1 32 124 SER B CA 1
ATOM 4665 C C . SER B 1 124 ? 25.734 -1.108 -6.312 1 32 124 SER B C 1
ATOM 4667 O O . SER B 1 124 ? 24.922 -0.458 -6.973 1 32 124 SER B O 1
ATOM 4669 N N . PRO B 1 125 ? 25.469 -2.332 -6.051 1 34.97 125 PRO B N 1
ATOM 4670 C CA . PRO B 1 125 ? 24.203 -3.053 -6.023 1 34.97 125 PRO B CA 1
ATOM 4671 C C . PRO B 1 125 ? 23.062 -2.211 -5.457 1 34.97 125 PRO B C 1
ATOM 4673 O O . PRO B 1 125 ? 23.281 -1.364 -4.59 1 34.97 125 PRO B O 1
ATOM 4676 N N . PRO B 1 126 ? 22.109 -1.826 -6.258 1 38.25 126 PRO B N 1
ATOM 4677 C CA . PRO B 1 126 ? 20.906 -1.152 -5.766 1 38.25 126 PRO B CA 1
ATOM 4678 C C . PRO B 1 126 ? 20.562 -1.525 -4.324 1 38.25 126 PRO B C 1
ATOM 4680 O O . PRO B 1 126 ? 20.484 -2.711 -3.99 1 38.25 126 PRO B O 1
ATOM 4683 N N . ILE B 1 127 ? 20.953 -0.865 -3.332 1 36.66 127 ILE B N 1
ATOM 4684 C CA . ILE B 1 127 ? 20.688 -1 -1.904 1 36.66 127 ILE B CA 1
ATOM 4685 C C . ILE B 1 127 ? 19.188 -0.899 -1.651 1 36.66 127 ILE B C 1
ATOM 4687 O O . ILE B 1 127 ? 18.516 0.001 -2.17 1 36.66 127 ILE B O 1
ATOM 4691 N N . GLY B 1 128 ? 18.656 -1.909 -0.866 1 42.19 128 GLY B N 1
ATOM 4692 C CA . GLY B 1 128 ? 17.484 -2.086 -0.03 1 42.19 128 GLY B CA 1
ATOM 4693 C C . GLY B 1 128 ? 16.188 -2.176 -0.826 1 42.19 128 GLY B C 1
ATOM 4694 O O . GLY B 1 128 ? 15.25 -1.412 -0.587 1 42.19 128 GLY B O 1
ATOM 4695 N N . GLN B 1 129 ? 16.391 -2.848 -1.997 1 53.09 129 GLN B N 1
ATOM 4696 C CA . GLN B 1 129 ? 15.25 -2.953 -2.9 1 53.09 129 GLN B CA 1
ATOM 4697 C C . GLN B 1 129 ? 14.117 -3.758 -2.268 1 53.09 129 GLN B C 1
ATOM 4699 O O . GLN B 1 129 ? 14.227 -4.977 -2.125 1 53.09 129 GLN B O 1
ATOM 4704 N N . GLU B 1 130 ? 13.211 -3.076 -1.463 1 68.56 130 GLU B N 1
ATOM 4705 C CA . GLU B 1 130 ? 12.031 -3.742 -0.91 1 68.56 130 GLU B CA 1
ATOM 4706 C C . GLU B 1 130 ? 10.977 -3.969 -1.981 1 68.56 130 GLU B C 1
ATOM 4708 O O . GLU B 1 130 ? 11.016 -3.346 -3.045 1 68.56 130 GLU B O 1
ATOM 4713 N N . GLY B 1 131 ? 10.406 -5.082 -2.031 1 83.12 131 GLY B N 1
ATOM 4714 C CA . GLY B 1 131 ? 9.289 -5.422 -2.908 1 83.12 131 GLY B CA 1
ATOM 4715 C C . GLY B 1 131 ? 9.523 -6.691 -3.703 1 83.12 131 GLY B C 1
ATOM 4716 O O . GLY B 1 131 ? 10.461 -7.441 -3.426 1 83.12 131 GLY B O 1
ATOM 4717 N N . GLU B 1 132 ? 8.602 -7.051 -4.566 1 91.62 132 GLU B N 1
ATOM 4718 C CA . GLU B 1 132 ? 8.68 -8.258 -5.391 1 91.62 132 GLU B CA 1
ATOM 4719 C C . GLU B 1 132 ? 8.031 -8.031 -6.754 1 91.62 132 GLU B C 1
ATOM 4721 O O . GLU B 1 132 ? 7.164 -7.172 -6.906 1 91.62 132 GLU B O 1
ATOM 4726 N N . THR B 1 133 ? 8.617 -8.664 -7.762 1 94 133 THR B N 1
ATOM 4727 C CA . THR B 1 133 ? 7.969 -8.82 -9.062 1 94 133 THR B CA 1
ATOM 4728 C C . THR B 1 133 ? 7.016 -10.008 -9.055 1 94 133 THR B C 1
ATOM 4730 O O . THR B 1 133 ? 7.418 -11.133 -8.742 1 94 133 THR B O 1
ATOM 4733 N N . THR B 1 134 ? 5.762 -9.719 -9.305 1 97.38 134 THR B N 1
ATOM 4734 C CA . THR B 1 134 ? 4.746 -10.766 -9.281 1 97.38 134 THR B CA 1
ATOM 4735 C C . THR B 1 134 ? 3.994 -10.82 -10.609 1 97.38 134 THR B C 1
ATOM 4737 O O . THR B 1 134 ? 3.574 -9.781 -11.133 1 97.38 134 THR B O 1
ATOM 4740 N N . PHE B 1 135 ? 3.857 -12.008 -11.195 1 98.38 135 PHE B N 1
ATOM 4741 C CA . PHE B 1 135 ? 3.037 -12.266 -12.367 1 98.38 135 PHE B CA 1
ATOM 4742 C C . PHE B 1 135 ? 1.923 -13.258 -12.047 1 98.38 135 PHE B C 1
ATOM 4744 O O . PHE B 1 135 ? 2.15 -14.25 -11.352 1 98.38 135 PHE B O 1
ATOM 4751 N N . ASN B 1 136 ? 0.792 -12.914 -12.445 1 98.5 136 ASN B N 1
ATOM 4752 C CA . ASN B 1 136 ? -0.316 -13.859 -12.484 1 98.5 136 ASN B CA 1
ATOM 4753 C C . ASN B 1 136 ? -0.869 -14.023 -13.891 1 98.5 136 ASN B C 1
ATOM 4755 O O . ASN B 1 136 ? -1.335 -13.062 -14.5 1 98.5 136 ASN B O 1
ATOM 4759 N N . LEU B 1 137 ? -0.697 -15.141 -14.5 1 98.25 137 LEU B N 1
ATOM 4760 C CA . LEU B 1 137 ? -1.355 -15.516 -15.75 1 98.25 137 LEU B CA 1
ATOM 4761 C C . LEU B 1 137 ? -2.574 -16.391 -15.477 1 98.25 137 LEU B C 1
ATOM 4763 O O . LEU B 1 137 ? -2.465 -17.422 -14.82 1 98.25 137 LEU B O 1
ATOM 4767 N N . GLN B 1 138 ? -3.666 -15.898 -15.953 1 95.56 138 GLN B N 1
ATOM 4768 C CA . GLN B 1 138 ? -4.949 -16.5 -15.617 1 95.56 138 GLN B CA 1
ATOM 4769 C C . GLN B 1 138 ? -5.832 -16.625 -16.859 1 95.56 138 GLN B C 1
ATOM 4771 O O . GLN B 1 138 ? -6.105 -15.641 -17.531 1 95.56 138 GLN B O 1
ATOM 4776 N N . THR B 1 139 ? -6.156 -17.891 -17.234 1 94.25 139 THR B N 1
ATOM 4777 C CA . THR B 1 139 ? -7.328 -18.109 -18.078 1 94.25 139 THR B CA 1
ATOM 4778 C C . THR B 1 139 ? -8.602 -18.141 -17.234 1 94.25 139 THR B C 1
ATOM 4780 O O . THR B 1 139 ? -8.562 -17.891 -16.031 1 94.25 139 THR B O 1
ATOM 4783 N N . PRO B 1 140 ? -9.711 -18.391 -17.797 1 90.5 140 PRO B N 1
ATOM 4784 C CA . PRO B 1 140 ? -10.906 -18.438 -16.953 1 90.5 140 PRO B CA 1
ATOM 4785 C C . PRO B 1 140 ? -10.805 -19.469 -15.844 1 90.5 140 PRO B C 1
ATOM 4787 O O . PRO B 1 140 ? -11.414 -19.312 -14.781 1 90.5 140 PRO B O 1
ATOM 4790 N N . SER B 1 141 ? -9.883 -20.547 -16.016 1 92.69 141 SER B N 1
ATOM 4791 C CA . SER B 1 141 ? -9.914 -21.578 -15 1 92.69 141 SER B CA 1
ATOM 4792 C C . SER B 1 141 ? -8.508 -22.016 -14.602 1 92.69 141 SER B C 1
ATOM 4794 O O . SER B 1 141 ? -8.328 -22.75 -13.625 1 92.69 141 SER B O 1
ATOM 4796 N N . VAL B 1 142 ? -7.52 -21.688 -15.328 1 96.06 142 VAL B N 1
ATOM 4797 C CA . VAL B 1 142 ? -6.16 -22.156 -15.055 1 96.06 142 VAL B CA 1
ATOM 4798 C C . VAL B 1 142 ? -5.266 -20.953 -14.734 1 96.06 142 VAL B C 1
ATOM 4800 O O . VAL B 1 142 ? -5.355 -19.922 -15.391 1 96.06 142 VAL B O 1
ATOM 4803 N N . PHE B 1 143 ? -4.418 -21.156 -13.727 1 97.62 143 PHE B N 1
ATOM 4804 C CA . PHE B 1 143 ? -3.58 -20.016 -13.359 1 97.62 143 PHE B CA 1
ATOM 4805 C C . PHE B 1 143 ? -2.143 -20.469 -13.109 1 97.62 143 PHE B C 1
ATOM 4807 O O . PHE B 1 143 ? -1.897 -21.625 -12.781 1 97.62 143 PHE B O 1
ATOM 4814 N N . ILE B 1 144 ? -1.229 -19.609 -13.281 1 98.75 144 ILE B N 1
ATOM 4815 C CA . ILE B 1 144 ? 0.152 -19.656 -12.812 1 98.75 144 ILE B CA 1
ATOM 4816 C C . ILE B 1 144 ? 0.502 -18.344 -12.117 1 98.75 144 ILE B C 1
ATOM 4818 O O . ILE B 1 144 ? 0.292 -17.25 -12.664 1 98.75 144 ILE B O 1
ATOM 4822 N N . ASP B 1 145 ? 0.941 -18.422 -10.922 1 98.75 145 ASP B N 1
ATOM 4823 C CA . ASP B 1 145 ? 1.39 -17.281 -10.125 1 98.75 145 ASP B CA 1
ATOM 4824 C C . ASP B 1 145 ? 2.885 -17.375 -9.828 1 98.75 145 ASP B C 1
ATOM 4826 O O . ASP B 1 145 ? 3.371 -18.422 -9.383 1 98.75 145 ASP B O 1
ATOM 4830 N N . ILE B 1 146 ? 3.641 -16.312 -10.094 1 98.62 146 ILE B N 1
ATOM 4831 C CA . ILE B 1 146 ? 5.09 -16.281 -9.93 1 98.62 146 ILE B CA 1
ATOM 4832 C C . ILE B 1 146 ? 5.492 -15.039 -9.133 1 98.62 146 ILE B C 1
ATOM 4834 O O . ILE B 1 146 ? 5.102 -13.922 -9.477 1 98.62 146 ILE B O 1
ATOM 4838 N N . ARG B 1 147 ? 6.273 -15.242 -8.086 1 97.31 147 ARG B N 1
ATOM 4839 C CA . ARG B 1 147 ? 6.691 -14.141 -7.223 1 97.31 147 ARG B CA 1
ATOM 4840 C C . ARG B 1 147 ? 8.195 -14.195 -6.957 1 97.31 147 ARG B C 1
ATOM 4842 O O . ARG B 1 147 ? 8.688 -15.133 -6.336 1 97.31 147 ARG B O 1
ATOM 4849 N N . VAL B 1 148 ? 8.883 -13.141 -7.352 1 96.12 148 VAL B N 1
ATOM 4850 C CA . VAL B 1 148 ? 10.328 -13.047 -7.199 1 96.12 148 VAL B CA 1
ATOM 4851 C C . VAL B 1 148 ? 10.688 -11.75 -6.48 1 96.12 148 VAL B C 1
ATOM 4853 O O . VAL B 1 148 ? 10.516 -10.656 -7.027 1 96.12 148 VAL B O 1
ATOM 4856 N N . PRO B 1 149 ? 11.266 -11.883 -5.262 1 93.69 149 PRO B N 1
ATOM 4857 C CA . PRO B 1 149 ? 11.711 -10.664 -4.586 1 93.69 149 PRO B CA 1
ATOM 4858 C C . PRO B 1 149 ? 12.781 -9.906 -5.371 1 93.69 149 PRO B C 1
ATOM 4860 O O . PRO B 1 149 ? 13.664 -10.523 -5.965 1 93.69 149 PRO B O 1
ATOM 4863 N N . LYS B 1 150 ? 12.727 -8.617 -5.379 1 88.06 150 LYS B N 1
ATOM 4864 C CA . LYS B 1 150 ? 13.695 -7.793 -6.094 1 88.06 150 LYS B CA 1
ATOM 4865 C C . LYS B 1 150 ? 15.094 -7.953 -5.504 1 88.06 150 LYS B C 1
ATOM 4867 O O . LYS B 1 150 ? 16.094 -7.957 -6.238 1 88.06 150 LYS B O 1
ATOM 4872 N N . ALA B 1 151 ? 15.141 -8.109 -4.152 1 87 151 ALA B N 1
ATOM 4873 C CA . ALA B 1 151 ? 16.422 -8.336 -3.496 1 87 151 ALA B CA 1
ATOM 4874 C C . ALA B 1 151 ? 17.078 -9.617 -4.004 1 87 151 ALA B C 1
ATOM 4876 O O . ALA B 1 151 ? 18.297 -9.688 -4.125 1 87 151 ALA B O 1
ATOM 4877 N N . ALA B 1 152 ? 16.266 -10.602 -4.27 1 90.25 152 ALA B N 1
ATOM 4878 C CA . ALA B 1 152 ? 16.812 -11.859 -4.789 1 90.25 152 ALA B CA 1
ATOM 4879 C C . ALA B 1 152 ? 17.406 -11.664 -6.18 1 90.25 152 ALA B C 1
ATOM 4881 O O . ALA B 1 152 ? 18.469 -12.203 -6.48 1 90.25 152 ALA B O 1
ATOM 4882 N N . ALA B 1 153 ? 16.719 -10.938 -6.973 1 83.56 153 ALA B N 1
ATOM 4883 C CA . ALA B 1 153 ? 17.219 -10.656 -8.32 1 83.56 153 ALA B CA 1
ATOM 4884 C C . ALA B 1 153 ? 18.547 -9.922 -8.266 1 83.56 153 ALA B C 1
ATOM 4886 O O . ALA B 1 153 ? 19.453 -10.211 -9.047 1 83.56 153 ALA B O 1
ATOM 4887 N N . ALA B 1 154 ? 18.703 -9.086 -7.32 1 82.12 154 ALA B N 1
ATOM 4888 C CA . ALA B 1 154 ? 19.922 -8.281 -7.188 1 82.12 154 ALA B CA 1
ATOM 4889 C C . ALA B 1 154 ? 21.078 -9.117 -6.625 1 82.12 154 ALA B C 1
ATOM 4891 O O . ALA B 1 154 ? 22.219 -8.984 -7.066 1 82.12 154 ALA B O 1
ATOM 4892 N N . LEU B 1 155 ? 20.75 -9.953 -5.672 1 87.94 155 LEU B N 1
ATOM 4893 C CA . LEU B 1 155 ? 21.781 -10.68 -4.934 1 87.94 155 LEU B CA 1
ATOM 4894 C C . LEU B 1 155 ? 22.203 -11.938 -5.688 1 87.94 155 LEU B C 1
ATOM 4896 O O . LEU B 1 155 ? 23.375 -12.328 -5.629 1 87.94 155 LEU B O 1
ATOM 4900 N N . LEU B 1 156 ? 21.281 -12.508 -6.398 1 93.25 156 LEU B N 1
ATOM 4901 C CA . LEU B 1 156 ? 21.531 -13.852 -6.906 1 93.25 156 LEU B CA 1
ATOM 4902 C C . LEU B 1 156 ? 21.5 -13.875 -8.43 1 93.25 156 LEU B C 1
ATOM 4904 O O . LEU B 1 156 ? 21.75 -14.914 -9.047 1 93.25 156 LEU B O 1
ATOM 4908 N N . GLY B 1 157 ? 21.266 -12.727 -9.086 1 91.38 157 GLY B N 1
ATOM 4909 C CA . GLY B 1 157 ? 21.031 -12.656 -10.523 1 91.38 157 GLY B CA 1
ATOM 4910 C C . GLY B 1 157 ? 22.25 -13.039 -11.336 1 91.38 157 GLY B C 1
ATOM 4911 O O . GLY B 1 157 ? 22.141 -13.406 -12.508 1 91.38 157 GLY B O 1
ATOM 4912 N N . HIS B 1 158 ? 23.422 -13.078 -10.734 1 91.69 158 HIS B N 1
ATOM 4913 C CA . HIS B 1 158 ? 24.656 -13.352 -11.461 1 91.69 158 HIS B CA 1
ATOM 4914 C C . HIS B 1 158 ? 24.938 -14.844 -11.539 1 91.69 158 HIS B C 1
ATOM 4916 O O . HIS B 1 158 ? 25.797 -15.281 -12.312 1 91.69 158 HIS B O 1
ATOM 4922 N N . HIS B 1 159 ? 24.234 -15.617 -10.836 1 93.38 159 HIS B N 1
ATOM 4923 C CA . HIS B 1 159 ? 24.484 -17.062 -10.828 1 93.38 159 HIS B CA 1
ATOM 4924 C C . HIS B 1 159 ? 23.938 -17.719 -12.086 1 93.38 159 HIS B C 1
ATOM 4926 O O . HIS B 1 159 ? 22.875 -17.328 -12.586 1 93.38 159 HIS B O 1
ATOM 4932 N N . ARG B 1 160 ? 24.609 -18.797 -12.516 1 92.81 160 ARG B N 1
ATOM 4933 C CA . ARG B 1 160 ? 24.219 -19.516 -13.719 1 92.81 160 ARG B CA 1
ATOM 4934 C C . ARG B 1 160 ? 23.766 -20.938 -13.398 1 92.81 160 ARG B C 1
ATOM 4936 O O . ARG B 1 160 ? 23.359 -21.688 -14.289 1 92.81 160 ARG B O 1
ATOM 4943 N N . SER B 1 161 ? 23.969 -21.203 -12.227 1 93.12 161 SER B N 1
ATOM 4944 C CA . SER B 1 161 ? 23.516 -22.5 -11.711 1 93.12 161 SER B CA 1
ATOM 4945 C C . SER B 1 161 ? 23.578 -22.531 -10.188 1 93.12 161 SER B C 1
ATOM 4947 O O . SER B 1 161 ? 24.156 -21.625 -9.562 1 93.12 161 SER B O 1
ATOM 4949 N N . PHE B 1 162 ? 23 -23.641 -9.633 1 93.62 162 PHE B N 1
ATOM 4950 C CA . PHE B 1 162 ? 23.078 -23.828 -8.188 1 93.62 162 PHE B CA 1
ATOM 4951 C C . PHE B 1 162 ? 24.531 -24.078 -7.758 1 93.62 162 PHE B C 1
ATOM 4953 O O . PHE B 1 162 ? 24.891 -23.797 -6.613 1 93.62 162 PHE B O 1
ATOM 4960 N N . HIS B 1 163 ? 25.375 -24.578 -8.617 1 91.5 163 HIS B N 1
ATOM 4961 C CA . HIS B 1 163 ? 26.734 -24.984 -8.289 1 91.5 163 HIS B CA 1
ATOM 4962 C C . HIS B 1 163 ? 27.578 -23.797 -7.828 1 91.5 163 HIS B C 1
ATOM 4964 O O . HIS B 1 163 ? 28.516 -23.953 -7.047 1 91.5 163 HIS B O 1
ATOM 4970 N N . THR B 1 164 ? 27.203 -22.719 -8.312 1 93.19 164 THR B N 1
ATOM 4971 C CA . THR B 1 164 ? 28 -21.547 -7.988 1 93.19 164 THR B CA 1
ATOM 4972 C C . THR B 1 164 ? 27.469 -20.859 -6.734 1 93.19 164 THR B C 1
ATOM 4974 O O . THR B 1 164 ? 28.031 -19.844 -6.289 1 93.19 164 THR B O 1
ATOM 4977 N N . MET B 1 165 ? 26.469 -21.391 -6.129 1 94.88 165 MET B N 1
ATOM 4978 C CA . MET B 1 165 ? 25.859 -20.75 -4.965 1 94.88 165 MET B CA 1
ATOM 4979 C C . MET B 1 165 ? 26.406 -21.359 -3.672 1 94.88 165 MET B C 1
ATOM 4981 O O . MET B 1 165 ? 26.609 -22.562 -3.584 1 94.88 165 MET B O 1
ATOM 4985 N N . THR B 1 166 ? 26.656 -20.469 -2.777 1 95.81 166 THR B N 1
ATOM 4986 C CA . THR B 1 166 ? 26.984 -20.938 -1.434 1 95.81 166 THR B CA 1
ATOM 4987 C C . THR B 1 166 ? 25.75 -21.469 -0.729 1 95.81 166 THR B C 1
ATOM 4989 O O . THR B 1 166 ? 24.625 -21.281 -1.202 1 95.81 166 THR B O 1
ATOM 4992 N N . ASP B 1 167 ? 26 -22.156 0.409 1 96.25 167 ASP B N 1
ATOM 4993 C CA . ASP B 1 167 ? 24.891 -22.672 1.208 1 96.25 167 ASP B CA 1
ATOM 4994 C C . ASP B 1 167 ? 24 -21.531 1.684 1 96.25 167 ASP B C 1
ATOM 4996 O O . ASP B 1 167 ? 22.766 -21.656 1.703 1 96.25 167 ASP B O 1
ATOM 5000 N N . PHE B 1 168 ? 24.609 -20.484 2.102 1 95.81 168 PHE B N 1
ATOM 5001 C CA . PHE B 1 168 ? 23.844 -19.328 2.543 1 95.81 168 PHE B CA 1
ATOM 5002 C C . PHE B 1 168 ? 22.984 -18.781 1.407 1 95.81 168 PHE B C 1
ATOM 5004 O O . PHE B 1 168 ? 21.828 -18.422 1.617 1 95.81 168 PHE B O 1
ATOM 5011 N N . GLU B 1 169 ? 23.5 -18.734 0.214 1 95.5 169 GLU B N 1
ATOM 5012 C CA . GLU B 1 169 ? 22.781 -18.219 -0.939 1 95.5 169 GLU B CA 1
ATOM 5013 C C . GLU B 1 169 ? 21.625 -19.141 -1.322 1 95.5 169 GLU B C 1
ATOM 5015 O O . GLU B 1 169 ? 20.594 -18.672 -1.83 1 95.5 169 GLU B O 1
ATOM 5020 N N . LEU B 1 170 ? 21.797 -20.406 -1.055 1 97.12 170 LEU B N 1
ATOM 5021 C CA . LEU B 1 170 ? 20.688 -21.312 -1.28 1 97.12 170 LEU B CA 1
ATOM 5022 C C . LEU B 1 170 ? 19.531 -21.016 -0.337 1 97.12 170 LEU B C 1
ATOM 5024 O O . LEU B 1 170 ? 18.359 -21.141 -0.718 1 97.12 170 LEU B O 1
ATOM 5028 N N . ARG B 1 171 ? 19.828 -20.656 0.877 1 96.62 171 ARG B N 1
ATOM 5029 C CA . ARG B 1 171 ? 18.797 -20.234 1.81 1 96.62 171 ARG B CA 1
ATOM 5030 C C . ARG B 1 171 ? 18.078 -18.984 1.3 1 96.62 171 ARG B C 1
ATOM 5032 O O . ARG B 1 171 ? 16.859 -18.859 1.404 1 96.62 171 ARG B O 1
ATOM 5039 N N . LEU B 1 172 ? 18.875 -18.031 0.745 1 96.25 172 LEU B N 1
ATOM 5040 C CA . LEU B 1 172 ? 18.297 -16.828 0.142 1 96.25 172 LEU B CA 1
ATOM 5041 C C . LEU B 1 172 ? 17.422 -17.203 -1.052 1 96.25 172 LEU B C 1
ATOM 5043 O O . LEU B 1 172 ? 16.328 -16.656 -1.219 1 96.25 172 LEU B O 1
ATOM 5047 N N . PHE B 1 173 ? 17.844 -18.156 -1.777 1 97.31 173 PHE B N 1
ATOM 5048 C CA . PHE B 1 173 ? 17.141 -18.578 -2.979 1 97.31 173 PHE B CA 1
ATOM 5049 C C . PHE B 1 173 ? 15.766 -19.156 -2.627 1 97.31 173 PHE B C 1
ATOM 5051 O O . PHE B 1 173 ? 14.812 -18.984 -3.383 1 97.31 173 PHE B O 1
ATOM 5058 N N . ALA B 1 174 ? 15.688 -19.75 -1.543 1 97.25 174 ALA B N 1
ATOM 5059 C CA . ALA B 1 174 ? 14.445 -20.391 -1.11 1 97.25 174 ALA B CA 1
ATOM 5060 C C . ALA B 1 174 ? 13.336 -19.359 -0.941 1 97.25 174 ALA B C 1
ATOM 5062 O O . ALA B 1 174 ? 12.148 -19.688 -0.961 1 97.25 174 ALA B O 1
ATOM 5063 N N . ARG B 1 175 ? 13.758 -18.125 -0.754 1 96.38 175 ARG B N 1
ATOM 5064 C CA . ARG B 1 175 ? 12.789 -17.062 -0.503 1 96.38 175 ARG B CA 1
ATOM 5065 C C . ARG B 1 175 ? 12.211 -16.516 -1.811 1 96.38 175 ARG B C 1
ATOM 5067 O O . ARG B 1 175 ? 12.523 -15.406 -2.223 1 96.38 175 ARG B O 1
ATOM 5074 N N . ARG B 1 176 ? 11.359 -17.203 -2.428 1 96.88 176 ARG B N 1
ATOM 5075 C CA . ARG B 1 176 ? 10.57 -16.969 -3.633 1 96.88 176 ARG B CA 1
ATOM 5076 C C . ARG B 1 176 ? 9.344 -17.875 -3.676 1 96.88 176 ARG B C 1
ATOM 5078 O O . ARG B 1 176 ? 9.125 -18.672 -2.762 1 96.88 176 ARG B O 1
ATOM 5085 N N . HIS B 1 177 ? 8.492 -17.578 -4.645 1 97 177 HIS B N 1
ATOM 5086 C CA . HIS B 1 177 ? 7.27 -18.359 -4.633 1 97 177 HIS B CA 1
ATOM 5087 C C . HIS B 1 177 ? 6.688 -18.5 -6.035 1 97 177 HIS B C 1
ATOM 5089 O O . HIS B 1 177 ? 6.738 -17.562 -6.824 1 97 177 HIS B O 1
ATOM 5095 N N . ALA B 1 178 ? 6.102 -19.688 -6.328 1 98.56 178 ALA B N 1
ATOM 5096 C CA . ALA B 1 178 ? 5.297 -19.953 -7.52 1 98.56 178 ALA B CA 1
ATOM 5097 C C . ALA B 1 178 ? 4.309 -21.094 -7.277 1 98.56 178 ALA B C 1
ATOM 5099 O O . ALA B 1 178 ? 4.613 -22.031 -6.551 1 98.56 178 ALA B O 1
ATOM 5100 N N . PHE B 1 179 ? 3.184 -20.953 -7.785 1 98.31 179 PHE B N 1
ATOM 5101 C CA . PHE B 1 179 ? 2.172 -22 -7.715 1 98.31 179 PHE B CA 1
ATOM 5102 C C . PHE B 1 179 ? 1.207 -21.891 -8.891 1 98.31 179 PHE B C 1
ATOM 5104 O O . PHE B 1 179 ? 1.143 -20.859 -9.562 1 98.31 179 PHE B O 1
ATOM 5111 N N . ALA B 1 180 ? 0.567 -23.016 -9.211 1 98.69 180 ALA B N 1
ATOM 5112 C CA . ALA B 1 180 ? -0.321 -23.125 -10.359 1 98.69 180 ALA B CA 1
ATOM 5113 C C . ALA B 1 180 ? -1.43 -24.141 -10.109 1 98.69 180 ALA B C 1
ATOM 5115 O O . ALA B 1 180 ? -1.298 -25.016 -9.242 1 98.69 180 ALA B O 1
ATOM 5116 N N . GLY B 1 181 ? -2.463 -23.938 -10.836 1 97.75 181 GLY B N 1
ATOM 5117 C CA . GLY B 1 181 ? -3.576 -24.859 -10.695 1 97.75 181 GLY B CA 1
ATOM 5118 C C . GLY B 1 181 ? -4.855 -24.359 -11.336 1 97.75 181 GLY B C 1
ATOM 5119 O O . GLY B 1 181 ? -4.828 -23.828 -12.453 1 97.75 181 GLY B O 1
ATOM 5120 N N . TYR B 1 182 ? -5.945 -24.688 -10.664 1 96.44 182 TYR B N 1
ATOM 5121 C CA . TYR B 1 182 ? -7.281 -24.438 -11.188 1 96.44 182 TYR B CA 1
ATOM 5122 C C . TYR B 1 182 ? -8.023 -23.438 -10.305 1 96.44 182 TYR B C 1
ATOM 5124 O O . TYR B 1 182 ? -7.996 -23.531 -9.078 1 96.44 182 TYR B O 1
ATOM 5132 N N . THR B 1 183 ? -8.633 -22.453 -10.961 1 95.88 183 THR B N 1
ATOM 5133 C CA . THR B 1 183 ? -9.461 -21.469 -10.273 1 95.88 183 THR B CA 1
ATOM 5134 C C . THR B 1 183 ? -10.938 -21.734 -10.523 1 95.88 183 THR B C 1
ATOM 5136 O O . THR B 1 183 ? -11.375 -21.797 -11.68 1 95.88 183 THR B O 1
ATOM 5139 N N . ARG B 1 184 ? -11.688 -21.875 -9.5 1 94.06 184 ARG B N 1
ATOM 5140 C CA . ARG B 1 184 ? -13.141 -21.938 -9.594 1 94.06 184 ARG B CA 1
ATOM 5141 C C . ARG B 1 184 ? -13.773 -20.609 -9.148 1 94.06 184 ARG B C 1
ATOM 5143 O O . ARG B 1 184 ? -13.5 -20.125 -8.047 1 94.06 184 ARG B O 1
ATOM 5150 N N . VAL B 1 185 ? -14.523 -20.031 -9.992 1 91.31 185 VAL B N 1
ATOM 5151 C CA . VAL B 1 185 ? -15.141 -18.75 -9.711 1 91.31 185 VAL B CA 1
ATOM 5152 C C . VAL B 1 185 ? -16.656 -18.906 -9.602 1 91.31 185 VAL B C 1
ATOM 5154 O O . VAL B 1 185 ? -17.281 -19.453 -10.5 1 91.31 185 VAL B O 1
ATOM 5157 N N . GLU B 1 186 ? -17.188 -18.438 -8.555 1 87 186 GLU B N 1
ATOM 5158 C CA . GLU B 1 186 ? -18.625 -18.484 -8.32 1 87 186 GLU B CA 1
ATOM 5159 C C . GLU B 1 186 ? -19.203 -17.078 -8.078 1 87 186 GLU B C 1
ATOM 5161 O O . GLU B 1 186 ? -18.625 -16.297 -7.312 1 87 186 GLU B O 1
ATOM 5166 N N . PRO B 1 187 ? -20.266 -16.828 -8.719 1 82.56 187 PRO B N 1
ATOM 5167 C CA . PRO B 1 187 ? -20.891 -15.523 -8.469 1 82.56 187 PRO B CA 1
ATOM 5168 C C . PRO B 1 187 ? -21.5 -15.422 -7.07 1 82.56 187 PRO B C 1
ATOM 5170 O O . PRO B 1 187 ? -22 -16.422 -6.539 1 82.56 187 PRO B O 1
ATOM 5173 N N . VAL B 1 188 ? -21.312 -14.242 -6.461 1 76.06 188 VAL B N 1
ATOM 5174 C CA . VAL B 1 188 ? -21.922 -13.992 -5.16 1 76.06 188 VAL B CA 1
ATOM 5175 C C . VAL B 1 188 ? -22.766 -12.727 -5.219 1 76.06 188 VAL B C 1
ATOM 5177 O O . VAL B 1 188 ? -22.406 -11.766 -5.906 1 76.06 188 VAL B O 1
ATOM 5180 N N . ALA B 1 189 ? -23.938 -12.773 -4.574 1 63.53 189 ALA B N 1
ATOM 5181 C CA . ALA B 1 189 ? -24.812 -11.609 -4.5 1 63.53 189 ALA B CA 1
ATOM 5182 C C . ALA B 1 189 ? -24.266 -10.555 -3.555 1 63.53 189 ALA B C 1
ATOM 5184 O O . ALA B 1 189 ? -23.578 -10.883 -2.576 1 63.53 189 ALA B O 1
ATOM 5185 N N . SER B 1 190 ? -24.203 -9.297 -3.896 1 55.62 190 SER B N 1
ATOM 5186 C CA . SER B 1 190 ? -23.812 -8.211 -3.002 1 55.62 190 SER B CA 1
ATOM 5187 C C . SER B 1 190 ? -24.688 -8.172 -1.761 1 55.62 190 SER B C 1
ATOM 5189 O O . SER B 1 190 ? -25.922 -8.25 -1.86 1 55.62 190 SER B O 1
ATOM 5191 N N . PRO B 1 191 ? -24.109 -8.305 -0.576 1 50.53 191 PRO B N 1
ATOM 5192 C CA . PRO B 1 191 ? -25 -8.219 0.583 1 50.53 191 PRO B CA 1
ATOM 5193 C C . PRO B 1 191 ? -25.781 -6.898 0.634 1 50.53 191 PRO B C 1
ATOM 5195 O O . PRO B 1 191 ? -26.844 -6.828 1.252 1 50.53 191 PRO B O 1
ATOM 5198 N N . TRP B 1 192 ? -25.25 -5.719 0.306 1 46.22 192 TRP B N 1
ATOM 5199 C CA . TRP B 1 192 ? -25.891 -4.43 0.573 1 46.22 192 TRP B CA 1
ATOM 5200 C C . TRP B 1 192 ? -26.828 -4.035 -0.57 1 46.22 192 TRP B C 1
ATOM 5202 O O . TRP B 1 192 ? -27.312 -2.908 -0.611 1 46.22 192 TRP B O 1
ATOM 5212 N N . VAL B 1 193 ? -26.859 -4.656 -1.661 1 40.28 193 VAL B N 1
ATOM 5213 C CA . VAL B 1 193 ? -27.891 -4.137 -2.551 1 40.28 193 VAL B CA 1
ATOM 5214 C C . VAL B 1 193 ? -29.266 -4.477 -1.992 1 40.28 193 VAL B C 1
ATOM 5216 O O . VAL B 1 193 ? -29.641 -5.648 -1.916 1 40.28 193 VAL B O 1
ATOM 5219 N N . ASP B 1 194 ? -29.688 -3.787 -1.215 1 37.97 194 ASP B N 1
ATOM 5220 C CA . ASP B 1 194 ? -31.109 -3.863 -0.848 1 37.97 194 ASP B CA 1
ATOM 5221 C C . ASP B 1 194 ? -31.984 -4.102 -2.076 1 37.97 194 ASP B C 1
ATOM 5223 O O . ASP B 1 194 ? -31.781 -3.473 -3.117 1 37.97 194 ASP B O 1
ATOM 5227 N N . GLY B 1 195 ? -32.594 -5.145 -2.193 1 35.38 195 GLY B N 1
ATOM 5228 C CA . GLY B 1 195 ? -33.688 -5.375 -3.148 1 35.38 195 GLY B CA 1
ATOM 5229 C C . GLY B 1 195 ? -34.562 -4.168 -3.342 1 35.38 195 GLY B C 1
ATOM 5230 O O . GLY B 1 195 ? -35.219 -4.035 -4.375 1 35.38 195 GLY B O 1
ATOM 5231 N N . ALA B 1 196 ? -34.812 -3.332 -2.309 1 35.03 196 ALA B N 1
ATOM 5232 C CA . ALA B 1 196 ? -35.781 -2.242 -2.424 1 35.03 196 ALA B CA 1
ATOM 5233 C C . ALA B 1 196 ? -35.219 -1.094 -3.256 1 35.03 196 ALA B C 1
ATOM 5235 O O . ALA B 1 196 ? -35.969 -0.323 -3.854 1 35.03 196 ALA B O 1
ATOM 5236 N N . SER B 1 197 ? -33.969 -0.776 -3.131 1 34.41 197 SER B N 1
ATOM 5237 C CA . SER B 1 197 ? -33.469 0.322 -3.943 1 34.41 197 SER B CA 1
ATOM 5238 C C . SER B 1 197 ? -33.438 -0.041 -5.422 1 34.41 197 SER B C 1
ATOM 5240 O O . SER B 1 197 ? -33.219 0.819 -6.277 1 34.41 197 SER B O 1
ATOM 5242 N N . LEU B 1 198 ? -33.375 -1.287 -5.723 1 33.97 198 LEU B N 1
ATOM 5243 C CA . LEU B 1 198 ? -33.562 -1.682 -7.113 1 33.97 198 LEU B CA 1
ATOM 5244 C C . LEU B 1 198 ? -34.969 -1.309 -7.57 1 33.97 198 LEU B C 1
ATOM 5246 O O . LEU B 1 198 ? -35.219 -1.134 -8.766 1 33.97 198 LEU B O 1
ATOM 5250 N N . ARG B 1 199 ? -35.969 -1.489 -6.75 1 31.2 199 ARG B N 1
ATOM 5251 C CA . ARG B 1 199 ? -37.312 -1.292 -7.242 1 31.2 199 ARG B CA 1
ATOM 5252 C C . ARG B 1 199 ? -37.625 0.186 -7.484 1 31.2 199 ARG B C 1
ATOM 5254 O O . ARG B 1 199 ? -38.469 0.532 -8.305 1 31.2 199 ARG B O 1
ATOM 5261 N N . ARG B 1 200 ? -37.219 1.083 -6.605 1 32.34 200 ARG B N 1
ATOM 5262 C CA . ARG B 1 200 ? -37.844 2.398 -6.766 1 32.34 200 ARG B CA 1
ATOM 5263 C C . ARG B 1 200 ? -37.125 3.201 -7.852 1 32.34 200 ARG B C 1
ATOM 5265 O O . ARG B 1 200 ? -37.594 4.277 -8.234 1 32.34 200 ARG B O 1
ATOM 5272 N N . GLY B 1 201 ? -35.719 3.199 -7.957 1 31.95 201 GLY B N 1
ATOM 5273 C CA . GLY B 1 201 ? -35.312 4.105 -9.023 1 31.95 201 GLY B CA 1
ATOM 5274 C C . GLY B 1 201 ? -35.688 3.598 -10.406 1 31.95 201 GLY B C 1
ATOM 5275 O O . GLY B 1 201 ? -35.25 2.52 -10.812 1 31.95 201 GLY B O 1
ATOM 5276 N N . GLY B 1 202 ? -36.719 3.795 -10.922 1 31.27 202 GLY B N 1
ATOM 5277 C CA . GLY B 1 202 ? -37.188 3.76 -12.297 1 31.27 202 GLY B CA 1
ATOM 5278 C C . GLY B 1 202 ? -36.156 4.234 -13.297 1 31.27 202 GLY B C 1
ATOM 5279 O O . GLY B 1 202 ? -36.406 4.191 -14.508 1 31.27 202 GLY B O 1
ATOM 5280 N N . GLY B 1 203 ? -35.531 5.438 -13.023 1 29.23 203 GLY B N 1
ATOM 5281 C CA . GLY B 1 203 ? -34.75 5.812 -14.188 1 29.23 203 GLY B CA 1
ATOM 5282 C C . GLY B 1 203 ? -33.688 4.773 -14.562 1 29.23 203 GLY B C 1
ATOM 5283 O O . GLY B 1 203 ? -33.688 3.67 -14.016 1 29.23 203 GLY B O 1
ATOM 5284 N N . GLU B 1 204 ? -32.531 5.293 -15.195 1 30.92 204 GLU B N 1
ATOM 5285 C CA . GLU B 1 204 ? -31.453 4.594 -15.883 1 30.92 204 GLU B CA 1
ATOM 5286 C C . GLU B 1 204 ? -30.781 3.57 -14.969 1 30.92 204 GLU B C 1
ATOM 5288 O O . GLU B 1 204 ? -29.859 2.859 -15.383 1 30.92 204 GLU B O 1
ATOM 5293 N N . GLU B 1 205 ? -31.094 3.672 -13.758 1 32.97 205 GLU B N 1
ATOM 5294 C CA . GLU B 1 205 ? -30.531 2.686 -12.844 1 32.97 205 GLU B CA 1
ATOM 5295 C C . GLU B 1 205 ? -31.203 1.33 -13 1 32.97 205 GLU B C 1
ATOM 5297 O O . GLU B 1 205 ? -31.062 0.452 -12.148 1 32.97 205 GLU B O 1
ATOM 5302 N N . GLN B 1 206 ? -32.375 1.14 -13.812 1 31.75 206 GLN B N 1
ATOM 5303 C CA . GLN B 1 206 ? -33.062 -0.071 -14.242 1 31.75 206 GLN B CA 1
ATOM 5304 C C . GLN B 1 206 ? -32.094 -1.18 -14.578 1 31.75 206 GLN B C 1
ATOM 5306 O O . GLN B 1 206 ? -32.438 -2.357 -14.602 1 31.75 206 GLN B O 1
ATOM 5311 N N . GLY B 1 207 ? -31 -0.849 -15.195 1 30.09 207 GLY B N 1
ATOM 5312 C CA . GLY B 1 207 ? -30.109 -1.927 -15.586 1 30.09 207 GLY B CA 1
ATOM 5313 C C . GLY B 1 207 ? -29.547 -2.689 -14.406 1 30.09 207 GLY B C 1
ATOM 5314 O O . GLY B 1 207 ? -28.812 -3.664 -14.586 1 30.09 207 GLY B O 1
ATOM 5315 N N . ALA B 1 208 ? -29.672 -2.031 -13.242 1 30.95 208 ALA B N 1
ATOM 5316 C CA . ALA B 1 208 ? -29.203 -2.824 -12.109 1 30.95 208 ALA B CA 1
ATOM 5317 C C . ALA B 1 208 ? -30.281 -3.791 -11.641 1 30.95 208 ALA B C 1
ATOM 5319 O O . ALA B 1 208 ? -30.047 -4.617 -10.758 1 30.95 208 ALA B O 1
ATOM 5320 N N . LYS B 1 209 ? -31.672 -3.584 -11.711 1 35.22 209 LYS B N 1
ATOM 5321 C CA . LYS B 1 209 ? -32.781 -4.344 -11.141 1 35.22 209 LYS B CA 1
ATOM 5322 C C . LYS B 1 209 ? -32.719 -5.801 -11.594 1 35.22 209 LYS B C 1
ATOM 5324 O O . LYS B 1 209 ? -33.062 -6.707 -10.82 1 35.22 209 LYS B O 1
ATOM 5329 N N . GLU B 1 210 ? -33.281 -6.047 -12.891 1 34.34 210 GLU B N 1
ATOM 5330 C CA . GLU B 1 210 ? -33.625 -7.367 -13.406 1 34.34 210 GLU B CA 1
ATOM 5331 C C . GLU B 1 210 ? -32.5 -8.383 -13.102 1 34.34 210 GLU B C 1
ATOM 5333 O O . GLU B 1 210 ? -32.812 -9.555 -12.828 1 34.34 210 GLU B O 1
ATOM 5338 N N . HIS B 1 211 ? -31.359 -8.289 -13.797 1 32.06 211 HIS B N 1
ATOM 5339 C CA . HIS B 1 211 ? -30.359 -9.297 -13.484 1 32.06 211 HIS B CA 1
ATOM 5340 C C . HIS B 1 211 ? -29.719 -9.039 -12.125 1 32.06 211 HIS B C 1
ATOM 5342 O O . HIS B 1 211 ? -29.219 -7.938 -11.867 1 32.06 211 HIS B O 1
ATOM 5348 N N . GLY B 1 212 ? -30.391 -9.359 -11 1 36.72 212 GLY B N 1
ATOM 5349 C CA . GLY B 1 212 ? -29.797 -9.336 -9.672 1 36.72 212 GLY B CA 1
ATOM 5350 C C . GLY B 1 212 ? -28.312 -9.062 -9.68 1 36.72 212 GLY B C 1
ATOM 5351 O O . GLY B 1 212 ? -27.531 -9.867 -10.18 1 36.72 212 GLY B O 1
ATOM 5352 N N . ARG B 1 213 ? -27.922 -7.879 -9.93 1 40.19 213 ARG B N 1
ATOM 5353 C CA . ARG B 1 213 ? -26.578 -7.449 -10.258 1 40.19 213 ARG B CA 1
ATOM 5354 C C . ARG B 1 213 ? -25.547 -8.203 -9.422 1 40.19 213 ARG B C 1
ATOM 5356 O O . ARG B 1 213 ? -25.578 -8.172 -8.195 1 40.19 213 ARG B O 1
ATOM 5363 N N . LEU B 1 214 ? -25.188 -9.406 -9.703 1 48.06 214 LEU B N 1
ATOM 5364 C CA . LEU B 1 214 ? -24 -10.148 -9.289 1 48.06 214 LEU B CA 1
ATOM 5365 C C . LEU B 1 214 ? -22.844 -9.203 -9.016 1 48.06 214 LEU B C 1
ATOM 5367 O O . LEU B 1 214 ? -22.422 -8.453 -9.898 1 48.06 214 LEU B O 1
ATOM 5371 N N . GLU B 1 215 ? -22.766 -8.383 -7.77 1 56.16 215 GLU B N 1
ATOM 5372 C CA . GLU B 1 215 ? -21.812 -7.32 -7.441 1 56.16 215 GLU B CA 1
ATOM 5373 C C . GLU B 1 215 ? -20.391 -7.871 -7.328 1 56.16 215 GLU B C 1
ATOM 5375 O O . GLU B 1 215 ? -19.422 -7.141 -7.516 1 56.16 215 GLU B O 1
ATOM 5380 N N . GLY B 1 216 ? -20.297 -9.352 -7.191 1 73.62 216 GLY B N 1
ATOM 5381 C CA . GLY B 1 216 ? -18.906 -9.773 -7.184 1 73.62 216 GLY B CA 1
ATOM 5382 C C . GLY B 1 216 ? -18.734 -11.281 -7.305 1 73.62 216 GLY B C 1
ATOM 5383 O O . GLY B 1 216 ? -19.672 -11.977 -7.707 1 73.62 216 GLY B O 1
ATOM 5384 N N . SER B 1 217 ? -17.734 -11.852 -7.445 1 88.19 217 SER B N 1
ATOM 5385 C CA . SER B 1 217 ? -17.422 -13.273 -7.543 1 88.19 217 SER B CA 1
ATOM 5386 C C . SER B 1 217 ? -16.422 -13.695 -6.465 1 88.19 217 SER B C 1
ATOM 5388 O O . SER B 1 217 ? -15.719 -12.852 -5.906 1 88.19 217 SER B O 1
ATOM 5390 N N . VAL B 1 218 ? -16.594 -14.938 -6.082 1 92.38 218 VAL B N 1
ATOM 5391 C CA . VAL B 1 218 ? -15.617 -15.562 -5.203 1 92.38 218 VAL B CA 1
ATOM 5392 C C . VAL B 1 218 ? -14.82 -16.609 -5.98 1 92.38 218 VAL B C 1
ATOM 5394 O O . VAL B 1 218 ? -15.398 -17.453 -6.676 1 92.38 218 VAL B O 1
ATOM 5397 N N . ALA B 1 219 ? -13.586 -16.5 -5.898 1 95.69 219 ALA B N 1
ATOM 5398 C CA . ALA B 1 219 ? -12.68 -17.438 -6.547 1 95.69 219 ALA B CA 1
ATOM 5399 C C . ALA B 1 219 ? -12.031 -18.375 -5.523 1 95.69 219 ALA B C 1
ATOM 5401 O O . ALA B 1 219 ? -11.648 -17.938 -4.434 1 95.69 219 ALA B O 1
ATOM 5402 N N . THR B 1 220 ? -11.977 -19.625 -5.793 1 96.38 220 THR B N 1
ATOM 5403 C CA . THR B 1 220 ? -11.266 -20.641 -5.023 1 96.38 220 THR B CA 1
ATOM 5404 C C . THR B 1 220 ? -10.203 -21.328 -5.879 1 96.38 220 THR B C 1
ATOM 5406 O O . THR B 1 220 ? -10.508 -21.859 -6.949 1 96.38 220 THR B O 1
ATOM 5409 N N . ARG B 1 221 ? -8.969 -21.328 -5.344 1 97.31 221 ARG B N 1
ATOM 5410 C CA . ARG B 1 221 ? -7.883 -21.891 -6.125 1 97.31 221 ARG B CA 1
ATOM 5411 C C . ARG B 1 221 ? -7.457 -23.25 -5.562 1 97.31 221 ARG B C 1
ATOM 5413 O O . ARG B 1 221 ? -7.324 -23.406 -4.348 1 97.31 221 ARG B O 1
ATOM 5420 N N . HIS B 1 222 ? -7.258 -24.141 -6.449 1 97.19 222 HIS B N 1
ATOM 5421 C CA . HIS B 1 222 ? -6.734 -25.484 -6.188 1 97.19 222 HIS B CA 1
ATOM 5422 C C . HIS B 1 222 ? -5.371 -25.672 -6.836 1 97.19 222 HIS B C 1
ATOM 5424 O O . HIS B 1 222 ? -5.242 -25.578 -8.062 1 97.19 222 HIS B O 1
ATOM 5430 N N . HIS B 1 223 ? -4.395 -25.984 -5.98 1 97.75 223 HIS B N 1
ATOM 5431 C CA . HIS B 1 223 ? -3.018 -26.047 -6.457 1 97.75 223 HIS B CA 1
ATOM 5432 C C . HIS B 1 223 ? -2.654 -27.438 -6.945 1 97.75 223 HIS B C 1
ATOM 5434 O O . HIS B 1 223 ? -2.943 -28.438 -6.273 1 97.75 223 HIS B O 1
ATOM 5440 N N . CYS B 1 224 ? -2.025 -27.562 -8.148 1 96.75 224 CYS B N 1
ATOM 5441 C CA . CYS B 1 224 ? -1.446 -28.828 -8.578 1 96.75 224 CYS B CA 1
ATOM 5442 C C . CYS B 1 224 ? 0.075 -28.797 -8.5 1 96.75 224 CYS B C 1
ATOM 5444 O O . CYS B 1 224 ? 0.722 -29.828 -8.375 1 96.75 224 CYS B O 1
ATOM 5446 N N . ILE B 1 225 ? 0.65 -27.641 -8.633 1 96.75 225 ILE B N 1
ATOM 5447 C CA . ILE B 1 225 ? 2.068 -27.391 -8.414 1 96.75 225 ILE B CA 1
ATOM 5448 C C . ILE B 1 225 ? 2.238 -26.219 -7.445 1 96.75 225 ILE B C 1
ATOM 5450 O O . ILE B 1 225 ? 1.575 -25.188 -7.582 1 96.75 225 ILE B O 1
ATOM 5454 N N . ASP B 1 226 ? 3.133 -26.391 -6.441 1 96.88 226 ASP B N 1
ATOM 5455 C CA . ASP B 1 226 ? 3.281 -25.344 -5.422 1 96.88 226 ASP B CA 1
ATOM 5456 C C . ASP B 1 226 ? 4.68 -25.375 -4.805 1 96.88 226 ASP B C 1
ATOM 5458 O O . ASP B 1 226 ? 5.086 -26.391 -4.238 1 96.88 226 ASP B O 1
ATOM 5462 N N . TRP B 1 227 ? 5.348 -24.234 -4.918 1 96.56 227 TRP B N 1
ATOM 5463 C CA . TRP B 1 227 ? 6.691 -24.047 -4.379 1 96.56 227 TRP B CA 1
ATOM 5464 C C . TRP B 1 227 ? 6.75 -24.438 -2.908 1 96.56 227 TRP B C 1
ATOM 5466 O O . TRP B 1 227 ? 7.695 -25.109 -2.475 1 96.56 227 TRP B O 1
ATOM 5476 N N . ASN B 1 228 ? 5.711 -24.141 -2.139 1 93.25 228 ASN B N 1
ATOM 5477 C CA . ASN B 1 228 ? 5.754 -24.297 -0.688 1 93.25 228 ASN B CA 1
ATOM 5478 C C . ASN B 1 228 ? 5.168 -25.625 -0.24 1 93.25 228 ASN B C 1
ATOM 5480 O O . ASN B 1 228 ? 5.246 -25.984 0.938 1 93.25 228 ASN B O 1
ATOM 5484 N N . TYR B 1 229 ? 4.598 -26.359 -1.084 1 92.62 229 TYR B N 1
ATOM 5485 C CA . TYR B 1 229 ? 4.051 -27.656 -0.7 1 92.62 229 TYR B CA 1
ATOM 5486 C C . TYR B 1 229 ? 5.117 -28.734 -0.767 1 92.62 229 TYR B C 1
ATOM 5488 O O . TYR B 1 229 ? 5.375 -29.297 -1.835 1 92.62 229 TYR B O 1
ATOM 5496 N N . VAL B 1 230 ? 5.629 -29.094 0.34 1 89.62 230 VAL B N 1
ATOM 5497 C CA . VAL B 1 230 ? 6.652 -30.125 0.455 1 89.62 230 VAL B CA 1
ATOM 5498 C C . VAL B 1 230 ? 6.242 -31.141 1.52 1 89.62 230 VAL B C 1
ATOM 5500 O O . VAL B 1 230 ? 7.062 -31.547 2.342 1 89.62 230 VAL B O 1
ATOM 5503 N N . GLY B 1 231 ? 4.98 -31.344 1.564 1 81.56 231 GLY B N 1
ATOM 5504 C CA . GLY B 1 231 ? 4.477 -32.375 2.477 1 81.56 231 GLY B CA 1
ATOM 5505 C C . GLY B 1 231 ? 3.441 -31.828 3.451 1 81.56 231 GLY B C 1
ATOM 5506 O O . GLY B 1 231 ? 2.664 -32.594 4.02 1 81.56 231 GLY B O 1
ATOM 5507 N N . GLU B 1 232 ? 3.426 -30.594 3.654 1 83 232 GLU B N 1
ATOM 5508 C CA . GLU B 1 232 ? 2.459 -29.984 4.566 1 83 232 GLU B CA 1
ATOM 5509 C C . GLU B 1 232 ? 1.484 -29.078 3.818 1 83 232 GLU B C 1
ATOM 5511 O O . GLU B 1 232 ? 1.899 -28.141 3.143 1 83 232 GLU B O 1
ATOM 5516 N N . ALA B 1 233 ? 0.22 -29.406 3.996 1 88.06 233 ALA B N 1
ATOM 5517 C CA . ALA B 1 233 ? -0.824 -28.656 3.303 1 88.06 233 ALA B CA 1
ATOM 5518 C C . ALA B 1 233 ? -1.187 -27.375 4.066 1 88.06 233 ALA B C 1
ATOM 5520 O O . ALA B 1 233 ? -1.11 -27.344 5.297 1 88.06 233 ALA B O 1
ATOM 5521 N N . ARG B 1 234 ? -1.571 -26.297 3.361 1 87.94 234 ARG B N 1
ATOM 5522 C CA . ARG B 1 234 ? -2.105 -25.078 3.951 1 87.94 234 ARG B CA 1
ATOM 5523 C C . ARG B 1 234 ? -3.449 -25.328 4.625 1 87.94 234 ARG B C 1
ATOM 5525 O O . ARG B 1 234 ? -4.328 -25.984 4.047 1 87.94 234 ARG B O 1
ATOM 5532 N N . PRO B 1 235 ? -3.654 -24.844 5.816 1 87.75 235 PRO B N 1
ATOM 5533 C CA . PRO B 1 235 ? -4.867 -25.156 6.574 1 87.75 235 PRO B CA 1
ATOM 5534 C C . PRO B 1 235 ? -6 -24.172 6.316 1 87.75 235 PRO B C 1
ATOM 5536 O O . PRO B 1 235 ? -6.949 -24.094 7.102 1 87.75 235 PRO B O 1
ATOM 5539 N N . ARG B 1 236 ? -5.914 -23.359 5.375 1 91.31 236 ARG B N 1
ATOM 5540 C CA . ARG B 1 236 ? -6.953 -22.422 4.961 1 91.31 236 ARG B CA 1
ATOM 5541 C C . ARG B 1 236 ? -7.094 -22.391 3.443 1 91.31 236 ARG B C 1
ATOM 5543 O O . ARG B 1 236 ? -6.125 -22.625 2.721 1 91.31 236 ARG B O 1
ATOM 5550 N N . PRO B 1 237 ? -8.297 -22.094 3.006 1 95.12 237 PRO B N 1
ATOM 5551 C CA . PRO B 1 237 ? -8.477 -22.062 1.553 1 95.12 237 PRO B CA 1
ATOM 5552 C C . PRO B 1 237 ? -7.773 -20.875 0.891 1 95.12 237 PRO B C 1
ATOM 5554 O O . PRO B 1 237 ? -7.504 -19.875 1.548 1 95.12 237 PRO B O 1
ATOM 5557 N N . ASN B 1 238 ? -7.328 -21.062 -0.295 1 96.62 238 ASN B N 1
ATOM 5558 C CA . ASN B 1 238 ? -6.996 -19.953 -1.184 1 96.62 238 ASN B CA 1
ATOM 5559 C C . ASN B 1 238 ? -8.234 -19.406 -1.884 1 96.62 238 ASN B C 1
ATOM 5561 O O . ASN B 1 238 ? -8.469 -19.703 -3.059 1 96.62 238 ASN B O 1
ATOM 5565 N N . LYS B 1 239 ? -8.984 -18.656 -1.144 1 95.5 239 LYS B N 1
ATOM 5566 C CA . LYS B 1 239 ? -10.312 -18.172 -1.505 1 95.5 239 LYS B CA 1
ATOM 5567 C C . LYS B 1 239 ? -10.406 -16.656 -1.327 1 95.5 239 LYS B C 1
ATOM 5569 O O . LYS B 1 239 ? -9.945 -16.125 -0.324 1 95.5 239 LYS B O 1
ATOM 5574 N N . TRP B 1 240 ? -10.977 -16 -2.318 1 94.44 240 TRP B N 1
ATOM 5575 C CA . TRP B 1 240 ? -10.977 -14.539 -2.268 1 94.44 240 TRP B CA 1
ATOM 5576 C C . TRP B 1 240 ? -12.094 -13.961 -3.133 1 94.44 240 TRP B C 1
ATOM 5578 O O . TRP B 1 240 ? -12.633 -14.656 -3.998 1 94.44 240 TRP B O 1
ATOM 5588 N N . ARG B 1 241 ? -12.469 -12.758 -2.848 1 92.56 241 ARG B N 1
ATOM 5589 C CA . ARG B 1 241 ? -13.484 -12.016 -3.586 1 92.56 241 ARG B CA 1
ATOM 5590 C C . ARG B 1 241 ? -12.852 -11.141 -4.66 1 92.56 241 ARG B C 1
ATOM 5592 O O . ARG B 1 241 ? -11.805 -10.523 -4.434 1 92.56 241 ARG B O 1
ATOM 5599 N N . VAL B 1 242 ? -13.547 -11.078 -5.801 1 93.12 242 VAL B N 1
ATOM 5600 C CA . VAL B 1 242 ? -13.055 -10.297 -6.934 1 93.12 242 VAL B CA 1
ATOM 5601 C C . VAL B 1 242 ? -13.812 -8.969 -7.012 1 93.12 242 VAL B C 1
ATOM 5603 O O . VAL B 1 242 ? -15.047 -8.945 -7.059 1 93.12 242 VAL B O 1
ATOM 5606 N N . GLU B 1 243 ? -13.078 -7.848 -6.969 1 91.12 243 GLU B N 1
ATOM 5607 C CA . GLU B 1 243 ? -13.609 -6.535 -7.324 1 91.12 243 GLU B CA 1
ATOM 5608 C C . GLU B 1 243 ? -12.969 -6.012 -8.609 1 91.12 243 GLU B C 1
ATOM 5610 O O . GLU B 1 243 ? -11.797 -5.645 -8.617 1 91.12 243 GLU B O 1
ATOM 5615 N N . MET B 1 244 ? -13.758 -5.934 -9.648 1 90.25 244 MET B N 1
ATOM 5616 C CA . MET B 1 244 ? -13.242 -5.449 -10.922 1 90.25 244 MET B CA 1
ATOM 5617 C C . MET B 1 244 ? -13.258 -3.926 -10.977 1 90.25 244 MET B C 1
ATOM 5619 O O . MET B 1 244 ? -14.211 -3.297 -10.523 1 90.25 244 MET B O 1
ATOM 5623 N N . GLY B 1 245 ? -12.172 -3.387 -11.461 1 87.75 245 GLY B N 1
ATOM 5624 C CA . GLY B 1 245 ? -12.094 -1.946 -11.641 1 87.75 245 GLY B CA 1
ATOM 5625 C C . GLY B 1 245 ? -12.594 -1.489 -13 1 87.75 245 GLY B C 1
ATOM 5626 O O . GLY B 1 245 ? -13.07 -2.301 -13.797 1 87.75 245 GLY B O 1
ATOM 5627 N N . PRO B 1 246 ? -12.477 -0.172 -13.164 1 82.81 246 PRO B N 1
ATOM 5628 C CA . PRO B 1 246 ? -12.961 0.381 -14.43 1 82.81 246 PRO B CA 1
ATOM 5629 C C . PRO B 1 246 ? -12.172 -0.126 -15.633 1 82.81 246 PRO B C 1
ATOM 5631 O O . PRO B 1 246 ? -10.953 -0.299 -15.547 1 82.81 246 PRO B O 1
ATOM 5634 N N . GLY B 1 247 ? -12.883 -0.416 -16.703 1 84.81 247 GLY B N 1
ATOM 5635 C CA . GLY B 1 247 ? -12.25 -0.806 -17.953 1 84.81 247 GLY B CA 1
ATOM 5636 C C . GLY B 1 247 ? -11.758 -2.24 -17.938 1 84.81 247 GLY B C 1
ATOM 5637 O O . GLY B 1 247 ? -11.406 -2.785 -19 1 84.81 247 GLY B O 1
ATOM 5638 N N . GLY B 1 248 ? -11.664 -2.855 -16.812 1 89.94 248 GLY B N 1
ATOM 5639 C CA . GLY B 1 248 ? -11.281 -4.258 -16.75 1 89.94 248 GLY B CA 1
ATOM 5640 C C . GLY B 1 248 ? -9.781 -4.469 -16.75 1 89.94 248 GLY B C 1
ATOM 5641 O O . GLY B 1 248 ? -9.305 -5.59 -16.938 1 89.94 248 GLY B O 1
ATOM 5642 N N . ASP B 1 249 ? -9.008 -3.402 -16.562 1 94.06 249 ASP B N 1
ATOM 5643 C CA . ASP B 1 249 ? -7.551 -3.523 -16.594 1 94.06 249 ASP B CA 1
ATOM 5644 C C . ASP B 1 249 ? -6.957 -3.453 -15.195 1 94.06 249 ASP B C 1
ATOM 5646 O O . ASP B 1 249 ? -5.734 -3.404 -15.039 1 94.06 249 ASP B O 1
ATOM 5650 N N . VAL B 1 250 ? -7.809 -3.355 -14.25 1 94 250 VAL B N 1
ATOM 5651 C CA . VAL B 1 250 ? -7.41 -3.412 -12.844 1 94 250 VAL B CA 1
ATOM 5652 C C . VAL B 1 250 ? -8.461 -4.172 -12.047 1 94 250 VAL B C 1
ATOM 5654 O O . VAL B 1 250 ? -9.656 -4.117 -12.359 1 94 250 VAL B O 1
ATOM 5657 N N . TRP B 1 251 ? -8.047 -4.922 -11.086 1 94.12 251 TRP B N 1
ATOM 5658 C CA . TRP B 1 251 ? -8.984 -5.547 -10.156 1 94.12 251 TRP B CA 1
ATOM 5659 C C . TRP B 1 251 ? -8.328 -5.789 -8.797 1 94.12 251 TRP B C 1
ATOM 5661 O O . TRP B 1 251 ? -7.109 -5.648 -8.656 1 94.12 251 TRP B O 1
ATOM 5671 N N . LYS B 1 252 ? -9.141 -5.984 -7.781 1 95.12 252 LYS B N 1
ATOM 5672 C CA . LYS B 1 252 ? -8.68 -6.281 -6.43 1 95.12 252 LYS B CA 1
ATOM 5673 C C . LYS B 1 252 ? -9.117 -7.676 -5.992 1 95.12 252 LYS B C 1
ATOM 5675 O O . LYS B 1 252 ? -10.25 -8.086 -6.238 1 95.12 252 LYS B O 1
ATOM 5680 N N . GLU B 1 253 ? -8.109 -8.398 -5.496 1 96.38 253 GLU B N 1
ATOM 5681 C CA . GLU B 1 253 ? -8.344 -9.617 -4.734 1 96.38 253 GLU B CA 1
ATOM 5682 C C . GLU B 1 253 ? -8.5 -9.312 -3.246 1 96.38 253 GLU B C 1
ATOM 5684 O O . GLU B 1 253 ? -7.551 -8.891 -2.588 1 96.38 253 GLU B O 1
ATOM 5689 N N . TRP B 1 254 ? -9.734 -9.508 -2.756 1 94.38 254 TRP B N 1
ATOM 5690 C CA . TRP B 1 254 ? -9.992 -9.375 -1.326 1 94.38 254 TRP B CA 1
ATOM 5691 C C . TRP B 1 254 ? -10.023 -10.742 -0.653 1 94.38 254 TRP B C 1
ATOM 5693 O O . TRP B 1 254 ? -10.742 -11.648 -1.098 1 94.38 254 TRP B O 1
ATOM 5703 N N . GLY B 1 255 ? -9.203 -10.906 0.439 1 93.56 255 GLY B N 1
ATOM 5704 C CA . GLY B 1 255 ? -9.344 -12.148 1.189 1 93.56 255 GLY B CA 1
ATOM 5705 C C . GLY B 1 255 ? -10.789 -12.508 1.482 1 93.56 255 GLY B C 1
ATOM 5706 O O . GLY B 1 255 ? -11.625 -11.625 1.669 1 93.56 255 GLY B O 1
ATOM 5707 N N . PHE B 1 256 ? -11.078 -13.781 1.529 1 92.38 256 PHE B N 1
ATOM 5708 C CA . PHE B 1 256 ? -12.43 -14.266 1.753 1 92.38 256 PHE B CA 1
ATOM 5709 C C . PHE B 1 256 ? -12.922 -13.875 3.143 1 92.38 256 PHE B C 1
ATOM 5711 O O . PHE B 1 256 ? -14.055 -13.406 3.299 1 92.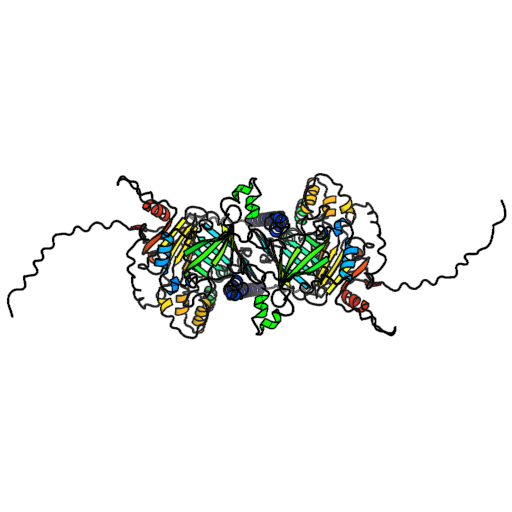38 256 PHE B O 1
ATOM 5718 N N . ALA B 1 257 ? -12.078 -13.992 4.137 1 91 257 ALA B N 1
ATOM 5719 C CA . ALA B 1 257 ? -12.461 -13.727 5.52 1 91 257 ALA B CA 1
ATOM 5720 C C . ALA B 1 257 ? -12.281 -12.25 5.867 1 91 257 ALA B C 1
ATOM 5722 O O . ALA B 1 257 ? -11.398 -11.578 5.316 1 91 257 ALA B O 1
ATOM 5723 N N . LYS B 1 258 ? -13.086 -11.734 6.727 1 88.44 258 LYS B N 1
ATOM 5724 C CA . LYS B 1 258 ? -12.992 -10.398 7.301 1 88.44 258 LYS B CA 1
ATOM 5725 C C . LYS B 1 258 ? -12.656 -10.461 8.789 1 88.44 258 LYS B C 1
ATOM 5727 O O . LYS B 1 258 ? -13.016 -11.422 9.469 1 88.44 258 LYS B O 1
ATOM 5732 N N . ASP B 1 259 ? -11.984 -9.438 9.242 1 82.88 259 ASP B N 1
ATOM 5733 C CA . ASP B 1 259 ? -11.594 -9.375 10.648 1 82.88 259 ASP B CA 1
ATOM 5734 C C . ASP B 1 259 ? -12.688 -8.742 11.5 1 82.88 259 ASP B C 1
ATOM 5736 O O . ASP B 1 259 ? -13.828 -8.602 11.055 1 82.88 259 ASP B O 1
ATOM 5740 N N . ALA B 1 260 ? -12.336 -8.391 12.75 1 75.94 260 ALA B N 1
ATOM 5741 C CA . ALA B 1 260 ? -13.289 -7.855 13.719 1 75.94 260 ALA B CA 1
ATOM 5742 C C . ALA B 1 260 ? -13.742 -6.449 13.328 1 75.94 260 ALA B C 1
ATOM 5744 O O . ALA B 1 260 ? -14.789 -5.977 13.773 1 75.94 260 ALA B O 1
ATOM 5745 N N . PHE B 1 261 ? -13.016 -5.805 12.508 1 77.62 261 PHE B N 1
ATOM 5746 C CA . PHE B 1 261 ? -13.352 -4.461 12.047 1 77.62 261 PHE B CA 1
ATOM 5747 C C . PHE B 1 261 ? -14.078 -4.508 10.711 1 77.62 261 PHE B C 1
ATOM 5749 O O . PHE B 1 261 ? -14.266 -3.475 10.062 1 77.62 261 PHE B O 1
ATOM 5756 N N . ASP B 1 262 ? -14.367 -5.738 10.297 1 80.5 262 ASP B N 1
ATOM 5757 C CA . ASP B 1 262 ? -15.133 -6.023 9.094 1 80.5 262 ASP B CA 1
ATOM 5758 C C . ASP B 1 262 ? -14.352 -5.645 7.84 1 80.5 262 ASP B C 1
ATOM 5760 O O . ASP B 1 262 ? -14.93 -5.176 6.855 1 80.5 262 ASP B O 1
ATOM 5764 N N . GLN B 1 263 ? -13.133 -5.762 7.965 1 84.31 263 GLN B N 1
ATOM 5765 C CA . GLN B 1 263 ? -12.25 -5.586 6.82 1 84.31 263 GLN B CA 1
ATOM 5766 C C . GLN B 1 263 ? -11.672 -6.918 6.355 1 84.31 263 GLN B C 1
ATOM 5768 O O . GLN B 1 263 ? -11.344 -7.777 7.172 1 84.31 263 GLN B O 1
ATOM 5773 N N . HIS B 1 264 ? -11.625 -7.008 5.051 1 91.44 264 HIS B N 1
ATOM 5774 C CA . HIS B 1 264 ? -10.984 -8.211 4.535 1 91.44 264 HIS B CA 1
ATOM 5775 C C . HIS B 1 264 ? -9.555 -8.336 5.035 1 91.44 264 HIS B C 1
ATOM 5777 O O . HIS B 1 264 ? -8.844 -7.332 5.145 1 91.44 264 HIS B O 1
ATOM 5783 N N . VAL B 1 265 ? -9.117 -9.531 5.27 1 91.19 265 VAL B N 1
ATOM 5784 C CA . VAL B 1 265 ? -7.867 -9.805 5.977 1 91.19 265 VAL B CA 1
ATOM 5785 C C . VAL B 1 265 ? -6.684 -9.312 5.141 1 91.19 265 VAL B C 1
ATOM 5787 O O . VAL B 1 265 ? -5.645 -8.938 5.684 1 91.19 265 VAL B O 1
ATOM 5790 N N . TYR B 1 266 ? -6.797 -9.367 3.824 1 94.88 266 TYR B N 1
ATOM 5791 C CA . TYR B 1 266 ? -5.766 -8.844 2.938 1 94.88 266 TYR B CA 1
ATOM 5792 C C . TYR B 1 266 ? -6.371 -8.367 1.621 1 94.88 266 TYR B C 1
ATOM 5794 O O . TYR B 1 266 ? -7.543 -8.625 1.339 1 94.88 266 TYR B O 1
ATOM 5802 N N . MET B 1 267 ? -5.59 -7.605 0.918 1 96.12 267 MET B N 1
ATOM 5803 C CA . MET B 1 267 ? -5.961 -7.152 -0.42 1 96.12 267 MET B CA 1
ATOM 5804 C C . MET B 1 267 ? -4.758 -7.176 -1.354 1 96.12 267 MET B C 1
ATOM 5806 O O . MET B 1 267 ? -3.658 -6.77 -0.969 1 96.12 267 MET B O 1
ATOM 5810 N N . GLU B 1 268 ? -4.906 -7.746 -2.49 1 97.5 268 GLU B N 1
ATOM 5811 C CA . GLU B 1 268 ? -3.982 -7.598 -3.609 1 97.5 268 GLU B CA 1
ATOM 5812 C C . GLU B 1 268 ? -4.609 -6.781 -4.734 1 97.5 268 GLU B C 1
ATOM 5814 O O . GLU B 1 268 ? -5.754 -7.02 -5.125 1 97.5 268 GLU B O 1
ATOM 5819 N N . ARG B 1 269 ? -3.895 -5.789 -5.156 1 96.44 269 ARG B N 1
ATOM 5820 C CA . ARG B 1 269 ? -4.32 -5.09 -6.363 1 96.44 269 ARG B CA 1
ATOM 5821 C C . ARG B 1 269 ? -3.547 -5.582 -7.586 1 96.44 269 ARG B C 1
ATOM 5823 O O . ARG B 1 269 ? -2.316 -5.66 -7.559 1 96.44 269 ARG B O 1
ATOM 5830 N N . TRP B 1 270 ? -4.293 -5.891 -8.594 1 96.88 270 TRP B N 1
ATOM 5831 C CA . TRP B 1 270 ? -3.734 -6.41 -9.836 1 96.88 270 TRP B CA 1
ATOM 5832 C C . TRP B 1 270 ? -3.959 -5.434 -10.984 1 96.88 270 TRP B C 1
ATOM 5834 O O . TRP B 1 270 ? -5.023 -4.816 -11.086 1 96.88 270 TRP B O 1
ATOM 5844 N N . GLU B 1 271 ? -2.953 -5.293 -11.828 1 96.38 271 GLU B N 1
ATOM 5845 C CA . GLU B 1 271 ? -3.02 -4.457 -13.023 1 96.38 271 GLU B CA 1
ATOM 5846 C C . GLU B 1 271 ? -2.611 -5.242 -14.266 1 96.38 271 GLU B C 1
ATOM 5848 O O . GLU B 1 271 ? -1.632 -5.988 -14.242 1 96.38 271 GLU B O 1
ATOM 5853 N N . ARG B 1 272 ? -3.402 -5.086 -15.281 1 97.19 272 ARG B N 1
ATOM 5854 C CA . ARG B 1 272 ? -3.123 -5.816 -16.516 1 97.19 272 ARG B CA 1
ATOM 5855 C C . ARG B 1 272 ? -1.791 -5.383 -17.125 1 97.19 272 ARG B C 1
ATOM 5857 O O . ARG B 1 272 ? -1.493 -4.188 -17.188 1 97.19 272 ARG B O 1
ATOM 5864 N N . LEU B 1 273 ? -1.001 -6.367 -17.484 1 96.44 273 LEU B N 1
ATOM 5865 C CA . LEU B 1 273 ? 0.232 -6.094 -18.219 1 96.44 273 LEU B CA 1
ATOM 5866 C C . LEU B 1 273 ? -0.07 -5.613 -19.641 1 96.44 273 LEU B C 1
ATOM 5868 O O . LEU B 1 273 ? -1.036 -6.062 -20.25 1 96.44 273 LEU B O 1
ATOM 5872 N N . PRO B 1 274 ? 0.811 -4.684 -20.172 1 95.12 274 PRO B N 1
ATOM 5873 C CA . PRO B 1 274 ? 0.657 -4.398 -21.609 1 95.12 274 PRO B CA 1
ATOM 5874 C C . PRO B 1 274 ? 0.698 -5.66 -22.469 1 95.12 274 PRO B C 1
ATOM 5876 O O . PRO B 1 274 ? 1.611 -6.477 -22.328 1 95.12 274 PRO B O 1
ATOM 5879 N N . GLY B 1 275 ? -0.326 -5.852 -23.297 1 94.5 275 GLY B N 1
ATOM 5880 C CA . GLY B 1 275 ? -0.41 -7.051 -24.109 1 94.5 275 GLY B CA 1
ATOM 5881 C C . GLY B 1 275 ? -0.946 -8.25 -23.344 1 94.5 275 GLY B C 1
ATOM 5882 O O . GLY B 1 275 ? -0.845 -9.383 -23.812 1 94.5 275 GLY B O 1
ATOM 5883 N N . GLY B 1 276 ? -1.422 -7.98 -22.172 1 96.12 276 GLY B N 1
ATOM 5884 C CA . GLY B 1 276 ? -1.852 -9.078 -21.312 1 96.12 276 GLY B CA 1
ATOM 5885 C C . GLY B 1 276 ? -3.289 -9.492 -21.562 1 96.12 276 GLY B C 1
ATOM 5886 O O . GLY B 1 276 ? -3.773 -10.453 -20.953 1 96.12 276 GLY B O 1
ATOM 5887 N N . ARG B 1 277 ? -3.961 -8.719 -22.453 1 91.62 277 ARG B N 1
ATOM 5888 C CA . ARG B 1 277 ? -5.309 -9.062 -22.891 1 91.62 277 ARG B CA 1
ATOM 5889 C C . ARG B 1 277 ? -5.277 -9.781 -24.234 1 91.62 277 ARG B C 1
ATOM 5891 O O . ARG B 1 277 ? -4.398 -9.523 -25.062 1 91.62 277 ARG B O 1
ATOM 5898 N N . GLY B 1 278 ? -6.219 -10.742 -24.5 1 82.62 278 GLY B N 1
ATOM 5899 C CA . GLY B 1 278 ? -6.305 -11.398 -25.797 1 82.62 278 GLY B CA 1
ATOM 5900 C C . GLY B 1 278 ? -6.613 -12.875 -25.688 1 82.62 278 GLY B C 1
ATOM 5901 O O . GLY B 1 278 ? -7.16 -13.336 -24.688 1 82.62 278 GLY B O 1
ATOM 5902 N N . PRO B 1 279 ? -6.285 -13.539 -26.781 1 87.94 279 PRO B N 1
ATOM 5903 C CA . PRO B 1 279 ? -6.504 -14.992 -26.75 1 87.94 279 PRO B CA 1
ATOM 5904 C C . PRO B 1 279 ? -5.68 -15.688 -25.672 1 87.94 279 PRO B C 1
ATOM 5906 O O . PRO B 1 279 ? -4.613 -15.195 -25.281 1 87.94 279 PRO B O 1
ATOM 5909 N N . TYR B 1 280 ? -6.25 -16.672 -25.172 1 90.25 280 TYR B N 1
ATOM 5910 C CA . TYR B 1 280 ? -5.543 -17.438 -24.141 1 90.25 280 TYR B CA 1
ATOM 5911 C C . TYR B 1 280 ? -5.602 -18.922 -24.438 1 90.25 280 TYR B C 1
ATOM 5913 O O . TYR B 1 280 ? -6.465 -19.391 -25.188 1 90.25 280 TYR B O 1
ATOM 5921 N N . PHE B 1 281 ? -4.668 -19.688 -23.844 1 90.06 281 PHE B N 1
ATOM 5922 C CA . PHE B 1 281 ? -4.766 -21.141 -23.75 1 90.06 281 PHE B CA 1
ATOM 5923 C C . PHE B 1 281 ? -3.961 -21.656 -22.562 1 90.06 281 PHE B C 1
ATOM 5925 O O . PHE B 1 281 ? -3.07 -20.969 -22.062 1 90.06 281 PHE B O 1
ATOM 5932 N N . ALA B 1 282 ? -4.309 -22.781 -22.156 1 93.38 282 ALA B N 1
ATOM 5933 C CA . ALA B 1 282 ? -3.621 -23.484 -21.094 1 93.38 282 ALA B CA 1
ATOM 5934 C C . ALA B 1 282 ? -3.377 -24.953 -21.469 1 93.38 282 ALA B C 1
ATOM 5936 O O . ALA B 1 282 ? -4.281 -25.625 -21.969 1 93.38 282 ALA B O 1
ATOM 5937 N N . LEU B 1 283 ? -2.1 -25.359 -21.328 1 92.12 283 LEU B N 1
ATOM 5938 C CA . LEU B 1 283 ? -1.71 -26.75 -21.516 1 92.12 283 LEU B CA 1
ATOM 5939 C C . LEU B 1 283 ? -1.204 -27.359 -20.219 1 92.12 283 LEU B C 1
ATOM 5941 O O . LEU B 1 283 ? -0.517 -26.703 -19.438 1 92.12 283 LEU B O 1
ATOM 5945 N N . ARG B 1 284 ? -1.587 -28.531 -20 1 94.25 284 ARG B N 1
ATOM 5946 C CA . ARG B 1 284 ? -1.032 -29.281 -18.891 1 94.25 284 ARG B CA 1
ATOM 5947 C C . ARG B 1 284 ? -0.41 -30.578 -19.359 1 94.25 284 ARG B C 1
ATOM 5949 O O . ARG B 1 284 ? -0.986 -31.281 -20.188 1 94.25 284 ARG B O 1
ATOM 5956 N N . ARG B 1 285 ? 0.721 -30.844 -18.844 1 93.06 285 ARG B N 1
ATOM 5957 C CA . ARG B 1 285 ? 1.408 -32.062 -19.203 1 93.06 285 ARG B CA 1
ATOM 5958 C C . ARG B 1 285 ? 0.683 -33.281 -18.641 1 93.06 285 ARG B C 1
ATOM 5960 O O . ARG B 1 285 ? 0.249 -33.281 -17.484 1 93.06 285 ARG B O 1
ATOM 5967 N N . ARG B 1 286 ? 0.588 -34.25 -19.422 1 88.38 286 ARG B N 1
ATOM 5968 C CA . ARG B 1 286 ? -0.034 -35.5 -18.984 1 88.38 286 ARG B CA 1
ATOM 5969 C C . ARG B 1 286 ? 0.816 -36.188 -17.922 1 88.38 286 ARG B C 1
ATOM 5971 O O . ARG B 1 286 ? 2.047 -36.125 -17.969 1 88.38 286 ARG B O 1
ATOM 5978 N N . PRO B 1 287 ? 0.122 -36.875 -17.062 1 83.12 287 PRO B N 1
ATOM 5979 C CA . PRO B 1 287 ? 0.861 -37.562 -16 1 83.12 287 PRO B CA 1
ATOM 5980 C C . PRO B 1 287 ? 1.916 -38.5 -16.547 1 83.12 287 PRO B C 1
ATOM 5982 O O . PRO B 1 287 ? 2.947 -38.719 -15.906 1 83.12 287 PRO B O 1
ATOM 5985 N N . SER B 1 288 ? 1.745 -39.062 -17.672 1 77.94 288 SER B N 1
ATOM 5986 C CA . SER B 1 288 ? 2.672 -40.031 -18.25 1 77.94 288 SER B CA 1
ATOM 5987 C C . SER B 1 288 ? 3.992 -39.375 -18.641 1 77.94 288 SER B C 1
ATOM 5989 O O . SER B 1 288 ? 5.004 -40.062 -18.812 1 77.94 288 SER B O 1
ATOM 5991 N N . SER B 1 289 ? 4.012 -38.094 -18.797 1 72.75 289 SER B N 1
ATOM 5992 C CA . SER B 1 289 ? 5.199 -37.344 -19.188 1 72.75 289 SER B CA 1
ATOM 5993 C C . SER B 1 289 ? 5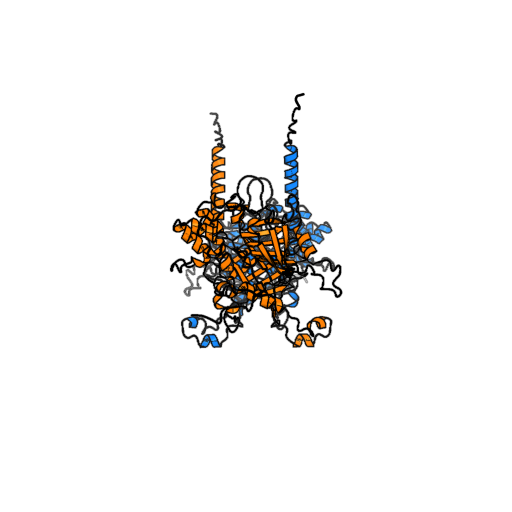.809 -36.625 -18 1 72.75 289 SER B C 1
ATOM 5995 O O . SER B 1 289 ? 6.555 -35.656 -18.172 1 72.75 289 SER B O 1
ATOM 5997 N N . ALA B 1 290 ? 5.906 -37.062 -16.859 1 77.06 290 ALA B N 1
ATOM 5998 C CA . ALA B 1 290 ? 6.383 -36.406 -15.641 1 77.06 290 ALA B CA 1
ATOM 5999 C C . ALA B 1 290 ? 7.656 -35.625 -15.906 1 77.06 290 ALA B C 1
ATOM 6001 O O . ALA B 1 290 ? 8.398 -35.906 -16.844 1 77.06 290 ALA B O 1
ATOM 6002 N N . PRO B 1 291 ? 7.992 -34.594 -15.141 1 89.56 291 PRO B N 1
ATOM 6003 C CA . PRO B 1 291 ? 7.211 -34.062 -14.031 1 89.56 291 PRO B CA 1
ATOM 6004 C C . PRO B 1 291 ? 6.02 -33.219 -14.492 1 89.56 291 PRO B C 1
ATOM 6006 O O . PRO B 1 291 ? 5.973 -32.812 -15.648 1 89.56 291 PRO B O 1
ATOM 6009 N N . ASP B 1 292 ? 4.992 -33 -13.555 1 93 292 ASP B N 1
ATOM 6010 C CA . ASP B 1 292 ? 3.83 -32.188 -13.852 1 93 292 ASP B CA 1
ATOM 6011 C C . ASP B 1 292 ? 4.258 -30.781 -14.312 1 93 292 ASP B C 1
ATOM 6013 O O . ASP B 1 292 ? 5.273 -30.266 -13.859 1 93 292 ASP B O 1
ATOM 6017 N N . ALA B 1 293 ? 3.549 -30.25 -15.305 1 95.88 293 ALA B N 1
ATOM 6018 C CA . ALA B 1 293 ? 3.877 -28.938 -15.852 1 95.88 293 ALA B CA 1
ATOM 6019 C C . ALA B 1 293 ? 2.641 -28.266 -16.438 1 95.88 293 ALA B C 1
ATOM 6021 O O . ALA B 1 293 ? 1.711 -28.938 -16.891 1 95.88 293 ALA B O 1
ATOM 6022 N N . LEU B 1 294 ? 2.609 -26.969 -16.328 1 97.12 294 LEU B N 1
ATOM 6023 C CA . LEU B 1 294 ? 1.55 -26.141 -16.891 1 97.12 294 LEU B CA 1
ATOM 6024 C C . LEU B 1 294 ? 2.135 -25 -17.734 1 97.12 294 LEU B C 1
ATOM 6026 O O . LEU B 1 294 ? 3.131 -24.391 -17.328 1 97.12 294 LEU B O 1
ATOM 6030 N N . LEU B 1 295 ? 1.569 -24.828 -18.875 1 96.62 295 LEU B N 1
ATOM 6031 C CA . LEU B 1 295 ? 1.804 -23.656 -19.703 1 96.62 295 LEU B CA 1
ATOM 6032 C C . LEU B 1 295 ? 0.524 -22.828 -19.875 1 96.62 295 LEU B C 1
ATOM 6034 O O . LEU B 1 295 ? -0.515 -23.375 -20.266 1 96.62 295 LEU B O 1
ATOM 6038 N N . VAL B 1 296 ? 0.57 -21.562 -19.531 1 97.19 296 VAL B N 1
ATOM 6039 C CA . VAL B 1 296 ? -0.548 -20.641 -19.734 1 97.19 296 VAL B CA 1
ATOM 6040 C C . VAL B 1 296 ? -0.102 -19.469 -20.609 1 97.19 296 VAL B C 1
ATOM 6042 O O . VAL B 1 296 ? 0.947 -18.875 -20.359 1 97.19 296 VAL B O 1
ATOM 6045 N N . VAL B 1 297 ? -0.844 -19.219 -21.594 1 95.19 297 VAL B N 1
ATOM 6046 C CA . VAL B 1 297 ? -0.623 -18.047 -22.453 1 95.19 297 VAL B CA 1
ATOM 6047 C C . VAL B 1 297 ? -1.827 -17.125 -22.359 1 95.19 297 VAL B C 1
ATOM 6049 O O . VAL B 1 297 ? -2.975 -17.562 -22.438 1 95.19 297 VAL B O 1
ATOM 6052 N N . CYS B 1 298 ? -1.603 -15.906 -22.141 1 95.62 298 CYS B N 1
ATOM 6053 C CA . CYS B 1 298 ? -2.576 -14.82 -22.188 1 95.62 298 CYS B CA 1
ATOM 6054 C C . CYS B 1 298 ? -2.045 -13.648 -23.016 1 95.62 298 CYS B C 1
ATOM 6056 O O . CYS B 1 298 ? -1.126 -12.945 -22.578 1 95.62 298 CYS B O 1
ATOM 6058 N N . GLY B 1 299 ? -2.648 -13.422 -24.141 1 93.94 299 GLY B N 1
ATOM 6059 C CA . GLY B 1 299 ? -2.117 -12.398 -25.031 1 93.94 299 GLY B CA 1
ATOM 6060 C C . GLY B 1 299 ? -0.673 -12.641 -25.422 1 93.94 299 GLY B C 1
ATOM 6061 O O . GLY B 1 299 ? -0.338 -13.711 -25.938 1 93.94 299 GLY B O 1
ATOM 6062 N N . ASP B 1 300 ? 0.197 -11.688 -25.078 1 95.25 300 ASP B N 1
ATOM 6063 C CA . ASP B 1 300 ? 1.6 -11.742 -25.484 1 95.25 300 ASP B CA 1
ATOM 6064 C C . ASP B 1 300 ? 2.475 -12.281 -24.344 1 95.25 300 ASP B C 1
ATOM 6066 O O . ASP B 1 300 ? 3.686 -12.055 -24.328 1 95.25 300 ASP B O 1
ATOM 6070 N N . HIS B 1 301 ? 1.863 -12.852 -23.406 1 97.69 301 HIS B N 1
ATOM 6071 C CA . HIS B 1 301 ? 2.604 -13.336 -22.25 1 97.69 301 HIS B CA 1
ATOM 6072 C C . HIS B 1 301 ? 2.426 -14.844 -22.062 1 97.69 301 HIS B C 1
ATOM 6074 O O . HIS B 1 301 ? 1.346 -15.383 -22.328 1 97.69 301 HIS B O 1
ATOM 6080 N N . PHE B 1 302 ? 3.436 -15.5 -21.578 1 97.31 302 PHE B N 1
ATOM 6081 C CA . PHE B 1 302 ? 3.279 -16.906 -21.188 1 97.31 302 PHE B CA 1
ATOM 6082 C C . PHE B 1 302 ? 3.869 -17.156 -19.812 1 97.31 302 PHE B C 1
ATOM 6084 O O . PHE B 1 302 ? 4.809 -16.469 -19.391 1 97.31 302 PHE B O 1
ATOM 6091 N N . GLY B 1 303 ? 3.234 -17.969 -19.062 1 98.5 303 GLY B N 1
ATOM 6092 C CA . GLY B 1 303 ? 3.746 -18.562 -17.844 1 98.5 303 GLY B CA 1
ATOM 6093 C C . GLY B 1 303 ? 3.994 -20.062 -17.969 1 98.5 303 GLY B C 1
ATOM 6094 O O . GLY B 1 303 ? 3.195 -20.781 -18.578 1 98.5 303 GLY B O 1
ATOM 6095 N N . LEU B 1 304 ? 5.145 -20.484 -17.5 1 98.25 304 LEU B N 1
ATOM 6096 C CA . LEU B 1 304 ? 5.535 -21.891 -17.5 1 98.25 304 LEU B CA 1
ATOM 6097 C C . LEU B 1 304 ? 5.973 -22.328 -16.109 1 98.25 304 LEU B C 1
ATOM 6099 O O . LEU B 1 304 ? 6.781 -21.641 -15.469 1 98.25 304 LEU B O 1
ATOM 6103 N N . ILE B 1 305 ? 5.391 -23.391 -15.648 1 98.31 305 ILE B N 1
ATOM 6104 C CA . ILE B 1 305 ? 5.797 -23.953 -14.359 1 98.31 305 ILE B CA 1
ATOM 6105 C C . ILE B 1 305 ? 5.992 -25.453 -14.484 1 98.31 305 ILE B C 1
ATOM 6107 O O . ILE B 1 305 ? 5.207 -26.141 -15.148 1 98.31 305 ILE B O 1
ATOM 6111 N N . VAL B 1 306 ? 7.094 -25.969 -14.008 1 96.25 306 VAL B N 1
ATOM 6112 C CA . VAL B 1 306 ? 7.457 -27.391 -14.016 1 96.25 306 VAL B CA 1
ATOM 6113 C C . VAL B 1 306 ? 7.773 -27.844 -12.594 1 96.25 306 VAL B C 1
ATOM 6115 O O . VAL B 1 306 ? 8.641 -27.266 -11.93 1 96.25 306 VAL B O 1
ATOM 6118 N N . ASP B 1 307 ? 7.031 -28.828 -12.156 1 95.06 307 ASP B N 1
ATOM 6119 C CA . ASP B 1 307 ? 7.191 -29.312 -10.797 1 95.06 307 ASP B CA 1
ATOM 6120 C C . ASP B 1 307 ? 8.523 -30.047 -10.625 1 95.06 307 ASP B C 1
ATOM 6122 O O . ASP B 1 307 ? 9.273 -30.219 -11.586 1 95.06 307 ASP B O 1
ATOM 6126 N N . ARG B 1 308 ? 8.789 -30.359 -9.367 1 91.62 308 ARG B N 1
ATOM 6127 C CA . ARG B 1 308 ? 9.945 -31.156 -9 1 91.62 308 ARG B CA 1
ATOM 6128 C C . ARG B 1 308 ? 9.805 -32.594 -9.516 1 91.62 308 ARG B C 1
ATOM 6130 O O . ARG B 1 308 ? 8.695 -33.031 -9.805 1 91.62 308 ARG B O 1
ATOM 6137 N N . ASP B 1 309 ? 10.961 -33.156 -9.633 1 79.75 309 ASP B N 1
ATOM 6138 C CA . ASP B 1 309 ? 10.93 -34.562 -10.016 1 79.75 309 ASP B CA 1
ATOM 6139 C C . ASP B 1 309 ? 10.328 -35.438 -8.898 1 79.75 309 ASP B C 1
ATOM 6141 O O . ASP B 1 309 ? 10.484 -35.125 -7.715 1 79.75 309 ASP B O 1
ATOM 6145 N N . SER B 1 310 ? 9.156 -36.125 -9.07 1 61.91 310 SER B N 1
ATOM 6146 C CA . SER B 1 310 ? 8.273 -36.906 -8.203 1 61.91 310 SER B CA 1
ATOM 6147 C C . SER B 1 310 ? 9.039 -37.531 -7.035 1 61.91 310 SER B C 1
ATOM 6149 O O . SER B 1 310 ? 8.469 -37.75 -5.965 1 61.91 310 SER B O 1
ATOM 6151 N N . GLY B 1 311 ? 10.305 -37.656 -7.055 1 54.03 311 GLY B N 1
ATOM 6152 C CA . GLY B 1 311 ? 10.93 -38.406 -5.973 1 54.03 311 GLY B CA 1
ATOM 6153 C C . GLY B 1 311 ? 11.023 -37.594 -4.684 1 54.03 311 GLY B C 1
ATOM 6154 O O . GLY B 1 311 ? 11.367 -38.156 -3.635 1 54.03 311 GLY B O 1
ATOM 6155 N N . LEU B 1 312 ? 10.766 -36.375 -4.684 1 53.03 312 LEU B N 1
ATOM 6156 C CA . LEU B 1 312 ? 11 -35.562 -3.504 1 53.03 312 LEU B CA 1
ATOM 6157 C C . LEU B 1 312 ? 9.898 -35.75 -2.471 1 53.03 312 LEU B C 1
ATOM 6159 O O . LEU B 1 312 ? 10.141 -35.656 -1.267 1 53.03 312 LEU B O 1
ATOM 6163 N N . MET B 1 313 ? 8.594 -35.781 -2.975 1 50.03 313 MET B N 1
ATOM 6164 C CA . MET B 1 313 ? 7.52 -35.75 -1.987 1 50.03 313 MET B CA 1
ATOM 6165 C C . MET B 1 313 ? 7.531 -37.031 -1.143 1 50.03 313 MET B C 1
ATOM 6167 O O . MET B 1 313 ? 7.055 -37.031 -0.007 1 50.03 313 MET B O 1
ATOM 6171 N N . GLU B 1 314 ? 7.852 -38.156 -1.819 1 44.88 314 GLU B N 1
ATOM 6172 C CA . GLU B 1 314 ? 7.75 -39.406 -1.098 1 44.88 314 GLU B CA 1
ATOM 6173 C C . GLU B 1 314 ? 8.766 -39.469 0.038 1 44.88 314 GLU B C 1
ATOM 6175 O O . GLU B 1 314 ? 8.523 -40.156 1.05 1 44.88 314 GLU B O 1
ATOM 6180 N N . ALA B 1 315 ? 9.906 -39.094 -0.299 1 37.5 315 ALA B N 1
ATOM 6181 C CA . ALA B 1 315 ? 10.906 -39.344 0.737 1 37.5 315 ALA B CA 1
ATOM 6182 C C . ALA B 1 315 ? 10.609 -38.531 1.986 1 37.5 315 ALA B C 1
ATOM 6184 O O . ALA B 1 315 ? 11.461 -38.406 2.875 1 37.5 315 ALA B O 1
ATOM 6185 N N . GLY B 1 316 ? 9.758 -37.656 1.845 1 37.97 316 GLY B N 1
ATOM 6186 C CA . GLY B 1 316 ? 9.477 -37.031 3.137 1 37.97 316 GLY B CA 1
ATOM 6187 C C . GLY B 1 316 ? 9.07 -38.031 4.195 1 37.97 316 GLY B C 1
ATOM 6188 O O . GLY B 1 316 ? 7.895 -38.375 4.312 1 37.97 316 GLY B O 1
ATOM 6189 N N . GLY B 1 317 ? 9.68 -39.156 4.309 1 34.28 317 GLY B N 1
ATOM 6190 C CA . GLY B 1 317 ? 9.555 -39.594 5.691 1 34.28 317 GLY B CA 1
ATOM 6191 C C . GLY B 1 317 ? 9.172 -38.469 6.641 1 34.28 317 GLY B C 1
ATOM 6192 O O . GLY B 1 317 ? 9.367 -37.281 6.336 1 34.28 317 GLY B O 1
ATOM 6193 N N . SER B 1 318 ? 8.016 -38.719 7.301 1 35.28 318 SER B N 1
ATOM 6194 C CA . SER B 1 318 ? 7.746 -37.969 8.523 1 35.28 318 SER B CA 1
ATOM 6195 C C . SER B 1 318 ? 9.031 -37.469 9.164 1 35.28 318 SER B C 1
ATOM 6197 O O . SER B 1 318 ? 9.641 -38.188 9.984 1 35.28 318 SER B O 1
ATOM 6199 N N . SER B 1 319 ? 10.094 -37.531 8.531 1 34.31 319 SER B N 1
ATOM 6200 C CA . SER B 1 319 ? 10.984 -37.094 9.594 1 34.31 319 SER B CA 1
ATOM 6201 C C . SER B 1 319 ? 10.305 -36.062 10.492 1 34.31 319 SER B C 1
ATOM 6203 O O . SER B 1 319 ? 9.703 -35.094 10 1 34.31 319 SER B O 1
ATOM 6205 N N . ARG B 1 320 ? 9.852 -36.594 11.586 1 34.69 320 ARG B N 1
ATOM 6206 C CA . ARG B 1 320 ? 9.219 -36.031 12.766 1 34.69 320 ARG B CA 1
ATOM 6207 C C . ARG B 1 320 ? 9.445 -34.5 12.82 1 34.69 320 ARG B C 1
ATOM 6209 O O . ARG B 1 320 ? 8.672 -33.781 13.445 1 34.69 320 ARG B O 1
ATOM 6216 N N . GLY B 1 321 ? 10.711 -34.031 12.68 1 34.06 321 GLY B N 1
ATOM 6217 C CA . GLY B 1 321 ? 11.047 -32.75 13.297 1 34.06 321 GLY B CA 1
ATOM 6218 C C . GLY B 1 321 ? 10.836 -31.562 12.375 1 34.06 321 GLY B C 1
ATOM 6219 O O . GLY B 1 321 ? 11.062 -30.422 12.766 1 34.06 321 GLY B O 1
ATOM 6220 N N . GLY B 1 322 ? 11.055 -31.672 10.977 1 37.75 322 GLY B N 1
ATOM 6221 C CA . GLY B 1 322 ? 11.211 -30.328 10.445 1 37.75 322 GLY B CA 1
ATOM 6222 C C . GLY B 1 322 ? 9.891 -29.625 10.195 1 37.75 322 GLY B C 1
ATOM 6223 O O . GLY B 1 322 ? 9.094 -30.078 9.367 1 37.75 322 GLY B O 1
ATOM 6224 N N . LYS B 1 323 ? 9.172 -29.219 10.992 1 46.19 323 LYS B N 1
ATOM 6225 C CA . LYS B 1 323 ? 8.141 -28.188 11.086 1 46.19 323 LYS B CA 1
ATOM 6226 C C . LYS B 1 323 ? 8.406 -27.047 10.102 1 46.19 323 LYS B C 1
ATOM 6228 O O . LYS B 1 323 ? 9.531 -26.547 10.016 1 46.19 323 LYS B O 1
ATOM 6233 N N . GLY B 1 324 ? 7.641 -26.922 8.82 1 63.09 324 GLY B N 1
ATOM 6234 C CA . GLY B 1 324 ? 7.613 -25.594 8.203 1 63.09 324 GLY B CA 1
ATOM 6235 C C . GLY B 1 324 ? 7.496 -25.641 6.695 1 63.09 324 GLY B C 1
ATOM 6236 O O . GLY B 1 324 ? 7.488 -26.719 6.098 1 63.09 324 GLY B O 1
ATOM 6237 N N . GLY B 1 325 ? 7.121 -24.891 5.855 1 83.06 325 GLY B N 1
ATOM 6238 C CA . GLY B 1 325 ? 7.129 -24.625 4.426 1 83.06 325 GLY B CA 1
ATOM 6239 C C . GLY B 1 325 ? 8.484 -24.844 3.785 1 83.06 325 GLY B C 1
ATOM 6240 O O . GLY B 1 325 ? 9.422 -25.312 4.445 1 83.06 325 GLY B O 1
ATOM 6241 N N . LEU B 1 326 ? 8.594 -24.891 2.551 1 93.12 326 LEU B N 1
ATOM 6242 C CA . LEU B 1 326 ? 9.82 -25.109 1.785 1 93.12 326 LEU B CA 1
ATOM 6243 C C . LEU B 1 326 ? 10.992 -24.359 2.4 1 93.12 326 LEU B C 1
ATOM 6245 O O . LEU B 1 326 ? 12.094 -24.906 2.514 1 93.12 326 LEU B O 1
ATOM 6249 N N . VAL B 1 327 ? 10.805 -23.172 2.861 1 94.19 327 VAL B N 1
ATOM 6250 C CA . VAL B 1 327 ? 11.852 -22.328 3.422 1 94.19 327 VAL B CA 1
ATOM 6251 C C . VAL B 1 327 ? 12.461 -23.016 4.648 1 94.19 327 VAL B C 1
ATOM 6253 O O . VAL B 1 327 ? 13.68 -23.141 4.758 1 94.19 327 VAL B O 1
ATOM 6256 N N . GLY B 1 328 ? 11.57 -23.5 5.539 1 92.19 328 GLY B N 1
ATOM 6257 C CA . GLY B 1 328 ? 12.047 -24.203 6.723 1 92.19 328 GLY B CA 1
ATOM 6258 C C . GLY B 1 328 ? 12.812 -25.469 6.395 1 92.19 328 GLY B C 1
ATOM 6259 O O . GLY B 1 328 ? 13.836 -25.766 7.016 1 92.19 328 GLY B O 1
ATOM 6260 N N . ARG B 1 329 ? 12.414 -26.188 5.438 1 92.94 329 ARG B N 1
ATOM 6261 C CA . ARG B 1 329 ? 13.047 -27.438 5.066 1 92.94 329 ARG B CA 1
ATOM 6262 C C . ARG B 1 329 ? 14.406 -27.203 4.418 1 92.94 329 ARG B C 1
ATOM 6264 O O . ARG B 1 329 ? 15.344 -27.969 4.633 1 92.94 329 ARG B O 1
ATOM 6271 N N . VAL B 1 330 ? 14.484 -26.188 3.621 1 95.44 330 VAL B N 1
ATOM 6272 C CA . VAL B 1 330 ? 15.766 -25.844 3.002 1 95.44 330 VAL B CA 1
ATOM 6273 C C . VAL B 1 330 ? 16.75 -25.391 4.07 1 95.44 330 VAL B C 1
ATOM 6275 O O . VAL B 1 330 ? 17.906 -25.828 4.086 1 95.44 330 VAL B O 1
ATOM 6278 N N . ASP B 1 331 ? 16.281 -24.516 4.949 1 95.25 331 ASP B N 1
ATOM 6279 C CA . ASP B 1 331 ? 17.156 -24.047 6.027 1 95.25 331 ASP B CA 1
ATOM 6280 C C . ASP B 1 331 ? 17.656 -25.219 6.871 1 95.25 331 ASP B C 1
ATOM 6282 O O . ASP B 1 331 ? 18.828 -25.266 7.223 1 95.25 331 ASP B O 1
ATOM 6286 N N . ASP B 1 332 ? 16.781 -26.125 7.168 1 93.88 332 ASP B N 1
ATOM 6287 C CA . ASP B 1 332 ? 17.141 -27.297 7.953 1 93.88 332 ASP B CA 1
ATOM 6288 C C . ASP B 1 332 ? 18.156 -28.172 7.211 1 93.88 332 ASP B C 1
ATOM 6290 O O . ASP B 1 332 ? 19.125 -28.656 7.809 1 93.88 332 ASP B O 1
ATOM 6294 N N . ALA B 1 333 ? 17.875 -28.422 5.957 1 94.94 333 ALA B N 1
ATOM 6295 C CA . ALA B 1 333 ? 18.797 -29.219 5.148 1 94.94 333 ALA B CA 1
ATOM 6296 C C . ALA B 1 333 ? 20.188 -28.609 5.125 1 94.94 333 ALA B C 1
ATOM 6298 O O . ALA B 1 333 ? 21.188 -29.328 5.301 1 94.94 333 ALA B O 1
ATOM 6299 N N . ILE B 1 334 ? 20.234 -27.312 4.941 1 95.75 334 ILE B N 1
ATOM 6300 C CA . ILE B 1 334 ? 21.5 -26.609 4.902 1 95.75 334 ILE B CA 1
ATOM 6301 C C . ILE B 1 334 ? 22.188 -26.703 6.262 1 95.75 334 ILE B C 1
ATOM 6303 O O . ILE B 1 334 ? 23.391 -26.969 6.34 1 95.75 334 ILE B O 1
ATOM 6307 N N . ALA B 1 335 ? 21.469 -26.562 7.25 1 95.62 335 ALA B N 1
ATOM 6308 C CA . ALA B 1 335 ? 22.016 -26.641 8.602 1 95.62 335 ALA B CA 1
ATOM 6309 C C . ALA B 1 335 ? 22.594 -28.016 8.875 1 95.62 335 ALA B C 1
ATOM 6311 O O . ALA B 1 335 ? 23.594 -28.156 9.602 1 95.62 335 ALA B O 1
ATOM 6312 N N . ARG B 1 336 ? 22.125 -28.984 8.25 1 95.88 336 ARG B N 1
ATOM 6313 C CA . ARG B 1 336 ? 22.562 -30.359 8.461 1 95.88 336 ARG B CA 1
ATOM 6314 C C . ARG B 1 336 ? 23.625 -30.75 7.441 1 95.88 336 ARG B C 1
ATOM 6316 O O . ARG B 1 336 ? 24.078 -31.906 7.418 1 95.88 336 ARG B O 1
ATOM 6323 N N . GLY B 1 337 ? 23.938 -29.875 6.609 1 95 337 GLY B N 1
ATOM 6324 C CA . GLY B 1 337 ? 24.938 -30.141 5.59 1 95 337 GLY B CA 1
ATOM 6325 C C . GLY B 1 337 ? 24.422 -31 4.449 1 95 337 GLY B C 1
ATOM 6326 O O . GLY B 1 337 ? 25.203 -31.609 3.717 1 95 337 GLY B O 1
ATOM 6327 N N . ASP B 1 338 ? 23.156 -31.094 4.363 1 94.88 338 ASP B N 1
ATOM 6328 C CA . ASP B 1 338 ? 22.531 -31.891 3.303 1 94.88 338 ASP B CA 1
ATOM 6329 C C . ASP B 1 338 ? 22.203 -31.016 2.092 1 94.88 338 ASP B C 1
ATOM 6331 O O . ASP B 1 338 ? 21.031 -30.797 1.771 1 94.88 338 ASP B O 1
ATOM 6335 N N . ARG B 1 339 ? 23.156 -30.625 1.368 1 94.75 339 ARG B N 1
ATOM 6336 C CA . ARG B 1 339 ? 23.031 -29.734 0.215 1 94.75 339 ARG B CA 1
ATOM 6337 C C . ARG B 1 339 ? 22.188 -30.391 -0.88 1 94.75 339 ARG B C 1
ATOM 6339 O O . ARG B 1 339 ? 21.406 -29.719 -1.557 1 94.75 339 ARG B O 1
ATOM 6346 N N . ARG B 1 340 ? 22.391 -31.656 -1.049 1 92.62 340 ARG B N 1
ATOM 6347 C CA . ARG B 1 340 ? 21.656 -32.375 -2.078 1 92.62 340 ARG B CA 1
ATOM 6348 C C . ARG B 1 340 ? 20.156 -32.25 -1.873 1 92.62 340 ARG B C 1
ATOM 6350 O O . ARG B 1 340 ? 19.422 -31.938 -2.818 1 92.62 340 ARG B O 1
ATOM 6357 N N . ARG B 1 341 ? 19.734 -32.406 -0.683 1 91.69 341 ARG B N 1
ATOM 6358 C CA . ARG B 1 341 ? 18.312 -32.281 -0.365 1 91.69 341 ARG B CA 1
ATOM 6359 C C . ARG B 1 341 ? 17.828 -30.859 -0.63 1 91.69 341 ARG B C 1
ATOM 6361 O O . ARG B 1 341 ? 16.734 -30.656 -1.155 1 91.69 341 ARG B O 1
ATOM 6368 N N . ALA B 1 342 ? 18.578 -29.875 -0.268 1 94.44 342 ALA B N 1
ATOM 6369 C CA . ALA B 1 342 ? 18.219 -28.469 -0.528 1 94.44 342 ALA B CA 1
ATOM 6370 C C . ALA B 1 342 ? 18.016 -28.234 -2.02 1 94.44 342 ALA B C 1
ATOM 6372 O O . ALA B 1 342 ? 17.031 -27.594 -2.418 1 94.44 342 ALA B O 1
ATOM 6373 N N . LEU B 1 343 ? 18.859 -28.766 -2.783 1 94.94 343 LEU B N 1
ATOM 6374 C CA . LEU B 1 343 ? 18.781 -28.562 -4.227 1 94.94 343 LEU B CA 1
ATOM 6375 C C . LEU B 1 343 ? 17.547 -29.25 -4.805 1 94.94 343 LEU B C 1
ATOM 6377 O O . LEU B 1 343 ? 16.891 -28.703 -5.699 1 94.94 343 LEU B O 1
ATOM 6381 N N . GLU B 1 344 ? 17.234 -30.391 -4.289 1 92.31 344 GLU B N 1
ATOM 6382 C CA . GLU B 1 344 ? 16.031 -31.078 -4.719 1 92.31 344 GLU B CA 1
ATOM 6383 C C . GLU B 1 344 ? 14.773 -30.266 -4.43 1 92.31 344 GLU B C 1
ATOM 6385 O O . GLU B 1 344 ? 13.891 -30.141 -5.277 1 92.31 344 GLU B O 1
ATOM 6390 N N . LEU B 1 345 ? 14.695 -29.703 -3.295 1 93.31 345 LEU B N 1
ATOM 6391 C CA . LEU B 1 345 ? 13.562 -28.891 -2.883 1 93.31 345 LEU B CA 1
ATOM 6392 C C . LEU B 1 345 ? 13.453 -27.641 -3.748 1 93.31 345 LEU B C 1
ATOM 6394 O O . LEU B 1 345 ? 12.344 -27.188 -4.066 1 93.31 345 LEU B O 1
ATOM 6398 N N . LEU B 1 346 ? 14.57 -27.109 -4.18 1 96 346 LEU B N 1
ATOM 6399 C CA . LEU B 1 346 ? 14.625 -25.828 -4.875 1 96 346 LEU B CA 1
ATOM 6400 C C . LEU B 1 346 ? 14.484 -26.016 -6.383 1 96 346 LEU B C 1
ATOM 6402 O O . LEU B 1 346 ? 14.531 -25.047 -7.145 1 96 346 LEU B O 1
ATOM 6406 N N . SER B 1 347 ? 14.18 -27.203 -6.875 1 94.38 347 SER B N 1
ATOM 6407 C CA . SER B 1 347 ? 14.32 -27.531 -8.289 1 94.38 347 SER B CA 1
ATOM 6408 C C . SER B 1 347 ? 13.047 -27.219 -9.062 1 94.38 347 SER B C 1
ATOM 6410 O O . SER B 1 347 ? 13.016 -27.328 -10.289 1 94.38 347 SER B O 1
ATOM 6412 N N . LEU B 1 348 ? 11.938 -26.844 -8.383 1 95.94 348 LEU B N 1
ATOM 6413 C CA . LEU B 1 348 ? 10.742 -26.406 -9.102 1 95.94 348 LEU B CA 1
ATOM 6414 C C . LEU B 1 348 ? 11.039 -25.156 -9.93 1 95.94 348 LEU B C 1
ATOM 6416 O O . LEU B 1 348 ? 11.617 -24.188 -9.422 1 95.94 348 LEU B O 1
ATOM 6420 N N . GLU B 1 349 ? 10.656 -25.172 -11.18 1 96.62 349 GLU B N 1
ATOM 6421 C CA . GLU B 1 349 ? 10.922 -24.047 -12.07 1 96.62 349 GLU B CA 1
ATOM 6422 C C . GLU B 1 349 ? 9.625 -23.328 -12.445 1 96.62 349 GLU B C 1
ATOM 6424 O O . GLU B 1 349 ? 8.594 -23.969 -12.656 1 96.62 349 GLU B O 1
ATOM 6429 N N . ALA B 1 350 ? 9.688 -22.047 -12.5 1 98.5 350 ALA B N 1
ATOM 6430 C CA . ALA B 1 350 ? 8.578 -21.234 -12.992 1 98.5 350 ALA B CA 1
ATOM 6431 C C . ALA B 1 350 ? 9.102 -19.953 -13.656 1 98.5 350 ALA B C 1
ATOM 6433 O O . ALA B 1 350 ? 10.047 -19.344 -13.172 1 98.5 350 ALA B O 1
ATOM 6434 N N . SER B 1 351 ? 8.516 -19.609 -14.797 1 98.31 351 SER B N 1
ATOM 6435 C CA . SER B 1 351 ? 9.008 -18.484 -15.586 1 98.31 351 SER B CA 1
ATOM 6436 C C . SER B 1 351 ? 7.867 -17.734 -16.266 1 98.31 351 SER B C 1
ATOM 6438 O O . SER B 1 351 ? 6.871 -18.344 -16.656 1 98.31 351 SER B O 1
ATOM 6440 N N . HIS B 1 352 ? 8.031 -16.484 -16.297 1 98.56 352 HIS B N 1
ATOM 6441 C CA . HIS B 1 352 ? 7.242 -15.602 -17.141 1 98.56 352 HIS B CA 1
ATOM 6442 C C . HIS B 1 352 ? 8.031 -15.156 -18.375 1 98.56 352 HIS B C 1
ATOM 6444 O O . HIS B 1 352 ? 9.234 -14.898 -18.281 1 98.56 352 HIS B O 1
ATOM 6450 N N . GLY B 1 353 ? 7.34 -15.117 -19.5 1 97.81 353 GLY B N 1
ATOM 6451 C CA . GLY B 1 353 ? 7.984 -14.625 -20.719 1 97.81 353 GLY B CA 1
ATOM 6452 C C . GLY B 1 353 ? 7.016 -13.977 -21.688 1 97.81 353 GLY B C 1
ATOM 6453 O O . GLY B 1 353 ? 5.836 -13.797 -21.375 1 97.81 353 GLY B O 1
ATOM 6454 N N . ARG B 1 354 ? 7.617 -13.586 -22.828 1 96.38 354 ARG B N 1
ATOM 6455 C CA . ARG B 1 354 ? 6.848 -12.953 -23.906 1 96.38 354 ARG B CA 1
ATOM 6456 C C . ARG B 1 354 ? 6.789 -13.844 -25.141 1 96.38 354 ARG B C 1
ATOM 6458 O O . ARG B 1 354 ? 7.781 -14.477 -25.5 1 96.38 354 ARG B O 1
ATOM 6465 N N . VAL B 1 355 ? 5.582 -13.852 -25.688 1 94.56 355 VAL B N 1
ATOM 6466 C CA . VAL B 1 355 ? 5.355 -14.672 -26.875 1 94.56 355 VAL B CA 1
ATOM 6467 C C . VAL B 1 355 ? 5.973 -13.992 -28.094 1 94.56 355 VAL B C 1
ATOM 6469 O O . VAL B 1 355 ? 6.66 -14.641 -28.891 1 94.56 355 VAL B O 1
ATOM 6472 N N . SER B 1 356 ? 5.746 -12.703 -28.219 1 91.81 356 SER B N 1
ATOM 6473 C CA . SER B 1 356 ? 6.281 -11.961 -29.344 1 91.81 356 SER B CA 1
ATOM 6474 C C . SER B 1 356 ? 7.707 -11.492 -29.078 1 91.81 356 SER B C 1
ATOM 6476 O O . SER B 1 356 ? 8.125 -11.398 -27.922 1 91.81 356 SER B O 1
ATOM 6478 N N . ALA B 1 357 ? 8.328 -11.227 -30.172 1 90.25 357 ALA B N 1
ATOM 6479 C CA . ALA B 1 357 ? 9.672 -10.664 -30.062 1 90.25 357 ALA B CA 1
ATOM 6480 C C . ALA B 1 357 ? 9.633 -9.266 -29.453 1 90.25 357 ALA B C 1
ATOM 6482 O O . ALA B 1 357 ? 8.711 -8.492 -29.719 1 90.25 357 ALA B O 1
ATOM 6483 N N . GLN B 1 358 ? 10.562 -9.102 -28.562 1 89.31 358 GLN B N 1
ATOM 6484 C CA . GLN B 1 358 ? 10.789 -7.77 -28.016 1 89.31 358 GLN B CA 1
ATOM 6485 C C . GLN B 1 358 ? 12.117 -7.191 -28.516 1 89.31 358 GLN B C 1
ATOM 6487 O O . GLN B 1 358 ? 12.898 -7.887 -29.156 1 89.31 358 GLN B O 1
ATOM 6492 N N . LYS B 1 359 ? 12.289 -5.895 -28.25 1 86.5 359 LYS B N 1
ATOM 6493 C CA . LYS B 1 359 ? 13.562 -5.301 -28.656 1 86.5 359 LYS B CA 1
ATOM 6494 C C . LYS B 1 359 ? 14.734 -6.082 -28.094 1 86.5 359 LYS B C 1
ATOM 6496 O O . LYS B 1 359 ? 14.922 -6.141 -26.875 1 86.5 359 LYS B O 1
ATOM 6501 N N . GLY B 1 360 ? 15.406 -6.742 -28.953 1 87.31 360 GLY B N 1
ATOM 6502 C CA . GLY B 1 360 ? 16.609 -7.465 -28.594 1 87.31 360 GLY B CA 1
ATOM 6503 C C . GLY B 1 360 ? 16.328 -8.867 -28.078 1 87.31 360 GLY B C 1
ATOM 6504 O O . GLY B 1 360 ? 17.25 -9.562 -27.625 1 87.31 360 GLY B O 1
ATOM 6505 N N . ARG B 1 361 ? 15.141 -9.305 -28.109 1 90.62 361 ARG B N 1
ATOM 6506 C CA . ARG B 1 361 ? 14.789 -10.641 -27.641 1 90.62 361 ARG B CA 1
ATOM 6507 C C . ARG B 1 361 ? 13.93 -11.367 -28.672 1 90.62 361 ARG B C 1
ATOM 6509 O O . ARG B 1 361 ? 13.047 -10.773 -29.281 1 90.62 361 ARG B O 1
ATOM 6516 N N . LEU B 1 362 ? 14.273 -12.594 -28.938 1 92 362 LEU B N 1
ATOM 6517 C CA . LEU B 1 362 ? 13.508 -13.453 -29.828 1 92 362 LEU B CA 1
ATOM 6518 C C . LEU B 1 362 ? 12.148 -13.789 -29.234 1 92 362 LEU B C 1
ATOM 6520 O O . LEU B 1 362 ? 11.906 -13.562 -28.047 1 92 362 LEU B O 1
ATOM 6524 N N . PRO B 1 363 ? 11.211 -14.273 -30.062 1 92.5 363 PRO B N 1
ATOM 6525 C CA . PRO B 1 363 ? 9.914 -14.703 -29.516 1 92.5 363 PRO B CA 1
ATOM 6526 C C . PRO B 1 363 ? 10.055 -15.836 -28.5 1 92.5 363 PRO B C 1
ATOM 6528 O O . PRO B 1 363 ? 11.023 -16.609 -28.562 1 92.5 363 PRO B O 1
ATOM 6531 N N . TRP B 1 364 ? 9.07 -15.922 -27.578 1 95.25 364 TRP B N 1
ATOM 6532 C CA . TRP B 1 364 ? 9 -16.969 -26.562 1 95.25 364 TRP B CA 1
ATOM 6533 C C . TRP B 1 364 ? 10.25 -16.969 -25.688 1 95.25 364 TRP B C 1
ATOM 6535 O O . TRP B 1 364 ? 10.836 -18.031 -25.438 1 95.25 364 TRP B O 1
ATOM 6545 N N . THR B 1 365 ? 10.633 -15.766 -25.312 1 95.69 365 THR B N 1
ATOM 6546 C CA . THR B 1 365 ? 11.797 -15.594 -24.438 1 95.69 365 THR B CA 1
ATOM 6547 C C . THR B 1 365 ? 11.359 -15.297 -23.016 1 95.69 365 THR B C 1
ATOM 6549 O O . THR B 1 365 ? 10.43 -14.523 -22.781 1 95.69 365 THR B O 1
ATOM 6552 N N . VAL B 1 366 ? 11.992 -15.961 -22.031 1 96.69 366 VAL B N 1
ATOM 6553 C CA . VAL B 1 366 ? 11.719 -15.766 -20.609 1 96.69 366 VAL B CA 1
ATOM 6554 C C . VAL B 1 366 ? 12.258 -14.406 -20.172 1 96.69 366 VAL B C 1
ATOM 6556 O O . VAL B 1 366 ? 13.406 -14.062 -20.453 1 96.69 366 VAL B O 1
ATOM 6559 N N . ASN B 1 367 ? 11.438 -13.594 -19.453 1 95.69 367 ASN B N 1
ATOM 6560 C CA . ASN B 1 367 ? 11.852 -12.305 -18.938 1 95.69 367 ASN B CA 1
ATOM 6561 C C . ASN B 1 367 ? 12.086 -12.359 -17.422 1 95.69 367 ASN B C 1
ATOM 6563 O O . ASN B 1 367 ? 12.859 -11.562 -16.875 1 95.69 367 ASN B O 1
ATOM 6567 N N . CYS B 1 368 ? 11.398 -13.203 -16.734 1 96.5 368 CYS B N 1
ATOM 6568 C CA . CYS B 1 368 ? 11.516 -13.359 -15.297 1 96.5 368 CYS B CA 1
ATOM 6569 C C . CYS B 1 368 ? 11.336 -14.812 -14.883 1 96.5 368 CYS B C 1
ATOM 6571 O O . CYS B 1 368 ? 10.438 -15.5 -15.391 1 96.5 368 CYS B O 1
ATOM 6573 N N . SER B 1 369 ? 12.203 -15.25 -14 1 97.5 369 SER B N 1
ATOM 6574 C CA . SER B 1 369 ? 12.172 -16.656 -13.594 1 97.5 369 SER B CA 1
ATOM 6575 C C . SER B 1 369 ? 12.578 -16.812 -12.133 1 97.5 369 SER B C 1
ATOM 6577 O O . SER B 1 369 ? 13.289 -15.969 -11.586 1 97.5 369 SER B O 1
ATOM 6579 N N . LEU B 1 370 ? 12.047 -17.859 -11.461 1 97.62 370 LEU B N 1
ATOM 6580 C CA . LEU B 1 370 ? 12.586 -18.25 -10.156 1 97.62 370 LEU B CA 1
ATOM 6581 C C . LEU B 1 370 ? 14.086 -18.484 -10.242 1 97.62 370 LEU B C 1
ATOM 6583 O O . LEU B 1 370 ? 14.82 -18.203 -9.289 1 97.62 370 LEU B O 1
ATOM 6587 N N . HIS B 1 371 ? 14.547 -19.031 -11.359 1 96.88 371 HIS B N 1
ATOM 6588 C CA . HIS B 1 371 ? 15.945 -19.328 -11.625 1 96.88 371 HIS B CA 1
ATOM 6589 C C . HIS B 1 371 ? 16.562 -18.297 -12.562 1 96.88 371 HIS B C 1
ATOM 6591 O O . HIS B 1 371 ? 16.328 -18.328 -13.773 1 96.88 371 HIS B O 1
ATOM 6597 N N . PRO B 1 372 ? 17.422 -17.516 -12.016 1 94.94 372 PRO B N 1
ATOM 6598 C CA . PRO B 1 372 ? 17.922 -16.391 -12.812 1 94.94 372 PRO B CA 1
ATOM 6599 C C . PRO B 1 372 ? 18.578 -16.844 -14.109 1 94.94 372 PRO B C 1
ATOM 6601 O O . PRO B 1 372 ? 18.547 -16.109 -15.109 1 94.94 372 PRO B O 1
ATOM 6604 N N . TRP B 1 373 ? 19.172 -17.984 -14.211 1 94.44 373 TRP B N 1
ATOM 6605 C CA . TRP B 1 373 ? 19.891 -18.422 -15.398 1 94.44 373 TRP B CA 1
ATOM 6606 C C . TRP B 1 373 ? 18.922 -18.859 -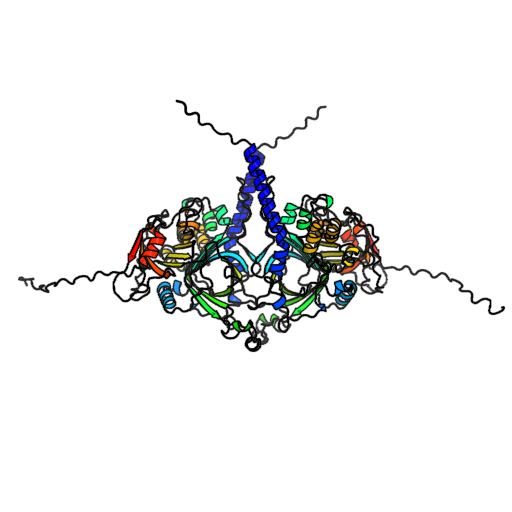16.5 1 94.44 373 TRP B C 1
ATOM 6608 O O . TRP B 1 373 ? 19.344 -19.172 -17.609 1 94.44 373 TRP B O 1
ATOM 6618 N N . LEU B 1 374 ? 17.625 -18.906 -16.234 1 94.94 374 LEU B N 1
ATOM 6619 C CA . LEU B 1 374 ? 16.641 -19.219 -17.25 1 94.94 374 LEU B CA 1
ATOM 6620 C C . LEU B 1 374 ? 16.172 -17.938 -17.953 1 94.94 374 LEU B C 1
ATOM 6622 O O . LEU B 1 374 ? 15.516 -18 -19 1 94.94 374 LEU B O 1
ATOM 6626 N N . GLU B 1 375 ? 16.469 -16.781 -17.391 1 94.75 375 GLU B N 1
ATOM 6627 C CA . GLU B 1 375 ? 16.078 -15.516 -18.016 1 94.75 375 GLU B CA 1
ATOM 6628 C C . GLU B 1 375 ? 16.844 -15.289 -19.312 1 94.75 375 GLU B C 1
ATOM 6630 O O . GLU B 1 375 ? 18.016 -15.633 -19.422 1 94.75 375 GLU B O 1
ATOM 6635 N N . ASN B 1 376 ? 16.109 -14.773 -20.281 1 93.81 376 ASN B N 1
ATOM 6636 C CA . ASN B 1 376 ? 16.578 -14.508 -21.641 1 93.81 376 ASN B CA 1
ATOM 6637 C C . ASN B 1 376 ? 16.797 -15.789 -22.422 1 93.81 376 ASN B C 1
ATOM 6639 O O . ASN B 1 376 ? 17.484 -15.789 -23.453 1 93.81 376 ASN B O 1
ATOM 6643 N N . ARG B 1 377 ? 16.25 -16.844 -21.906 1 93.25 377 ARG B N 1
ATOM 6644 C CA . ARG B 1 377 ? 16.281 -18.125 -22.641 1 93.25 377 ARG B CA 1
ATOM 6645 C C . ARG B 1 377 ? 14.914 -18.438 -23.25 1 93.25 377 ARG B C 1
ATOM 6647 O O . ARG B 1 377 ? 13.914 -17.797 -22.906 1 93.25 377 ARG B O 1
ATOM 6654 N N . ARG B 1 378 ? 14.977 -19.344 -24.188 1 93.81 378 ARG B N 1
ATOM 6655 C CA . ARG B 1 378 ? 13.781 -19.875 -24.844 1 93.81 378 ARG B CA 1
ATOM 6656 C C . ARG B 1 378 ? 13.5 -21.312 -24.406 1 93.81 378 ARG B C 1
ATOM 6658 O O . ARG B 1 378 ? 14.141 -22.25 -24.891 1 93.81 378 ARG B O 1
ATOM 6665 N N . PRO B 1 379 ? 12.555 -21.422 -23.562 1 92.56 379 PRO B N 1
ATOM 6666 C CA . PRO B 1 379 ? 12.398 -22.719 -22.906 1 92.56 379 PRO B CA 1
ATOM 6667 C C . PRO B 1 379 ? 11.977 -23.828 -23.875 1 92.56 379 PRO B C 1
ATOM 6669 O O . PRO B 1 379 ? 12.266 -25 -23.641 1 92.56 379 PRO B O 1
ATOM 6672 N N . PHE B 1 380 ? 11.375 -23.516 -24.969 1 90.69 380 PHE B N 1
ATOM 6673 C CA . PHE B 1 380 ? 10.797 -24.516 -25.844 1 90.69 380 PHE B CA 1
ATOM 6674 C C . PHE B 1 380 ? 11.75 -24.859 -26.984 1 90.69 380 PHE B C 1
ATOM 6676 O O . PHE B 1 380 ? 11.484 -25.766 -27.781 1 90.69 380 PHE B O 1
ATOM 6683 N N . LEU B 1 381 ? 12.797 -24.172 -27.047 1 87.94 381 LEU B N 1
ATOM 6684 C CA . LEU B 1 381 ? 13.75 -24.406 -28.125 1 87.94 381 LEU B CA 1
ATOM 6685 C C . LEU B 1 381 ? 14.219 -25.859 -28.109 1 87.94 381 LEU B C 1
ATOM 6687 O O . LEU B 1 381 ? 14.766 -26.328 -27.109 1 87.94 381 LEU B O 1
ATOM 6691 N N . GLY B 1 382 ? 13.93 -26.531 -29.125 1 85 382 GLY B N 1
ATOM 6692 C CA . GLY B 1 382 ? 14.375 -27.906 -29.281 1 85 382 GLY B CA 1
ATOM 6693 C C . GLY B 1 382 ? 13.445 -28.922 -28.625 1 85 382 GLY B C 1
ATOM 6694 O O . GLY B 1 382 ? 13.727 -30.109 -28.641 1 85 382 GLY B O 1
ATOM 6695 N N . SER B 1 383 ? 12.375 -28.5 -28.062 1 86.38 383 SER B N 1
ATOM 6696 C CA . SER B 1 383 ? 11.43 -29.422 -27.422 1 86.38 383 SER B CA 1
ATOM 6697 C C . SER B 1 383 ? 10.469 -30.016 -28.453 1 86.38 383 SER B C 1
ATOM 6699 O O . SER B 1 383 ? 10.25 -29.438 -29.516 1 86.38 383 SER B O 1
ATOM 6701 N N . VAL B 1 384 ? 9.961 -31.172 -28.078 1 83.69 384 VAL B N 1
ATOM 6702 C CA . VAL B 1 384 ? 8.898 -31.812 -28.844 1 83.69 384 VAL B CA 1
ATOM 6703 C C . VAL B 1 384 ? 7.633 -31.922 -28 1 83.69 384 VAL B C 1
ATOM 6705 O O . VAL B 1 384 ? 7.582 -32.688 -27.031 1 83.69 384 VAL B O 1
ATOM 6708 N N . LEU B 1 385 ? 6.691 -31.156 -28.391 1 85.5 385 LEU B N 1
ATOM 6709 C CA . LEU B 1 385 ? 5.414 -31.141 -27.688 1 85.5 385 LEU B CA 1
ATOM 6710 C C . LEU B 1 385 ? 4.336 -31.859 -28.484 1 85.5 385 LEU B C 1
ATOM 6712 O O . LEU B 1 385 ? 4.047 -31.469 -29.625 1 85.5 385 LEU B O 1
ATOM 6716 N N . THR B 1 386 ? 3.805 -32.906 -27.938 1 84.06 386 THR B N 1
ATOM 6717 C CA . THR B 1 386 ? 2.6 -33.5 -28.5 1 84.06 386 THR B CA 1
ATOM 6718 C C . THR B 1 386 ? 1.351 -32.938 -27.844 1 84.06 386 THR B C 1
ATOM 6720 O O . THR B 1 386 ? 1.104 -33.125 -26.656 1 84.06 386 THR B O 1
ATOM 6723 N N . ILE B 1 387 ? 0.626 -32.156 -28.609 1 83.62 387 ILE B N 1
ATOM 6724 C CA . ILE B 1 387 ? -0.574 -31.516 -28.078 1 83.62 387 ILE B CA 1
ATOM 6725 C C . ILE B 1 387 ? -1.802 -32.344 -28.438 1 83.62 387 ILE B C 1
ATOM 6727 O O . ILE B 1 387 ? -2.076 -32.594 -29.609 1 83.62 387 ILE B O 1
ATOM 6731 N N . ALA B 1 388 ? -2.523 -32.844 -27.469 1 74.25 388 ALA B N 1
ATOM 6732 C CA . ALA B 1 388 ? -3.73 -33.656 -27.641 1 74.25 388 ALA B CA 1
ATOM 6733 C C . ALA B 1 388 ? -4.984 -32.844 -27.406 1 74.25 388 ALA B C 1
ATOM 6735 O O . ALA B 1 388 ? -5.199 -32.312 -26.297 1 74.25 388 ALA B O 1
ATOM 6736 N N . PRO B 1 389 ? -5.812 -32.406 -28.469 1 59.72 389 PRO B N 1
ATOM 6737 C CA . PRO B 1 389 ? -7.008 -31.594 -28.25 1 59.72 389 PRO B CA 1
ATOM 6738 C C . PRO B 1 389 ? -8.055 -32.281 -27.391 1 59.72 389 PRO B C 1
ATOM 6740 O O . PRO B 1 389 ? -8.781 -31.641 -26.641 1 59.72 389 PRO B O 1
ATOM 6743 N N . ASP B 1 390 ? -8.781 -33.562 -27.875 1 50.06 390 ASP B N 1
ATOM 6744 C CA . ASP B 1 390 ? -10 -34.156 -27.328 1 50.06 390 ASP B CA 1
ATOM 6745 C C . ASP B 1 390 ? -9.734 -34.781 -25.969 1 50.06 390 ASP B C 1
ATOM 6747 O O . ASP B 1 390 ? -10.516 -35.594 -25.5 1 50.06 390 ASP B O 1
ATOM 6751 N N . SER B 1 391 ? -8.633 -34.688 -25.516 1 43.31 391 SER B N 1
ATOM 6752 C CA . SER B 1 391 ? -8.438 -35.75 -24.516 1 43.31 391 SER B CA 1
ATOM 6753 C C . SER B 1 391 ? -9.133 -35.375 -23.203 1 43.31 391 SER B C 1
ATOM 6755 O O . SER B 1 391 ? -8.867 -36 -22.172 1 43.31 391 SER B O 1
ATOM 6757 N N . LEU B 1 392 ? -9.711 -34.25 -23 1 39.59 392 LEU B N 1
ATOM 6758 C CA .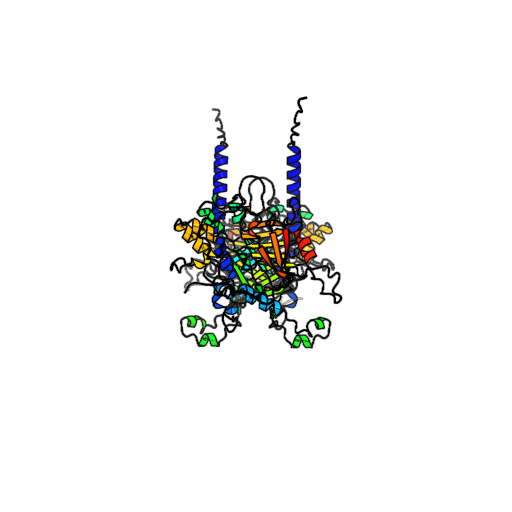 LEU B 1 392 ? -10.211 -34.312 -21.641 1 39.59 392 LEU B CA 1
ATOM 6759 C C . LEU B 1 392 ? -11.125 -35.531 -21.438 1 39.59 392 LEU B C 1
ATOM 6761 O O . LEU B 1 392 ? -11.734 -35.656 -20.375 1 39.59 392 LEU B O 1
ATOM 6765 N N . SER B 1 393 ? -11.797 -36.188 -22.391 1 30.36 393 SER B N 1
ATOM 6766 C CA . SER B 1 393 ? -12.711 -37.312 -22.156 1 30.36 393 SER B CA 1
ATOM 6767 C C . SER B 1 393 ? -11.977 -38.5 -21.562 1 30.36 393 SER B C 1
ATOM 6769 O O . SER B 1 393 ? -12.594 -39.344 -20.891 1 30.36 393 SER B O 1
ATOM 6771 N N . ALA B 1 394 ? -11.07 -39.219 -22.328 1 29.77 394 ALA B N 1
ATOM 6772 C CA . ALA B 1 394 ? -11.008 -40.656 -22.234 1 29.77 394 ALA B CA 1
ATOM 6773 C C . ALA B 1 394 ? -10.547 -41.094 -20.844 1 29.77 394 ALA B C 1
ATOM 6775 O O . ALA B 1 394 ? -10.062 -40.281 -20.062 1 29.77 394 ALA B O 1
ATOM 6776 N N . ASP B 1 395 ? -9.992 -42.594 -20.828 1 26.77 395 ASP B N 1
ATOM 6777 C CA . ASP B 1 395 ? -9.641 -43.656 -19.891 1 26.77 395 ASP B CA 1
ATOM 6778 C C . ASP B 1 395 ? -8.438 -43.281 -19.047 1 26.77 395 ASP B C 1
ATOM 6780 O O . ASP B 1 395 ? -7.305 -43.25 -19.531 1 26.77 395 ASP B O 1
ATOM 6784 N N . TRP B 1 396 ? -8.531 -42.344 -18.281 1 26.34 396 TRP B N 1
ATOM 6785 C CA . TRP B 1 396 ? -7.527 -42.156 -17.25 1 26.34 396 TRP B CA 1
ATOM 6786 C C . TRP B 1 396 ? -7.094 -43.469 -16.641 1 26.34 396 TRP B C 1
ATOM 6788 O O . TRP B 1 396 ? -7.879 -44.125 -15.953 1 26.34 396 TRP B O 1
ATOM 6798 N N . VAL B 1 397 ? -6.449 -44.344 -17.328 1 24 397 VAL B N 1
ATOM 6799 C CA . VAL B 1 397 ? -5.848 -45.406 -16.516 1 24 397 VAL B CA 1
ATOM 6800 C C . VAL B 1 397 ? -4.863 -44.781 -15.516 1 24 397 VAL B C 1
ATOM 6802 O O . VAL B 1 397 ? -4.035 -43.969 -15.883 1 24 397 VAL B O 1
ATOM 6805 N N . GLY B 1 398 ? -5.164 -44.75 -14.32 1 25.33 398 GLY B N 1
ATOM 6806 C CA . GLY B 1 398 ? -4.301 -44.469 -13.188 1 25.33 398 GLY B CA 1
ATOM 6807 C C . GLY B 1 398 ? -2.85 -44.844 -13.438 1 25.33 398 GLY B C 1
ATOM 6808 O O . GLY B 1 398 ? -2.514 -46 -13.586 1 25.33 398 GLY B O 1
ATOM 6809 N N . VAL B 1 399 ? -2.197 -44.25 -14.289 1 24.12 399 VAL B N 1
ATOM 6810 C CA . VAL B 1 399 ? -0.792 -44.625 -14.344 1 24.12 399 VAL B CA 1
ATOM 6811 C C . VAL B 1 399 ? -0.147 -44.469 -12.977 1 24.12 399 VAL B C 1
ATOM 6813 O O . VAL B 1 399 ? -0.234 -43.375 -12.375 1 24.12 399 VAL B O 1
ATOM 6816 N N . LYS B 1 400 ? 0.149 -45.5 -12.281 1 24.58 400 LYS B N 1
ATOM 6817 C CA . LYS B 1 400 ? 1.009 -45.625 -11.109 1 24.58 400 LYS B CA 1
ATOM 6818 C C . LYS B 1 400 ? 2.34 -44.906 -11.328 1 24.58 400 LYS B C 1
ATOM 6820 O O . LYS B 1 400 ? 2.816 -44.781 -12.453 1 24.58 400 LYS B O 1
ATOM 6825 N N . SER B 1 401 ? 2.719 -44.062 -10.375 1 24.02 401 SER B N 1
ATOM 6826 C CA . SER B 1 401 ? 3.988 -43.375 -10.195 1 24.02 401 SER B CA 1
ATOM 6827 C C . SER B 1 401 ? 5.164 -44.25 -10.594 1 24.02 401 SER B C 1
ATOM 6829 O O . SER B 1 401 ? 5.305 -45.375 -10.102 1 24.02 401 SER B O 1
ATOM 6831 N N . ALA B 1 402 ? 5.52 -44.281 -11.797 1 23.67 402 ALA B N 1
ATOM 6832 C CA . ALA B 1 402 ? 6.762 -45 -12.07 1 23.67 402 ALA B CA 1
ATOM 6833 C C . ALA B 1 402 ? 7.871 -44.562 -11.117 1 23.67 402 ALA B C 1
ATOM 6835 O O . ALA B 1 402 ? 7.934 -43.406 -10.727 1 23.67 402 ALA B O 1
ATOM 6836 N N . GLY B 1 403 ? 8.406 -45.406 -10.305 1 23 403 GLY B N 1
ATOM 6837 C CA . GLY B 1 403 ? 9.539 -45.344 -9.398 1 23 403 GLY B CA 1
ATOM 6838 C C . GLY B 1 403 ? 10.734 -44.625 -9.984 1 23 403 GLY B C 1
ATOM 6839 O O . GLY B 1 403 ? 11.086 -44.844 -11.148 1 23 403 GLY B O 1
ATOM 6840 N N . GLY B 1 404 ? 10.953 -43.375 -9.516 1 25.03 404 GLY B N 1
ATOM 6841 C CA . GLY B 1 404 ? 12.109 -42.531 -9.797 1 25.03 404 GLY B CA 1
ATOM 6842 C C . GLY B 1 404 ? 13.414 -43.312 -9.789 1 25.03 404 GLY B C 1
ATOM 6843 O O . GLY B 1 404 ? 13.602 -44.219 -8.969 1 25.03 404 GLY B O 1
ATOM 6844 N N . SER B 1 405 ? 13.898 -43.594 -10.914 1 23.16 405 SER B N 1
ATOM 6845 C CA . SER B 1 405 ? 15.273 -44.094 -10.867 1 23.16 405 SER B CA 1
ATOM 6846 C C . SER B 1 405 ? 16.141 -43.219 -9.961 1 23.16 405 SER B C 1
ATOM 6848 O O . SER B 1 405 ? 15.859 -42.031 -9.773 1 23.16 405 SER B O 1
ATOM 6850 N N . ASP B 1 406 ? 16.844 -43.75 -8.945 1 25.28 406 ASP B N 1
ATOM 6851 C CA . ASP B 1 406 ? 17.75 -43.375 -7.84 1 25.28 406 ASP B CA 1
ATOM 6852 C C . ASP B 1 406 ? 18.812 -42.375 -8.289 1 25.28 406 ASP B C 1
ATOM 6854 O O . ASP B 1 406 ? 19.766 -42.125 -7.57 1 25.28 406 ASP B O 1
ATOM 6858 N N . ASP B 1 407 ? 19.062 -42.219 -9.594 1 26.34 407 ASP B N 1
ATOM 6859 C CA . ASP B 1 407 ? 20.328 -41.469 -9.633 1 26.34 407 ASP B CA 1
ATOM 6860 C C . ASP B 1 407 ? 20.141 -40.031 -9.148 1 26.34 407 ASP B C 1
ATOM 6862 O O . ASP B 1 407 ? 19.266 -39.312 -9.625 1 26.34 407 ASP B O 1
ATOM 6866 N N . GLY B 1 408 ? 20.359 -39.656 -7.926 1 27.61 408 GLY B N 1
ATOM 6867 C CA . GLY B 1 408 ? 20.266 -38.594 -6.953 1 27.61 408 GLY B CA 1
ATOM 6868 C C . GLY B 1 408 ? 20.656 -37.219 -7.527 1 27.61 408 GLY B C 1
ATOM 6869 O O . GLY B 1 408 ? 20.656 -36.219 -6.812 1 27.61 408 GLY B O 1
ATOM 6870 N N . VAL B 1 409 ? 21.688 -37.219 -8.367 1 26.38 409 VAL B N 1
ATOM 6871 C CA . VAL B 1 409 ? 22.203 -35.875 -8.602 1 26.38 409 VAL B CA 1
ATOM 6872 C C . VAL B 1 409 ? 21.203 -35.062 -9.422 1 26.38 409 VAL B C 1
ATOM 6874 O O . VAL B 1 409 ? 20.734 -35.531 -10.469 1 26.38 409 VAL B O 1
ATOM 6877 N N . PRO B 1 410 ? 20.547 -34.25 -8.781 1 30.89 410 PRO B N 1
ATOM 6878 C CA . PRO B 1 410 ? 19.703 -33.375 -9.586 1 30.89 410 PRO B CA 1
ATOM 6879 C C . PRO B 1 410 ? 20.406 -32.875 -10.852 1 30.89 410 PRO B C 1
ATOM 6881 O O . PRO B 1 410 ? 21.547 -32.406 -10.797 1 30.89 410 PRO B O 1
ATOM 6884 N N . ARG B 1 411 ? 20.297 -33.531 -11.961 1 27.5 411 ARG B N 1
ATOM 6885 C CA . ARG B 1 411 ? 20.859 -33.094 -13.227 1 27.5 411 ARG B CA 1
ATOM 6886 C C . ARG B 1 411 ? 20.531 -31.609 -13.477 1 27.5 411 ARG B C 1
ATOM 6888 O O . ARG B 1 411 ? 19.359 -31.219 -13.484 1 27.5 411 ARG B O 1
ATOM 6895 N N . HIS B 1 412 ? 21.312 -30.688 -12.945 1 30.22 412 HIS B N 1
ATOM 6896 C CA . HIS B 1 412 ? 21.25 -29.344 -13.492 1 30.22 412 HIS B CA 1
ATOM 6897 C C . HIS B 1 412 ? 21.172 -29.375 -15.016 1 30.22 412 HIS B C 1
ATOM 6899 O O . HIS B 1 412 ? 22.172 -29.562 -15.695 1 30.22 412 HIS B O 1
ATOM 6905 N N . LEU B 1 413 ? 20.312 -30.047 -15.484 1 29.72 413 LEU B N 1
ATOM 6906 C CA . LEU B 1 413 ? 20.172 -30.078 -16.938 1 29.72 413 LEU B CA 1
ATOM 6907 C C . LEU B 1 413 ? 20.047 -28.672 -17.5 1 29.72 413 LEU B C 1
ATOM 6909 O O . LEU B 1 413 ? 19.25 -27.875 -17.016 1 29.72 413 LEU B O 1
ATOM 6913 N N . GLY B 1 414 ? 21.031 -28.094 -17.969 1 30.95 414 GLY B N 1
ATOM 6914 C CA . GLY B 1 414 ? 20.781 -27.016 -18.891 1 30.95 414 GLY B CA 1
ATOM 6915 C C . GLY B 1 414 ? 19.453 -27.125 -19.609 1 30.95 414 GLY B C 1
ATOM 6916 O O . GLY B 1 414 ? 18.875 -28.219 -19.688 1 30.95 414 GLY B O 1
ATOM 6917 N N . TRP B 1 415 ? 18.625 -26.078 -19.594 1 39.19 415 TRP B N 1
ATOM 6918 C CA . TRP B 1 415 ? 17.359 -26.047 -20.312 1 39.19 415 TRP B CA 1
ATOM 6919 C C . TRP B 1 415 ? 17.469 -26.844 -21.609 1 39.19 415 TRP B C 1
ATOM 6921 O O . TRP B 1 415 ? 18.094 -26.406 -22.578 1 39.19 415 TRP B O 1
ATOM 6931 N N . ASN B 1 416 ? 17.859 -28 -21.594 1 44.91 416 ASN B N 1
ATOM 6932 C CA . ASN B 1 416 ? 17.641 -28.656 -22.891 1 44.91 416 ASN B CA 1
ATOM 6933 C C . ASN B 1 416 ? 16.156 -28.891 -23.156 1 44.91 416 ASN B C 1
ATOM 6935 O O . ASN B 1 416 ? 15.391 -29.141 -22.234 1 44.91 416 ASN B O 1
ATOM 6939 N N . GLY B 1 417 ? 15.602 -28.312 -24.25 1 55.69 417 GLY B N 1
ATOM 6940 C CA . GLY B 1 417 ? 14.281 -28.5 -24.828 1 55.69 417 GLY B CA 1
ATOM 6941 C C . GLY B 1 417 ? 13.68 -29.859 -24.516 1 55.69 417 GLY B C 1
ATOM 6942 O O . GLY B 1 417 ? 12.453 -30 -24.406 1 55.69 417 GLY B O 1
ATOM 6943 N N . ALA B 1 418 ? 14.469 -30.75 -23.953 1 64.62 418 ALA B N 1
ATOM 6944 C CA . ALA B 1 418 ? 13.984 -32.094 -23.719 1 64.62 418 ALA B CA 1
ATOM 6945 C C . ALA B 1 418 ? 13.188 -32.188 -22.422 1 64.62 418 ALA B C 1
ATOM 6947 O O . ALA B 1 418 ? 12.344 -33.062 -22.25 1 64.62 418 ALA B O 1
ATOM 6948 N N . ARG B 1 419 ? 13.375 -31.219 -21.578 1 78.75 419 ARG B N 1
ATOM 6949 C CA . ARG B 1 419 ? 12.688 -31.203 -20.297 1 78.75 419 ARG B CA 1
ATOM 6950 C C . ARG B 1 419 ? 11.188 -31 -20.484 1 78.75 419 ARG B C 1
ATOM 6952 O O . ARG B 1 419 ? 10.391 -31.406 -19.625 1 78.75 419 ARG B O 1
ATOM 6959 N N . LEU B 1 420 ? 10.797 -30.438 -21.578 1 88.88 420 LEU B N 1
ATOM 6960 C CA . LEU B 1 420 ? 9.391 -30.125 -21.812 1 88.88 420 LEU B CA 1
ATOM 6961 C C . LEU B 1 420 ? 8.773 -31.094 -22.812 1 88.88 420 LEU B C 1
ATOM 6963 O O . LEU B 1 420 ? 7.598 -30.984 -23.156 1 88.88 420 LEU B O 1
ATOM 6967 N N . ASP B 1 421 ? 9.594 -32.094 -23.156 1 87.69 421 ASP B N 1
ATOM 6968 C CA . ASP B 1 421 ? 9.078 -33.125 -24.062 1 87.69 421 ASP B CA 1
ATOM 6969 C C . ASP B 1 421 ? 7.922 -33.875 -23.422 1 87.69 421 ASP B C 1
ATOM 6971 O O . ASP B 1 421 ? 7.934 -34.156 -22.219 1 87.69 421 ASP B O 1
ATOM 6975 N N . GLY B 1 422 ? 7.023 -34.219 -24.312 1 87.88 422 GLY B N 1
ATOM 6976 C CA . GLY B 1 422 ? 5.934 -35.031 -23.828 1 87.88 422 GLY B CA 1
ATOM 6977 C C . GLY B 1 422 ? 4.582 -34.625 -24.375 1 87.88 422 GLY B C 1
ATOM 6978 O O . GLY B 1 422 ? 4.5 -33.844 -25.328 1 87.88 422 GLY B O 1
ATOM 6979 N N . THR B 1 423 ? 3.607 -35.312 -23.828 1 88.44 423 THR B N 1
ATOM 6980 C CA . THR B 1 423 ? 2.236 -35.062 -24.25 1 88.44 423 THR B CA 1
ATOM 6981 C C . THR B 1 423 ? 1.559 -34.031 -23.344 1 88.44 423 THR B C 1
ATOM 6983 O O . THR B 1 423 ? 1.613 -34.156 -22.125 1 88.44 423 THR B O 1
ATOM 6986 N 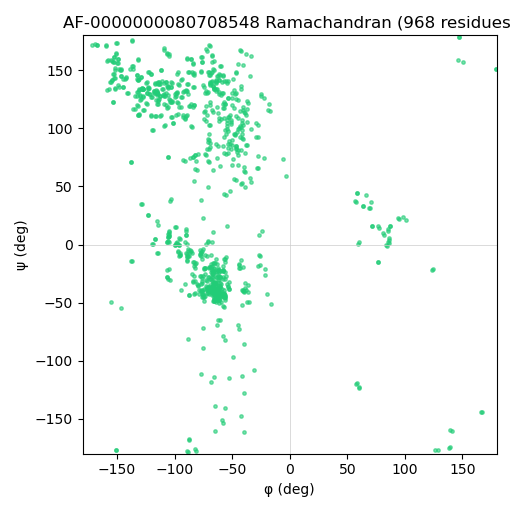N . TRP B 1 424 ? 1.031 -33.031 -23.953 1 90.38 424 TRP B N 1
ATOM 6987 C CA . TRP B 1 424 ? 0.338 -31.953 -23.266 1 90.38 424 TRP B CA 1
ATOM 6988 C C . TRP B 1 424 ? -1.137 -31.922 -23.656 1 90.38 424 TRP B C 1
ATOM 6990 O O . TRP B 1 424 ? -1.474 -31.938 -24.844 1 90.38 424 TRP B O 1
ATOM 7000 N N . ASP B 1 425 ? -1.974 -31.875 -22.656 1 88.12 425 ASP B N 1
ATOM 7001 C CA . ASP B 1 425 ? -3.408 -31.734 -22.875 1 88.12 425 ASP B CA 1
ATOM 7002 C C . ASP B 1 425 ? -3.809 -30.266 -22.953 1 88.12 425 ASP B C 1
ATOM 7004 O O . ASP B 1 425 ? -3.307 -29.438 -22.172 1 88.12 425 ASP B O 1
ATOM 7008 N N . VAL B 1 426 ? -4.668 -29.938 -23.875 1 86.38 426 VAL B N 1
ATOM 7009 C CA . VAL B 1 426 ? -5.305 -28.625 -23.891 1 86.38 426 VAL B CA 1
ATOM 7010 C C . VAL B 1 426 ? -6.371 -28.562 -22.797 1 86.38 426 VAL B C 1
ATOM 7012 O O . VAL B 1 426 ? -7.363 -29.297 -22.844 1 86.38 426 VAL B O 1
ATOM 7015 N N . VAL B 1 427 ? -6.188 -27.75 -21.828 1 87.38 427 VAL B N 1
ATOM 7016 C CA . VAL B 1 427 ? -7.156 -27.625 -20.75 1 87.38 427 VAL B CA 1
ATOM 7017 C C . VAL B 1 427 ? -8.219 -26.594 -21.125 1 87.38 427 VAL B C 1
ATOM 7019 O O . VAL B 1 427 ? -9.406 -26.781 -20.859 1 87.38 427 VAL B O 1
ATOM 7022 N N . GLU B 1 428 ? -7.793 -25.438 -21.703 1 85.44 428 GLU B N 1
ATOM 7023 C CA . GLU B 1 428 ? -8.648 -24.312 -22.094 1 85.44 428 GLU B CA 1
ATOM 7024 C C . GLU B 1 428 ? -8.008 -23.5 -23.203 1 85.44 428 GLU B C 1
ATOM 7026 O O . GLU B 1 428 ? -6.785 -23.344 -23.25 1 85.44 428 GLU B O 1
ATOM 7031 N N . SER B 1 429 ? -8.93 -23.078 -24.172 1 85.5 429 SER B N 1
ATOM 7032 C CA . SER B 1 429 ? -8.367 -22.281 -25.266 1 85.5 429 SER B CA 1
ATOM 7033 C C . SER B 1 429 ? -9.438 -21.438 -25.953 1 85.5 429 SER B C 1
ATOM 7035 O O . SER B 1 429 ? -10.594 -21.875 -26.047 1 85.5 429 SER B O 1
ATOM 7037 N N . THR B 1 430 ? -9.188 -20.156 -26.203 1 78.31 430 THR B N 1
ATOM 7038 C CA . THR B 1 430 ? -10 -19.359 -27.125 1 78.31 430 THR B CA 1
ATOM 7039 C C . THR B 1 430 ? -9.586 -19.609 -28.562 1 78.31 430 THR B C 1
ATOM 7041 O O . THR B 1 430 ? -10.242 -19.156 -29.5 1 78.31 430 THR B O 1
ATOM 7044 N N . MET B 1 431 ? -8.625 -20.094 -28.719 1 61.44 431 MET B N 1
ATOM 7045 C CA . MET B 1 431 ? -8.133 -20.312 -30.078 1 61.44 431 MET B CA 1
ATOM 7046 C C . MET B 1 431 ? -8.938 -21.391 -30.781 1 61.44 431 MET B C 1
ATOM 7048 O O . MET B 1 431 ? -9.211 -22.453 -30.203 1 61.44 431 MET B O 1
ATOM 7052 N N . SER B 1 432 ? -10.453 -20.875 -31.172 1 48.75 432 SER B N 1
ATOM 7053 C CA . SER B 1 432 ? -11.445 -21.719 -31.828 1 48.75 432 SER B CA 1
ATOM 7054 C C . SER B 1 432 ? -10.797 -22.938 -32.469 1 48.75 432 SER B C 1
ATOM 7056 O O . SER B 1 432 ? -9.844 -22.797 -33.25 1 48.75 432 SER B O 1
ATOM 7058 N N . LEU B 1 433 ? -11.242 -23.984 -31.828 1 40.41 433 LEU B N 1
ATOM 7059 C CA . LEU B 1 433 ? -11.156 -25.203 -32.625 1 40.41 433 LEU B CA 1
ATOM 7060 C C . LEU B 1 433 ? -12.219 -25.219 -33.688 1 40.41 433 LEU B C 1
ATOM 7062 O O . LEU B 1 433 ? -13.344 -24.75 -33.5 1 40.41 433 LEU B O 1
ATOM 7066 N N . PRO B 1 434 ? -12.141 -25.078 -34.906 1 33.69 434 PRO B N 1
ATOM 7067 C CA . PRO B 1 434 ? -13.281 -25.141 -35.844 1 33.69 434 PRO B CA 1
ATOM 7068 C C . PRO B 1 434 ? -14.32 -26.172 -35.438 1 33.69 434 PRO B C 1
ATOM 7070 O O . PRO B 1 434 ? -13.969 -27.188 -34.812 1 33.69 434 PRO B O 1
ATOM 7073 N N . PRO B 1 435 ? -15.547 -25.703 -35.25 1 31.81 435 PRO B N 1
ATOM 7074 C CA . PRO B 1 435 ? -16.578 -26.719 -35.031 1 31.81 435 PRO B CA 1
ATOM 7075 C C . PRO B 1 435 ? -16.438 -27.906 -35.969 1 31.81 435 PRO B C 1
ATOM 7077 O O . PRO B 1 435 ? -15.891 -27.766 -37.062 1 31.81 435 PRO B O 1
ATOM 7080 N N . PRO B 1 436 ? -16.578 -29.094 -35.438 1 31.03 436 PRO B N 1
ATOM 7081 C CA . PRO B 1 436 ? -16.672 -30.188 -36.438 1 31.03 436 PRO B CA 1
ATOM 7082 C C . PRO B 1 436 ? -17.703 -29.906 -37.531 1 31.03 436 PRO B C 1
ATOM 7084 O O . PRO B 1 436 ? -18.891 -29.797 -37.25 1 31.03 436 PRO B O 1
ATOM 7087 N N . SER B 1 437 ? -17.609 -29 -38.438 1 29.25 437 SER B N 1
ATOM 7088 C CA . SER B 1 437 ? -18.578 -29 -39.531 1 29.25 437 SER B CA 1
ATOM 7089 C C . SER B 1 437 ? -19.016 -30.422 -39.906 1 29.25 437 SER B C 1
ATOM 7091 O O . SER B 1 437 ? -18.328 -31.391 -39.594 1 29.25 437 SER B O 1
ATOM 7093 N N . ARG B 1 438 ? -20.25 -30.531 -40.688 1 31.12 438 ARG B N 1
ATOM 7094 C CA . ARG B 1 438 ? -20.875 -31.672 -41.375 1 31.12 438 ARG B CA 1
ATOM 7095 C C . ARG B 1 438 ? -19.828 -32.5 -42.094 1 31.12 438 ARG B C 1
ATOM 7097 O O . ARG B 1 438 ? -19.484 -33.594 -41.656 1 31.12 438 ARG B O 1
ATOM 7104 N N . SER B 1 439 ? -20 -32.406 -43.594 1 31.05 439 SER B N 1
ATOM 7105 C CA . SER B 1 439 ? -19.312 -33.375 -44.438 1 31.05 439 SER B CA 1
ATOM 7106 C C . SER B 1 439 ? -17.812 -33.406 -44.156 1 31.05 439 SER B C 1
ATOM 7108 O O . SER B 1 439 ? -17.234 -32.375 -43.812 1 31.05 439 SER B O 1
ATOM 7110 N N . PRO B 1 440 ? -17.156 -34.625 -44.125 1 31.2 440 PRO B N 1
ATOM 7111 C CA . PRO B 1 440 ? -15.773 -35 -43.812 1 31.2 440 PRO B CA 1
ATOM 7112 C C . PRO B 1 440 ? -14.742 -34.062 -44.406 1 31.2 440 PRO B C 1
ATOM 7114 O O . PRO B 1 440 ? -13.539 -34.312 -44.312 1 31.2 440 PRO B O 1
ATOM 7117 N N . SER B 1 441 ? -15.203 -33.188 -45.375 1 27.47 441 SER B N 1
ATOM 7118 C CA . SER B 1 441 ? -14.078 -32.688 -46.156 1 27.47 441 SER B CA 1
ATOM 7119 C C . SER B 1 441 ? -13.141 -31.844 -45.312 1 27.47 441 SER B C 1
ATOM 7121 O O . SER B 1 441 ? -11.945 -32.125 -45.25 1 27.47 441 SER B O 1
ATOM 7123 N N . SER B 1 442 ? -12.602 -30.562 -46 1 27.09 442 SER B N 1
ATOM 7124 C CA . SER B 1 442 ? -11.344 -29.859 -45.781 1 27.09 442 SER B CA 1
ATOM 7125 C C . SER B 1 442 ? -11.383 -29.062 -44.469 1 27.09 442 SER B C 1
ATOM 7127 O O . SER B 1 442 ? -11.625 -27.859 -44.5 1 27.09 442 SER B O 1
ATOM 7129 N N . ARG B 1 443 ? -12.18 -29.359 -43.531 1 34.56 443 ARG B N 1
ATOM 7130 C CA . ARG B 1 443 ? -12.297 -28.719 -42.219 1 34.56 443 ARG B CA 1
ATOM 7131 C C . ARG B 1 443 ? -10.93 -28.5 -41.594 1 34.56 443 ARG B C 1
ATOM 7133 O O . ARG B 1 443 ? -10.305 -29.453 -41.094 1 34.56 443 ARG B O 1
ATOM 7140 N N . GLY B 1 444 ? -10.188 -27.453 -42 1 30.56 444 GLY B N 1
ATOM 7141 C CA . GLY B 1 444 ? -8.867 -26.984 -41.625 1 30.56 444 GLY B CA 1
ATOM 7142 C C . GLY B 1 444 ? -8.719 -26.766 -40.125 1 30.56 444 GLY B C 1
ATOM 7143 O O . GLY B 1 444 ? -9.508 -26.047 -39.531 1 30.56 444 GLY B O 1
ATOM 7144 N N . LEU B 1 445 ? -8.102 -27.688 -39.219 1 34.56 445 LEU B N 1
ATOM 7145 C CA . LEU B 1 445 ? -7.883 -28.281 -37.906 1 34.56 445 LEU B CA 1
ATOM 7146 C C . LEU B 1 445 ? -7.309 -27.234 -36.938 1 34.56 445 LEU B C 1
ATOM 7148 O O . LEU B 1 445 ? -6.5 -26.391 -37.344 1 34.56 445 LEU B O 1
ATOM 7152 N N . PRO B 1 446 ? -7.973 -26.844 -35.781 1 44.72 446 PRO B N 1
ATOM 7153 C CA . PRO B 1 446 ? -7.359 -26.219 -34.594 1 44.72 446 PRO B CA 1
ATOM 7154 C C . PRO B 1 446 ? -5.863 -26.5 -34.5 1 44.72 446 PRO B C 1
ATOM 7156 O O . PRO B 1 446 ? -5.105 -25.672 -34 1 44.72 446 PRO B O 1
ATOM 7159 N N . HIS B 1 447 ? -5.418 -27.516 -35.031 1 50.97 447 HIS B N 1
ATOM 7160 C CA . HIS B 1 447 ? -4.023 -27.938 -35.062 1 50.97 447 HIS B CA 1
ATOM 7161 C C . HIS B 1 447 ? -3.139 -26.875 -35.719 1 50.97 447 HIS B C 1
ATOM 7163 O O . HIS B 1 447 ? -1.987 -26.703 -35.312 1 50.97 447 HIS B O 1
ATOM 7169 N N . VAL B 1 448 ? -3.895 -26 -36.469 1 50.19 448 VAL B N 1
ATOM 7170 C CA . VAL B 1 448 ? -3.088 -25.047 -37.219 1 50.19 448 VAL B CA 1
ATOM 7171 C C . VAL B 1 448 ? -2.732 -23.859 -36.344 1 50.19 448 VAL B C 1
ATOM 7173 O O . VAL B 1 448 ? -1.608 -23.344 -36.375 1 50.19 448 VAL B O 1
ATOM 7176 N N . ALA B 1 449 ? -3.633 -23.641 -35.312 1 63.44 449 ALA B N 1
ATOM 7177 C CA . ALA B 1 449 ? -3.416 -22.438 -34.531 1 63.44 449 ALA B CA 1
ATOM 7178 C C . ALA B 1 449 ? -2.283 -22.641 -33.531 1 63.44 449 ALA B C 1
ATOM 7180 O O . ALA B 1 449 ? -1.435 -21.766 -33.344 1 63.44 449 ALA B O 1
ATOM 7181 N N . PHE B 1 450 ? -2.25 -23.781 -32.969 1 71.44 450 PHE B N 1
ATOM 7182 C CA . PHE B 1 450 ? -1.183 -24.031 -32 1 71.44 450 PHE B CA 1
ATOM 7183 C C . PHE B 1 450 ? 0.165 -24.141 -32.719 1 71.44 450 PHE B C 1
ATOM 7185 O O . PHE B 1 450 ? 1.172 -23.625 -32.219 1 71.44 450 PHE B O 1
ATOM 7192 N N . ARG B 1 451 ? 0.083 -24.797 -33.875 1 70.69 451 ARG B N 1
ATOM 7193 C CA . ARG B 1 451 ? 1.329 -24.906 -34.625 1 70.69 451 ARG B CA 1
ATOM 7194 C C . ARG B 1 451 ? 1.848 -23.516 -35.031 1 70.69 451 ARG B C 1
ATOM 7196 O O . ARG B 1 451 ? 3.047 -23.25 -34.938 1 70.69 451 ARG B O 1
ATOM 7203 N N . ALA B 1 452 ? 0.953 -22.766 -35.344 1 71.75 452 ALA B N 1
ATOM 7204 C CA . ALA B 1 452 ? 1.336 -21.422 -35.75 1 71.75 452 ALA B CA 1
ATOM 7205 C C . ALA B 1 452 ? 1.856 -20.609 -34.562 1 71.75 452 ALA B C 1
ATOM 7207 O O . ALA B 1 452 ? 2.836 -19.875 -34.688 1 71.75 452 ALA B O 1
ATOM 7208 N N . LEU B 1 453 ? 1.267 -20.844 -33.5 1 75.62 453 LEU B N 1
ATOM 7209 C CA . LEU B 1 453 ? 1.635 -20.094 -32.312 1 75.62 453 LEU B CA 1
ATOM 7210 C C . LEU B 1 453 ? 3.023 -20.484 -31.812 1 75.62 453 LEU B C 1
ATOM 7212 O O . LEU B 1 453 ? 3.809 -19.641 -31.391 1 75.62 453 LEU B O 1
ATOM 7216 N N . PHE B 1 454 ? 3.223 -21.781 -31.938 1 80.31 454 PHE B N 1
ATOM 7217 C CA . PHE B 1 454 ? 4.492 -22.281 -31.422 1 80.31 454 PHE B CA 1
ATOM 7218 C C . PHE B 1 454 ? 5.574 -22.219 -32.5 1 80.31 454 PHE B C 1
ATOM 7220 O O . PHE B 1 454 ? 6.738 -22.516 -32.219 1 80.31 454 PHE B O 1
ATOM 7227 N N . ALA B 1 455 ? 5.18 -21.828 -33.688 1 76.56 455 ALA B N 1
ATOM 7228 C CA . ALA B 1 455 ? 6.113 -21.844 -34.812 1 76.56 455 ALA B CA 1
ATOM 7229 C C . ALA B 1 455 ? 7.371 -21.047 -34.469 1 76.56 455 ALA B C 1
ATOM 7231 O O . ALA B 1 455 ? 8.484 -21.453 -34.844 1 76.56 455 ALA B O 1
ATOM 7232 N N . GLU B 1 456 ? 7.234 -20.031 -33.719 1 82.38 456 GLU B N 1
ATOM 7233 C CA . GLU B 1 456 ? 8.383 -19.172 -33.438 1 82.38 456 GLU B CA 1
ATOM 7234 C C . GLU B 1 456 ? 9.023 -19.531 -32.094 1 82.38 456 GLU B C 1
ATOM 7236 O O . GLU B 1 456 ? 9.992 -18.891 -31.688 1 82.38 456 GLU B O 1
ATOM 7241 N N . SER B 1 457 ? 8.5 -20.531 -31.469 1 84.62 457 SER B N 1
ATOM 7242 C CA . SER B 1 457 ? 9.008 -20.891 -30.141 1 84.62 457 SER B CA 1
ATOM 7243 C C . SER B 1 457 ? 10.242 -21.781 -30.234 1 84.62 457 SER B C 1
ATOM 7245 O O . SER B 1 457 ? 10.969 -21.953 -29.266 1 84.62 457 SER B O 1
ATOM 7247 N N . GLY B 1 458 ? 10.484 -22.359 -31.469 1 78.31 458 GLY B N 1
ATOM 7248 C CA . GLY B 1 458 ? 11.547 -23.344 -31.656 1 78.31 458 GLY B CA 1
ATOM 7249 C C . GLY B 1 458 ? 11.141 -24.75 -31.281 1 78.31 458 GLY B C 1
ATOM 7250 O O . GLY B 1 458 ? 11.938 -25.688 -31.375 1 78.31 458 GLY B O 1
ATOM 7251 N N . ALA B 1 459 ? 9.969 -24.938 -30.844 1 83.31 459 ALA B N 1
ATOM 7252 C CA . ALA B 1 459 ? 9.477 -26.266 -30.5 1 83.31 459 ALA B CA 1
ATOM 7253 C C . ALA B 1 459 ? 8.953 -27 -31.734 1 83.31 459 ALA B C 1
ATOM 7255 O O . ALA B 1 459 ? 8.484 -26.359 -32.688 1 83.31 459 ALA B O 1
ATOM 7256 N N . GLU B 1 460 ? 9.125 -28.312 -31.75 1 81.56 460 GLU B N 1
ATOM 7257 C CA . GLU B 1 460 ? 8.367 -29.156 -32.656 1 81.56 460 GLU B CA 1
ATOM 7258 C C . GLU B 1 460 ? 7.027 -29.562 -32.062 1 81.56 460 GLU B C 1
ATOM 7260 O O . GLU B 1 460 ? 6.98 -30.156 -30.984 1 81.56 460 GLU B O 1
ATOM 7265 N N . VAL B 1 461 ? 5.988 -29.188 -32.719 1 80.62 461 VAL B N 1
ATOM 7266 C CA . VAL B 1 461 ? 4.656 -29.453 -32.188 1 80.62 461 VAL B CA 1
ATOM 7267 C C . VAL B 1 461 ? 3.996 -30.562 -33 1 80.62 461 VAL B C 1
ATOM 7269 O O . VAL B 1 461 ? 3.816 -30.438 -34.219 1 80.62 461 VAL B O 1
ATOM 7272 N N . LEU B 1 462 ? 3.646 -31.656 -32.312 1 76.44 462 LEU B N 1
ATOM 7273 C CA . LEU B 1 462 ? 2.912 -32.781 -32.875 1 76.44 462 LEU B CA 1
ATOM 7274 C C . LEU B 1 462 ? 1.464 -32.781 -32.406 1 76.44 462 LEU B C 1
ATOM 7276 O O . LEU B 1 462 ? 1.191 -32.5 -31.234 1 76.44 462 LEU B O 1
ATOM 7280 N N . MET B 1 463 ? 0.489 -32.875 -33.344 1 72.69 463 MET B N 1
ATOM 7281 C CA . MET B 1 463 ? -0.915 -32.969 -32.969 1 72.69 463 MET B CA 1
ATOM 7282 C C . MET B 1 463 ? -1.338 -34.438 -32.812 1 72.69 463 MET B C 1
ATOM 7284 O O . MET B 1 463 ? -1.049 -35.25 -33.688 1 72.69 463 MET B O 1
ATOM 7288 N N . GLY B 1 464 ? -1.606 -35.062 -31.703 1 55.19 464 GLY B N 1
ATOM 7289 C CA . GLY B 1 464 ? -1.979 -36.406 -31.375 1 55.19 464 GLY B CA 1
ATOM 7290 C C . GLY B 1 464 ? -3.471 -36.594 -31.156 1 55.19 464 GLY B C 1
ATOM 7291 O O . GLY B 1 464 ? -4.133 -35.719 -30.594 1 55.19 464 GLY B O 1
ATOM 7292 N N . GLY B 1 465 ? -4.379 -37.5 -32.281 1 47.28 465 GLY B N 1
ATOM 7293 C CA . GLY B 1 465 ? -5.688 -38.125 -32.25 1 47.28 465 GLY B CA 1
ATOM 7294 C C . GLY B 1 465 ? -5.746 -39.406 -33.062 1 47.28 465 GLY B C 1
ATOM 7295 O O . GLY B 1 465 ? -6.688 -40.188 -32.938 1 47.28 465 GLY B O 1
ATOM 7296 N N . GLY B 1 466 ? -5.391 -39.469 -34.375 1 35.72 466 GLY B N 1
ATOM 7297 C CA . GLY B 1 466 ? -5.895 -40.562 -35.219 1 35.72 466 GLY B CA 1
ATOM 7298 C C . GLY B 1 466 ? -5.289 -41.906 -34.875 1 35.72 466 GLY B C 1
ATOM 7299 O O . GLY B 1 466 ? -4.078 -42.094 -34.969 1 35.72 466 GLY B O 1
ATOM 7300 N N . GLU B 1 467 ? -5.781 -42.625 -33.844 1 33.25 467 GLU B N 1
ATOM 7301 C CA . GLU B 1 467 ? -5.535 -44.062 -33.969 1 33.25 467 GLU B CA 1
ATOM 7302 C C . GLU B 1 467 ? -5.746 -44.562 -35.406 1 33.25 467 GLU B C 1
ATOM 7304 O O . GLU B 1 467 ? -6.809 -44.344 -36 1 33.25 467 GLU B O 1
ATOM 7309 N N . THR B 1 468 ? -4.867 -44.688 -36.219 1 30.89 468 THR B N 1
ATOM 7310 C CA . THR B 1 468 ? -5.043 -45.562 -37.375 1 30.89 468 THR B CA 1
ATOM 7311 C C . THR B 1 468 ? -5.621 -46.906 -36.938 1 30.89 468 THR B C 1
ATOM 7313 O O . THR B 1 468 ? -5.141 -47.531 -36 1 30.89 468 THR B O 1
ATOM 7316 N N . PRO B 1 469 ? -6.949 -47.219 -37.312 1 29.98 469 PRO B N 1
ATOM 7317 C CA . PRO B 1 469 ? -7.438 -48.594 -37.062 1 29.98 469 PRO B CA 1
ATOM 7318 C C . PRO B 1 469 ? -6.41 -49.656 -37.406 1 29.98 469 PRO B C 1
ATOM 7320 O O . PRO B 1 469 ? -5.832 -49.625 -38.5 1 29.98 469 PRO B O 1
ATOM 7323 N N . ARG B 1 470 ? -5.777 -50.156 -36.406 1 29.55 470 ARG B N 1
ATOM 7324 C CA . ARG B 1 470 ? -5 -51.344 -36.75 1 29.55 470 ARG B CA 1
ATOM 7325 C C . ARG B 1 470 ? -5.848 -52.375 -37.5 1 29.55 470 ARG B C 1
ATOM 7327 O O . ARG B 1 470 ? -6.949 -52.719 -37.094 1 29.55 470 ARG B O 1
ATOM 7334 N N . LYS B 1 471 ? -5.703 -52.5 -38.75 1 30.5 471 LYS B N 1
ATOM 7335 C CA . LYS B 1 471 ? -6.117 -53.656 -39.531 1 30.5 471 LYS B CA 1
ATOM 7336 C C . LYS B 1 471 ? -5.758 -54.938 -38.812 1 30.5 471 LYS B C 1
ATOM 7338 O O . LYS B 1 471 ? -4.582 -55.219 -38.531 1 30.5 471 LYS B O 1
ATOM 7343 N N . ASP B 1 472 ? -6.715 -55.469 -38 1 24.56 472 ASP B N 1
ATOM 7344 C CA . ASP B 1 472 ? -6.727 -56.844 -37.531 1 24.56 472 ASP B CA 1
ATOM 7345 C C . ASP B 1 472 ? -6.453 -57.812 -38.688 1 24.56 472 ASP B C 1
ATOM 7347 O O . ASP B 1 472 ? -7.238 -57.906 -39.625 1 24.56 472 ASP B O 1
ATOM 7351 N N . GLU B 1 473 ? -5.375 -58.094 -39.094 1 23.62 473 GLU B N 1
ATOM 7352 C CA . GLU B 1 473 ? -5.152 -59.344 -39.812 1 23.62 473 GLU B CA 1
ATOM 7353 C C . GLU B 1 473 ? -5.77 -60.5 -39.031 1 23.62 473 GLU B C 1
ATOM 7355 O O . GLU B 1 473 ? -5.879 -60.469 -37.812 1 23.62 473 GLU B O 1
ATOM 7360 N N . GLY B 1 474 ? -6.586 -61.5 -39.656 1 22.36 474 GLY B N 1
ATOM 7361 C CA . GLY B 1 474 ? -7.227 -62.781 -39.438 1 22.36 474 GLY B CA 1
ATOM 7362 C C . GLY B 1 474 ? -6.383 -63.75 -38.625 1 22.36 474 GLY B C 1
ATOM 7363 O O . GLY B 1 474 ? -5.441 -64.375 -39.156 1 22.36 474 GLY B O 1
ATOM 7364 N N . GLY B 1 475 ? -5.836 -63.438 -37.531 1 18.78 475 GLY B N 1
ATOM 7365 C CA . GLY B 1 475 ? -5.289 -64.625 -36.844 1 18.78 475 GLY B CA 1
ATOM 7366 C C . GLY B 1 475 ? -6.305 -65.688 -36.656 1 18.78 475 GLY B C 1
ATOM 7367 O O . GLY B 1 475 ? -7.43 -65.438 -36.188 1 18.78 475 GLY B O 1
ATOM 7368 N N . THR B 1 476 ? -6.27 -66.875 -37.5 1 20.28 476 THR B N 1
ATOM 7369 C CA . THR B 1 476 ? -6.746 -68.25 -37.469 1 20.28 476 THR B CA 1
ATOM 7370 C C . THR B 1 476 ? -6.59 -68.812 -36.062 1 20.28 476 THR B C 1
ATOM 7372 O O . THR B 1 476 ? -5.469 -69.062 -35.594 1 20.28 476 THR B O 1
ATOM 7375 N N . CYS B 1 477 ? -7.219 -68.312 -35.062 1 18.3 477 CYS B N 1
ATOM 7376 C CA . CYS B 1 477 ? -7.383 -69.188 -33.906 1 18.3 477 CYS B CA 1
ATOM 7377 C C . CYS B 1 477 ? -8.102 -70.438 -34.312 1 18.3 477 CYS B C 1
ATOM 7379 O O . CYS B 1 477 ? -9.273 -70.438 -34.688 1 18.3 477 CYS B O 1
ATOM 7381 N N . SER B 1 478 ? -7.418 -71.5 -34.844 1 17.72 478 SER B N 1
ATOM 7382 C CA . SER B 1 478 ? -7.629 -72.938 -35.094 1 17.72 478 SER B CA 1
ATOM 7383 C C . SER B 1 478 ? -8.258 -73.625 -33.875 1 17.72 478 SER B C 1
ATOM 7385 O O . SER B 1 478 ? -7.738 -73.5 -32.75 1 17.72 478 SER B O 1
ATOM 7387 N N . LEU B 1 479 ? -9.594 -74.062 -33.906 1 18.91 479 LEU B N 1
ATOM 7388 C CA . LEU B 1 479 ? -10.484 -74.938 -33.156 1 18.91 479 LEU B CA 1
ATOM 7389 C C . LEU B 1 479 ? -9.891 -76.312 -33.062 1 18.91 479 LEU B C 1
ATOM 7391 O O . LEU B 1 479 ? -10.578 -77.25 -32.656 1 18.91 479 LEU B O 1
ATOM 7395 N N . ARG B 1 480 ? -8.773 -76.75 -33.781 1 16.62 480 ARG B N 1
ATOM 7396 C CA . ARG B 1 480 ? -8.586 -78.188 -33.906 1 16.62 480 ARG B CA 1
ATOM 7397 C C . ARG B 1 480 ? -8.617 -78.875 -32.531 1 16.62 480 ARG B C 1
ATOM 7399 O O . ARG B 1 480 ? -9.359 -79.812 -32.312 1 16.62 480 ARG B O 1
ATOM 7406 N N . ALA B 1 481 ? -7.445 -79.438 -32.188 1 17.33 481 ALA B N 1
ATOM 7407 C CA . ALA B 1 481 ? -7.191 -80.875 -32 1 17.33 481 ALA B CA 1
ATOM 7408 C C . ALA B 1 481 ? -7.746 -81.375 -30.656 1 17.33 481 ALA B C 1
ATOM 7410 O O . ALA B 1 481 ? -8.5 -82.312 -30.609 1 17.33 481 ALA B O 1
ATOM 7411 N N . LYS B 1 482 ? -6.902 -81.75 -29.688 1 18.7 482 LYS B N 1
ATOM 7412 C CA . LYS B 1 482 ? -6.73 -83 -28.953 1 18.7 482 LYS B CA 1
ATOM 7413 C C . LYS B 1 482 ? -7.645 -83.062 -27.734 1 18.7 482 LYS B C 1
ATOM 7415 O O . LYS B 1 482 ? -7.465 -82.312 -26.781 1 18.7 482 LYS B O 1
ATOM 7420 N N . LEU B 1 483 ? -9.141 -83.312 -27.938 1 18.78 483 LEU B N 1
ATOM 7421 C CA . LEU B 1 483 ? -9.867 -84.125 -26.953 1 18.78 483 LEU B CA 1
ATOM 7422 C C . LEU B 1 483 ? -9.039 -85.312 -26.531 1 18.78 483 LEU B C 1
ATOM 7424 O O . LEU B 1 483 ? -9.43 -86.062 -25.609 1 18.78 483 LEU B O 1
ATOM 7428 N N . SER B 1 484 ? -8.469 -86.188 -27.578 1 19.06 484 SER B N 1
ATOM 7429 C CA . SER B 1 484 ? -8.336 -87.625 -27.281 1 19.06 484 SER B CA 1
ATOM 7430 C C . SER B 1 484 ? -7.656 -87.875 -25.938 1 19.06 484 SER B C 1
ATOM 7432 O O . SER B 1 484 ? -8.062 -88.75 -25.172 1 19.06 484 SER B O 1
ATOM 7434 N N . GLN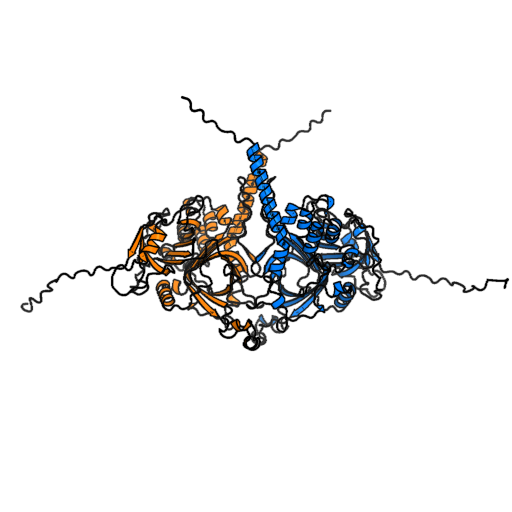 B 1 485 ? -6.258 -88.125 -26.062 1 20.25 485 GLN B N 1
ATOM 7435 C CA . GLN B 1 485 ? -5.621 -89.312 -25.469 1 20.25 485 GLN B CA 1
ATOM 7436 C C . GLN B 1 485 ? -5.688 -89.25 -23.953 1 20.25 485 GLN B C 1
ATOM 7438 O O . GLN B 1 485 ? -6.086 -90.25 -23.297 1 20.25 485 GLN B O 1
ATOM 7443 N N . LEU B 1 486 ? -4.402 -89.125 -23.281 1 19.94 486 LEU B N 1
ATOM 7444 C CA . LEU B 1 486 ? -3.99 -89.812 -22.062 1 19.94 486 LEU B CA 1
ATOM 7445 C C . LEU B 1 486 ? -4.656 -89.188 -20.844 1 19.94 486 LEU B C 1
ATOM 7447 O O . LEU B 1 486 ? -4.727 -87.938 -20.734 1 19.94 486 LEU B O 1
#